Protein AF-Q9S3V0-F1 (afdb_monomer)

Organism: Chromobacterium violaceum (strain ATCC 12472 / DSM 30191 / JCM 1249 / CCUG 213 / NBRC 12614 / NCIMB 9131 / NCTC 9757 / MK) (NCBI:txid243365)

Nearest PDB structures (foldseek):
  4tod-assembly1_D  TM=4.780E-01  e=3.485E+00  Pseudomonas aeruginosa PAO1
  2ib0-assembly1_B  TM=4.649E-01  e=4.157E+00  Mycobacterium tuberculosis
  2fg8-assembly1_G  TM=3.743E-01  e=4.959E+00  Homo sapiens
  2ib0-assembly1_A  TM=3.953E-01  e=8.419E+00  Mycobacterium tuberculosis
  8wie-assembly1_C  TM=3.846E-01  e=7.376E+00  Homo sapiens

Secondary structure (DSSP, 8-state):
--SS-SSEEEEEEEEEEE---GGG-TTS-EETTTTEEEETTEE--TTS-THHHHHHHHH-S-EE-TTSSB-TT-SEETTTBS-TT---EEEEEEEEEEEEESSSSSPBSSSTTTTPEEEEE---BTTTTB--PPEEEEESSTT-SS-EEEE--EEEEE-TT--TTSPPSEEEE--S-EEEEEEES-SBSS----TTHHHHT-EEEEEEEEETTSTT-EEPPS----HHHHHHHHHHTSTTEEEEEEEEEEE-PPPPSSTT--EEEEEEEEEEEEETTS-SSS--SEEEEESSTT---EEEEEETTEEEEE-TTTS-BS-B-SS-SSTT-SSPPB-PBP----EEEE-TT--EEEEE-HHHHH-HHHHTTEEEEE-SS---SS-EEE-SS-EEEE-SEEEEES--SEEEPPPBTTTTB---EEEEEEEEETTEE---S---EEEEES-EEEEEEEEETTEEEEEEEEEE-EEEEEEEGGGTEEEEEEEPP--GGGGG--TTT--HHHHIIIIIHHHHHH-THIIIII--TT-HHHHHHTHHHHHHHH-GGGTTSTT-SSTT----HHHHHHHHHHHHHHHHHH---PPPPPPPPP--SHHHHHHHHH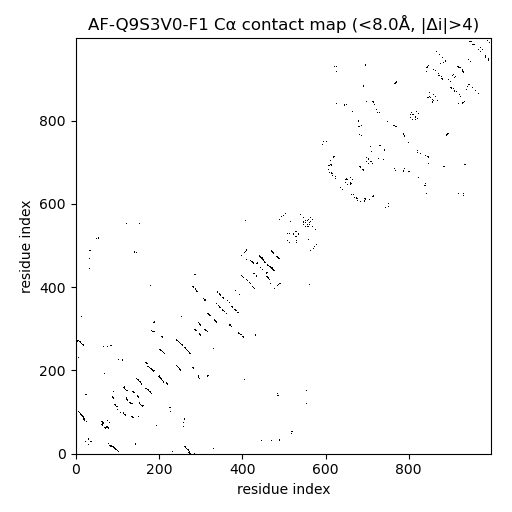HHHHHHHHHHHHHHHHHHHSPPHHHHHHHHHTTSS-HHHHHHHH--TT-SS--HHHHHHHHHHHHHHHHHHHHHHHHHHTTPPP-------HHHHHHHH--SSPP------HHHHHHHHHHT--TTS--SS--HHHHHHHHHHHHHH-S--S-S--S--S--------HHHHHH-TT-----SSHHHHHHHHHHHHHHHT-SSTT-TTGGGSHHHHHHHHHHHHHTSSS----S--BPSSEESS--TT-EE---HHHHHHHHHHHHHHHHHHHHHHHHHHH-TTS-GGGBHHHHHHHHHIIIIIHHHHHHHHHSB-SSTT-B--SPPP--------SSHHHHHHHHHHHHHHHHHHHHTSPTTSS-HHHHHHHHHHHHHHHHHHTTSS-SB-

InterPro domains:
  IPR012347 Ferritin-like [G3DSA:1.20.1260.10] (592-834)
  IPR026820 Iminophenyl-pyruvate dimer synthase [PF12902] (605-827)
  IPR030993 Violacein biosynthesis protein VioB [TIGR04492] (1-998)

Mean predicted aligned error: 15.1 Å

Radius of gyration: 45.55 Å; Cα contacts (8 Å, |Δi|>4): 2169; chains: 1; bounding box: 111×66×119 Å

Sequence (998 aa):
MSILDFPRIHFRGWARVNAPTANRDPHGHIDMASNTVAMAGEPFDLARHPTEFHRHLRSLGPRFGLDGRADPEGPFSLAEGYNAAGNNHFSWESATVSHVQWDGGEADRGDGLVGARLALWGHYNDYLRTTFNRARWVDSDPTRRDAAQIYAGQFTISPAGAGPGTPWLFTADIDDSHGARWTRGGHIAERGGHFLDEEFGLARLFQFSVPKDHPHFLFHPGPFDSEAWRRLQLALEDDDVLGLTVQYALFNMSTPPQPNSPVFHDMVGVVGLWRRGELASYPAGRLLRPRQPGLGDLTLRVSGGRVALNLACAIPFSTRAAQPSAPDRLTPDLGAKLPLGDLLLRDEDGALLARVPQALYQDYWTNHGIVDLPLLREPRGSLTLSSELAEWREQDWVTQSDASNLYLEAPDRRHGRFFPESIALRSYFRGEARARPDIPHRIEGMGLVGVESRQDGDAAEWRLTGLRPGPARIVLDDGAEAIPLRVLPDDWALDDATVEEVDYAFLYRHVMAYYELVYPFMSDKVFSLADRCKCETYARLMWQMCDPQNRNKSYYMPSTRELSAPKARLFLKYLAHVEGQARLQAPPPAGPARIESKAQLAAELRKAVDLELSVMLQYLYAAYSIPNYAQGQQRVRDGAWTAEQLQLACGSGDRRRDGGIRAALLEIAHEEMIHYLVVNNLLMALGEPFYAGVPLMGEAARQAFGLDTEFALEPFSESTLARFVRLEWPHFIPAPGKSIADCYAAIRQAFLDLPDLFGGEAGKRGGEHHLFLNELTNRAHPGYQLEVFDRDSALFGIAFVTDQGEGGALDSPHYEHSHFQRLREMSARIMAQSAPFEPALPALRNPVLDESPGCQRVADGRARALMALYQGVYELMFAMMAQHFAVKPLGSLRRSRLMNAAIDLMTGLLRPLSCALMNLPSGIAGRTAGPPLPGPVDTRSYDDYALGCRMLARRCERLLEQASMLEPGWLPDAQMELLDFYRRQMLDLACGKLSREA

Foldseek 3Di:
DDPFAPWKFKKWAKKWWLDFQLLLCPPPQADLQALFGDDPRHTDDPVDDLVVLVVSLQQDDQAAALLQHGDNPHQAHPNRHQANQGQQAMKTDQIAGQFIHRHQDDTHRPFQRGQKDKIFFFAQAPVVRDRPGGKGWAALNSNDPQSTKIQTFKIFIFGHPDDPPGDTQWMATFQFIKTFQDWAFQLEVDAPNHPCSRVQRIKTKKKAWGFCPHPRGDGDDDDGGGPSVVSQVVVCVDPQFGGKMKMKMWHRWASRSGGNGIIMTIMIIMIHTDGPPDQRIDHAAWWWAWPDHSFGIKHWHDDDQKIKIQCLSGFHFHHWDSHPPDPPDRGTDTHFTDQQAKKFKAAPVRDTFWIRGSVNVRVCVSQSRIHMTGTPDDHDHWMWIDDPRIIITTDQKDKDWSQQAEEAEEAPVVVRGWTKDKTKIWMQGNRHTAADQDWDKDKAWQWDWDWDWDDDHSIIIIIIITHGFDWIWIATDVRPGIHTYGHAHPPVVLLPDALQRLELVNLCVSPVVSCLNSNVSCVPPPNHSVDRVVCLVCLVVLLSLLPPVCLSGSSHPPNSSNDHPSSSVSSVSHNVSSVVVVPDPDPDADAQDAQDDLVSLLVLLLLQLLVLVLLLLLLLLQLLLFDELVVLVVCCVVVNDPPVLSCQRQNDPVNPPRGHPSVLSVVVSQLSVVLSQLSQLLSQLLVDFRDNYFHDFAPRNCVSPVDPAGRKNAHDFLVSLVSLLQQLADPQDDDPDDHPNSSLVSSLVCLVPDPPSHPPDPDFRAAFAPDDDDPVCCVVPVPDRSTDNHSVSSNVSSCSSSCQRNNNDPPHPSNCNHSNNSSVVSSVVQVPDPDHDRSGQQAFMQEACDDDPPHDYQDDPQLSLLLVLLLLLVLLLLLLVLQCCLQCRHYHLQFAPSNVLSVCSVVVPNSVSQSLQSPDCSPPPRYGHGHHNHGDHDNDYDNLLLVSLQVSLVSLVVSLVSVVPRPPPSDDVSSSVSSVVSSVVSNCVSVVVDDSTD

pLDDT: mean 90.75, std 8.68, range [43.88, 98.62]

Solvent-accessible surface area (backbone atoms only — not comparable to full-atom values): 51639 Å² total; per-residue (Å²): 129,52,63,51,29,67,31,27,44,31,29,35,35,30,35,40,42,21,48,50,31,31,65,36,41,84,80,70,37,61,43,68,33,72,59,45,51,37,56,97,88,38,72,58,65,81,91,53,64,60,65,58,56,53,53,50,46,67,69,38,69,64,24,18,34,86,82,29,41,85,26,89,86,26,82,33,24,60,40,31,32,57,13,31,52,26,78,20,42,28,38,53,42,79,23,21,28,65,29,32,22,68,48,94,66,76,74,40,66,79,46,58,53,41,46,16,35,46,43,52,31,14,26,72,36,80,91,77,71,41,61,89,36,46,11,24,44,30,44,68,39,49,79,42,84,58,31,33,30,36,22,38,21,30,43,38,32,27,53,55,86,61,55,97,86,52,72,50,50,30,38,28,53,34,80,65,58,35,18,34,72,44,60,42,58,36,41,30,64,55,74,87,72,32,82,51,43,63,58,36,10,28,32,33,33,33,23,40,46,34,50,57,82,42,93,54,46,41,71,52,90,70,96,70,75,25,67,48,57,56,47,40,58,58,53,57,70,40,87,58,35,50,28,37,24,43,39,37,37,40,27,46,43,22,82,57,87,48,65,59,40,65,33,30,21,44,30,38,33,38,36,18,53,27,37,72,94,55,56,55,32,50,89,54,42,29,45,27,40,46,74,50,89,50,48,32,56,28,28,33,30,78,58,96,64,25,35,33,36,42,37,65,68,16,66,22,24,41,37,66,48,95,56,42,91,45,94,88,47,74,34,43,44,65,49,54,38,58,88,47,51,52,34,39,30,22,26,62,88,64,48,72,28,38,72,49,52,43,70,61,67,44,43,28,93,81,46,56,30,52,48,75,42,68,41,73,51,88,84,49,83,57,44,35,41,32,39,98,74,43,43,26,41,45,50,55,66,46,63,48,47,59,64,43,59,47,78,28,46,32,44,34,70,93,78,72,43,74,50,64,46,79,48,59,34,42,28,22,52,65,47,41,81,36,63,62,87,84,70,54,67,49,80,48,69,67,23,38,69,48,80,47,80,44,78,51,81,50,32,34,40,33,40,37,27,27,69,32,35,7,44,26,28,45,30,26,58,92,64,72,39,68,32,38,31,27,18,23,32,78,46,57,79,60,57,73,60,51,43,86,64,29,42,70,68,48,45,29,74,76,54,42,49,48,50,48,60,55,37,47,30,39,52,76,74,76,52,42,68,86,38,58,74,56,48,65,76,40,26,64,58,54,23,66,31,26,35,75,90,36,66,65,40,31,69,25,48,58,72,59,66,70,69,31,71,36,60,36,51,45,35,50,31,30,30,53,28,54,54,54,69,67,55,68,77,71,74,76,77,77,71,69,78,80,56,88,44,72,70,52,45,49,51,51,36,50,52,47,25,19,47,31,48,27,52,24,50,26,31,43,40,18,23,49,20,30,56,52,57,72,55,35,52,49,33,36,74,71,66,76,40,51,74,67,54,35,33,51,42,32,17,48,97,79,63,79,82,48,31,27,53,34,41,55,31,46,51,50,24,52,50,30,53,49,39,31,51,38,39,35,22,51,37,27,36,60,73,45,75,82,68,91,46,47,62,44,46,44,69,61,26,39,72,72,71,59,42,85,69,82,40,63,39,37,38,42,42,75,67,52,49,52,48,49,34,55,51,29,37,34,74,87,51,92,65,98,60,63,42,57,44,51,55,51,51,39,54,52,48,31,62,70,69,53,75,80,62,48,69,89,72,89,57,87,44,22,32,40,39,88,65,88,66,54,71,68,54,35,71,77,42,70,82,63,26,67,47,16,59,49,65,66,40,39,54,49,49,54,47,53,41,45,24,47,34,38,5,71,41,97,86,36,86,39,22,79,71,3,48,24,42,50,43,48,54,49,49,52,59,57,72,68,45,96,59,97,79,72,67,31,38,56,33,43,48,32,15,27,82,59,89,46,91,92,41,36,60,44,66,24,69,68,40,44,54,52,38,55,52,46,51,54,52,52,40,48,29,49,29,32,46,34,39,43,42,71,70,40,48,58,40,47,46,84,34,26,47,43,44,52,47,25,53,46,44,46,64,58,40,47,47,55,49,31,49,50,24,28,73,28,55,12,67,49,89,90,27,16,22,33,59,51,63,63,71,78,62,77,49,83,57,44,89,54,58,40,58,36,26,45,54,51,19,54,50,30,50,52,51,48,55,56,57,68,71,48,67,89,79,77,63,62,67,69,47,56,51,49,38,52,50,48,23,51,51,24,44,32,44,37,70,62,77,40,71,69,54,107

Structure (mmCIF, N/CA/C/O backbone):
data_AF-Q9S3V0-F1
#
_entry.id   AF-Q9S3V0-F1
#
loop_
_atom_site.group_PDB
_atom_site.id
_atom_site.type_symbol
_atom_site.label_atom_id
_atom_site.label_alt_id
_atom_site.label_comp_id
_atom_site.label_asym_id
_atom_site.label_entity_id
_atom_site.label_seq_id
_atom_site.pdbx_PDB_ins_code
_atom_site.Cartn_x
_atom_site.Cartn_y
_atom_site.Cartn_z
_atom_site.occupancy
_atom_site.B_iso_or_equiv
_atom_site.auth_seq_id
_atom_site.auth_comp_id
_atom_site.auth_asym_id
_atom_site.auth_atom_id
_atom_site.pdbx_PDB_model_num
ATOM 1 N N . MET A 1 1 ? 34.144 14.805 -4.574 1.00 51.56 1 MET A N 1
ATOM 2 C CA . MET A 1 1 ? 34.386 14.602 -6.016 1.00 51.56 1 MET A CA 1
ATOM 3 C C . MET A 1 1 ? 33.146 13.866 -6.582 1.00 51.56 1 MET A C 1
ATOM 5 O O . MET A 1 1 ? 32.225 13.656 -5.807 1.00 51.56 1 MET A O 1
ATOM 9 N N . SER A 1 2 ? 33.046 13.586 -7.891 1.00 68.44 2 SER A N 1
ATOM 10 C CA . SER A 1 2 ? 32.082 12.660 -8.555 1.00 68.44 2 SER A CA 1
ATOM 11 C C . SER A 1 2 ? 32.374 12.641 -10.070 1.00 68.44 2 SER A C 1
ATOM 13 O O . SER A 1 2 ? 33.368 13.211 -10.503 1.00 68.44 2 SER A O 1
ATOM 15 N N . ILE A 1 3 ? 31.509 12.050 -10.899 1.00 80.12 3 ILE A N 1
ATOM 16 C CA . ILE A 1 3 ? 31.808 10.895 -11.767 1.00 80.12 3 ILE A CA 1
ATOM 17 C C . ILE A 1 3 ? 32.280 9.737 -10.906 1.00 80.12 3 ILE A C 1
ATOM 19 O O . ILE A 1 3 ? 33.429 9.296 -10.919 1.00 80.12 3 ILE A O 1
ATOM 23 N N . LEU A 1 4 ? 31.289 9.310 -10.120 1.00 74.12 4 LEU A N 1
ATOM 24 C CA . LEU A 1 4 ? 31.216 8.069 -9.371 1.00 74.12 4 LEU A CA 1
ATOM 25 C C . LEU A 1 4 ? 32.443 7.900 -8.486 1.00 74.12 4 LEU A C 1
ATOM 27 O O . LEU A 1 4 ? 33.260 7.038 -8.734 1.00 74.12 4 LEU A O 1
ATOM 31 N N . ASP A 1 5 ? 32.628 8.773 -7.506 1.00 80.00 5 ASP A N 1
ATOM 32 C CA . ASP A 1 5 ? 33.790 8.723 -6.616 1.00 80.00 5 ASP A CA 1
ATOM 33 C C . ASP A 1 5 ? 34.140 7.322 -6.119 1.00 80.00 5 ASP A C 1
ATOM 35 O O . ASP A 1 5 ? 33.274 6.472 -5.915 1.00 80.00 5 ASP A O 1
ATOM 39 N N . PHE A 1 6 ? 35.434 7.115 -5.891 1.00 86.69 6 PHE A N 1
ATOM 40 C CA . PHE A 1 6 ? 35.930 5.855 -5.375 1.00 86.69 6 PHE A CA 1
ATOM 41 C C . PHE A 1 6 ? 35.472 5.627 -3.923 1.00 86.69 6 PHE A C 1
ATOM 43 O O . PHE A 1 6 ? 35.474 6.573 -3.131 1.00 86.69 6 PHE A O 1
ATOM 50 N N . PRO A 1 7 ? 35.143 4.378 -3.556 1.00 93.25 7 PRO A N 1
ATOM 51 C CA . PRO A 1 7 ? 35.197 3.198 -4.416 1.00 93.25 7 PRO A CA 1
ATOM 52 C C . PRO A 1 7 ? 34.004 3.094 -5.387 1.00 93.25 7 PRO A C 1
ATOM 54 O O . PRO A 1 7 ? 32.868 3.391 -5.026 1.00 93.25 7 PRO A O 1
ATOM 57 N N . ARG A 1 8 ? 34.260 2.610 -6.611 1.00 94.81 8 ARG A N 1
ATOM 58 C CA . ARG A 1 8 ? 33.225 2.264 -7.603 1.00 94.81 8 ARG A CA 1
ATOM 59 C C . ARG A 1 8 ? 32.980 0.768 -7.611 1.00 94.81 8 ARG A C 1
ATOM 61 O O . ARG A 1 8 ? 33.926 -0.013 -7.713 1.00 94.81 8 ARG A O 1
ATOM 68 N N . ILE A 1 9 ? 31.714 0.372 -7.592 1.00 97.06 9 ILE A N 1
ATOM 69 C CA . ILE A 1 9 ? 31.297 -1.027 -7.710 1.00 97.06 9 ILE A CA 1
ATOM 70 C C . ILE A 1 9 ? 30.590 -1.190 -9.047 1.00 97.06 9 ILE A C 1
ATOM 72 O O . ILE A 1 9 ? 29.448 -0.764 -9.215 1.00 97.06 9 ILE A O 1
ATOM 76 N N . HIS A 1 10 ? 31.268 -1.806 -10.010 1.00 97.75 10 HIS A N 1
ATOM 77 C CA . HIS A 1 10 ? 30.751 -1.970 -11.363 1.00 97.75 10 HIS A CA 1
ATOM 78 C C . HIS A 1 10 ? 29.998 -3.278 -11.493 1.00 97.75 10 HIS A C 1
ATOM 80 O O . HIS A 1 10 ? 30.546 -4.352 -11.238 1.00 97.75 10 HIS A O 1
ATOM 86 N N . PHE A 1 11 ? 28.767 -3.218 -11.975 1.00 98.25 11 PHE A N 1
ATOM 87 C CA . PHE A 1 11 ? 27.916 -4.384 -12.151 1.00 98.25 11 PHE A CA 1
ATOM 88 C C . PHE A 1 11 ? 27.379 -4.482 -13.571 1.00 98.25 11 PHE A C 1
ATOM 90 O O . PHE A 1 11 ? 27.314 -3.505 -14.315 1.00 98.25 11 PHE A O 1
ATOM 97 N N . ARG A 1 12 ? 27.005 -5.697 -13.954 1.00 97.94 12 ARG A N 1
ATOM 98 C CA . ARG A 1 12 ? 26.358 -5.975 -15.235 1.00 97.94 12 ARG A CA 1
ATOM 99 C C . ARG A 1 12 ? 25.402 -7.146 -15.103 1.00 97.94 12 ARG A C 1
ATOM 101 O O . ARG A 1 12 ? 25.527 -7.944 -14.176 1.00 97.94 12 ARG A O 1
ATOM 108 N N . GLY A 1 13 ? 24.487 -7.253 -16.048 1.00 97.50 13 GLY A N 1
ATOM 109 C CA . GLY A 1 13 ? 23.527 -8.343 -16.144 1.00 97.50 13 GLY A CA 1
ATOM 110 C C . GLY A 1 13 ? 22.497 -8.016 -17.208 1.00 97.50 13 GLY A C 1
ATOM 111 O O . GLY A 1 13 ? 22.815 -7.360 -18.201 1.00 97.50 13 GLY A O 1
ATOM 112 N N . TRP A 1 14 ? 21.255 -8.411 -16.959 1.00 98.19 14 TRP A N 1
ATOM 113 C CA . TRP A 1 14 ? 20.127 -8.056 -17.807 1.00 98.19 14 TRP A CA 1
ATOM 114 C C . TRP A 1 14 ? 19.038 -7.361 -17.004 1.00 98.19 14 TRP A C 1
ATOM 116 O O . TRP A 1 14 ? 18.909 -7.555 -15.797 1.00 98.19 14 TRP A O 1
ATOM 126 N N . ALA A 1 15 ? 18.218 -6.572 -17.682 1.00 98.44 15 ALA A N 1
ATOM 127 C CA . ALA A 1 15 ? 16.948 -6.115 -17.142 1.00 98.44 15 ALA A CA 1
ATOM 128 C C . ALA A 1 15 ? 15.808 -6.786 -17.899 1.00 98.44 15 ALA A C 1
ATOM 130 O O . ALA A 1 15 ? 15.782 -6.759 -19.128 1.00 98.44 15 ALA A O 1
ATOM 131 N N . ARG A 1 16 ? 14.860 -7.375 -17.175 1.00 98.12 16 ARG A N 1
ATOM 132 C CA . ARG A 1 16 ? 13.618 -7.904 -17.733 1.00 98.12 16 ARG A CA 1
ATOM 133 C C . ARG A 1 16 ? 12.551 -6.821 -17.691 1.00 98.12 16 ARG A C 1
ATOM 135 O O . ARG A 1 16 ? 12.265 -6.266 -16.632 1.00 98.12 16 ARG A O 1
ATOM 142 N N . VAL A 1 17 ? 11.932 -6.567 -18.837 1.00 97.75 17 VAL A N 1
ATOM 143 C CA . VAL A 1 17 ? 10.909 -5.538 -19.028 1.00 97.75 17 VAL A CA 1
ATOM 144 C C . VAL A 1 17 ? 9.652 -6.195 -19.587 1.00 97.75 17 VAL A C 1
ATOM 146 O O . VAL A 1 17 ? 9.687 -6.854 -20.625 1.00 97.75 17 VAL A O 1
ATOM 149 N N . ASN A 1 18 ? 8.527 -6.017 -18.896 1.00 95.81 18 ASN A N 1
ATOM 150 C CA . ASN A 1 18 ? 7.213 -6.479 -19.341 1.00 95.81 18 ASN A CA 1
ATOM 151 C C . ASN A 1 18 ? 6.238 -5.303 -19.513 1.00 95.81 18 ASN A C 1
ATOM 153 O O . ASN A 1 18 ? 5.108 -5.351 -19.026 1.00 95.81 18 ASN A O 1
ATOM 157 N N . ALA A 1 19 ? 6.698 -4.220 -20.139 1.00 94.81 19 ALA A N 1
ATOM 158 C CA . ALA A 1 19 ? 5.899 -3.022 -20.379 1.00 94.81 19 ALA A CA 1
ATOM 159 C C . ALA A 1 19 ? 4.798 -3.295 -21.426 1.00 94.81 19 ALA A C 1
ATOM 161 O O . ALA A 1 19 ? 5.078 -3.986 -22.412 1.00 94.81 19 ALA A O 1
ATOM 162 N N . PRO A 1 20 ? 3.562 -2.805 -21.218 1.00 94.06 20 PRO A N 1
ATOM 163 C CA . PRO A 1 20 ? 2.511 -2.861 -22.223 1.00 94.06 20 PRO A CA 1
ATOM 164 C C . PRO A 1 20 ? 2.889 -1.991 -23.425 1.00 94.06 20 PRO A C 1
ATOM 166 O O . PRO A 1 20 ? 3.498 -0.937 -23.262 1.00 94.06 20 PRO A O 1
ATOM 169 N N . THR A 1 21 ? 2.538 -2.433 -24.634 1.00 94.06 21 THR A N 1
ATOM 170 C CA . THR A 1 21 ? 2.843 -1.682 -25.868 1.00 94.06 21 THR A CA 1
ATOM 171 C C . THR A 1 21 ? 1.618 -1.212 -26.645 1.00 94.06 21 THR A C 1
ATOM 173 O O . THR A 1 21 ? 1.767 -0.382 -27.537 1.00 94.06 21 THR A O 1
ATOM 176 N N . ALA A 1 22 ? 0.419 -1.684 -26.294 1.00 90.38 22 ALA A N 1
ATOM 177 C CA . ALA A 1 22 ? -0.831 -1.278 -26.944 1.00 90.38 22 ALA A CA 1
ATOM 178 C C . ALA A 1 22 ? -1.209 0.187 -26.653 1.00 90.38 22 ALA A C 1
ATOM 180 O O . ALA A 1 22 ? -1.900 0.827 -27.437 1.00 90.38 22 ALA A O 1
ATOM 181 N N . ASN A 1 23 ? -0.716 0.745 -25.546 1.00 91.62 23 ASN A N 1
ATOM 182 C CA . ASN A 1 23 ? -0.932 2.136 -25.148 1.00 91.62 23 ASN A CA 1
ATOM 183 C C . ASN A 1 23 ? -0.027 3.143 -25.882 1.00 91.62 23 ASN A C 1
ATOM 185 O O . ASN A 1 23 ? -0.168 4.340 -25.658 1.00 91.62 23 ASN A O 1
ATOM 189 N N . ARG A 1 24 ? 0.894 2.692 -26.748 1.00 92.06 24 ARG A N 1
ATOM 190 C CA . ARG A 1 24 ? 1.737 3.579 -27.581 1.00 92.06 24 ARG A CA 1
ATOM 191 C C . ARG A 1 24 ? 0.942 4.321 -28.658 1.00 92.06 24 ARG A C 1
ATOM 193 O O . ARG A 1 24 ? 1.431 5.298 -29.212 1.00 92.06 24 ARG A O 1
ATOM 200 N N . ASP A 1 25 ? -0.256 3.822 -28.946 1.00 91.88 25 ASP A N 1
ATOM 201 C CA . ASP A 1 25 ? -1.276 4.436 -29.788 1.00 91.88 25 ASP A CA 1
ATOM 202 C C . ASP A 1 25 ? -0.820 4.927 -31.182 1.00 91.88 25 ASP A C 1
ATOM 204 O O . ASP A 1 25 ? -1.081 6.068 -31.568 1.00 91.88 25 ASP A O 1
ATOM 208 N N . PRO A 1 26 ? -0.172 4.080 -32.007 1.00 91.44 26 PRO A N 1
ATOM 209 C CA . PRO A 1 26 ? 0.283 4.493 -33.339 1.00 91.44 26 PRO A CA 1
ATOM 210 C C . PRO A 1 26 ? -0.864 4.820 -34.313 1.00 91.44 26 PRO A C 1
ATOM 212 O O . PRO A 1 26 ? -0.618 5.393 -35.373 1.00 91.44 26 PRO A O 1
ATOM 215 N N . HIS A 1 27 ? -2.104 4.448 -33.977 1.00 90.88 27 HIS A N 1
ATOM 216 C CA . HIS A 1 27 ? -3.296 4.673 -34.798 1.00 90.88 27 HIS A CA 1
ATOM 217 C C . HIS A 1 27 ? -4.225 5.781 -34.267 1.00 90.88 27 HIS A C 1
ATOM 219 O O . HIS A 1 27 ? -5.229 6.073 -34.918 1.00 90.88 27 HIS A O 1
ATOM 225 N N . GLY A 1 28 ? -3.897 6.425 -33.140 1.00 90.44 28 GLY A N 1
ATOM 226 C CA . GLY A 1 28 ? -4.646 7.577 -32.624 1.00 90.44 28 GLY A CA 1
ATOM 227 C C . GLY A 1 28 ? -6.036 7.236 -32.076 1.00 90.44 28 GLY A C 1
ATOM 228 O O . GLY A 1 28 ? -6.998 7.958 -32.337 1.00 90.44 28 GLY A O 1
ATOM 229 N N . HIS A 1 29 ? -6.170 6.116 -31.369 1.00 91.94 29 HIS A N 1
ATOM 230 C CA . HIS A 1 29 ? -7.405 5.667 -30.727 1.00 91.94 29 HIS A CA 1
ATOM 231 C C . HIS A 1 29 ? -7.538 6.122 -29.273 1.00 91.94 29 HIS A C 1
ATOM 233 O O . HIS A 1 29 ? -8.629 6.011 -28.717 1.00 91.94 29 HIS A O 1
ATOM 239 N N . ILE A 1 30 ? -6.466 6.599 -28.640 1.00 93.56 30 ILE A N 1
ATOM 240 C CA . ILE A 1 30 ? -6.450 6.978 -27.228 1.00 93.56 30 ILE A CA 1
ATOM 241 C C . ILE A 1 30 ? -6.358 8.499 -27.116 1.00 93.56 30 ILE A C 1
ATOM 243 O O . ILE A 1 30 ? -5.322 9.110 -27.374 1.00 93.56 30 ILE A O 1
ATOM 247 N N . ASP A 1 31 ? -7.428 9.127 -26.635 1.00 94.00 31 ASP A N 1
ATOM 248 C CA . ASP A 1 31 ? -7.351 10.506 -26.168 1.00 94.00 31 ASP A CA 1
ATOM 249 C C . ASP A 1 31 ? -6.759 10.532 -24.755 1.00 94.00 31 ASP A C 1
ATOM 251 O O . ASP A 1 31 ? -7.450 10.323 -23.759 1.00 94.00 31 ASP A O 1
ATOM 255 N N . MET A 1 32 ? -5.462 10.821 -24.670 1.00 91.06 32 MET A N 1
ATOM 256 C CA . MET A 1 32 ? -4.710 10.909 -23.414 1.00 91.06 32 MET A CA 1
ATOM 257 C C . MET A 1 32 ? -5.069 12.129 -22.546 1.00 91.06 32 MET A C 1
ATOM 259 O O . MET A 1 32 ? -4.651 12.194 -21.385 1.00 91.06 32 MET A O 1
ATOM 263 N N . ALA A 1 33 ? -5.803 13.113 -23.074 1.00 93.00 33 ALA A N 1
ATOM 264 C CA . ALA A 1 33 ? -6.276 14.248 -22.283 1.00 93.00 33 ALA A CA 1
ATOM 265 C C . ALA A 1 33 ? -7.542 13.899 -21.487 1.00 93.00 33 ALA A C 1
ATOM 267 O O . ALA A 1 33 ? -7.710 14.393 -20.373 1.00 93.00 33 ALA A O 1
ATOM 268 N N . SER A 1 34 ? -8.406 13.038 -22.035 1.00 93.38 34 SER A N 1
ATOM 269 C CA . SER A 1 34 ? -9.643 12.583 -21.381 1.00 93.38 34 SER A CA 1
ATOM 270 C C . SER A 1 34 ? -9.588 11.140 -20.858 1.00 93.38 34 SER A C 1
ATOM 272 O O . SER A 1 34 ? -10.461 10.740 -20.088 1.00 93.38 34 SER A O 1
ATOM 274 N N . ASN A 1 35 ? -8.560 10.371 -21.236 1.00 93.44 35 ASN A N 1
ATOM 275 C CA . ASN A 1 35 ? -8.492 8.913 -21.107 1.00 93.44 35 ASN A CA 1
ATOM 276 C C . ASN A 1 35 ? -9.722 8.235 -21.742 1.00 93.44 35 ASN A C 1
ATOM 278 O O . ASN A 1 35 ? -10.396 7.414 -21.119 1.00 93.44 35 ASN A O 1
ATOM 282 N N . THR A 1 36 ? -10.024 8.599 -22.991 1.00 94.38 36 THR A N 1
ATOM 283 C CA . THR A 1 36 ? -11.115 8.007 -23.783 1.00 94.38 36 THR A CA 1
ATOM 284 C C . THR A 1 36 ? -10.543 7.165 -24.915 1.00 94.38 36 THR A C 1
ATOM 286 O O . THR A 1 36 ? -9.579 7.563 -25.564 1.00 94.38 36 THR A O 1
ATOM 289 N N . VAL A 1 37 ? -11.153 6.007 -25.170 1.00 95.25 37 VAL A N 1
ATOM 290 C CA . VAL A 1 37 ? -10.785 5.121 -26.280 1.00 95.25 37 VAL A CA 1
ATOM 291 C C . VAL A 1 37 ? -11.821 5.239 -27.392 1.00 95.25 37 VAL A C 1
ATOM 293 O O . VAL A 1 37 ? -13.018 5.084 -27.146 1.00 95.25 37 VAL A O 1
ATOM 296 N N . ALA A 1 38 ? -11.363 5.486 -28.615 1.00 95.12 38 ALA A N 1
ATOM 297 C CA . ALA A 1 38 ? -12.177 5.548 -29.817 1.00 95.12 38 ALA A CA 1
ATOM 298 C C . ALA A 1 38 ? -11.988 4.301 -30.691 1.00 95.12 38 ALA A C 1
ATOM 300 O O . ALA A 1 38 ? -10.903 3.729 -30.789 1.00 95.12 38 ALA A O 1
ATOM 301 N N . MET A 1 39 ? -13.050 3.905 -31.384 1.00 93.69 39 MET A N 1
ATOM 302 C CA . MET A 1 39 ? -13.037 2.858 -32.394 1.00 93.69 39 MET A CA 1
ATOM 303 C C . MET A 1 39 ? -13.703 3.393 -33.660 1.00 93.69 39 MET A C 1
ATOM 305 O O . MET A 1 39 ? -14.840 3.851 -33.621 1.00 93.69 39 MET A O 1
ATOM 309 N N . ALA A 1 40 ? -12.990 3.335 -34.788 1.00 85.50 40 ALA A N 1
ATOM 310 C CA . ALA A 1 40 ? -13.439 3.911 -36.061 1.00 85.50 40 ALA A CA 1
ATOM 311 C C . ALA A 1 40 ? -13.809 5.415 -35.987 1.00 85.50 40 ALA A C 1
ATOM 313 O O . ALA A 1 40 ? -14.700 5.870 -36.697 1.00 85.50 40 ALA A O 1
ATOM 314 N N . GLY A 1 41 ? -13.102 6.182 -35.147 1.00 86.94 41 GLY A N 1
ATOM 315 C CA . GLY A 1 41 ? -13.253 7.638 -35.018 1.00 86.94 41 GLY A CA 1
ATOM 316 C C . GLY A 1 41 ? -14.270 8.104 -33.972 1.00 86.94 41 GLY A C 1
ATOM 317 O O . GLY A 1 41 ? -14.274 9.282 -33.638 1.00 86.94 41 GLY A O 1
ATOM 318 N N . GLU A 1 42 ? -15.068 7.196 -33.409 1.00 92.81 42 GLU A N 1
ATOM 319 C CA . GLU A 1 42 ? -16.067 7.504 -32.379 1.00 92.81 42 GLU A CA 1
ATOM 320 C C . GLU A 1 42 ? -15.692 6.852 -31.038 1.00 92.81 42 GLU A C 1
ATOM 322 O O . GLU A 1 42 ? -15.103 5.765 -31.046 1.00 92.81 42 GLU A O 1
ATOM 327 N N . PRO A 1 43 ? -16.027 7.455 -29.879 1.00 94.50 43 PRO A N 1
ATOM 328 C CA . PRO A 1 43 ? -15.828 6.827 -28.573 1.00 94.50 43 PRO A CA 1
ATOM 329 C C . PRO A 1 43 ? -16.439 5.421 -28.511 1.00 94.50 43 PRO A C 1
ATOM 331 O O . PRO A 1 43 ? -17.562 5.197 -28.966 1.00 94.50 43 PRO A O 1
ATOM 334 N N . PHE A 1 44 ? -15.704 4.462 -27.945 1.00 96.25 44 PHE A N 1
ATOM 335 C CA . PHE A 1 44 ? -16.175 3.084 -27.839 1.00 96.25 44 PHE A CA 1
ATOM 336 C C . PHE A 1 44 ? -17.434 3.004 -26.961 1.00 96.25 44 PHE A C 1
ATOM 338 O O . PHE A 1 44 ? -17.451 3.476 -25.823 1.00 96.25 44 PHE A O 1
ATOM 345 N N . ASP A 1 45 ? -18.488 2.378 -27.487 1.00 95.12 45 ASP A N 1
ATOM 346 C CA . ASP A 1 45 ? -19.736 2.162 -26.757 1.00 95.12 45 ASP A CA 1
ATOM 347 C C . ASP A 1 45 ? -19.533 1.136 -25.631 1.00 95.12 45 ASP A C 1
ATOM 349 O O . ASP A 1 45 ? -19.404 -0.064 -25.877 1.00 95.12 45 ASP A O 1
ATOM 353 N N . LEU A 1 46 ? -19.536 1.621 -24.386 1.00 93.88 46 LEU A N 1
ATOM 354 C CA . LEU A 1 46 ? -19.306 0.819 -23.181 1.00 93.88 46 LEU A CA 1
ATOM 355 C C . LEU A 1 46 ? -20.414 -0.208 -22.888 1.00 93.88 46 LEU A C 1
ATOM 357 O O . LEU A 1 46 ? -20.235 -1.035 -21.995 1.00 93.88 46 LEU A O 1
ATOM 361 N N . ALA A 1 47 ? -21.541 -0.178 -23.611 1.00 91.06 47 ALA A N 1
ATOM 362 C CA . ALA A 1 47 ? -22.542 -1.245 -23.555 1.00 91.06 47 ALA A CA 1
ATOM 363 C C . ALA A 1 47 ? -22.086 -2.524 -24.285 1.00 91.06 47 ALA A C 1
ATOM 365 O O . ALA A 1 47 ? -22.644 -3.600 -24.062 1.00 91.06 47 ALA A O 1
ATOM 366 N N . ARG A 1 48 ? -21.078 -2.420 -25.160 1.00 92.81 48 ARG A N 1
ATOM 367 C CA . ARG A 1 48 ? -20.496 -3.549 -25.895 1.00 92.81 48 ARG A CA 1
ATOM 368 C C . ARG A 1 48 ? -19.418 -4.239 -25.072 1.00 92.81 48 ARG A C 1
ATOM 370 O O . ARG A 1 48 ? -18.769 -3.634 -24.219 1.00 92.81 48 ARG A O 1
ATOM 377 N N . HIS A 1 49 ? -19.179 -5.516 -25.361 1.00 92.62 49 HIS A N 1
ATOM 378 C CA . HIS A 1 49 ? -18.175 -6.277 -24.623 1.00 92.62 49 HIS A CA 1
ATOM 379 C C . HIS A 1 49 ? -16.751 -5.799 -24.986 1.00 92.62 49 HIS A C 1
ATOM 381 O O . HIS A 1 49 ? -16.443 -5.715 -26.182 1.00 92.62 49 HIS A O 1
ATOM 387 N N . PRO A 1 50 ? -15.836 -5.569 -24.019 1.00 92.62 50 PRO A N 1
ATOM 388 C CA . PRO A 1 50 ? -14.486 -5.039 -24.282 1.00 92.62 50 PRO A CA 1
ATOM 389 C C . PRO A 1 50 ? -13.678 -5.829 -25.319 1.00 92.62 50 PRO A C 1
ATOM 391 O O . PRO A 1 50 ? -12.917 -5.263 -26.101 1.00 92.62 50 PRO A O 1
ATOM 394 N N . THR A 1 51 ? -13.908 -7.144 -25.413 1.00 91.69 51 THR A N 1
ATOM 395 C CA . THR A 1 51 ? -13.241 -8.005 -26.408 1.00 91.69 51 THR A CA 1
ATOM 396 C C . THR A 1 51 ? -13.500 -7.596 -27.857 1.00 91.69 51 THR A C 1
ATOM 398 O O . THR A 1 51 ? -12.767 -8.023 -28.747 1.00 91.69 51 THR A O 1
ATOM 401 N N . GLU A 1 52 ? -14.572 -6.846 -28.129 1.00 94.44 52 GLU A N 1
ATOM 402 C CA . GLU A 1 52 ? -14.831 -6.307 -29.465 1.00 94.44 52 GLU A CA 1
ATOM 403 C C . GLU A 1 52 ? -13.786 -5.256 -29.845 1.00 94.44 52 GLU A C 1
ATOM 405 O O . GLU A 1 52 ? -13.249 -5.320 -30.951 1.00 94.44 52 GLU A O 1
ATOM 410 N N . PHE A 1 53 ? -13.426 -4.365 -28.914 1.00 94.56 53 PHE A N 1
ATOM 411 C CA . PHE A 1 53 ? -12.325 -3.423 -29.105 1.00 94.56 53 PHE A CA 1
ATOM 412 C C . PHE A 1 53 ? -10.985 -4.153 -29.226 1.00 94.56 53 PHE A C 1
ATOM 414 O O . PHE A 1 53 ? -10.226 -3.880 -30.150 1.00 94.56 53 PHE A O 1
ATOM 421 N N . HIS A 1 54 ? -10.708 -5.143 -28.369 1.00 92.56 54 HIS A N 1
ATOM 422 C CA . HIS A 1 54 ? -9.453 -5.908 -28.460 1.00 92.56 54 HIS A CA 1
ATOM 423 C C . HIS A 1 54 ? -9.318 -6.648 -29.801 1.00 92.56 54 HIS A C 1
ATOM 425 O O . HIS A 1 54 ? -8.235 -6.691 -30.382 1.00 92.56 54 HIS A O 1
ATOM 431 N N . ARG A 1 55 ? -10.418 -7.203 -30.335 1.00 92.06 55 ARG A N 1
ATOM 432 C CA . ARG A 1 55 ? -10.444 -7.802 -31.682 1.00 92.06 55 ARG A CA 1
ATOM 433 C C . ARG A 1 55 ? -10.208 -6.763 -32.774 1.00 92.06 55 ARG A C 1
ATOM 435 O O . ARG A 1 55 ? -9.482 -7.057 -33.721 1.00 92.06 55 ARG A O 1
ATOM 442 N N . HIS A 1 56 ? -10.795 -5.574 -32.639 1.00 92.75 56 HIS A N 1
ATOM 443 C CA . HIS A 1 56 ? -10.548 -4.469 -33.559 1.00 92.75 56 HIS A CA 1
ATOM 444 C C . HIS A 1 56 ? -9.071 -4.064 -33.551 1.00 92.75 56 HIS A C 1
ATOM 446 O O . HIS A 1 56 ? -8.450 -4.088 -34.610 1.00 92.75 56 HIS A O 1
ATOM 452 N N . LEU A 1 57 ? -8.488 -3.807 -32.376 1.00 91.31 57 LEU A N 1
ATOM 453 C CA . LEU A 1 57 ? -7.081 -3.432 -32.224 1.00 91.31 57 LEU A CA 1
ATOM 454 C C . LEU A 1 57 ? -6.144 -4.463 -32.874 1.00 91.31 57 LEU A C 1
ATOM 456 O O . LEU A 1 57 ? -5.272 -4.100 -33.659 1.00 91.31 57 LEU A O 1
ATOM 460 N N . ARG A 1 58 ? -6.386 -5.760 -32.642 1.00 88.88 58 ARG A N 1
ATOM 461 C CA . ARG A 1 58 ? -5.610 -6.859 -33.246 1.00 88.88 58 ARG A CA 1
ATOM 462 C C . ARG A 1 58 ? -5.725 -6.943 -34.771 1.00 88.88 58 ARG A C 1
ATOM 464 O O . ARG A 1 58 ? -4.825 -7.474 -35.429 1.00 88.88 58 ARG A O 1
ATOM 471 N N . SER A 1 59 ? -6.846 -6.481 -35.329 1.00 90.00 59 SER A N 1
ATOM 472 C CA . SER A 1 59 ? -7.101 -6.490 -36.775 1.00 90.00 59 SER A CA 1
ATOM 473 C C . SER A 1 59 ? -6.384 -5.365 -37.523 1.00 90.00 59 SER A C 1
ATOM 475 O O . SER A 1 59 ? -6.269 -5.427 -38.746 1.00 90.00 59 SER A O 1
ATOM 477 N N . LEU A 1 60 ? -5.883 -4.352 -36.810 1.00 91.31 60 LEU A N 1
ATOM 478 C CA . LEU A 1 60 ? -5.162 -3.240 -37.415 1.00 91.31 60 LEU A CA 1
ATOM 479 C C . LEU A 1 60 ? -3.776 -3.692 -37.895 1.00 91.31 60 LEU A C 1
ATOM 481 O O . LEU A 1 60 ? -3.027 -4.361 -37.176 1.00 91.31 60 LEU A O 1
ATOM 485 N N . GLY A 1 61 ? -3.449 -3.326 -39.134 1.00 87.50 61 GLY A N 1
ATOM 486 C CA . GLY A 1 61 ? -2.117 -3.482 -39.719 1.00 87.50 61 GLY A CA 1
ATOM 487 C C . GLY A 1 61 ? -1.306 -2.178 -39.665 1.00 87.50 61 GLY A C 1
ATOM 488 O O . GLY A 1 61 ? -1.858 -1.141 -39.314 1.00 87.50 61 GLY A O 1
ATOM 489 N N . PRO A 1 62 ? -0.024 -2.185 -40.072 1.00 94.94 62 PRO A N 1
ATOM 490 C CA . PRO A 1 62 ? 0.692 -3.307 -40.675 1.00 94.94 62 PRO A CA 1
ATOM 491 C C . PRO A 1 62 ? 1.018 -4.424 -39.675 1.00 94.94 62 PRO A C 1
ATOM 493 O O . PRO A 1 62 ? 1.103 -4.200 -38.466 1.00 94.94 62 PRO A O 1
ATOM 496 N N . ARG A 1 63 ? 1.189 -5.633 -40.215 1.00 96.25 63 ARG A N 1
ATOM 497 C CA . ARG A 1 63 ? 1.548 -6.848 -39.481 1.00 96.25 63 ARG A CA 1
ATOM 498 C C . ARG A 1 63 ? 2.937 -7.341 -39.872 1.00 96.25 63 ARG A C 1
ATOM 500 O O . ARG A 1 63 ? 3.427 -7.026 -40.961 1.00 96.25 63 ARG A O 1
ATOM 507 N N . PHE A 1 64 ? 3.567 -8.088 -38.970 1.00 97.19 64 PHE A N 1
ATOM 508 C CA . PHE A 1 64 ? 4.946 -8.544 -39.108 1.00 97.19 64 PHE A CA 1
ATOM 509 C C . PHE A 1 64 ? 5.117 -10.005 -38.692 1.00 97.19 64 PHE A C 1
ATOM 511 O O . PHE A 1 64 ? 4.490 -10.485 -37.739 1.00 97.19 64 PHE A O 1
ATOM 518 N N . GLY A 1 65 ? 6.001 -10.698 -39.406 1.00 96.06 65 GLY A N 1
ATOM 519 C CA . GLY A 1 65 ? 6.441 -12.052 -39.096 1.00 96.06 65 GLY A CA 1
ATOM 520 C C . GLY A 1 65 ? 7.352 -12.096 -37.868 1.00 96.06 65 GLY A C 1
ATOM 521 O O . GLY A 1 65 ? 7.766 -11.069 -37.328 1.00 96.06 65 GLY A O 1
ATOM 522 N N . LEU A 1 66 ? 7.707 -13.308 -37.432 1.00 93.00 66 LEU A N 1
ATOM 523 C CA . LEU A 1 66 ? 8.658 -13.511 -36.327 1.00 93.00 66 LEU A CA 1
ATOM 524 C C . LEU A 1 66 ? 10.088 -13.053 -36.663 1.00 93.00 66 LEU A C 1
ATOM 526 O O . LEU A 1 66 ? 10.881 -12.805 -35.762 1.00 93.00 66 LEU A O 1
ATOM 530 N N . ASP A 1 67 ? 10.417 -12.930 -37.949 1.00 92.00 67 ASP A N 1
ATOM 531 C CA . ASP A 1 67 ? 11.670 -12.340 -38.432 1.00 92.00 67 ASP A CA 1
ATOM 532 C C . ASP A 1 67 ? 11.642 -10.798 -38.442 1.00 92.00 67 ASP A C 1
ATOM 534 O O . ASP A 1 67 ? 12.633 -10.153 -38.791 1.00 92.00 67 ASP A O 1
ATOM 538 N N . GLY A 1 68 ? 10.501 -10.207 -38.073 1.00 93.75 68 GLY A N 1
ATOM 539 C CA . GLY A 1 68 ? 10.263 -8.774 -38.014 1.00 93.75 68 GLY A CA 1
ATOM 540 C C . GLY A 1 68 ? 10.001 -8.099 -39.355 1.00 93.75 68 GLY A C 1
ATOM 541 O O . GLY A 1 68 ? 9.917 -6.866 -39.387 1.00 93.75 68 GLY A O 1
ATOM 542 N N . ARG A 1 69 ? 9.876 -8.865 -40.446 1.00 95.56 69 ARG A N 1
ATOM 543 C CA . ARG A 1 69 ? 9.530 -8.348 -41.778 1.00 95.56 69 ARG A CA 1
ATOM 544 C C . ARG A 1 69 ? 8.021 -8.229 -41.933 1.00 95.56 69 ARG A C 1
ATOM 546 O O . ARG A 1 69 ? 7.265 -8.917 -41.255 1.00 95.56 69 ARG A O 1
ATOM 553 N N . ALA A 1 70 ? 7.581 -7.342 -42.824 1.00 95.94 70 ALA A N 1
ATOM 554 C CA . ALA A 1 70 ? 6.162 -7.162 -43.107 1.00 95.94 70 ALA A CA 1
ATOM 555 C C . ALA A 1 70 ? 5.540 -8.475 -43.610 1.00 95.94 70 ALA A C 1
ATOM 557 O O . ALA A 1 70 ? 6.002 -9.048 -44.596 1.00 95.94 70 ALA A O 1
ATOM 558 N N . ASP A 1 71 ? 4.488 -8.917 -42.933 1.00 96.44 71 ASP A N 1
ATOM 559 C CA . ASP A 1 71 ? 3.737 -10.130 -43.240 1.00 96.44 71 ASP A CA 1
ATOM 560 C C . ASP A 1 71 ? 2.269 -9.878 -42.866 1.00 96.44 71 ASP A C 1
ATOM 562 O O . ASP A 1 71 ? 1.972 -9.745 -41.677 1.00 96.44 71 ASP A O 1
ATOM 566 N N . PRO A 1 72 ? 1.343 -9.778 -43.839 1.00 92.06 72 PRO A N 1
ATOM 567 C CA . PRO A 1 72 ? -0.080 -9.568 -43.570 1.00 92.06 72 PRO A CA 1
ATOM 568 C C . PRO A 1 72 ? -0.704 -10.619 -42.640 1.00 92.06 72 PRO A C 1
ATOM 570 O O . PRO A 1 72 ? -1.619 -10.290 -41.887 1.00 92.06 72 PRO A O 1
ATOM 573 N N . GLU A 1 73 ? -0.182 -11.848 -42.644 1.00 92.75 73 GLU A N 1
ATOM 574 C CA . GLU A 1 73 ? -0.633 -12.951 -41.782 1.00 92.75 73 GLU A CA 1
ATOM 575 C C . GLU A 1 73 ? 0.226 -13.088 -40.512 1.00 92.75 73 GLU A C 1
ATOM 577 O O . GLU A 1 73 ? -0.043 -13.923 -39.645 1.00 92.75 73 GLU A O 1
ATOM 582 N N . GLY A 1 74 ? 1.241 -12.233 -40.368 1.00 94.06 74 GLY A N 1
ATOM 583 C CA . GLY A 1 74 ? 2.208 -12.265 -39.284 1.00 94.06 74 GLY A CA 1
ATOM 584 C C . GLY A 1 74 ? 1.572 -12.030 -37.909 1.00 94.06 74 GLY A C 1
ATOM 585 O O . GLY A 1 74 ? 0.603 -11.275 -37.788 1.00 94.06 74 GLY A O 1
ATOM 586 N N . PRO A 1 75 ? 2.087 -12.664 -36.841 1.00 93.81 75 PRO A N 1
ATOM 587 C CA . PRO A 1 75 ? 1.460 -12.615 -35.523 1.00 93.81 75 PRO A CA 1
ATOM 588 C C . PRO A 1 75 ? 1.622 -11.261 -34.818 1.00 93.81 75 PRO A C 1
ATOM 590 O O . PRO A 1 75 ? 0.826 -10.954 -33.932 1.00 93.81 75 PRO A O 1
ATOM 593 N N . PHE A 1 76 ? 2.627 -10.456 -35.180 1.00 95.00 76 PHE A N 1
ATOM 594 C CA . PHE A 1 76 ? 2.826 -9.124 -34.610 1.00 95.00 76 PHE A CA 1
ATOM 595 C C . PHE A 1 76 ? 2.003 -8.082 -35.368 1.00 95.00 76 PHE A C 1
ATOM 597 O O . PHE 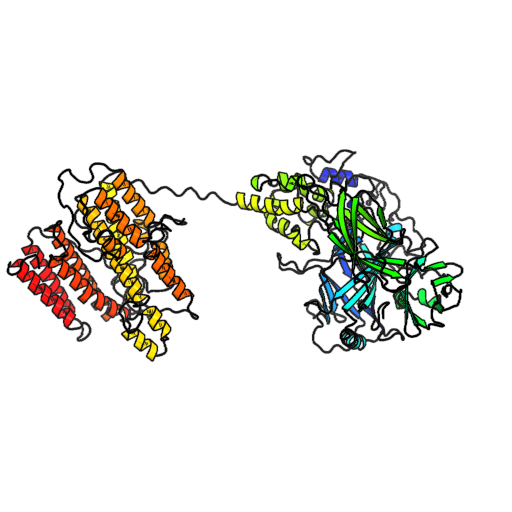A 1 76 ? 2.021 -8.049 -36.595 1.00 95.00 76 PHE A O 1
ATOM 604 N N . SER A 1 77 ? 1.336 -7.187 -34.643 1.00 92.88 77 SER A N 1
ATOM 605 C CA . SER A 1 77 ? 0.680 -5.998 -35.196 1.00 92.88 77 SER A CA 1
ATOM 606 C C . SER A 1 77 ? 1.380 -4.743 -34.687 1.00 92.88 77 SER A C 1
ATOM 608 O O . SER A 1 77 ? 1.803 -4.690 -33.530 1.00 92.88 77 SER A O 1
ATOM 610 N N . LEU A 1 78 ? 1.475 -3.711 -35.531 1.00 93.69 78 LEU A N 1
ATOM 611 C CA . LEU A 1 78 ? 1.961 -2.400 -35.099 1.00 93.69 78 LEU A CA 1
ATOM 612 C C . LEU A 1 78 ? 1.095 -1.809 -33.975 1.00 93.69 78 LEU A C 1
ATOM 614 O O . LEU A 1 78 ? 1.641 -1.211 -33.053 1.00 93.69 78 LEU A O 1
ATOM 618 N N . ALA A 1 79 ? -0.226 -2.001 -34.039 1.00 93.12 79 ALA A N 1
ATOM 619 C CA . ALA A 1 79 ? -1.186 -1.430 -33.098 1.00 93.12 79 ALA A CA 1
ATOM 620 C C . ALA A 1 79 ? -1.037 -1.993 -31.679 1.00 93.12 79 ALA A C 1
ATOM 622 O O . ALA A 1 79 ? -1.048 -1.250 -30.703 1.00 93.12 79 ALA A O 1
ATOM 623 N N . GLU A 1 80 ? -0.870 -3.312 -31.567 1.00 92.81 80 GLU A N 1
ATOM 624 C CA . GLU A 1 80 ? -0.629 -3.995 -30.290 1.00 92.81 80 GLU A CA 1
ATOM 625 C C . GLU A 1 80 ? 0.834 -3.843 -29.828 1.00 92.81 80 GLU A C 1
ATOM 627 O O . GLU A 1 80 ? 1.133 -3.920 -28.632 1.00 92.81 80 GLU A O 1
ATOM 632 N N . GLY A 1 81 ? 1.757 -3.623 -30.768 1.00 93.56 81 GLY A N 1
ATOM 633 C CA . GLY A 1 81 ? 3.192 -3.734 -30.544 1.00 93.56 81 GLY A CA 1
ATOM 634 C C . GLY A 1 81 ? 3.608 -5.179 -30.247 1.00 93.56 81 GLY A C 1
ATOM 635 O O . GLY A 1 81 ? 2.917 -6.138 -30.589 1.00 93.56 81 GLY A O 1
ATOM 636 N N . TYR A 1 82 ? 4.764 -5.361 -29.605 1.00 94.12 82 TYR A N 1
ATOM 637 C CA . TYR A 1 82 ? 5.261 -6.705 -29.296 1.00 94.12 82 TYR A CA 1
ATOM 638 C C . TYR A 1 82 ? 4.678 -7.300 -28.003 1.00 94.12 82 TYR A C 1
ATOM 640 O O . TYR A 1 82 ? 4.748 -8.516 -27.816 1.00 94.12 82 TYR A O 1
ATOM 648 N N . ASN A 1 83 ? 4.112 -6.481 -27.109 1.00 94.94 83 ASN A N 1
ATOM 649 C CA . ASN A 1 83 ? 3.687 -6.888 -25.771 1.00 94.94 83 ASN A CA 1
ATOM 650 C C . ASN A 1 83 ? 2.434 -6.146 -25.267 1.00 94.94 83 ASN A C 1
ATOM 652 O O . ASN A 1 83 ? 2.461 -5.488 -24.229 1.00 94.94 83 ASN A O 1
ATOM 656 N N . ALA A 1 84 ? 1.311 -6.241 -25.983 1.00 92.00 84 ALA A N 1
ATOM 657 C CA . ALA A 1 84 ? 0.044 -5.617 -25.579 1.00 92.00 84 ALA A CA 1
ATOM 658 C C . ALA A 1 84 ? -0.431 -6.031 -24.172 1.00 92.00 84 ALA A C 1
ATOM 660 O O . ALA A 1 84 ? -0.932 -5.199 -23.421 1.00 92.00 84 ALA A O 1
ATOM 661 N N . ALA A 1 85 ? -0.227 -7.294 -23.786 1.00 89.69 85 ALA A N 1
ATOM 662 C CA . ALA A 1 85 ? -0.581 -7.830 -22.468 1.00 89.69 85 ALA A CA 1
ATOM 663 C C . ALA A 1 85 ? 0.529 -7.654 -21.407 1.00 89.69 85 ALA A C 1
ATOM 665 O O . ALA A 1 85 ? 0.590 -8.402 -20.425 1.00 89.69 85 ALA A O 1
ATOM 666 N N . GLY A 1 86 ? 1.429 -6.686 -21.593 1.00 93.19 86 GLY A N 1
ATOM 667 C CA . GLY A 1 86 ? 2.439 -6.339 -20.599 1.00 93.19 86 GLY A CA 1
ATOM 668 C C . GLY A 1 86 ? 1.813 -5.843 -19.292 1.00 93.19 86 GLY A C 1
ATOM 669 O O . GLY A 1 86 ? 0.803 -5.145 -19.284 1.00 93.19 86 GLY A O 1
ATOM 670 N N . ASN A 1 87 ? 2.431 -6.188 -18.164 1.00 91.88 87 ASN A N 1
ATOM 671 C CA . ASN A 1 87 ? 1.957 -5.811 -16.829 1.00 91.88 87 ASN A CA 1
ATOM 672 C C . ASN A 1 87 ? 2.869 -4.811 -16.118 1.00 91.88 87 ASN A C 1
ATOM 674 O O . ASN A 1 87 ? 2.795 -4.671 -14.901 1.00 91.88 87 ASN A O 1
ATOM 678 N N . ASN A 1 88 ? 3.746 -4.125 -16.849 1.00 94.81 88 ASN A N 1
ATOM 679 C CA . ASN A 1 88 ? 4.704 -3.155 -16.320 1.00 94.81 88 ASN A CA 1
ATOM 680 C C . ASN A 1 88 ? 5.773 -3.754 -15.392 1.00 94.81 88 ASN A C 1
ATOM 682 O O . ASN A 1 88 ? 6.550 -2.992 -14.831 1.00 94.81 88 ASN A O 1
ATOM 686 N N . HIS A 1 89 ? 5.858 -5.077 -15.183 1.00 95.12 89 HIS A N 1
ATOM 687 C CA . HIS A 1 89 ? 6.916 -5.636 -14.333 1.00 95.12 89 HIS A CA 1
ATOM 688 C C . HIS A 1 89 ? 8.311 -5.298 -14.866 1.00 95.12 89 HIS A C 1
ATOM 690 O O . HIS A 1 89 ? 8.595 -5.455 -16.056 1.00 95.12 89 HIS A O 1
ATOM 696 N N . PHE A 1 90 ? 9.175 -4.904 -13.936 1.00 97.00 90 PHE A N 1
ATOM 697 C CA . PHE A 1 90 ? 10.589 -4.655 -14.146 1.00 97.00 90 PHE A CA 1
ATOM 698 C C . PHE A 1 90 ? 11.405 -5.417 -13.099 1.00 97.00 90 PHE A C 1
ATOM 700 O O . PHE A 1 90 ? 11.059 -5.422 -11.914 1.00 97.00 90 PHE A O 1
ATOM 707 N N . SER A 1 91 ? 12.478 -6.074 -13.531 1.00 96.25 91 SER A N 1
ATOM 708 C CA . SER A 1 91 ? 13.443 -6.710 -12.631 1.00 96.25 91 SER A CA 1
ATOM 709 C C . SER A 1 91 ? 14.836 -6.733 -13.234 1.00 96.25 91 SER A C 1
ATOM 711 O O . SER A 1 91 ? 15.011 -6.750 -14.451 1.00 96.25 91 SER A O 1
ATOM 713 N N . TRP A 1 92 ? 15.838 -6.758 -12.364 1.00 97.19 92 TRP A N 1
ATOM 714 C CA . TRP A 1 92 ? 17.205 -7.081 -12.745 1.00 97.19 92 TRP A CA 1
ATOM 715 C C . TRP A 1 92 ? 17.409 -8.591 -12.671 1.00 97.19 92 TRP A C 1
ATOM 717 O O . TRP A 1 92 ? 17.021 -9.230 -11.696 1.00 97.19 92 TRP A O 1
ATOM 727 N N . GLU A 1 93 ? 18.015 -9.153 -13.709 1.00 94.88 93 GLU A N 1
ATOM 728 C CA . GLU A 1 93 ? 18.248 -10.582 -13.883 1.00 94.88 93 GLU A CA 1
ATOM 729 C C . GLU A 1 93 ? 19.754 -10.821 -13.993 1.00 94.88 93 GLU A C 1
ATOM 731 O O . GLU A 1 93 ? 20.433 -10.225 -14.833 1.00 94.88 93 GLU A O 1
ATOM 736 N N . SER A 1 94 ? 20.288 -11.683 -13.125 1.00 94.19 94 SER A N 1
ATOM 737 C CA . SER A 1 94 ? 21.726 -11.987 -13.063 1.00 94.19 94 SER A CA 1
ATOM 738 C C . SER A 1 94 ? 22.615 -10.736 -12.984 1.00 94.19 94 SER A C 1
ATOM 740 O O . SER A 1 94 ? 23.712 -10.710 -13.536 1.00 94.19 94 SER A O 1
ATOM 742 N N . ALA A 1 95 ? 22.141 -9.688 -12.304 1.00 97.44 95 ALA A N 1
ATOM 743 C CA . ALA A 1 95 ? 22.908 -8.474 -12.079 1.00 97.44 95 ALA A CA 1
ATOM 744 C C . ALA A 1 95 ? 23.960 -8.720 -10.997 1.00 97.44 95 ALA A C 1
ATOM 746 O O . ALA A 1 95 ? 23.635 -8.862 -9.817 1.00 97.44 95 ALA A O 1
ATOM 747 N N . THR A 1 96 ? 25.222 -8.800 -11.405 1.00 98.00 96 THR A N 1
ATOM 748 C CA . THR A 1 96 ? 26.338 -9.116 -10.509 1.00 98.00 96 THR A CA 1
ATOM 749 C C . THR A 1 96 ? 27.463 -8.108 -10.627 1.00 98.00 96 THR A C 1
ATOM 751 O O . THR A 1 96 ? 27.731 -7.593 -11.717 1.00 98.00 96 THR A O 1
ATOM 754 N N . VAL A 1 97 ? 28.165 -7.880 -9.519 1.00 98.50 97 VAL A N 1
ATOM 755 C CA . VAL A 1 97 ? 29.413 -7.117 -9.503 1.00 98.50 97 VAL A CA 1
ATOM 756 C C . VAL A 1 97 ? 30.442 -7.821 -10.383 1.00 98.50 97 VAL A C 1
ATOM 758 O O . VAL A 1 97 ? 30.720 -9.006 -10.226 1.00 98.50 97 VAL A O 1
ATOM 761 N N . SER A 1 98 ? 30.989 -7.079 -11.334 1.00 97.44 98 SER A N 1
ATOM 762 C CA . SER A 1 98 ? 31.949 -7.554 -12.333 1.00 97.44 98 SER A CA 1
ATOM 763 C C . SER A 1 98 ? 33.396 -7.212 -11.980 1.00 97.44 98 SER A C 1
ATOM 765 O O . SER A 1 98 ? 34.310 -7.940 -12.366 1.00 97.44 98 SER A O 1
ATOM 767 N N . HIS A 1 99 ? 33.590 -6.077 -11.310 1.00 97.00 99 HIS A N 1
ATOM 768 C CA . HIS A 1 99 ? 34.860 -5.556 -10.826 1.00 97.00 99 HIS A CA 1
ATOM 769 C C . HIS A 1 99 ? 34.593 -4.368 -9.897 1.00 97.00 99 HIS A C 1
ATOM 771 O O . HIS A 1 99 ? 33.495 -3.799 -9.888 1.00 97.00 99 HIS A O 1
ATOM 777 N N . VAL A 1 100 ? 35.611 -3.977 -9.144 1.00 96.50 100 VAL A N 1
ATOM 778 C CA . VAL A 1 100 ? 35.592 -2.795 -8.283 1.00 96.50 100 VAL A CA 1
ATOM 779 C C . VAL A 1 100 ? 36.785 -1.900 -8.600 1.00 96.50 100 VAL A C 1
ATOM 781 O O . VAL A 1 100 ? 37.785 -2.343 -9.158 1.00 96.50 100 VAL A O 1
ATOM 784 N N . GLN A 1 101 ? 36.684 -0.623 -8.262 1.00 93.56 101 GLN A N 1
ATOM 785 C CA . GLN A 1 101 ? 37.815 0.303 -8.265 1.00 93.56 101 GLN A CA 1
ATOM 786 C C . GLN A 1 101 ? 37.857 0.968 -6.894 1.00 93.56 101 GLN A C 1
ATOM 788 O O . GLN A 1 101 ? 36.966 1.743 -6.559 1.00 93.56 101 GLN A O 1
ATOM 793 N N . TRP A 1 102 ? 38.856 0.645 -6.078 1.00 85.31 102 TRP A N 1
ATOM 794 C CA . TRP A 1 102 ? 39.046 1.219 -4.737 1.00 85.31 102 TRP A CA 1
ATOM 795 C C . TRP A 1 102 ? 39.607 2.645 -4.737 1.00 85.31 102 TRP A C 1
ATOM 797 O O . TRP A 1 102 ? 39.429 3.394 -3.779 1.00 85.31 102 TRP A O 1
ATOM 807 N N . ASP A 1 103 ? 40.289 2.995 -5.816 1.00 79.12 103 ASP A N 1
ATOM 808 C CA . ASP A 1 103 ? 40.881 4.271 -6.172 1.00 79.12 103 ASP A CA 1
ATOM 809 C C . ASP A 1 103 ? 40.902 4.327 -7.708 1.00 79.12 103 ASP A C 1
ATOM 811 O O . ASP A 1 103 ? 40.469 3.388 -8.376 1.00 79.12 103 ASP A O 1
ATOM 815 N N . GLY A 1 104 ? 41.382 5.421 -8.296 1.00 72.00 104 GLY A N 1
ATOM 816 C CA . GLY A 1 104 ? 41.440 5.504 -9.766 1.00 72.00 104 GLY A CA 1
ATOM 817 C C . GLY A 1 104 ? 42.679 4.872 -10.379 1.00 72.00 104 GLY A C 1
ATOM 818 O O . GLY A 1 104 ? 43.194 5.412 -11.357 1.00 72.00 104 GLY A O 1
ATOM 819 N N . GLY A 1 105 ? 43.185 3.805 -9.760 1.00 77.94 105 GLY A N 1
ATOM 820 C CA . GLY A 1 105 ? 44.062 2.824 -10.379 1.00 77.94 105 GLY A CA 1
ATOM 821 C C . GLY A 1 105 ? 43.284 1.777 -11.187 1.00 77.94 105 GLY A C 1
ATOM 822 O O . GLY A 1 105 ? 42.157 2.007 -11.637 1.00 77.94 105 GLY A O 1
ATOM 823 N N . GLU A 1 106 ? 43.919 0.623 -11.406 1.00 80.88 106 GLU A N 1
ATOM 824 C CA . GLU A 1 106 ? 43.347 -0.478 -12.188 1.00 80.88 106 GLU A CA 1
ATOM 825 C C . GLU A 1 106 ? 42.126 -1.117 -11.509 1.00 80.88 106 GLU A C 1
ATOM 827 O O . GLU A 1 106 ? 42.004 -1.153 -10.285 1.00 80.88 106 GLU A O 1
ATOM 832 N N . ALA A 1 107 ? 41.220 -1.643 -12.335 1.00 90.06 107 ALA A N 1
ATOM 833 C CA . ALA A 1 107 ? 40.053 -2.391 -11.890 1.00 90.06 107 ALA A CA 1
ATOM 834 C C . ALA A 1 107 ? 40.456 -3.693 -11.180 1.00 90.06 107 ALA A C 1
ATOM 836 O O . ALA A 1 107 ? 41.101 -4.557 -11.776 1.00 90.06 107 ALA A O 1
ATOM 837 N N . ASP A 1 108 ? 39.996 -3.870 -9.944 1.00 93.69 108 ASP A N 1
ATOM 838 C CA . ASP A 1 108 ? 40.170 -5.101 -9.185 1.00 93.69 108 ASP A CA 1
ATOM 839 C C . ASP A 1 108 ? 39.024 -6.081 -9.491 1.00 93.69 108 ASP A C 1
ATOM 841 O O . ASP A 1 108 ? 37.838 -5.798 -9.293 1.00 93.69 108 ASP A O 1
ATOM 845 N N . ARG A 1 109 ? 39.393 -7.251 -10.018 1.00 94.88 109 ARG A N 1
ATOM 846 C CA . ARG A 1 109 ? 38.488 -8.369 -10.331 1.00 94.88 109 ARG A CA 1
ATOM 847 C C . ARG A 1 109 ? 38.592 -9.523 -9.327 1.00 94.88 109 ARG A C 1
ATOM 849 O O . ARG A 1 109 ? 37.883 -10.513 -9.490 1.00 94.88 109 ARG A O 1
ATOM 856 N N . GLY A 1 110 ? 39.491 -9.420 -8.350 1.00 93.88 110 GLY A N 1
ATOM 857 C CA . GLY A 1 110 ? 39.726 -10.406 -7.297 1.00 93.88 110 GLY A CA 1
ATOM 858 C C . GLY A 1 110 ? 39.101 -10.050 -5.945 1.00 93.88 110 GLY A C 1
ATOM 859 O O . GLY A 1 110 ? 39.053 -10.920 -5.080 1.00 93.88 110 GLY A O 1
ATOM 860 N N . ASP A 1 111 ? 38.617 -8.818 -5.756 1.00 95.19 111 ASP A N 1
ATOM 861 C CA . ASP A 1 111 ? 37.920 -8.397 -4.532 1.00 95.19 111 ASP A CA 1
ATOM 862 C C . ASP A 1 111 ? 36.703 -9.294 -4.223 1.00 95.19 111 ASP A C 1
ATOM 864 O O . ASP A 1 111 ? 35.954 -9.679 -5.124 1.00 95.19 111 ASP A O 1
ATOM 868 N N . GLY A 1 112 ? 36.464 -9.613 -2.944 1.00 94.75 112 GLY A N 1
ATOM 869 C CA . GLY A 1 112 ? 35.397 -10.540 -2.541 1.00 94.75 112 GLY A CA 1
ATOM 870 C C . GLY A 1 112 ? 33.968 -10.046 -2.793 1.00 94.75 112 GLY A C 1
ATOM 871 O O . GLY A 1 112 ? 33.022 -10.829 -2.677 1.00 94.75 112 GLY A O 1
ATOM 872 N N . LEU A 1 113 ? 33.783 -8.779 -3.180 1.00 95.56 113 LEU A N 1
ATOM 873 C CA . LEU A 1 113 ? 32.507 -8.270 -3.681 1.00 95.56 113 LEU A CA 1
ATOM 874 C C . LEU A 1 113 ? 32.228 -8.711 -5.126 1.00 95.56 113 LEU A C 1
ATOM 876 O O . LEU A 1 113 ? 31.075 -8.696 -5.551 1.00 95.56 113 LEU A O 1
ATOM 880 N N . VAL A 1 114 ? 33.235 -9.130 -5.899 1.00 97.44 114 VAL A N 1
ATOM 881 C CA . VAL A 1 114 ? 33.037 -9.618 -7.271 1.00 97.44 114 VAL A CA 1
ATOM 882 C C . VAL A 1 114 ? 32.149 -10.867 -7.266 1.00 97.44 114 VAL A C 1
ATOM 884 O O . VAL A 1 114 ? 32.358 -11.819 -6.521 1.00 97.44 114 VAL A O 1
ATOM 887 N N . GLY A 1 115 ? 31.106 -10.850 -8.098 1.00 96.94 115 GLY A N 1
ATOM 888 C CA . GLY A 1 115 ? 30.055 -11.868 -8.129 1.00 96.94 115 GLY A CA 1
ATOM 889 C C . GLY A 1 115 ? 28.894 -11.632 -7.155 1.00 96.94 115 GLY A C 1
ATOM 890 O O . GLY A 1 115 ? 27.885 -12.335 -7.262 1.00 96.94 115 GLY A O 1
ATOM 891 N N . ALA A 1 116 ? 28.982 -10.645 -6.251 1.00 97.31 116 ALA A N 1
ATOM 892 C CA . ALA A 1 116 ? 27.854 -10.216 -5.422 1.00 97.31 116 ALA A CA 1
ATOM 893 C C . ALA A 1 116 ? 26.661 -9.825 -6.303 1.00 97.31 116 ALA A C 1
ATOM 895 O O . ALA A 1 116 ? 26.834 -9.222 -7.364 1.00 97.31 116 ALA A O 1
ATOM 896 N N . ARG A 1 117 ? 25.448 -10.186 -5.882 1.00 96.75 117 ARG A N 1
ATOM 897 C CA . ARG A 1 117 ? 24.218 -9.974 -6.653 1.00 96.75 117 ARG A CA 1
ATOM 898 C C . ARG A 1 117 ? 23.529 -8.694 -6.217 1.00 96.75 117 ARG A C 1
ATOM 900 O O . ARG A 1 117 ? 23.268 -8.512 -5.031 1.00 96.75 117 ARG A O 1
ATOM 907 N N . LEU A 1 118 ? 23.190 -7.853 -7.185 1.00 97.56 118 LEU A N 1
ATOM 908 C CA . LEU A 1 118 ? 22.385 -6.659 -6.986 1.00 97.56 118 LEU A CA 1
ATOM 909 C C . LEU A 1 118 ? 20.948 -6.959 -7.402 1.00 97.56 118 LEU A C 1
ATOM 911 O O . LEU A 1 118 ? 20.719 -7.588 -8.436 1.00 97.56 118 LEU A O 1
ATOM 915 N N . ALA A 1 119 ? 19.977 -6.491 -6.628 1.00 95.06 119 ALA A N 1
ATOM 916 C CA . ALA A 1 119 ? 18.572 -6.648 -6.972 1.00 95.06 119 ALA A CA 1
ATOM 917 C C . ALA A 1 119 ? 17.769 -5.387 -6.664 1.00 95.06 119 ALA A C 1
ATOM 919 O O . ALA A 1 119 ? 18.034 -4.672 -5.695 1.00 95.06 119 ALA A O 1
ATOM 920 N N . LEU A 1 120 ? 16.772 -5.160 -7.516 1.00 94.50 120 LEU A N 1
ATOM 921 C CA . LEU A 1 120 ? 15.825 -4.063 -7.431 1.00 94.50 120 LEU A CA 1
ATOM 922 C C . LEU A 1 120 ? 14.421 -4.638 -7.216 1.00 94.50 120 LEU A C 1
ATOM 924 O O . LEU A 1 120 ? 13.919 -5.399 -8.049 1.00 94.50 120 LEU A O 1
ATOM 928 N N . TRP A 1 121 ? 13.800 -4.277 -6.100 1.00 93.69 121 TRP A N 1
ATOM 929 C CA . TRP A 1 121 ? 12.512 -4.800 -5.652 1.00 93.69 121 TRP A CA 1
ATOM 930 C C . TRP A 1 121 ? 11.425 -3.731 -5.707 1.00 93.69 121 TRP A C 1
ATOM 932 O O . TRP A 1 121 ? 11.700 -2.533 -5.787 1.00 93.69 121 TRP A O 1
ATOM 942 N N . GLY A 1 122 ? 10.165 -4.164 -5.680 1.00 93.31 122 GLY A N 1
ATOM 943 C CA . GLY A 1 122 ? 9.045 -3.258 -5.462 1.00 93.31 122 GLY A CA 1
ATOM 944 C C . GLY A 1 122 ? 8.911 -2.857 -3.995 1.00 93.31 122 GLY A C 1
ATOM 945 O O . GLY A 1 122 ? 9.646 -3.318 -3.129 1.00 93.31 122 GLY A O 1
ATOM 946 N N . HIS A 1 123 ? 7.939 -1.996 -3.725 1.00 93.69 123 HIS A N 1
ATOM 947 C CA . HIS A 1 123 ? 7.630 -1.554 -2.372 1.00 93.69 123 HIS A CA 1
ATOM 948 C C . HIS A 1 123 ? 6.926 -2.655 -1.573 1.00 93.69 123 HIS A C 1
ATOM 950 O O . HIS A 1 123 ? 6.074 -3.377 -2.109 1.00 93.69 123 HIS A O 1
ATOM 956 N N . TYR A 1 124 ? 7.224 -2.736 -0.277 1.00 92.00 124 TYR A N 1
ATOM 957 C CA . TYR A 1 124 ? 6.392 -3.484 0.661 1.00 92.00 124 TYR A CA 1
ATOM 958 C C . TYR A 1 124 ? 4.974 -2.905 0.668 1.00 92.00 124 TYR A C 1
ATOM 960 O O . TYR A 1 124 ? 4.795 -1.689 0.686 1.00 92.00 124 TYR A O 1
ATOM 968 N N . ASN A 1 125 ? 3.966 -3.772 0.594 1.00 88.12 125 ASN A N 1
ATOM 969 C CA . ASN A 1 125 ? 2.568 -3.359 0.631 1.00 88.12 125 ASN A CA 1
ATOM 970 C C . ASN A 1 125 ? 1.998 -3.623 2.023 1.00 88.12 125 ASN A C 1
ATOM 972 O O . ASN A 1 125 ? 1.757 -4.779 2.369 1.00 88.12 125 ASN A O 1
ATOM 976 N N . ASP A 1 126 ? 1.767 -2.559 2.792 1.00 84.75 126 ASP A N 1
ATOM 977 C CA . ASP A 1 126 ? 1.272 -2.633 4.172 1.00 84.75 126 ASP A CA 1
ATOM 978 C C . ASP A 1 126 ? -0.130 -3.240 4.281 1.00 84.75 126 ASP A C 1
ATOM 980 O O . ASP A 1 126 ? -0.420 -3.979 5.226 1.00 84.75 126 ASP A O 1
ATOM 984 N N . TYR A 1 127 ? -0.992 -2.991 3.291 1.00 83.44 127 TYR A N 1
ATOM 985 C CA . TYR A 1 127 ? -2.359 -3.513 3.270 1.00 83.44 127 TYR A CA 1
ATOM 986 C C . TYR A 1 127 ? -2.388 -5.034 3.098 1.00 83.44 127 TYR A C 1
ATOM 988 O O . TYR A 1 127 ? -3.186 -5.719 3.736 1.00 83.44 127 TYR A O 1
ATOM 996 N N . LEU A 1 128 ? -1.505 -5.562 2.243 1.00 81.88 128 LEU A N 1
ATOM 997 C CA . LEU A 1 128 ? -1.405 -6.991 1.922 1.00 81.88 128 LEU A CA 1
ATOM 998 C C . LEU A 1 128 ? -0.323 -7.723 2.717 1.00 81.88 128 LEU A C 1
ATOM 1000 O O . LEU A 1 128 ? -0.243 -8.949 2.655 1.00 81.88 128 LEU A O 1
ATOM 1004 N N . ARG A 1 129 ? 0.509 -6.973 3.443 1.00 83.69 129 ARG A N 1
ATOM 1005 C CA . ARG A 1 129 ? 1.657 -7.449 4.220 1.00 83.69 129 ARG A CA 1
ATOM 1006 C C . ARG A 1 129 ? 2.591 -8.352 3.414 1.00 83.69 129 ARG A C 1
ATOM 1008 O O . ARG A 1 129 ? 2.964 -9.438 3.853 1.00 83.69 129 ARG A O 1
ATOM 1015 N N . THR A 1 130 ? 2.949 -7.920 2.204 1.00 78.62 130 THR A N 1
ATOM 1016 C CA . THR A 1 130 ? 3.799 -8.699 1.291 1.00 78.62 130 THR A CA 1
ATOM 1017 C C . THR A 1 130 ? 4.817 -7.839 0.550 1.00 78.62 130 THR A C 1
ATOM 1019 O O . THR A 1 130 ? 4.535 -6.708 0.149 1.00 78.62 130 THR A O 1
ATOM 1022 N N . THR A 1 131 ? 6.006 -8.408 0.340 1.00 66.12 131 THR A N 1
ATOM 1023 C CA . THR A 1 131 ? 7.086 -7.864 -0.498 1.00 66.12 131 THR A CA 1
ATOM 1024 C C . THR A 1 131 ? 7.036 -8.386 -1.933 1.00 66.12 131 THR A C 1
ATOM 1026 O O . THR A 1 131 ? 7.887 -8.019 -2.737 1.00 66.12 131 THR A O 1
ATOM 1029 N N . PHE A 1 132 ? 6.050 -9.219 -2.307 1.00 64.94 132 PHE A N 1
ATOM 1030 C CA . PHE A 1 132 ? 5.985 -9.831 -3.646 1.00 64.94 132 PHE A CA 1
ATOM 1031 C C . PHE A 1 132 ? 5.713 -8.827 -4.791 1.00 64.94 132 PHE A C 1
ATOM 1033 O O . PHE A 1 132 ? 5.487 -9.211 -5.940 1.00 64.94 132 PHE A O 1
ATOM 1040 N N . ASN A 1 133 ? 5.763 -7.524 -4.513 1.00 73.69 133 ASN A N 1
ATOM 1041 C CA . ASN A 1 133 ? 5.698 -6.492 -5.532 1.00 73.69 133 ASN A CA 1
ATOM 1042 C C . ASN A 1 133 ? 7.040 -6.380 -6.250 1.00 73.69 133 ASN A C 1
ATOM 1044 O O . ASN A 1 133 ? 8.098 -6.247 -5.638 1.00 73.69 133 ASN A O 1
ATOM 1048 N N . ARG A 1 134 ? 6.990 -6.380 -7.579 1.00 89.25 134 ARG A N 1
ATOM 1049 C CA . ARG A 1 134 ? 8.147 -6.052 -8.415 1.00 89.25 134 ARG A CA 1
ATOM 1050 C C . ARG A 1 134 ? 8.226 -4.546 -8.638 1.00 89.25 134 ARG A C 1
ATOM 1052 O O . ARG A 1 134 ? 7.235 -3.827 -8.461 1.00 89.25 134 ARG A O 1
ATOM 1059 N N . ALA A 1 135 ? 9.404 -4.081 -9.041 1.00 95.44 135 ALA A N 1
ATOM 1060 C CA . ALA A 1 135 ? 9.533 -2.748 -9.602 1.00 95.44 135 ALA A CA 1
ATOM 1061 C C . ALA A 1 135 ? 8.665 -2.633 -10.870 1.00 95.44 135 ALA A C 1
ATOM 1063 O O . ALA A 1 135 ? 8.316 -3.645 -11.497 1.00 95.44 135 ALA A O 1
ATOM 1064 N N . ARG A 1 136 ? 8.285 -1.406 -11.236 1.00 95.50 136 ARG A N 1
ATOM 1065 C CA . ARG A 1 136 ? 7.462 -1.139 -12.420 1.00 95.50 136 ARG A CA 1
ATOM 1066 C C . ARG A 1 136 ? 8.185 -0.252 -13.412 1.00 95.50 136 ARG A C 1
ATOM 1068 O O . ARG A 1 136 ? 8.643 0.816 -13.026 1.00 95.50 136 ARG A O 1
ATOM 1075 N N . TRP A 1 137 ? 8.213 -0.674 -14.671 1.00 96.75 137 TRP A N 1
ATOM 1076 C CA . TRP A 1 137 ? 8.523 0.188 -15.805 1.00 96.75 137 TRP A CA 1
ATOM 1077 C C . TRP A 1 137 ? 7.251 0.884 -16.253 1.00 96.75 137 TRP A C 1
ATOM 1079 O O . TRP A 1 137 ? 6.267 0.212 -16.554 1.00 96.75 137 TRP A O 1
ATOM 1089 N N . VAL A 1 138 ? 7.275 2.208 -16.317 1.00 94.69 138 VAL A N 1
ATOM 1090 C CA . VAL A 1 138 ? 6.113 3.017 -16.669 1.00 94.69 138 VAL A CA 1
ATOM 1091 C C . VAL A 1 138 ? 6.526 4.079 -17.671 1.00 94.69 138 VAL A C 1
ATOM 1093 O O . VAL A 1 138 ? 7.515 4.764 -17.451 1.00 94.69 138 VAL A O 1
ATOM 1096 N N . ASP A 1 139 ? 5.737 4.263 -18.722 1.00 92.31 139 ASP A N 1
ATOM 1097 C CA . ASP A 1 139 ? 5.894 5.388 -19.639 1.00 92.31 139 ASP A CA 1
ATOM 1098 C C . ASP A 1 139 ? 4.814 6.431 -19.312 1.00 92.31 139 ASP A C 1
ATOM 1100 O O . ASP A 1 139 ? 3.620 6.121 -19.354 1.00 92.31 139 ASP A O 1
ATOM 1104 N N . SER A 1 140 ? 5.208 7.649 -18.925 1.00 87.00 140 SER A N 1
ATOM 1105 C CA . SER A 1 140 ? 4.245 8.708 -18.560 1.00 87.00 140 SER A CA 1
ATOM 1106 C C . SER A 1 140 ? 3.529 9.314 -19.768 1.00 87.00 140 SER A C 1
ATOM 1108 O O . SER A 1 140 ? 2.360 9.707 -19.698 1.00 87.00 140 SER A O 1
ATOM 1110 N N . ASP A 1 141 ? 4.231 9.315 -20.895 1.00 91.44 141 ASP A N 1
ATOM 1111 C CA . ASP A 1 141 ? 3.709 9.508 -22.235 1.00 91.44 141 ASP A CA 1
ATOM 1112 C C . ASP A 1 141 ? 4.163 8.311 -23.085 1.00 91.44 141 ASP A C 1
ATOM 1114 O O . ASP A 1 141 ? 5.303 8.284 -23.554 1.00 91.44 141 ASP A O 1
ATOM 1118 N N . PRO A 1 142 ? 3.307 7.296 -23.279 1.00 90.38 142 PRO A N 1
ATOM 1119 C CA . PRO A 1 142 ? 3.679 6.091 -24.014 1.00 90.38 142 PRO A CA 1
ATOM 1120 C C . PRO A 1 142 ? 3.920 6.333 -25.512 1.00 90.38 142 PRO A C 1
ATOM 1122 O O . PRO A 1 142 ? 4.470 5.457 -26.180 1.00 90.38 142 PRO A O 1
ATOM 1125 N N . THR A 1 143 ? 3.580 7.511 -26.051 1.00 90.44 143 THR A N 1
ATOM 1126 C CA . THR A 1 143 ? 3.959 7.890 -27.428 1.00 90.44 143 THR A CA 1
ATOM 1127 C C . THR A 1 143 ? 5.436 8.280 -27.537 1.00 90.44 143 THR A C 1
ATOM 1129 O O . THR A 1 143 ? 5.981 8.413 -28.637 1.00 90.44 143 THR A O 1
ATOM 1132 N N . ARG A 1 144 ? 6.114 8.448 -26.394 1.00 90.56 144 ARG A N 1
ATOM 1133 C CA . ARG A 1 144 ? 7.482 8.941 -26.296 1.00 90.56 144 ARG A CA 1
ATOM 1134 C C . ARG A 1 144 ? 8.408 7.940 -25.619 1.00 90.56 144 ARG A C 1
ATOM 1136 O O . ARG A 1 144 ? 8.095 7.314 -24.616 1.00 90.56 144 ARG A O 1
ATOM 1143 N N . ARG A 1 145 ? 9.627 7.832 -26.146 1.00 90.38 145 ARG A N 1
ATOM 1144 C CA . ARG A 1 145 ? 10.640 6.886 -25.645 1.00 90.38 145 ARG A CA 1
ATOM 1145 C C . ARG A 1 145 ? 11.397 7.386 -24.417 1.00 90.38 145 ARG A C 1
ATOM 1147 O O . ARG A 1 145 ? 11.943 6.559 -23.683 1.00 90.38 145 ARG A O 1
ATOM 1154 N N . ASP A 1 146 ? 11.462 8.707 -24.251 1.00 90.69 146 ASP A N 1
ATOM 1155 C CA . ASP A 1 146 ? 12.152 9.429 -23.176 1.00 90.69 146 ASP A CA 1
ATOM 1156 C C . ASP A 1 146 ? 11.285 9.625 -21.924 1.00 90.69 146 ASP A C 1
ATOM 1158 O O . ASP A 1 146 ? 11.788 10.063 -20.899 1.00 90.69 146 ASP A O 1
ATOM 1162 N N . ALA A 1 147 ? 10.007 9.247 -21.976 1.00 92.69 147 ALA A N 1
ATOM 1163 C CA . ALA A 1 147 ? 9.064 9.343 -20.862 1.00 92.69 147 ALA A CA 1
ATOM 1164 C C . ALA A 1 147 ? 9.062 8.102 -19.940 1.00 92.69 147 ALA A C 1
ATOM 1166 O O . ALA A 1 147 ? 8.153 7.929 -19.126 1.00 92.69 147 ALA A O 1
ATOM 1167 N N . ALA A 1 148 ? 10.056 7.223 -20.088 1.00 94.44 148 ALA A N 1
ATOM 1168 C CA . ALA A 1 148 ? 10.186 6.000 -19.307 1.00 94.44 148 ALA A CA 1
ATOM 1169 C C . ALA A 1 148 ? 10.721 6.290 -17.898 1.00 94.44 148 ALA A C 1
ATOM 1171 O O . ALA A 1 148 ? 11.723 6.988 -17.734 1.00 94.44 148 ALA A O 1
ATOM 1172 N N . GLN A 1 149 ? 10.107 5.684 -16.888 1.00 94.81 149 GLN A N 1
ATOM 1173 C CA . GLN A 1 149 ? 10.509 5.773 -15.486 1.00 94.81 149 GLN A CA 1
ATOM 1174 C C . GLN A 1 149 ? 10.326 4.441 -14.767 1.00 94.81 149 GLN A C 1
ATOM 1176 O O . GLN A 1 149 ? 9.472 3.623 -15.123 1.00 94.81 149 GLN A O 1
ATOM 1181 N N . ILE A 1 150 ? 11.132 4.239 -13.728 1.00 96.44 150 ILE A N 1
ATOM 1182 C CA . ILE A 1 150 ? 11.074 3.058 -12.880 1.00 96.44 150 ILE A CA 1
ATOM 1183 C C . ILE A 1 150 ? 10.540 3.437 -11.503 1.00 96.44 150 ILE A C 1
ATOM 1185 O O . ILE A 1 150 ? 11.056 4.338 -10.852 1.00 96.44 150 ILE A O 1
ATOM 1189 N N . TYR A 1 151 ? 9.539 2.693 -11.038 1.00 95.75 151 TYR A N 1
ATOM 1190 C CA . TYR A 1 151 ? 9.108 2.694 -9.642 1.00 95.75 151 TYR A CA 1
ATOM 1191 C C . TYR A 1 151 ? 9.658 1.447 -8.959 1.00 95.75 151 TYR A C 1
ATOM 1193 O O . TYR A 1 151 ? 9.142 0.345 -9.166 1.00 95.75 151 TYR A O 1
ATOM 1201 N N . ALA A 1 152 ? 10.688 1.614 -8.141 1.00 95.44 152 ALA A N 1
ATOM 1202 C CA . ALA A 1 152 ? 11.260 0.575 -7.293 1.00 95.44 152 ALA A CA 1
ATOM 1203 C C . ALA A 1 152 ? 11.144 1.007 -5.832 1.00 95.44 152 ALA A C 1
ATOM 1205 O O . ALA A 1 152 ? 11.076 2.197 -5.573 1.00 95.44 152 ALA A O 1
ATOM 1206 N N . GLY A 1 153 ? 11.052 0.050 -4.911 1.00 94.44 153 GLY A N 1
ATOM 1207 C CA . GLY A 1 153 ? 10.924 0.335 -3.480 1.00 94.44 153 GLY A CA 1
ATOM 1208 C C . GLY A 1 153 ? 12.149 -0.027 -2.661 1.00 94.44 153 GLY A C 1
ATOM 1209 O O . GLY A 1 153 ? 12.321 0.520 -1.583 1.00 94.44 153 GLY A O 1
ATOM 1210 N N . GLN A 1 154 ? 13.000 -0.934 -3.149 1.00 95.25 154 GLN A N 1
ATOM 1211 C CA . GLN A 1 154 ? 14.176 -1.362 -2.400 1.00 95.25 154 GLN A CA 1
ATOM 1212 C C . GLN A 1 154 ? 15.311 -1.798 -3.328 1.00 95.25 154 GLN A C 1
ATOM 1214 O O . GLN A 1 154 ? 15.102 -2.519 -4.308 1.00 95.25 154 GLN A O 1
ATOM 1219 N N . PHE A 1 155 ? 16.524 -1.384 -2.984 1.00 96.94 155 PHE A N 1
ATOM 1220 C CA . PHE A 1 155 ? 17.779 -1.815 -3.581 1.00 96.94 155 PHE A CA 1
ATOM 1221 C C . PHE A 1 155 ? 18.545 -2.699 -2.595 1.00 96.94 155 PHE A C 1
ATOM 1223 O O . PHE A 1 155 ? 18.663 -2.376 -1.415 1.00 96.94 155 PHE A O 1
ATOM 1230 N N . THR A 1 156 ? 19.072 -3.823 -3.080 1.00 96.06 156 THR A N 1
ATOM 1231 C CA . THR A 1 156 ? 19.785 -4.802 -2.247 1.00 96.06 156 THR A CA 1
ATOM 1232 C C . THR A 1 156 ? 21.062 -5.289 -2.914 1.00 96.06 156 THR A C 1
ATOM 1234 O O . THR A 1 156 ? 21.132 -5.400 -4.141 1.00 96.06 156 THR A O 1
ATOM 1237 N N . ILE A 1 157 ? 22.054 -5.630 -2.091 1.00 97.62 157 ILE A N 1
ATOM 1238 C CA . ILE A 1 157 ? 23.283 -6.317 -2.498 1.00 97.62 157 ILE A CA 1
ATOM 1239 C C . ILE A 1 157 ? 23.413 -7.573 -1.639 1.00 97.62 157 ILE A C 1
ATOM 1241 O O . ILE A 1 157 ? 23.348 -7.493 -0.417 1.00 97.62 157 ILE A O 1
ATOM 1245 N N . SER A 1 158 ? 23.605 -8.737 -2.255 1.00 95.38 158 SER A N 1
ATOM 1246 C CA . SER A 1 158 ? 23.860 -10.020 -1.579 1.00 95.38 158 SER A CA 1
ATOM 1247 C C . SER A 1 158 ? 25.221 -10.595 -1.955 1.00 95.38 158 SER A C 1
ATOM 1249 O O . SER A 1 158 ? 25.730 -10.284 -3.033 1.00 95.38 158 SER A O 1
ATOM 1251 N N . PRO A 1 159 ? 25.793 -11.488 -1.126 1.00 93.56 159 PRO A N 1
ATOM 1252 C CA . PRO A 1 159 ? 27.025 -12.187 -1.468 1.00 93.56 159 PRO A CA 1
ATOM 1253 C C . PRO A 1 159 ? 26.904 -13.007 -2.761 1.00 93.56 159 PRO A C 1
ATOM 1255 O O . PRO A 1 159 ? 25.809 -13.392 -3.189 1.00 93.56 159 PRO A O 1
ATOM 1258 N N . ALA A 1 160 ? 28.047 -13.333 -3.363 1.00 92.06 160 ALA A N 1
ATOM 1259 C CA . ALA A 1 160 ? 28.094 -14.251 -4.494 1.00 92.06 160 ALA A CA 1
ATOM 1260 C C . ALA A 1 160 ? 27.472 -15.610 -4.122 1.00 92.06 160 ALA A C 1
ATOM 1262 O O . ALA A 1 160 ? 27.717 -16.154 -3.047 1.00 92.06 160 ALA A O 1
ATOM 1263 N N . GLY A 1 161 ? 26.635 -16.156 -5.009 1.00 87.06 161 GLY A N 1
ATOM 1264 C CA . GLY A 1 161 ? 25.957 -17.437 -4.773 1.00 87.06 161 GLY A CA 1
ATOM 1265 C C . GLY A 1 161 ? 24.826 -17.406 -3.733 1.00 87.06 161 GLY A C 1
ATOM 1266 O O . GLY A 1 161 ? 24.346 -18.472 -3.356 1.00 87.06 161 GLY A O 1
ATOM 1267 N N . ALA A 1 162 ? 24.373 -16.225 -3.292 1.00 86.94 162 ALA A N 1
ATOM 1268 C CA . ALA A 1 162 ? 23.272 -16.095 -2.337 1.00 86.94 162 ALA A CA 1
ATOM 1269 C C . ALA A 1 162 ? 21.991 -16.826 -2.783 1.00 86.94 162 ALA A C 1
ATOM 1271 O O . ALA A 1 162 ? 21.556 -16.719 -3.937 1.00 86.94 162 ALA A O 1
ATOM 1272 N N . GLY A 1 163 ? 21.382 -17.551 -1.841 1.00 84.38 163 GLY A N 1
ATOM 1273 C CA . GLY A 1 163 ? 20.067 -18.175 -1.983 1.00 84.38 163 GLY A CA 1
ATOM 1274 C C . GLY A 1 163 ? 18.965 -17.360 -1.290 1.00 84.38 163 GLY A C 1
ATOM 1275 O O . GLY A 1 163 ? 19.259 -16.354 -0.651 1.00 84.38 163 GLY A O 1
ATOM 1276 N N . PRO A 1 164 ? 17.693 -17.802 -1.349 1.00 79.06 164 PRO A N 1
ATOM 1277 C CA . PRO A 1 164 ? 16.560 -17.054 -0.787 1.00 79.06 164 PRO A CA 1
ATOM 1278 C C . PRO A 1 164 ? 16.637 -16.769 0.722 1.00 79.06 164 PRO A C 1
ATOM 1280 O O . PRO A 1 164 ? 16.005 -15.833 1.192 1.00 79.06 164 PRO A O 1
ATOM 1283 N N . GLY A 1 165 ? 17.378 -17.583 1.483 1.00 81.81 165 GLY A N 1
ATOM 1284 C CA . GLY A 1 165 ? 17.580 -17.402 2.926 1.00 81.81 165 GLY A CA 1
ATOM 1285 C C . GLY A 1 165 ? 18.898 -16.719 3.302 1.00 81.81 165 GLY A C 1
ATOM 1286 O O . GLY A 1 165 ? 19.202 -16.611 4.487 1.00 81.81 165 GLY A O 1
ATOM 1287 N N . THR A 1 166 ? 19.714 -16.313 2.325 1.00 86.94 166 THR A N 1
ATOM 1288 C CA . THR A 1 166 ? 20.982 -15.628 2.591 1.00 86.94 166 THR A CA 1
ATOM 1289 C C . THR A 1 166 ? 20.702 -14.157 2.907 1.00 86.94 166 THR A C 1
ATOM 1291 O O . THR A 1 166 ? 20.032 -13.502 2.109 1.00 86.94 166 THR A O 1
ATOM 1294 N N . PRO A 1 167 ? 21.206 -13.610 4.027 1.00 86.50 167 PRO A N 1
ATOM 1295 C CA . PRO A 1 167 ? 21.029 -12.197 4.329 1.00 86.50 167 PRO A CA 1
ATOM 1296 C C . PRO A 1 167 ? 21.710 -11.307 3.281 1.00 86.50 167 PRO A C 1
ATOM 1298 O O . PRO A 1 167 ? 22.765 -11.646 2.735 1.00 86.50 167 PRO A O 1
ATOM 1301 N N . TRP A 1 168 ? 21.110 -10.147 3.022 1.00 91.81 168 TRP A N 1
ATOM 1302 C CA . TRP A 1 168 ? 21.717 -9.099 2.203 1.00 91.81 168 TRP A CA 1
ATOM 1303 C C . TRP A 1 168 ? 22.977 -8.564 2.890 1.00 91.81 168 TRP A C 1
ATOM 1305 O O . TRP A 1 168 ? 23.007 -8.472 4.108 1.00 91.81 168 TRP A O 1
ATOM 1315 N N . LEU A 1 169 ? 24.001 -8.177 2.130 1.00 96.00 169 LEU A N 1
ATOM 1316 C CA . LEU A 1 169 ? 25.116 -7.358 2.623 1.00 96.00 169 LEU A CA 1
ATOM 1317 C C . LEU A 1 169 ? 24.664 -5.920 2.880 1.00 96.00 169 LEU A C 1
ATOM 1319 O O . LEU A 1 169 ? 25.115 -5.278 3.826 1.00 96.00 169 LEU A O 1
ATOM 1323 N N . PHE A 1 170 ? 23.776 -5.426 2.019 1.00 97.50 170 PHE A N 1
ATOM 1324 C CA . PHE A 1 170 ? 23.235 -4.079 2.074 1.00 97.50 170 PHE A CA 1
ATOM 1325 C C . PHE A 1 170 ? 21.797 -4.059 1.577 1.00 97.50 170 PHE A C 1
ATOM 1327 O O . PHE A 1 170 ? 21.452 -4.760 0.621 1.00 97.50 170 PHE A O 1
ATOM 1334 N N . THR A 1 171 ? 20.985 -3.225 2.211 1.00 96.69 171 THR A N 1
ATOM 1335 C CA . THR A 1 171 ? 19.633 -2.895 1.778 1.00 96.69 171 THR A CA 1
ATOM 1336 C C . THR A 1 171 ? 19.395 -1.406 1.967 1.00 96.69 171 THR A C 1
ATOM 1338 O O . THR A 1 171 ? 19.900 -0.814 2.918 1.00 96.69 171 THR A O 1
ATOM 1341 N N . ALA A 1 172 ? 18.630 -0.809 1.062 1.00 97.56 172 ALA A N 1
ATOM 1342 C CA . ALA A 1 172 ? 18.131 0.548 1.196 1.00 97.56 172 ALA A CA 1
ATOM 1343 C C . ALA A 1 172 ? 16.802 0.695 0.465 1.00 97.56 172 ALA A C 1
ATOM 1345 O O . ALA A 1 172 ? 16.608 0.104 -0.601 1.00 97.56 172 ALA A O 1
ATOM 1346 N N . ASP A 1 173 ? 15.911 1.496 1.031 1.00 95.38 173 ASP A N 1
ATOM 1347 C CA . ASP A 1 173 ? 14.654 1.830 0.378 1.00 95.38 173 ASP A CA 1
ATOM 1348 C C . ASP A 1 173 ? 14.865 2.926 -0.667 1.00 95.38 173 ASP A C 1
ATOM 1350 O O . ASP A 1 173 ? 15.809 3.717 -0.600 1.00 95.38 173 ASP A O 1
ATOM 1354 N N . ILE A 1 174 ? 13.990 2.920 -1.666 1.00 94.31 174 ILE A N 1
ATOM 1355 C CA . ILE A 1 174 ? 13.944 3.903 -2.742 1.00 94.31 174 ILE A CA 1
ATOM 1356 C C . ILE A 1 174 ? 12.585 4.590 -2.642 1.00 94.31 174 ILE A C 1
ATOM 1358 O O . ILE A 1 174 ? 11.558 3.951 -2.866 1.00 94.31 174 ILE A O 1
ATOM 1362 N N . ASP A 1 175 ? 12.584 5.875 -2.300 1.00 86.06 175 ASP A N 1
ATOM 1363 C CA . ASP A 1 175 ? 11.346 6.628 -2.064 1.00 86.06 175 ASP A CA 1
ATOM 1364 C C . ASP A 1 175 ? 10.739 7.220 -3.341 1.00 86.06 175 ASP A C 1
ATOM 1366 O O . ASP A 1 175 ? 9.513 7.332 -3.465 1.00 86.06 175 ASP A O 1
ATOM 1370 N N . ASP A 1 176 ? 11.601 7.561 -4.299 1.00 87.38 176 ASP A N 1
ATOM 1371 C CA . ASP A 1 176 ? 11.240 8.264 -5.524 1.00 87.38 176 ASP A CA 1
ATOM 1372 C C . ASP A 1 176 ? 11.432 7.398 -6.769 1.00 87.38 176 ASP A C 1
ATOM 1374 O O . ASP A 1 176 ? 12.319 6.548 -6.859 1.00 87.38 176 ASP A O 1
ATOM 1378 N N . SER A 1 177 ? 10.607 7.651 -7.784 1.00 92.75 177 SER A N 1
ATOM 1379 C CA . SER A 1 177 ? 10.813 7.076 -9.109 1.00 92.75 177 SER A CA 1
ATOM 1380 C C . SER A 1 177 ? 11.966 7.749 -9.841 1.00 92.75 177 SER A C 1
ATOM 1382 O O . SER A 1 177 ? 12.113 8.973 -9.807 1.00 92.75 177 SER A O 1
ATOM 1384 N N . HIS A 1 178 ? 12.698 6.971 -10.631 1.00 93.50 178 HIS A N 1
ATOM 1385 C CA . HIS A 1 178 ? 13.781 7.463 -11.475 1.00 93.50 178 HIS A CA 1
ATOM 1386 C C . HIS A 1 178 ? 13.485 7.257 -12.959 1.00 93.50 178 HIS A C 1
ATOM 1388 O O . HIS A 1 178 ? 13.330 6.135 -13.449 1.00 93.50 178 HIS A O 1
ATOM 1394 N N . GLY A 1 179 ? 13.421 8.371 -13.683 1.00 93.69 179 GLY A N 1
ATOM 1395 C CA . GLY A 1 179 ? 13.261 8.424 -15.130 1.00 93.69 179 GLY A CA 1
ATOM 1396 C C . GLY A 1 179 ? 14.546 8.165 -15.909 1.00 93.69 179 GLY A C 1
ATOM 1397 O O . GLY A 1 179 ? 15.660 8.277 -15.389 1.00 93.69 179 GLY A O 1
ATOM 1398 N N . ALA A 1 180 ? 14.383 7.854 -17.192 1.00 94.25 180 ALA A N 1
ATOM 1399 C CA . ALA A 1 180 ? 15.480 7.779 -18.145 1.00 94.25 180 ALA A CA 1
ATOM 1400 C C . ALA A 1 180 ? 16.028 9.189 -18.418 1.00 94.25 180 ALA A C 1
ATOM 1402 O O . ALA A 1 180 ? 15.424 9.968 -19.152 1.00 94.25 180 ALA A O 1
ATOM 1403 N N . ARG A 1 181 ? 17.188 9.522 -17.844 1.00 92.38 181 ARG A N 1
ATOM 1404 C CA . ARG A 1 181 ? 17.813 10.844 -18.011 1.00 92.38 181 ARG A CA 1
ATOM 1405 C C . ARG A 1 181 ? 18.409 11.036 -19.385 1.00 92.38 181 ARG A C 1
ATOM 1407 O O . ARG A 1 181 ? 18.247 12.092 -19.981 1.00 92.38 181 ARG A O 1
ATOM 1414 N N . TRP A 1 182 ? 19.045 9.994 -19.908 1.00 93.06 182 TRP A N 1
ATOM 1415 C CA . TRP A 1 182 ? 19.472 9.964 -21.300 1.00 93.06 182 TRP A CA 1
ATOM 1416 C C . TRP A 1 182 ? 18.666 8.909 -22.022 1.00 93.06 182 TRP A C 1
ATOM 1418 O O . TRP A 1 182 ? 18.667 7.751 -21.615 1.00 93.06 182 TRP A O 1
ATOM 1428 N N . THR A 1 183 ? 18.004 9.304 -23.104 1.00 93.31 183 THR A N 1
ATOM 1429 C CA . THR A 1 183 ? 17.318 8.385 -24.009 1.00 93.31 183 THR A CA 1
ATOM 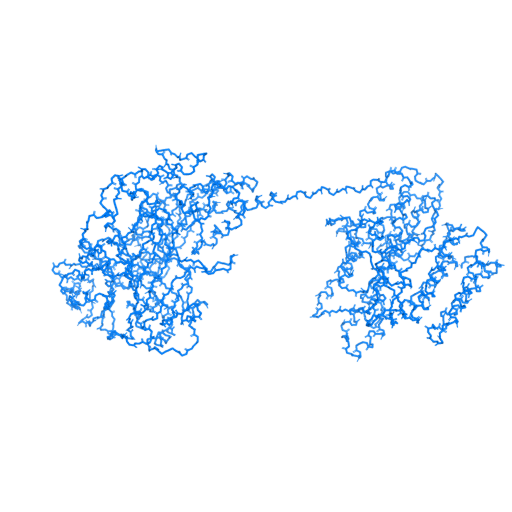1430 C C . THR A 1 183 ? 17.792 8.638 -25.425 1.00 93.31 183 THR A C 1
ATOM 1432 O O . THR A 1 183 ? 17.829 9.771 -25.899 1.00 93.31 183 THR A O 1
ATOM 1435 N N . ARG A 1 184 ? 18.165 7.563 -26.113 1.00 89.38 184 ARG A N 1
ATOM 1436 C CA . ARG A 1 184 ? 18.858 7.643 -27.396 1.00 89.38 184 ARG A CA 1
ATOM 1437 C C . ARG A 1 184 ? 18.484 6.485 -28.296 1.00 89.38 184 ARG A C 1
ATOM 1439 O O . ARG A 1 184 ? 18.641 5.341 -27.894 1.00 89.38 184 ARG A O 1
ATOM 1446 N N . GLY A 1 185 ? 18.136 6.777 -29.544 1.00 92.12 185 GLY A N 1
ATOM 1447 C CA . GLY A 1 185 ? 18.113 5.774 -30.611 1.00 92.12 185 GLY A CA 1
ATOM 1448 C C . GLY A 1 185 ? 19.476 5.607 -31.293 1.00 92.12 185 GLY A C 1
ATOM 1449 O O . GLY A 1 185 ? 20.359 6.454 -31.162 1.00 92.12 185 GLY A O 1
ATOM 1450 N N . GLY A 1 186 ? 19.637 4.530 -32.064 1.00 91.94 186 GLY A N 1
ATOM 1451 C CA . GLY A 1 186 ? 20.845 4.288 -32.863 1.00 91.94 186 GLY A CA 1
ATOM 1452 C C . GLY A 1 186 ? 22.087 3.905 -32.053 1.00 91.94 186 GLY A C 1
ATOM 1453 O O . GLY A 1 186 ? 23.202 4.068 -32.534 1.00 91.94 186 GLY A O 1
ATOM 1454 N N . HIS A 1 187 ? 21.922 3.370 -30.839 1.00 95.81 187 HIS A N 1
ATOM 1455 C CA . HIS A 1 187 ? 23.015 2.779 -30.058 1.00 95.81 187 HIS A CA 1
ATOM 1456 C C . HIS A 1 187 ? 23.587 1.493 -30.690 1.00 95.81 187 HIS A C 1
ATOM 1458 O O . HIS A 1 187 ? 24.567 0.933 -30.200 1.00 95.81 187 HIS A O 1
ATOM 1464 N N . ILE A 1 188 ? 22.993 1.062 -31.801 1.00 96.44 188 ILE A N 1
ATOM 1465 C CA . ILE A 1 188 ? 23.467 0.036 -32.721 1.00 96.44 188 ILE A CA 1
ATOM 1466 C C . ILE A 1 188 ? 23.450 0.687 -34.106 1.00 96.44 188 ILE A C 1
ATOM 1468 O O . ILE A 1 188 ? 22.411 1.202 -34.528 1.00 96.44 188 ILE A O 1
ATOM 1472 N N . ALA A 1 189 ? 24.609 0.747 -34.759 1.00 93.81 189 ALA A N 1
ATOM 1473 C CA . ALA A 1 189 ? 24.785 1.500 -35.996 1.00 93.81 189 ALA A CA 1
ATOM 1474 C C . ALA A 1 189 ? 24.154 0.788 -37.203 1.00 93.81 189 ALA A C 1
ATOM 1476 O O . ALA A 1 189 ? 23.459 1.420 -37.999 1.00 93.81 189 ALA A O 1
ATOM 1477 N N . GLU A 1 190 ? 24.375 -0.521 -37.330 1.00 92.44 190 GLU A N 1
ATOM 1478 C CA . GLU A 1 190 ? 23.736 -1.350 -38.352 1.00 92.44 190 GLU A CA 1
ATOM 1479 C C . GLU A 1 190 ? 22.252 -1.591 -38.027 1.00 92.44 190 GLU A C 1
ATOM 1481 O O . GLU A 1 190 ? 21.894 -1.944 -36.903 1.00 92.44 190 GLU A O 1
ATOM 1486 N N . ARG A 1 191 ? 21.384 -1.428 -39.032 1.00 87.62 191 ARG A N 1
ATOM 1487 C CA . ARG A 1 191 ? 19.948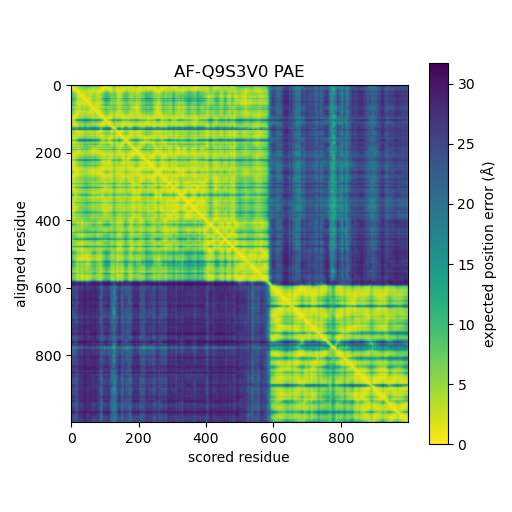 -1.733 -38.949 1.00 87.62 191 ARG A CA 1
ATOM 1488 C C . ARG A 1 191 ? 19.635 -2.996 -39.750 1.00 87.62 191 ARG A C 1
ATOM 1490 O O . ARG A 1 191 ? 20.060 -3.107 -40.897 1.00 87.62 191 ARG A O 1
ATOM 1497 N N . GLY A 1 192 ? 18.887 -3.926 -39.154 1.00 84.62 192 GLY A N 1
ATOM 1498 C CA . GLY A 1 192 ? 18.569 -5.231 -39.747 1.00 84.62 192 GLY A CA 1
ATOM 1499 C C . GLY A 1 192 ? 17.304 -5.252 -40.613 1.00 84.62 192 GLY A C 1
ATOM 1500 O O . GLY A 1 192 ? 17.017 -6.264 -41.253 1.00 84.62 192 GLY A O 1
ATOM 1501 N N . GLY A 1 193 ? 16.536 -4.160 -40.633 1.00 89.50 193 GLY A N 1
ATOM 1502 C CA . GLY A 1 193 ? 15.233 -4.063 -41.291 1.00 89.50 193 GLY A CA 1
ATOM 1503 C C . GLY A 1 193 ? 14.076 -4.655 -40.479 1.00 89.50 193 GLY A C 1
ATOM 1504 O O . GLY A 1 193 ? 12.994 -4.843 -41.032 1.00 89.50 193 GLY A O 1
ATOM 1505 N N . HIS A 1 194 ? 14.276 -4.961 -39.193 1.00 94.75 194 HIS A N 1
ATOM 1506 C CA . HIS A 1 194 ? 13.209 -5.439 -38.313 1.00 94.75 194 HIS A CA 1
ATOM 1507 C C . HIS A 1 194 ? 12.313 -4.263 -37.906 1.00 94.75 194 HIS A C 1
ATOM 1509 O O . HIS A 1 194 ? 12.805 -3.174 -37.608 1.00 94.75 194 HIS A O 1
ATOM 1515 N N . PHE A 1 195 ? 11.002 -4.478 -37.761 1.00 95.12 195 PHE A N 1
ATOM 1516 C CA . PHE A 1 195 ? 10.076 -3.416 -37.323 1.00 95.12 195 PHE A CA 1
ATOM 1517 C C . PHE A 1 195 ? 10.365 -2.829 -35.921 1.00 95.12 195 PHE A C 1
ATOM 1519 O O . PHE A 1 195 ? 9.779 -1.821 -35.539 1.00 95.12 195 PHE A O 1
ATOM 1526 N N . LEU A 1 196 ? 11.276 -3.448 -35.158 1.00 95.50 196 LEU A N 1
ATOM 1527 C CA . LEU A 1 196 ? 11.707 -3.035 -33.819 1.00 95.50 196 LEU A CA 1
ATOM 1528 C C . LEU A 1 196 ? 13.152 -2.520 -33.820 1.00 95.50 196 LEU A C 1
ATOM 1530 O O . LEU A 1 196 ? 13.714 -2.322 -32.748 1.00 95.50 196 LEU A O 1
ATOM 1534 N N . ASP A 1 197 ? 13.762 -2.281 -34.987 1.00 94.56 197 ASP A N 1
ATOM 1535 C CA . ASP A 1 197 ? 15.151 -1.810 -35.099 1.00 94.56 197 ASP A CA 1
ATOM 1536 C C . ASP A 1 197 ? 15.420 -0.567 -34.239 1.00 94.56 197 ASP A C 1
ATOM 1538 O O . ASP A 1 197 ? 16.474 -0.450 -33.614 1.00 94.56 197 ASP A O 1
ATOM 1542 N N . GLU A 1 198 ? 14.456 0.355 -34.160 1.00 93.00 198 GLU A N 1
ATOM 1543 C CA . GLU A 1 198 ? 14.581 1.540 -33.308 1.00 93.00 198 GLU A CA 1
ATOM 1544 C C . GLU A 1 198 ? 14.600 1.201 -31.816 1.00 93.00 198 GLU A C 1
ATOM 1546 O O . GLU A 1 198 ? 15.328 1.844 -31.065 1.00 93.00 198 GLU A O 1
ATOM 1551 N N . GLU A 1 199 ? 13.841 0.188 -31.392 1.00 95.00 199 GLU A N 1
ATOM 1552 C CA . GLU A 1 199 ? 13.811 -0.285 -30.005 1.00 95.00 199 GLU A CA 1
ATOM 1553 C C . GLU A 1 199 ? 15.078 -1.083 -29.668 1.00 95.00 199 GLU A C 1
ATOM 1555 O O . GLU A 1 199 ? 15.630 -0.931 -28.581 1.00 95.00 199 GLU A O 1
ATOM 1560 N N . PHE A 1 200 ? 15.597 -1.886 -30.606 1.00 96.81 200 PHE A N 1
ATOM 1561 C CA . PHE A 1 200 ? 16.878 -2.582 -30.441 1.00 96.81 200 PHE A CA 1
ATOM 1562 C C . PHE A 1 200 ? 18.037 -1.596 -30.296 1.00 96.81 200 PHE A C 1
ATOM 1564 O O . PHE A 1 200 ? 18.911 -1.783 -29.449 1.00 96.81 200 PHE A O 1
ATOM 1571 N N . GLY A 1 201 ? 18.018 -0.526 -31.094 1.00 95.62 201 GLY A N 1
ATOM 1572 C CA . GLY A 1 201 ? 18.990 0.559 -31.039 1.00 95.62 201 GLY A CA 1
ATOM 1573 C C . GLY A 1 201 ? 18.750 1.567 -29.914 1.00 95.62 201 GLY A C 1
ATOM 1574 O O . GLY A 1 201 ? 19.438 2.586 -29.887 1.00 95.62 201 GLY A O 1
ATOM 1575 N N . LEU A 1 202 ? 17.786 1.348 -29.019 1.00 96.31 202 LEU A N 1
ATOM 1576 C CA . LEU A 1 202 ? 17.477 2.280 -27.942 1.00 96.31 202 LEU A CA 1
ATOM 1577 C C . LEU A 1 202 ? 18.394 2.028 -26.742 1.00 96.31 202 LEU A C 1
ATOM 1579 O O . LEU A 1 202 ? 18.516 0.903 -26.264 1.00 96.31 202 LEU A O 1
ATOM 1583 N N . ALA A 1 203 ? 19.020 3.088 -26.245 1.00 97.50 203 ALA A N 1
ATOM 1584 C CA . ALA A 1 203 ? 19.754 3.096 -24.989 1.00 97.50 203 ALA A CA 1
ATOM 1585 C C . ALA A 1 203 ? 19.119 4.104 -24.034 1.00 97.50 203 ALA A C 1
ATOM 1587 O O . ALA A 1 203 ? 18.764 5.218 -24.439 1.00 97.50 203 ALA A O 1
ATOM 1588 N N . ARG A 1 204 ? 18.980 3.700 -22.772 1.00 97.31 204 ARG A N 1
ATOM 1589 C CA . ARG A 1 204 ? 18.451 4.534 -21.695 1.00 97.31 204 ARG A CA 1
ATOM 1590 C C . ARG A 1 204 ? 19.369 4.491 -20.493 1.00 97.31 204 ARG A C 1
ATOM 1592 O O . ARG A 1 204 ? 19.736 3.402 -20.061 1.00 97.31 204 ARG A O 1
ATOM 1599 N N . LEU A 1 205 ? 19.703 5.652 -19.946 1.00 97.50 205 LEU A N 1
ATOM 1600 C CA . LEU A 1 205 ? 20.463 5.762 -18.710 1.00 97.50 205 LEU A CA 1
ATOM 1601 C C . LEU A 1 205 ? 19.551 6.209 -17.572 1.00 97.50 205 LEU A C 1
ATOM 1603 O O . LEU A 1 205 ? 18.881 7.237 -17.660 1.00 97.50 205 LEU A O 1
ATOM 1607 N N . PHE A 1 206 ? 19.560 5.420 -16.510 1.00 97.19 206 PHE A N 1
ATOM 1608 C CA . PHE A 1 206 ? 18.792 5.619 -15.296 1.00 97.19 206 PHE A CA 1
ATOM 1609 C C . PHE A 1 206 ? 19.746 5.863 -14.131 1.00 97.19 206 PHE A C 1
ATOM 1611 O O . PHE A 1 206 ? 20.829 5.273 -14.066 1.00 97.19 206 PHE A O 1
ATOM 1618 N N . GLN A 1 207 ? 19.325 6.698 -13.189 1.00 96.56 207 GLN A N 1
ATOM 1619 C CA . GLN A 1 207 ? 20.057 6.929 -11.953 1.00 96.56 207 GLN A CA 1
ATOM 1620 C C . GLN A 1 207 ? 19.086 7.169 -10.802 1.00 96.56 207 GLN A C 1
ATOM 1622 O O . GLN A 1 207 ? 18.097 7.878 -10.969 1.00 96.56 207 GLN A O 1
ATOM 1627 N N . PHE A 1 208 ? 19.391 6.603 -9.641 1.00 96.44 208 PHE A N 1
ATOM 1628 C CA . PHE A 1 208 ? 18.758 6.950 -8.372 1.00 96.44 208 PHE A CA 1
ATOM 1629 C C . PHE A 1 208 ? 19.816 6.991 -7.270 1.00 96.44 208 PHE A C 1
ATOM 1631 O O . PHE A 1 208 ? 20.886 6.391 -7.415 1.00 96.44 208 PHE A O 1
ATOM 1638 N N . SER A 1 209 ? 19.503 7.658 -6.164 1.00 96.31 209 SER A N 1
ATOM 1639 C CA . SER A 1 209 ? 20.328 7.632 -4.959 1.00 96.31 209 SER A CA 1
ATOM 1640 C C . SER A 1 209 ? 19.530 7.137 -3.767 1.00 96.31 209 SER A C 1
ATOM 1642 O O . SER A 1 209 ? 18.320 7.327 -3.705 1.00 96.31 209 SER A O 1
ATOM 1644 N N . VAL A 1 210 ? 20.228 6.516 -2.820 1.00 97.62 210 VAL A N 1
ATOM 1645 C CA . VAL A 1 210 ? 19.681 6.072 -1.538 1.00 97.62 210 VAL A CA 1
ATOM 1646 C C . VAL A 1 210 ? 20.353 6.863 -0.405 1.00 97.62 210 VAL A C 1
ATOM 1648 O O . VAL A 1 210 ? 21.586 6.817 -0.301 1.00 97.62 210 VAL A O 1
ATOM 1651 N N . PRO A 1 211 ? 19.595 7.624 0.410 1.00 97.19 211 PRO A N 1
ATOM 1652 C CA . PRO A 1 211 ? 20.160 8.484 1.451 1.00 97.19 211 PRO A CA 1
ATOM 1653 C C . PRO A 1 211 ? 20.738 7.665 2.608 1.00 97.19 211 PRO A C 1
ATOM 1655 O O . PRO A 1 211 ? 20.098 6.719 3.065 1.00 97.19 211 PRO A O 1
ATOM 1658 N N . LYS A 1 212 ? 21.914 8.038 3.130 1.00 96.50 212 LYS A N 1
ATOM 1659 C CA . LYS A 1 212 ? 22.529 7.348 4.282 1.00 96.50 212 LYS A CA 1
ATOM 1660 C C . LYS A 1 212 ? 21.822 7.618 5.612 1.00 96.50 212 LYS A C 1
ATOM 1662 O O . LYS A 1 212 ? 22.027 6.879 6.568 1.00 96.50 212 LYS A O 1
ATOM 1667 N N . ASP A 1 213 ? 21.036 8.689 5.681 1.00 96.25 213 ASP A N 1
ATOM 1668 C CA . ASP A 1 213 ? 20.216 9.068 6.834 1.00 96.25 213 ASP A CA 1
ATOM 1669 C C . ASP A 1 213 ? 18.825 8.410 6.821 1.00 96.25 213 ASP A C 1
ATOM 1671 O O . ASP A 1 213 ? 18.107 8.481 7.820 1.00 96.25 213 ASP A O 1
ATOM 1675 N N . HIS A 1 214 ? 18.453 7.723 5.734 1.00 96.62 214 HIS A N 1
ATOM 1676 C CA . HIS A 1 214 ? 17.211 6.962 5.674 1.00 96.62 214 HIS A CA 1
ATOM 1677 C C . HIS A 1 214 ? 17.264 5.768 6.652 1.00 96.62 214 HIS A C 1
ATOM 1679 O O . HIS A 1 214 ? 18.238 5.011 6.640 1.00 96.62 214 HIS A O 1
ATOM 1685 N N . PRO A 1 215 ? 16.217 5.512 7.464 1.00 96.12 215 PRO A N 1
ATOM 1686 C CA . PRO A 1 215 ? 16.239 4.480 8.512 1.00 96.12 215 PRO A CA 1
ATOM 1687 C C . PRO A 1 215 ? 16.459 3.053 7.990 1.00 96.12 215 PRO A C 1
ATOM 1689 O O . PRO A 1 215 ? 16.890 2.175 8.737 1.00 96.12 215 PRO A O 1
ATOM 1692 N N . HIS A 1 216 ? 16.160 2.813 6.712 1.00 94.44 216 HIS A N 1
ATOM 1693 C CA . HIS A 1 216 ? 16.352 1.522 6.052 1.00 94.44 216 HIS A CA 1
ATOM 1694 C C . HIS A 1 216 ? 17.629 1.428 5.208 1.00 94.44 216 HIS A C 1
ATOM 1696 O O . HIS A 1 216 ? 17.818 0.414 4.543 1.00 94.44 216 HIS A O 1
ATOM 1702 N N . PHE A 1 217 ? 18.525 2.421 5.261 1.00 97.69 217 PHE A N 1
ATOM 1703 C CA . PHE A 1 217 ? 19.881 2.320 4.714 1.00 97.69 217 PHE A CA 1
ATOM 1704 C C . PHE A 1 217 ? 20.753 1.487 5.665 1.00 97.69 217 PHE A C 1
ATOM 1706 O O . PHE A 1 217 ? 21.300 1.985 6.649 1.00 97.69 217 PHE A O 1
ATOM 1713 N N . LEU A 1 218 ? 20.834 0.181 5.417 1.00 96.94 218 LEU A N 1
ATOM 1714 C CA . LEU A 1 218 ? 21.371 -0.783 6.375 1.00 96.94 218 LEU A CA 1
ATOM 1715 C C . LEU A 1 218 ? 22.446 -1.662 5.743 1.00 96.94 218 LEU A C 1
ATOM 1717 O O . LEU A 1 218 ? 22.215 -2.356 4.752 1.00 96.94 218 LEU A O 1
ATOM 1721 N N . PHE A 1 219 ? 23.606 -1.701 6.394 1.00 95.06 219 PHE A N 1
ATOM 1722 C CA . PHE A 1 219 ? 24.614 -2.734 6.185 1.00 95.06 219 PHE A CA 1
ATOM 1723 C C . PHE A 1 219 ? 24.357 -3.887 7.149 1.00 95.06 219 PHE A C 1
ATOM 1725 O O . PHE A 1 219 ? 24.194 -3.672 8.352 1.00 95.06 219 PHE A O 1
ATOM 1732 N N . HIS A 1 220 ? 24.343 -5.119 6.644 1.00 88.25 220 HIS A N 1
ATOM 1733 C CA . HIS A 1 220 ? 24.192 -6.273 7.518 1.00 88.25 220 HIS A CA 1
ATOM 1734 C C . HIS A 1 220 ? 25.471 -6.486 8.338 1.00 88.25 220 HIS A C 1
ATOM 1736 O O . HIS A 1 220 ? 26.568 -6.515 7.772 1.00 88.25 220 HIS A O 1
ATOM 1742 N N . PRO A 1 221 ? 25.363 -6.674 9.664 1.00 76.00 221 PRO A N 1
ATOM 1743 C CA . PRO A 1 221 ? 26.523 -6.909 10.508 1.00 76.00 221 PRO A CA 1
ATOM 1744 C C . PRO A 1 221 ? 27.138 -8.281 10.204 1.00 76.00 221 PRO A C 1
ATOM 1746 O O . PRO A 1 221 ? 26.446 -9.299 10.172 1.00 76.00 221 PRO A O 1
ATOM 1749 N N . GLY A 1 222 ? 28.448 -8.324 9.983 1.00 78.31 222 GLY A N 1
ATOM 1750 C CA . GLY A 1 222 ? 29.191 -9.565 9.780 1.00 78.31 222 GLY A CA 1
ATOM 1751 C C . GLY A 1 222 ? 30.527 -9.334 9.073 1.00 78.31 222 GLY A C 1
ATOM 1752 O O . GLY A 1 222 ? 30.679 -8.338 8.366 1.00 78.31 222 GLY A O 1
ATOM 1753 N N . PRO A 1 223 ? 31.514 -10.227 9.256 1.00 78.69 223 PRO A N 1
ATOM 1754 C CA . PRO A 1 223 ? 32.751 -10.159 8.494 1.00 78.69 223 PRO A CA 1
ATOM 1755 C C . PRO A 1 223 ? 32.454 -10.428 7.013 1.00 78.69 223 PRO A C 1
ATOM 1757 O O . PRO A 1 223 ? 31.939 -11.487 6.657 1.00 78.69 223 PRO A O 1
ATOM 1760 N N . PHE A 1 224 ? 32.797 -9.470 6.157 1.00 88.50 224 PHE A N 1
ATOM 1761 C CA . PHE A 1 224 ? 32.759 -9.611 4.706 1.00 88.50 224 PHE A CA 1
ATOM 1762 C C . PHE A 1 224 ? 34.127 -9.225 4.142 1.00 88.50 224 PHE A C 1
ATOM 1764 O O . PHE A 1 224 ? 34.623 -8.124 4.396 1.00 88.50 224 PHE A O 1
ATOM 1771 N N . ASP A 1 225 ? 34.768 -10.153 3.432 1.00 90.69 225 ASP A N 1
ATOM 1772 C CA . ASP A 1 225 ? 36.129 -9.959 2.934 1.00 90.69 225 ASP A CA 1
ATOM 1773 C C . ASP A 1 225 ? 36.133 -9.203 1.603 1.00 90.69 225 ASP A C 1
ATOM 1775 O O . ASP A 1 225 ? 36.193 -9.786 0.527 1.00 90.69 225 ASP A O 1
ATOM 1779 N N . SER A 1 226 ? 36.018 -7.880 1.682 1.00 93.56 226 SER A N 1
ATOM 1780 C CA . SER A 1 226 ? 36.131 -6.985 0.534 1.00 93.56 226 SER A CA 1
ATOM 1781 C C . SER A 1 226 ? 36.753 -5.670 0.981 1.00 93.56 226 SER A C 1
ATOM 1783 O O . SER A 1 226 ? 36.261 -5.007 1.900 1.00 93.56 226 SER A O 1
ATOM 1785 N N . GLU A 1 227 ? 37.852 -5.289 0.335 1.00 92.56 227 GLU A N 1
ATOM 1786 C CA . GLU A 1 227 ? 38.516 -4.016 0.604 1.00 92.56 227 GLU A CA 1
ATOM 1787 C C . GLU A 1 227 ? 37.690 -2.860 0.044 1.00 92.56 227 GLU A C 1
ATOM 1789 O O . GLU A 1 227 ? 37.528 -1.837 0.713 1.00 92.56 227 GLU A O 1
ATOM 1794 N N . ALA A 1 228 ? 37.095 -3.044 -1.138 1.00 92.62 228 ALA A N 1
ATOM 1795 C CA . ALA A 1 228 ? 36.181 -2.062 -1.710 1.00 92.62 228 ALA A CA 1
ATOM 1796 C C . ALA A 1 228 ? 34.982 -1.797 -0.788 1.00 92.62 228 ALA A C 1
ATOM 1798 O O . ALA A 1 228 ? 34.596 -0.644 -0.602 1.00 92.62 228 ALA A O 1
ATOM 1799 N N . TRP A 1 229 ? 34.433 -2.840 -0.157 1.00 93.44 229 TRP A N 1
ATOM 1800 C CA . TRP A 1 229 ? 33.312 -2.716 0.774 1.00 93.44 229 TRP A CA 1
ATOM 1801 C C . TRP A 1 229 ? 33.681 -1.956 2.049 1.00 93.44 229 TRP A C 1
ATOM 1803 O O . TRP A 1 229 ? 32.971 -1.028 2.436 1.00 93.44 229 TRP A O 1
ATOM 1813 N N . ARG A 1 230 ? 34.827 -2.284 2.664 1.00 93.19 230 ARG A N 1
ATOM 1814 C CA . ARG A 1 230 ? 35.336 -1.559 3.843 1.00 93.19 230 ARG A CA 1
ATOM 1815 C C . ARG A 1 230 ? 35.577 -0.082 3.537 1.00 93.19 230 ARG A C 1
ATOM 1817 O O . ARG A 1 230 ? 35.190 0.784 4.317 1.00 93.19 230 ARG A O 1
ATOM 1824 N N . ARG A 1 231 ? 36.178 0.217 2.382 1.00 93.69 231 ARG A N 1
ATOM 1825 C CA . ARG A 1 231 ? 36.414 1.600 1.940 1.00 93.69 231 ARG A CA 1
ATOM 1826 C C . ARG A 1 231 ? 35.127 2.350 1.635 1.00 93.69 231 ARG A C 1
ATOM 1828 O O . ARG A 1 231 ? 35.066 3.542 1.909 1.00 93.69 231 ARG A O 1
ATOM 1835 N N . LEU A 1 232 ? 34.110 1.675 1.095 1.00 94.44 232 LEU A N 1
ATOM 1836 C CA . LEU A 1 232 ? 32.806 2.286 0.838 1.00 94.44 232 LEU A CA 1
ATOM 1837 C C . LEU A 1 232 ? 32.165 2.736 2.151 1.00 94.44 232 LEU A C 1
ATOM 1839 O O . LEU A 1 232 ? 31.714 3.872 2.252 1.00 94.44 232 LEU A O 1
ATOM 1843 N N . GLN A 1 233 ? 32.170 1.859 3.158 1.00 94.31 233 GLN A N 1
ATOM 1844 C CA . GLN A 1 233 ? 31.647 2.165 4.489 1.00 94.31 233 GLN A CA 1
ATOM 1845 C C . GLN A 1 233 ? 32.400 3.330 5.138 1.00 94.31 233 GLN A C 1
ATOM 1847 O O . GLN A 1 233 ? 31.757 4.259 5.613 1.00 94.31 233 GLN A O 1
ATOM 1852 N N . LEU A 1 234 ? 33.737 3.334 5.074 1.00 94.81 234 LEU A N 1
ATOM 1853 C CA . LEU A 1 234 ? 34.550 4.445 5.579 1.00 94.81 234 LEU A CA 1
ATOM 1854 C C . LEU A 1 234 ? 34.245 5.761 4.847 1.00 94.81 234 LEU A C 1
ATOM 1856 O O . LEU A 1 234 ? 34.125 6.810 5.468 1.00 94.81 234 LEU A O 1
ATOM 1860 N N . ALA A 1 235 ? 34.100 5.724 3.522 1.00 94.06 235 ALA A N 1
ATOM 1861 C CA . ALA A 1 235 ? 33.805 6.920 2.740 1.00 94.06 235 ALA A CA 1
ATOM 1862 C C . ALA A 1 235 ? 32.400 7.483 3.019 1.00 94.06 235 ALA A C 1
ATOM 1864 O O . ALA A 1 235 ? 32.198 8.687 2.895 1.00 94.06 235 ALA A O 1
ATOM 1865 N N . LEU A 1 236 ? 31.440 6.642 3.418 1.00 95.62 236 LEU A N 1
ATOM 1866 C CA . LEU A 1 236 ? 30.101 7.075 3.832 1.00 95.62 236 LEU A CA 1
ATOM 1867 C C . LEU A 1 236 ? 30.098 7.856 5.158 1.00 95.62 236 LEU A C 1
ATOM 1869 O O . LEU A 1 236 ? 29.116 8.547 5.435 1.00 95.62 236 LEU A O 1
ATOM 1873 N N . GLU A 1 237 ? 31.168 7.794 5.958 1.00 95.88 237 GLU A N 1
ATOM 1874 C CA . GLU A 1 237 ? 31.306 8.581 7.195 1.00 95.88 237 GLU A CA 1
ATOM 1875 C C . GLU A 1 237 ? 31.519 10.082 6.923 1.00 95.88 237 GLU A C 1
ATOM 1877 O O . GLU A 1 237 ? 31.243 10.902 7.791 1.00 95.88 237 GLU A O 1
ATOM 1882 N N . ASP A 1 238 ? 31.948 10.459 5.715 1.00 94.69 238 ASP A N 1
ATOM 1883 C CA . ASP A 1 238 ? 32.144 11.853 5.297 1.00 94.69 238 ASP A CA 1
ATOM 1884 C C . ASP A 1 238 ? 30.802 12.619 5.224 1.00 94.69 238 ASP A C 1
ATOM 1886 O O . ASP A 1 238 ? 29.857 12.186 4.558 1.00 94.69 238 ASP A O 1
ATOM 1890 N N . ASP A 1 239 ? 30.713 13.776 5.886 1.00 94.44 239 ASP A N 1
ATOM 1891 C CA . ASP A 1 239 ? 29.523 14.645 5.932 1.00 94.44 239 ASP A CA 1
ATOM 1892 C C . ASP A 1 239 ? 29.114 15.218 4.559 1.00 94.44 239 ASP A C 1
ATOM 1894 O O . ASP A 1 239 ? 27.947 15.582 4.343 1.00 94.44 239 ASP A O 1
ATOM 1898 N N . ASP A 1 240 ? 30.052 15.273 3.607 1.00 93.31 240 ASP A N 1
ATOM 1899 C CA . ASP A 1 240 ? 29.775 15.663 2.222 1.00 93.31 240 ASP A CA 1
ATOM 1900 C C . ASP A 1 240 ? 29.164 14.524 1.394 1.00 93.31 240 ASP A C 1
ATOM 1902 O O . ASP A 1 240 ? 28.645 14.766 0.297 1.00 93.31 240 ASP A O 1
ATOM 1906 N N . VAL A 1 241 ? 29.207 13.284 1.891 1.00 95.88 241 VAL A N 1
ATOM 1907 C CA . VAL A 1 241 ? 28.549 12.126 1.278 1.00 95.88 241 VAL A CA 1
ATOM 1908 C C . VAL A 1 241 ? 27.141 11.996 1.849 1.00 95.88 241 VAL A C 1
ATOM 1910 O O . VAL A 1 241 ? 26.958 11.778 3.042 1.00 95.88 241 VAL A O 1
ATOM 1913 N N . LEU A 1 242 ? 26.135 12.110 0.986 1.00 95.88 242 LEU A N 1
ATOM 1914 C CA . LEU A 1 242 ? 24.717 11.999 1.333 1.00 95.88 242 LEU A CA 1
ATOM 1915 C C . LEU A 1 242 ? 24.209 10.554 1.284 1.00 95.88 242 LEU A C 1
ATOM 1917 O O . LEU A 1 242 ? 23.177 10.249 1.871 1.00 95.88 242 LEU A O 1
ATOM 1921 N N . GLY A 1 243 ? 24.913 9.658 0.592 1.00 96.62 243 GLY A N 1
ATOM 1922 C CA . GLY A 1 243 ? 24.516 8.261 0.458 1.00 96.62 243 GLY A CA 1
ATOM 1923 C C . GLY A 1 243 ? 25.185 7.572 -0.720 1.00 96.62 243 GLY A C 1
ATOM 1924 O O . GLY A 1 243 ? 26.328 7.883 -1.061 1.00 96.62 243 GLY A O 1
ATOM 1925 N N . LEU A 1 244 ? 24.469 6.642 -1.351 1.00 97.31 244 LEU A N 1
ATOM 1926 C CA . LEU A 1 244 ? 24.944 5.929 -2.539 1.00 97.31 244 LEU A CA 1
ATOM 1927 C C . LEU A 1 244 ? 24.130 6.321 -3.765 1.00 97.31 244 LEU A C 1
ATOM 1929 O O . LEU A 1 244 ? 22.907 6.365 -3.701 1.00 97.31 244 LEU A O 1
ATOM 1933 N N . THR A 1 245 ? 24.808 6.540 -4.886 1.00 96.50 245 THR A N 1
ATOM 1934 C CA . THR A 1 245 ? 24.202 6.671 -6.214 1.00 96.50 245 THR A CA 1
ATOM 1935 C C . THR A 1 245 ? 24.351 5.352 -6.955 1.00 96.50 245 THR A C 1
ATOM 1937 O O . THR A 1 245 ? 25.434 4.765 -6.992 1.00 96.50 245 THR A O 1
ATOM 1940 N N . VAL A 1 246 ? 23.276 4.920 -7.607 1.00 97.62 246 VAL A N 1
ATOM 1941 C CA . VAL A 1 246 ? 23.257 3.783 -8.522 1.00 97.62 246 VAL A CA 1
ATOM 1942 C C . VAL A 1 246 ? 22.898 4.293 -9.911 1.00 97.62 246 VAL A C 1
ATOM 1944 O O . VAL A 1 246 ? 21.779 4.745 -10.148 1.00 97.62 246 VAL A O 1
ATOM 1947 N N . GLN A 1 247 ? 23.848 4.201 -10.840 1.00 97.81 247 GLN A N 1
ATOM 1948 C CA . GLN A 1 247 ? 23.655 4.569 -12.241 1.00 97.81 247 GLN A CA 1
ATOM 1949 C C . GLN A 1 247 ? 23.736 3.317 -13.110 1.00 97.81 247 GLN A C 1
ATOM 1951 O O . GLN A 1 247 ? 24.670 2.527 -12.977 1.00 97.81 247 GLN A O 1
ATOM 1956 N N . TYR A 1 248 ? 22.789 3.135 -14.026 1.00 98.19 248 TYR A N 1
ATOM 1957 C CA . TYR A 1 248 ? 22.790 1.997 -14.940 1.00 98.19 248 TYR A CA 1
ATOM 1958 C C . TYR A 1 248 ? 22.206 2.357 -16.304 1.00 98.19 248 TYR A C 1
ATOM 1960 O O . TYR A 1 248 ? 21.285 3.163 -16.425 1.00 98.19 248 TYR A O 1
ATOM 1968 N N . ALA A 1 249 ? 22.762 1.749 -17.346 1.00 98.31 249 ALA A N 1
ATOM 1969 C CA . ALA A 1 249 ? 22.308 1.872 -18.718 1.00 98.31 249 ALA A CA 1
ATOM 1970 C C . ALA A 1 249 ? 21.636 0.573 -19.165 1.00 98.31 249 ALA A C 1
ATOM 1972 O O . ALA A 1 249 ? 22.159 -0.512 -18.914 1.00 98.31 249 ALA A O 1
ATOM 1973 N N . LEU A 1 250 ? 20.505 0.704 -19.855 1.00 98.56 250 LEU A N 1
ATOM 1974 C CA . LEU A 1 250 ? 19.772 -0.385 -20.492 1.00 98.56 250 LEU A CA 1
ATOM 1975 C C . LEU A 1 250 ? 19.791 -0.197 -22.005 1.00 98.56 250 LEU A C 1
ATOM 1977 O O . LEU A 1 250 ? 19.433 0.875 -22.497 1.00 98.56 250 LEU A O 1
ATOM 1981 N N . PHE A 1 251 ? 20.193 -1.229 -22.739 1.00 98.06 251 PHE A N 1
ATOM 1982 C CA . PHE A 1 251 ? 20.291 -1.207 -24.200 1.00 98.06 251 PHE A CA 1
ATOM 1983 C C . PHE A 1 251 ? 20.184 -2.622 -24.784 1.00 98.06 251 PHE A C 1
ATOM 1985 O O . PHE A 1 251 ? 20.088 -3.598 -24.044 1.00 98.06 251 PHE A O 1
ATOM 1992 N N . ASN A 1 252 ? 20.193 -2.739 -26.116 1.00 97.50 252 ASN A N 1
ATOM 1993 C CA . ASN A 1 252 ? 20.157 -4.020 -26.831 1.00 97.50 252 ASN A CA 1
ATOM 1994 C C . ASN A 1 252 ? 18.985 -4.914 -26.396 1.00 97.50 252 ASN A C 1
ATOM 1996 O O . ASN A 1 252 ? 19.159 -6.023 -25.886 1.00 97.50 252 ASN A O 1
ATOM 2000 N N . MET A 1 253 ? 17.769 -4.406 -26.596 1.00 97.38 253 MET A N 1
ATOM 2001 C CA . MET A 1 253 ? 16.555 -5.174 -26.346 1.00 97.38 253 MET A CA 1
ATOM 2002 C C . MET A 1 253 ? 16.596 -6.523 -27.092 1.00 97.38 253 MET A C 1
ATOM 2004 O O . MET A 1 253 ? 16.920 -6.588 -28.282 1.00 97.38 253 MET A O 1
ATOM 2008 N N . SER A 1 254 ? 16.246 -7.608 -26.403 1.00 97.50 254 SER A N 1
ATOM 2009 C CA . SER A 1 254 ? 16.103 -8.947 -26.972 1.00 97.50 254 SER A CA 1
ATOM 2010 C C . SER A 1 254 ? 14.994 -8.976 -28.020 1.00 97.50 254 SER A C 1
ATOM 2012 O O . SER A 1 254 ? 13.956 -8.337 -27.847 1.00 97.50 254 SER A O 1
ATOM 2014 N N . THR A 1 255 ? 15.160 -9.776 -29.070 1.00 95.62 255 THR A N 1
ATOM 2015 C CA . THR A 1 255 ? 14.090 -10.006 -30.048 1.00 95.62 255 THR A CA 1
ATOM 2016 C C . THR A 1 255 ? 12.932 -10.765 -29.375 1.00 95.62 255 THR A C 1
ATOM 2018 O O . THR A 1 255 ? 13.174 -11.854 -28.849 1.00 95.62 255 THR A O 1
ATOM 2021 N N . PRO A 1 256 ? 11.694 -10.230 -29.345 1.00 95.19 256 PRO A N 1
ATOM 2022 C CA . PRO A 1 256 ? 10.552 -10.935 -28.766 1.00 95.19 256 PRO A CA 1
ATOM 2023 C C . PRO A 1 256 ? 10.283 -12.236 -29.541 1.00 95.19 256 PRO A C 1
ATOM 2025 O O . PRO A 1 256 ? 10.143 -12.180 -30.761 1.00 95.19 256 PRO A O 1
ATOM 2028 N N . PRO A 1 257 ? 10.183 -13.404 -28.880 1.00 92.00 257 PRO A N 1
ATOM 2029 C CA . PRO A 1 257 ? 10.013 -14.679 -29.583 1.00 92.00 257 PRO A CA 1
ATOM 2030 C C . PRO A 1 257 ? 8.612 -14.848 -30.191 1.00 92.00 257 PRO A C 1
ATOM 2032 O O . PRO A 1 257 ? 8.439 -15.603 -31.141 1.00 92.00 257 PRO A O 1
ATOM 2035 N N . GLN A 1 258 ? 7.613 -14.171 -29.621 1.00 93.50 258 GLN A N 1
ATOM 2036 C CA . GLN A 1 258 ? 6.215 -14.148 -30.053 1.00 93.50 258 GLN A CA 1
ATOM 2037 C C . GLN A 1 258 ? 5.505 -12.934 -29.418 1.00 93.50 258 GLN A C 1
ATOM 2039 O O . GLN A 1 258 ? 6.053 -12.350 -28.472 1.00 93.50 258 GLN A O 1
ATOM 2044 N N . PRO A 1 259 ? 4.290 -12.561 -29.864 1.00 92.81 259 PRO A N 1
ATOM 2045 C CA . PRO A 1 259 ? 3.511 -11.506 -29.217 1.00 92.81 259 PRO A CA 1
ATOM 2046 C C . PRO A 1 259 ? 3.279 -11.761 -27.724 1.00 92.81 259 PRO A C 1
ATOM 2048 O O . PRO A 1 259 ? 3.201 -12.909 -27.285 1.00 92.81 259 PRO A O 1
ATOM 2051 N N . ASN A 1 260 ? 3.116 -10.682 -26.955 1.00 92.88 260 ASN A N 1
ATOM 2052 C CA . ASN A 1 260 ? 2.854 -10.723 -25.511 1.00 92.88 260 ASN A CA 1
ATOM 2053 C C . ASN A 1 260 ? 3.964 -11.419 -24.711 1.00 92.88 260 ASN A C 1
ATOM 2055 O O . ASN A 1 260 ? 3.703 -12.139 -23.745 1.00 92.88 260 ASN A O 1
ATOM 2059 N N . SER A 1 261 ? 5.210 -11.209 -25.142 1.00 94.50 261 SER A N 1
ATOM 2060 C CA . SER A 1 261 ? 6.396 -11.706 -24.452 1.00 94.50 261 SER A CA 1
ATOM 2061 C C . SER A 1 261 ? 7.142 -10.566 -23.756 1.00 94.50 261 SER A C 1
ATOM 2063 O O . SER A 1 261 ? 7.365 -9.522 -24.377 1.00 94.50 261 SER A O 1
ATOM 2065 N N . PRO A 1 262 ? 7.610 -10.768 -22.510 1.00 95.69 262 PRO A N 1
ATOM 2066 C CA . PRO A 1 262 ? 8.567 -9.857 -21.904 1.00 95.69 262 PRO A CA 1
ATOM 2067 C C . PRO A 1 262 ? 9.885 -9.891 -22.682 1.00 95.69 262 PRO A C 1
ATOM 2069 O O . PRO A 1 262 ? 10.248 -10.910 -23.275 1.00 95.69 262 PRO A O 1
ATOM 2072 N N . VAL A 1 263 ? 10.622 -8.790 -22.620 1.00 97.94 263 VAL A N 1
ATOM 2073 C CA . VAL A 1 263 ? 11.930 -8.638 -23.262 1.00 97.94 263 VAL A CA 1
ATOM 2074 C C . VAL A 1 263 ? 13.022 -8.437 -22.223 1.00 97.94 263 VAL A C 1
ATOM 2076 O O . VAL A 1 263 ? 12.762 -8.062 -21.079 1.00 97.94 263 VAL A O 1
ATOM 2079 N N . PHE A 1 264 ? 14.257 -8.676 -22.638 1.00 98.38 264 PHE A N 1
ATOM 2080 C CA . PHE A 1 264 ? 15.455 -8.457 -21.845 1.00 98.38 264 PHE A CA 1
ATOM 2081 C C . PHE A 1 264 ? 16.296 -7.359 -22.478 1.00 98.38 264 PHE A C 1
ATOM 2083 O O . PHE A 1 264 ? 16.228 -7.151 -23.684 1.00 98.38 264 PHE A O 1
ATOM 2090 N N . HIS A 1 265 ? 17.039 -6.607 -21.682 1.00 98.62 265 HIS A N 1
ATOM 2091 C CA . HIS A 1 265 ? 18.000 -5.607 -22.147 1.00 98.62 265 HIS A CA 1
ATOM 2092 C C . HIS A 1 265 ? 19.345 -5.927 -21.511 1.00 98.62 265 HIS A C 1
ATOM 2094 O O . HIS A 1 265 ? 19.377 -6.339 -20.350 1.00 98.62 265 HIS A O 1
ATOM 2100 N N . ASP A 1 266 ? 20.438 -5.728 -22.244 1.00 98.56 266 ASP A N 1
ATOM 2101 C CA . ASP A 1 266 ? 21.757 -5.686 -21.624 1.00 98.56 266 ASP A CA 1
ATOM 2102 C C . ASP A 1 266 ? 21.785 -4.527 -20.629 1.00 98.56 266 ASP A C 1
ATOM 2104 O O . ASP A 1 266 ? 21.268 -3.436 -20.895 1.00 98.56 266 ASP A O 1
ATOM 2108 N N . MET A 1 267 ? 22.382 -4.787 -19.470 1.00 98.38 267 MET A N 1
ATOM 2109 C CA . MET A 1 267 ? 22.528 -3.814 -18.404 1.00 98.38 267 MET A CA 1
ATOM 2110 C C . MET A 1 267 ? 23.986 -3.719 -17.982 1.00 98.38 267 MET A C 1
ATOM 2112 O O . MET A 1 267 ? 24.608 -4.722 -17.624 1.00 98.38 267 MET A O 1
ATOM 2116 N N . VAL A 1 268 ? 24.499 -2.494 -17.942 1.00 98.44 268 VAL A N 1
ATOM 2117 C CA . VAL A 1 268 ? 25.745 -2.166 -17.243 1.00 98.44 268 VAL A CA 1
ATOM 2118 C C . VAL A 1 268 ? 25.475 -1.029 -16.279 1.00 98.44 268 VAL A C 1
ATOM 2120 O O . VAL A 1 268 ? 24.688 -0.130 -16.572 1.00 98.44 268 VAL A O 1
ATOM 2123 N N . GLY A 1 269 ? 26.115 -1.060 -15.124 1.00 97.88 269 GLY A N 1
ATOM 2124 C CA . GLY A 1 269 ? 25.926 -0.038 -14.119 1.00 97.88 269 GLY A CA 1
ATOM 2125 C C . GLY A 1 269 ? 27.064 0.021 -13.128 1.00 97.88 269 GLY A C 1
ATOM 2126 O O . GLY A 1 269 ? 28.035 -0.739 -13.183 1.00 97.88 269 GLY A O 1
ATOM 2127 N N . VAL A 1 270 ? 26.932 0.980 -12.231 1.00 97.81 270 VAL A N 1
ATOM 2128 C CA . VAL A 1 270 ? 27.945 1.354 -11.263 1.00 97.81 270 VAL A CA 1
ATOM 2129 C C . VAL A 1 270 ? 27.273 1.948 -10.034 1.00 97.81 270 VAL A C 1
ATOM 2131 O O . VAL A 1 270 ? 26.360 2.770 -10.138 1.00 97.81 270 VAL A O 1
ATOM 2134 N N . VAL A 1 271 ? 27.720 1.492 -8.869 1.00 97.69 271 VAL A N 1
ATOM 2135 C CA . VAL A 1 271 ? 27.390 2.080 -7.572 1.00 97.69 271 VAL A CA 1
ATOM 2136 C C . VAL A 1 271 ? 28.580 2.921 -7.128 1.00 97.69 271 VAL A C 1
ATOM 2138 O O . VAL A 1 271 ? 29.723 2.463 -7.207 1.00 97.69 271 VAL A O 1
ATOM 2141 N N . GLY A 1 272 ? 28.311 4.142 -6.680 1.00 95.50 272 GLY A N 1
ATOM 2142 C CA . GLY A 1 272 ? 29.310 5.066 -6.148 1.00 95.50 272 GLY A CA 1
ATOM 2143 C C . GLY A 1 272 ? 28.717 5.965 -5.067 1.00 95.50 272 GLY A C 1
ATOM 2144 O O . GLY A 1 272 ? 27.561 5.807 -4.674 1.00 95.50 272 GLY A O 1
ATOM 2145 N N . LEU A 1 273 ? 29.509 6.917 -4.581 1.00 95.50 273 LEU A N 1
ATOM 2146 C CA . LEU A 1 273 ? 29.076 7.857 -3.545 1.00 95.50 273 LEU A CA 1
ATOM 2147 C C . LEU A 1 273 ? 28.181 8.955 -4.137 1.00 95.50 273 LEU A C 1
ATOM 2149 O O . LEU A 1 273 ? 28.537 9.561 -5.147 1.00 95.50 273 LEU A O 1
ATOM 2153 N N . TRP A 1 274 ? 27.055 9.238 -3.480 1.00 95.50 274 TRP A N 1
ATOM 2154 C CA . TRP A 1 274 ? 26.217 10.405 -3.760 1.00 95.50 274 TRP A CA 1
ATOM 2155 C C . TRP A 1 274 ? 26.656 11.563 -2.867 1.00 95.50 274 TRP A C 1
ATOM 2157 O O . TRP A 1 274 ? 26.664 11.421 -1.642 1.00 95.50 274 TRP A O 1
ATOM 2167 N N . ARG A 1 275 ? 27.028 12.708 -3.449 1.00 92.56 275 ARG A N 1
ATOM 2168 C CA . ARG A 1 275 ? 27.558 13.849 -2.689 1.00 92.56 275 ARG A CA 1
ATOM 2169 C C . ARG A 1 275 ? 26.662 15.075 -2.682 1.00 92.56 275 ARG A C 1
ATOM 2171 O O . ARG A 1 275 ? 25.829 15.296 -3.561 1.00 92.56 275 ARG A O 1
ATOM 2178 N N . ARG A 1 276 ? 26.905 15.938 -1.697 1.00 91.19 276 ARG A N 1
ATOM 2179 C CA . ARG A 1 276 ? 26.302 17.267 -1.618 1.00 91.19 276 ARG A CA 1
ATOM 2180 C C . ARG A 1 276 ? 26.592 18.071 -2.889 1.00 91.19 276 ARG A C 1
ATOM 2182 O O . ARG A 1 276 ? 27.707 18.088 -3.398 1.00 91.19 276 ARG A O 1
ATOM 2189 N N . GLY A 1 277 ? 25.561 18.743 -3.396 1.00 86.25 277 GLY A N 1
ATOM 2190 C CA . GLY A 1 277 ? 25.606 19.505 -4.649 1.00 86.25 277 GLY A CA 1
ATOM 2191 C C . GLY A 1 277 ? 25.205 18.699 -5.890 1.00 86.25 277 GLY A C 1
ATOM 2192 O O . GLY A 1 277 ? 24.810 19.295 -6.894 1.00 86.25 277 GLY A O 1
ATOM 2193 N N . GLU A 1 278 ? 25.197 17.368 -5.810 1.00 90.94 278 GLU A N 1
ATOM 2194 C CA . GLU A 1 278 ? 24.755 16.487 -6.896 1.00 90.94 278 GLU A CA 1
ATOM 2195 C C . GLU A 1 278 ? 23.258 16.212 -6.797 1.00 90.94 278 GLU A C 1
ATOM 2197 O O . GLU A 1 278 ? 22.688 16.178 -5.703 1.00 90.94 278 GLU A O 1
ATOM 2202 N N . LEU A 1 279 ? 22.620 16.045 -7.953 1.00 92.44 279 LEU A N 1
ATOM 2203 C CA . LEU A 1 279 ? 21.253 15.541 -8.032 1.00 92.44 279 LEU A CA 1
ATOM 2204 C C . LEU A 1 279 ? 21.257 14.037 -7.754 1.00 92.44 279 LEU A C 1
ATOM 2206 O O . LEU A 1 279 ? 22.176 13.327 -8.164 1.00 92.44 279 LEU A O 1
ATOM 2210 N N . ALA A 1 280 ? 20.232 13.550 -7.061 1.00 92.62 280 ALA A N 1
ATOM 2211 C CA . ALA A 1 280 ? 20.088 12.128 -6.754 1.00 92.62 280 ALA A CA 1
ATOM 2212 C C . ALA A 1 280 ? 19.940 11.281 -8.029 1.00 92.62 280 ALA A C 1
ATOM 2214 O O . ALA A 1 280 ? 20.474 10.180 -8.162 1.00 92.62 280 ALA A O 1
ATOM 2215 N N . SER A 1 281 ? 19.230 11.817 -9.012 1.00 92.81 281 SER A N 1
ATOM 2216 C CA . SER A 1 281 ? 18.710 11.055 -10.145 1.00 92.81 281 SER A CA 1
ATOM 2217 C C . SER A 1 281 ? 19.283 11.482 -11.494 1.00 92.81 281 SER A C 1
ATOM 2219 O O . SER A 1 281 ? 18.732 11.091 -12.522 1.00 92.81 281 SER A O 1
ATOM 2221 N N . TYR A 1 282 ? 20.362 12.276 -11.524 1.00 93.12 282 TYR A N 1
ATOM 2222 C CA . TYR A 1 282 ? 21.002 12.735 -12.763 1.00 93.12 282 TYR A CA 1
ATOM 2223 C C . TYR A 1 282 ? 22.539 12.594 -12.726 1.00 93.12 282 TYR A C 1
ATOM 2225 O O . TYR A 1 282 ? 23.151 12.954 -11.716 1.00 93.12 282 TYR A O 1
ATOM 2233 N N . PRO A 1 283 ? 23.187 12.124 -13.815 1.00 93.75 283 PRO A N 1
ATOM 2234 C CA . PRO A 1 283 ? 24.647 12.070 -13.914 1.00 93.75 283 PRO A CA 1
ATOM 2235 C C . PRO A 1 283 ? 25.337 13.415 -13.661 1.00 93.75 283 PRO A C 1
ATOM 2237 O O . PRO A 1 283 ? 25.127 14.385 -14.387 1.00 93.75 283 PRO A O 1
ATOM 2240 N N . ALA A 1 284 ? 26.225 13.458 -12.671 1.00 92.00 284 ALA A N 1
ATOM 2241 C CA . ALA A 1 284 ? 27.002 14.653 -12.359 1.00 92.00 284 ALA A CA 1
ATOM 2242 C C . ALA A 1 284 ? 28.145 14.905 -13.365 1.00 92.00 284 ALA A C 1
ATOM 2244 O O . ALA A 1 284 ? 28.634 13.992 -14.039 1.00 92.00 284 ALA A O 1
ATOM 2245 N N . GLY A 1 285 ? 28.629 16.151 -13.399 1.00 92.94 285 GLY A N 1
ATOM 2246 C CA . GLY A 1 285 ? 29.803 16.574 -14.167 1.00 92.94 285 GLY A CA 1
ATOM 2247 C C . GLY A 1 285 ? 29.488 17.574 -15.281 1.00 92.94 285 GLY A C 1
ATOM 2248 O O . GLY A 1 285 ? 28.408 18.152 -15.350 1.00 92.94 285 GLY A O 1
ATOM 2249 N N . ARG A 1 286 ? 30.472 17.795 -16.152 1.00 94.94 286 ARG A N 1
ATOM 2250 C CA . ARG A 1 286 ? 30.387 18.644 -17.345 1.00 94.94 286 ARG A CA 1
ATOM 2251 C C . ARG A 1 286 ? 29.721 17.854 -18.466 1.00 94.94 286 ARG A C 1
ATOM 2253 O O . ARG A 1 286 ? 30.278 16.841 -18.887 1.00 94.94 286 ARG A O 1
ATOM 2260 N N . LEU A 1 287 ? 28.549 18.290 -18.922 1.00 95.25 287 LEU A N 1
ATOM 2261 C CA . LEU A 1 287 ? 27.779 17.614 -19.968 1.00 95.25 287 LEU A CA 1
ATOM 2262 C C . LEU A 1 287 ? 28.297 17.996 -21.356 1.00 95.25 287 LEU A C 1
ATOM 2264 O O . LEU A 1 287 ? 28.279 19.166 -21.735 1.00 95.25 287 LEU A O 1
ATOM 2268 N N . LEU A 1 288 ? 28.707 17.002 -22.135 1.00 96.38 288 LEU A N 1
ATOM 2269 C CA . LEU A 1 288 ? 29.137 17.160 -23.518 1.00 96.38 288 LEU A CA 1
ATOM 2270 C C . LEU A 1 288 ? 28.138 16.476 -24.452 1.00 96.38 288 LEU A C 1
ATOM 2272 O O . LEU A 1 288 ? 27.812 15.300 -24.285 1.00 96.38 288 LEU A O 1
ATOM 2276 N N . ARG A 1 289 ? 27.686 17.220 -25.463 1.00 94.50 289 ARG A N 1
ATOM 2277 C CA . ARG A 1 289 ? 26.672 16.795 -26.426 1.00 94.50 289 ARG A CA 1
ATOM 2278 C C . ARG A 1 289 ? 27.264 16.529 -27.803 1.00 94.50 289 ARG A C 1
ATOM 2280 O O . ARG A 1 289 ? 28.092 17.312 -28.273 1.00 94.50 289 ARG A O 1
ATOM 2287 N N . PRO A 1 290 ? 26.825 15.463 -28.474 1.00 95.50 290 PRO A N 1
ATOM 2288 C CA . PRO A 1 290 ? 27.306 15.071 -29.791 1.00 95.50 290 PRO A CA 1
ATOM 2289 C C . PRO A 1 290 ? 26.869 16.066 -30.874 1.00 95.50 290 PRO A C 1
ATOM 2291 O O . PRO A 1 290 ? 25.771 16.621 -30.829 1.00 95.50 290 PRO A O 1
ATOM 2294 N N . ARG A 1 291 ? 27.706 16.253 -31.899 1.00 94.75 291 ARG A N 1
ATOM 2295 C CA . ARG A 1 291 ? 27.353 16.996 -33.124 1.00 94.75 291 ARG A CA 1
ATOM 2296 C C . ARG A 1 291 ? 26.827 16.086 -34.228 1.00 94.75 291 ARG A C 1
ATOM 2298 O O . ARG A 1 291 ? 26.018 16.526 -35.043 1.00 94.75 291 ARG A O 1
ATOM 2305 N N . GLN A 1 292 ? 27.288 14.839 -34.268 1.00 92.50 292 GLN A N 1
ATOM 2306 C CA . GLN A 1 292 ? 26.879 13.848 -35.256 1.00 92.50 292 GLN A CA 1
ATOM 2307 C C . GLN A 1 292 ? 25.636 13.084 -34.781 1.00 92.50 292 GLN A C 1
ATOM 2309 O O . GLN A 1 292 ? 25.557 12.704 -33.607 1.00 92.50 292 GLN A O 1
ATOM 2314 N N . PRO A 1 293 ? 24.685 12.783 -35.685 1.00 85.56 293 PRO A N 1
ATOM 2315 C CA . PRO A 1 293 ? 23.578 11.896 -35.362 1.00 85.56 293 PRO A CA 1
ATOM 2316 C C . PRO A 1 293 ? 24.103 10.501 -34.996 1.00 85.56 293 PRO A C 1
ATOM 2318 O O . PRO A 1 293 ? 25.075 10.014 -35.569 1.00 85.56 293 PRO A O 1
ATOM 2321 N N . GLY A 1 294 ? 23.454 9.853 -34.032 1.00 85.44 294 GLY A N 1
ATOM 2322 C CA . GLY A 1 294 ? 23.825 8.517 -33.560 1.00 85.44 294 GLY A CA 1
ATOM 2323 C C . GLY A 1 294 ? 24.849 8.494 -32.419 1.00 85.44 294 GLY A C 1
ATOM 2324 O O . GLY A 1 294 ? 24.804 7.567 -31.622 1.00 85.44 294 GLY A O 1
ATOM 2325 N N . LEU A 1 295 ? 25.703 9.510 -32.240 1.00 94.75 295 LEU A N 1
ATOM 2326 C CA . LEU A 1 295 ? 26.578 9.675 -31.054 1.00 94.75 295 LEU A CA 1
ATOM 2327 C C . LEU A 1 295 ? 25.848 10.354 -29.904 1.00 94.75 295 LEU A C 1
ATOM 2329 O O . LEU A 1 295 ? 24.790 10.919 -30.167 1.00 94.75 295 LEU A O 1
ATOM 2333 N N . GLY A 1 296 ? 26.355 10.251 -28.664 1.00 94.38 296 GLY A N 1
ATOM 2334 C CA . GLY A 1 296 ? 25.581 10.511 -27.444 1.00 94.38 296 GLY A CA 1
ATOM 2335 C C . GLY A 1 296 ? 26.212 11.223 -26.311 1.00 94.38 296 GLY A C 1
ATOM 2336 O O . GLY A 1 296 ? 27.424 11.232 -26.195 1.00 94.38 296 GLY A O 1
ATOM 2337 N N . ASP A 1 297 ? 25.337 11.751 -25.472 1.00 94.94 297 ASP A N 1
ATOM 2338 C CA . ASP A 1 297 ? 25.721 12.543 -24.329 1.00 94.94 297 ASP A CA 1
ATOM 2339 C C . ASP A 1 297 ? 26.682 11.768 -23.434 1.00 94.94 297 ASP A C 1
ATOM 2341 O O . ASP A 1 297 ? 26.592 10.546 -23.256 1.00 94.94 297 ASP A O 1
ATOM 2345 N N . LEU A 1 298 ? 27.639 12.521 -22.919 1.00 96.25 298 LEU A N 1
ATOM 2346 C CA . LEU A 1 298 ? 28.608 12.059 -21.952 1.00 96.25 298 LEU A CA 1
ATOM 2347 C C . LEU A 1 298 ? 28.783 13.138 -20.900 1.00 96.25 298 LEU A C 1
ATOM 2349 O O . LEU A 1 298 ? 28.653 14.330 -21.189 1.00 96.25 298 LEU A O 1
ATOM 2353 N N . THR A 1 299 ? 29.138 12.726 -19.694 1.00 96.06 299 THR A N 1
ATOM 2354 C CA . THR A 1 299 ? 29.640 13.655 -18.687 1.00 96.06 299 THR A CA 1
ATOM 2355 C C . THR A 1 299 ? 31.106 13.393 -18.427 1.00 96.06 299 THR A C 1
ATOM 2357 O O . THR A 1 299 ? 31.590 12.266 -18.553 1.00 96.06 299 THR A O 1
ATOM 2360 N N . LEU A 1 300 ? 31.833 14.446 -18.074 1.00 95.88 300 LEU A N 1
ATOM 2361 C CA . LEU A 1 300 ? 33.197 14.328 -17.580 1.00 95.88 300 LEU A CA 1
ATOM 2362 C C . LEU A 1 300 ? 33.397 15.165 -16.317 1.00 95.88 300 LEU A C 1
ATOM 2364 O O . LEU A 1 300 ? 32.694 16.147 -16.079 1.00 95.88 300 LEU A O 1
ATOM 2368 N N . ARG A 1 301 ? 34.376 14.797 -15.500 1.00 92.81 301 ARG A N 1
ATOM 2369 C CA . ARG A 1 301 ? 34.777 15.565 -14.323 1.00 92.81 301 ARG A CA 1
ATOM 2370 C C . ARG A 1 301 ? 36.284 15.550 -14.229 1.00 92.81 301 ARG A C 1
ATOM 2372 O O . ARG A 1 301 ? 36.922 14.518 -14.410 1.00 92.81 301 ARG A O 1
ATOM 2379 N N . VAL A 1 302 ? 36.833 16.723 -13.956 1.00 90.31 302 VAL A N 1
ATOM 2380 C CA . VAL A 1 302 ? 38.259 16.927 -13.753 1.00 90.31 302 VAL A CA 1
ATOM 2381 C C . VAL A 1 302 ? 38.497 17.118 -12.262 1.00 90.31 302 VAL A C 1
ATOM 2383 O O . VAL A 1 302 ? 37.854 17.958 -11.635 1.00 90.31 302 VAL A O 1
ATOM 2386 N N . SER A 1 303 ? 39.376 16.306 -11.678 1.00 86.50 303 SER A N 1
ATOM 2387 C CA . SER A 1 303 ? 39.761 16.424 -10.269 1.00 86.50 303 SER A CA 1
ATOM 2388 C C . SER A 1 303 ? 41.043 15.649 -9.978 1.00 86.50 303 SER A C 1
ATOM 2390 O O . SER A 1 303 ? 41.223 14.541 -10.485 1.00 86.50 303 SER A O 1
ATOM 2392 N N . GLY A 1 304 ? 41.909 16.203 -9.125 1.00 83.38 304 GLY A N 1
ATOM 2393 C CA . GLY A 1 304 ? 43.096 15.503 -8.619 1.00 83.38 304 GLY A CA 1
ATOM 2394 C C . GLY A 1 304 ? 44.072 15.065 -9.714 1.00 83.38 304 GLY A C 1
ATOM 2395 O O . GLY A 1 304 ? 44.582 13.950 -9.658 1.00 83.38 304 GLY A O 1
ATOM 2396 N N . GLY A 1 305 ? 44.280 15.898 -10.743 1.00 88.62 305 GLY A N 1
ATOM 2397 C CA . GLY A 1 305 ? 45.167 15.572 -11.867 1.00 88.62 305 GLY A CA 1
ATOM 2398 C C . GLY A 1 305 ? 44.638 14.466 -12.786 1.00 88.62 305 GLY A C 1
ATOM 2399 O O . GLY A 1 305 ? 45.412 13.844 -13.513 1.00 88.62 305 GLY A O 1
ATOM 2400 N N . ARG A 1 306 ? 43.328 14.201 -12.764 1.00 90.69 306 ARG A N 1
ATOM 2401 C CA . ARG A 1 306 ? 42.671 13.199 -13.611 1.00 90.69 306 ARG A CA 1
ATOM 2402 C C . ARG A 1 306 ? 41.393 13.739 -14.228 1.00 90.69 306 ARG A C 1
ATOM 2404 O O . ARG A 1 306 ? 40.777 14.665 -13.699 1.00 90.69 306 ARG A O 1
ATOM 2411 N N . VAL A 1 307 ? 40.984 13.102 -15.318 1.00 93.19 307 VAL A N 1
ATOM 2412 C CA . VAL A 1 307 ? 39.648 13.228 -15.889 1.00 93.19 307 VAL A CA 1
ATOM 2413 C C . VAL A 1 307 ? 38.949 11.877 -15.829 1.00 93.19 307 VAL A C 1
ATOM 2415 O O . VAL A 1 307 ? 39.479 10.876 -16.304 1.00 93.19 307 VAL A O 1
ATOM 2418 N N . ALA A 1 308 ? 37.761 11.859 -15.242 1.00 94.19 308 ALA A N 1
ATOM 2419 C CA . ALA A 1 308 ? 36.848 10.732 -15.322 1.00 94.19 308 ALA A CA 1
ATOM 2420 C C . ALA A 1 308 ? 35.798 11.041 -16.395 1.00 94.19 308 ALA A C 1
ATOM 2422 O O . ALA A 1 308 ? 35.317 12.175 -16.470 1.00 94.19 308 ALA A O 1
ATOM 2423 N N . LEU A 1 309 ? 35.455 10.064 -17.233 1.00 96.06 309 LEU A N 1
ATOM 2424 C CA . LEU A 1 309 ? 34.419 10.187 -18.257 1.00 96.06 309 LEU A CA 1
ATOM 2425 C C . LEU A 1 309 ? 33.354 9.111 -18.068 1.00 96.06 309 LEU A C 1
ATOM 2427 O O . LEU A 1 309 ? 33.672 7.939 -17.873 1.00 96.06 309 LEU A O 1
ATOM 2431 N N . ASN A 1 310 ? 32.095 9.516 -18.205 1.00 96.56 310 ASN A N 1
ATOM 2432 C CA . ASN A 1 310 ? 30.946 8.636 -18.332 1.00 96.56 310 ASN A CA 1
ATOM 2433 C C . ASN A 1 310 ? 30.519 8.560 -19.803 1.00 96.56 310 ASN A C 1
ATOM 2435 O O . ASN A 1 310 ? 29.812 9.427 -20.312 1.00 96.56 310 ASN A O 1
ATOM 2439 N N . LEU A 1 311 ? 30.962 7.502 -20.475 1.00 96.81 311 LEU A N 1
ATOM 2440 C CA . LEU A 1 311 ? 30.704 7.178 -21.877 1.00 96.81 311 LEU A CA 1
ATOM 2441 C C . LEU A 1 311 ? 29.660 6.060 -22.036 1.00 96.81 311 LEU A C 1
ATOM 2443 O O . LEU A 1 311 ? 29.523 5.514 -23.134 1.00 96.81 311 LEU A O 1
ATOM 2447 N N . ALA A 1 312 ? 28.926 5.703 -20.972 1.00 95.50 312 ALA A N 1
ATOM 2448 C CA . ALA A 1 312 ? 28.071 4.511 -20.919 1.00 95.50 312 ALA A CA 1
ATOM 2449 C C . ALA A 1 312 ? 27.115 4.384 -22.121 1.00 95.50 312 ALA A C 1
ATOM 2451 O O . ALA A 1 312 ? 26.941 3.287 -22.655 1.00 95.50 312 ALA A O 1
ATOM 2452 N N . CYS A 1 313 ? 26.555 5.509 -22.583 1.00 95.88 313 CYS A N 1
ATOM 2453 C CA . CYS A 1 313 ? 25.658 5.585 -23.745 1.00 95.88 313 CYS A CA 1
ATOM 2454 C C . CYS A 1 313 ? 26.237 6.377 -24.938 1.00 95.88 313 CYS A C 1
ATOM 2456 O O . CYS A 1 313 ? 25.574 6.495 -25.974 1.00 95.88 313 CYS A O 1
ATOM 2458 N N . ALA A 1 314 ? 27.458 6.908 -24.828 1.00 96.81 314 ALA A N 1
ATOM 2459 C CA . ALA A 1 314 ? 27.983 7.911 -25.756 1.00 96.81 314 ALA A CA 1
ATOM 2460 C C . ALA A 1 314 ? 28.296 7.344 -27.149 1.00 96.81 314 ALA A C 1
ATOM 2462 O O . ALA A 1 314 ? 27.946 7.942 -28.168 1.00 96.81 314 ALA A O 1
ATOM 2463 N N . ILE A 1 315 ? 28.921 6.165 -27.196 1.00 97.69 315 ILE A N 1
ATOM 2464 C CA . ILE A 1 315 ? 29.393 5.539 -28.438 1.00 97.69 315 ILE A CA 1
ATOM 2465 C C . ILE A 1 315 ? 28.506 4.326 -28.774 1.00 97.69 315 ILE A C 1
ATOM 2467 O O . ILE A 1 315 ? 28.332 3.452 -27.917 1.00 97.69 315 ILE A O 1
ATOM 2471 N N . PRO A 1 316 ? 27.937 4.244 -29.990 1.00 97.50 316 PRO A N 1
ATOM 2472 C CA . PRO A 1 316 ? 27.186 3.078 -30.461 1.00 97.50 316 PRO A CA 1
ATOM 2473 C C . PRO A 1 316 ? 28.039 1.824 -30.651 1.00 97.50 316 PRO A C 1
ATOM 2475 O O . PRO A 1 316 ? 29.246 1.897 -30.895 1.00 97.50 316 PRO A O 1
ATOM 2478 N N . PHE A 1 317 ? 27.383 0.669 -30.613 1.00 97.88 317 PHE A N 1
ATOM 2479 C CA . PHE A 1 317 ? 27.918 -0.588 -31.132 1.00 97.88 317 PHE A CA 1
ATOM 2480 C C . PHE A 1 317 ? 27.793 -0.635 -32.659 1.00 97.88 317 PHE A C 1
ATOM 2482 O O . PHE A 1 317 ? 26.850 -0.082 -33.224 1.00 97.88 317 PHE A O 1
ATOM 2489 N N . SER A 1 318 ? 28.743 -1.276 -33.338 1.00 96.69 318 SER A N 1
ATOM 2490 C CA . SER A 1 318 ? 28.756 -1.361 -34.801 1.00 96.69 318 SER A CA 1
ATOM 2491 C C . SER A 1 318 ? 27.635 -2.247 -35.340 1.00 96.69 318 SER A C 1
ATOM 2493 O O . SER A 1 318 ? 26.893 -1.825 -36.223 1.00 96.69 318 SER A O 1
ATOM 2495 N N . THR A 1 319 ? 27.500 -3.449 -34.783 1.00 96.56 319 THR A N 1
ATOM 2496 C CA . THR A 1 319 ? 26.599 -4.497 -35.271 1.00 96.56 319 THR A CA 1
ATOM 2497 C C . THR A 1 319 ? 25.850 -5.170 -34.123 1.00 96.56 319 THR A C 1
ATOM 2499 O O . THR A 1 319 ? 26.236 -5.065 -32.953 1.00 96.56 319 THR A O 1
ATOM 2502 N N . ARG A 1 320 ? 24.771 -5.879 -34.465 1.00 96.25 320 ARG A N 1
ATOM 2503 C CA . ARG A 1 320 ? 23.987 -6.721 -33.556 1.00 96.25 320 ARG A CA 1
ATOM 2504 C C . ARG A 1 320 ? 23.670 -8.032 -34.257 1.00 96.25 320 ARG A C 1
ATOM 2506 O O . ARG A 1 320 ? 23.163 -8.026 -35.376 1.00 96.25 320 ARG A O 1
ATOM 2513 N N . ALA A 1 321 ? 23.940 -9.151 -33.598 1.00 94.88 321 ALA A N 1
ATOM 2514 C CA . ALA A 1 321 ? 23.578 -10.462 -34.111 1.00 94.88 321 ALA A CA 1
ATOM 2515 C C . ALA A 1 321 ? 22.048 -10.624 -34.209 1.00 94.88 321 ALA A C 1
ATOM 2517 O O . ALA A 1 321 ? 21.274 -9.974 -33.502 1.00 94.88 321 ALA A O 1
ATOM 2518 N N . ALA A 1 322 ? 21.596 -11.530 -35.076 1.00 88.56 322 ALA A N 1
ATOM 2519 C CA . ALA A 1 322 ? 20.172 -11.851 -35.186 1.00 88.56 322 ALA A CA 1
ATOM 2520 C C . ALA A 1 322 ? 19.657 -12.636 -33.964 1.00 88.56 322 ALA A C 1
ATOM 2522 O O . ALA A 1 322 ? 18.503 -12.478 -33.564 1.00 88.56 322 ALA A O 1
ATOM 2523 N N . GLN A 1 323 ? 20.516 -13.471 -33.370 1.00 89.38 323 GLN A N 1
ATOM 2524 C CA . GLN A 1 323 ? 20.213 -14.337 -32.230 1.00 89.38 323 GLN A CA 1
ATOM 2525 C C . GLN A 1 323 ? 21.377 -14.338 -31.224 1.00 89.38 323 GLN A C 1
ATOM 2527 O O . GLN A 1 323 ? 22.504 -14.020 -31.612 1.00 89.38 323 GLN A O 1
ATOM 2532 N N . PRO A 1 324 ? 21.128 -14.685 -29.948 1.00 93.44 324 PRO A N 1
ATOM 2533 C CA . PRO A 1 324 ? 22.192 -14.901 -28.969 1.00 93.44 324 PRO A CA 1
ATOM 2534 C C . PRO A 1 324 ? 23.107 -16.070 -29.366 1.00 93.44 324 PRO A C 1
ATOM 2536 O O . PRO A 1 324 ? 22.637 -17.098 -29.849 1.00 93.44 324 PRO A O 1
ATOM 2539 N N . SER A 1 325 ? 24.413 -15.928 -29.137 1.00 92.06 325 SER A N 1
ATOM 2540 C CA . SER A 1 325 ? 25.432 -16.953 -29.425 1.00 92.06 325 SER A CA 1
ATOM 2541 C C . SER A 1 325 ? 25.359 -18.181 -28.521 1.00 92.06 325 SER A C 1
ATOM 2543 O O . SER A 1 325 ? 25.853 -19.244 -28.899 1.00 92.06 325 SER A O 1
ATOM 2545 N N . ALA A 1 326 ? 24.755 -18.045 -27.341 1.00 90.00 326 ALA A N 1
ATOM 2546 C CA . ALA A 1 326 ? 24.645 -19.103 -26.350 1.00 90.00 326 ALA A CA 1
ATOM 2547 C C . ALA A 1 326 ? 23.209 -19.207 -25.803 1.00 90.00 326 ALA A C 1
ATOM 2549 O O . ALA A 1 326 ? 22.527 -18.185 -25.703 1.00 90.00 326 ALA A O 1
ATOM 2550 N N . PRO A 1 327 ? 22.736 -20.412 -25.425 1.00 82.06 327 PRO A N 1
ATOM 2551 C CA . PRO A 1 327 ? 21.358 -20.621 -24.966 1.00 82.06 327 PRO A CA 1
ATOM 2552 C C . PRO A 1 327 ? 20.998 -19.883 -23.669 1.00 82.06 327 PRO A C 1
ATOM 2554 O O . PRO A 1 327 ? 19.830 -19.598 -23.425 1.00 82.06 327 PRO A O 1
ATOM 2557 N N . ASP A 1 328 ? 21.988 -19.617 -22.818 1.00 85.88 328 ASP A N 1
ATOM 2558 C CA . ASP A 1 328 ? 21.857 -18.914 -21.539 1.00 85.88 328 ASP A CA 1
ATOM 2559 C C . ASP A 1 328 ? 21.924 -17.386 -21.684 1.00 85.88 328 ASP A C 1
ATOM 2561 O O . ASP A 1 328 ? 21.585 -16.657 -20.749 1.00 85.88 328 ASP A O 1
ATOM 2565 N N . ARG A 1 329 ? 22.315 -16.885 -22.862 1.00 91.88 329 ARG A N 1
ATOM 2566 C CA . ARG A 1 329 ? 22.349 -15.455 -23.159 1.00 91.88 329 ARG A CA 1
ATOM 2567 C C . ARG A 1 329 ? 20.961 -14.963 -23.580 1.00 91.88 329 ARG A C 1
ATOM 2569 O O . ARG A 1 329 ? 20.358 -15.474 -24.518 1.00 91.88 329 ARG A O 1
ATOM 2576 N N . LEU A 1 330 ? 20.468 -13.921 -22.908 1.00 94.19 330 LEU A N 1
ATOM 2577 C CA . LEU A 1 330 ? 19.100 -13.410 -23.093 1.00 94.19 330 LEU A CA 1
ATOM 2578 C C . LEU A 1 330 ? 18.962 -12.380 -24.228 1.00 94.19 330 LEU A C 1
ATOM 2580 O O . LEU A 1 330 ? 17.858 -12.119 -24.706 1.00 94.19 330 LEU A O 1
ATOM 2584 N N . THR A 1 331 ? 20.071 -11.787 -24.661 1.00 96.94 331 THR A N 1
ATOM 2585 C CA . THR A 1 331 ? 20.141 -10.718 -25.668 1.00 96.94 331 THR A CA 1
ATOM 2586 C C . THR A 1 331 ? 21.121 -11.100 -26.782 1.00 96.94 331 THR A C 1
ATOM 2588 O O . THR A 1 331 ? 22.136 -11.745 -26.504 1.00 96.94 331 THR A O 1
ATOM 2591 N N . PRO A 1 332 ? 20.865 -10.731 -28.052 1.00 96.12 332 PRO A N 1
ATOM 2592 C CA . PRO A 1 332 ? 21.810 -11.007 -29.132 1.00 96.12 332 PRO A CA 1
ATOM 2593 C C . PRO A 1 332 ? 23.167 -10.339 -28.921 1.00 96.12 332 PRO A C 1
ATOM 2595 O O . PRO A 1 332 ? 23.247 -9.261 -28.337 1.00 96.12 332 PRO A O 1
ATOM 2598 N N . ASP A 1 333 ? 24.241 -10.962 -29.400 1.00 96.25 333 ASP A N 1
ATOM 2599 C CA . ASP A 1 333 ? 25.583 -10.407 -29.239 1.00 96.25 333 ASP A CA 1
ATOM 2600 C C . ASP A 1 333 ? 25.754 -9.089 -29.994 1.00 96.25 333 ASP A C 1
ATOM 2602 O O . ASP A 1 333 ? 25.250 -8.900 -31.104 1.00 96.25 333 ASP A O 1
ATOM 2606 N N . LEU A 1 334 ? 26.500 -8.179 -29.378 1.00 96.94 334 LEU A N 1
ATOM 2607 C CA . LEU A 1 334 ? 26.869 -6.897 -29.959 1.00 96.94 334 LEU A CA 1
ATOM 2608 C C . LEU A 1 334 ? 28.291 -6.960 -30.510 1.00 96.94 334 LEU A C 1
ATOM 2610 O O . LEU A 1 334 ? 29.168 -7.600 -29.925 1.00 96.94 334 LEU A O 1
ATOM 2614 N N . GLY A 1 335 ? 28.519 -6.253 -31.615 1.00 96.19 335 GLY A N 1
ATOM 2615 C CA . GLY A 1 335 ? 29.858 -5.988 -32.129 1.00 96.19 335 GLY A CA 1
ATOM 2616 C C . GLY A 1 335 ? 30.669 -5.070 -31.208 1.00 96.19 335 GLY A C 1
ATOM 2617 O O . GLY A 1 335 ? 30.268 -4.740 -30.093 1.00 96.19 335 GLY A O 1
ATOM 2618 N N . ALA A 1 336 ? 31.828 -4.617 -31.681 1.00 96.00 336 ALA A N 1
ATOM 2619 C CA . ALA A 1 336 ? 32.611 -3.610 -30.968 1.00 96.00 336 ALA A CA 1
ATOM 2620 C C . ALA A 1 336 ? 31.925 -2.232 -31.000 1.00 96.00 336 ALA A C 1
ATOM 2622 O O . ALA A 1 336 ? 31.082 -1.952 -31.856 1.00 96.00 336 ALA A O 1
ATOM 2623 N N . LYS A 1 337 ? 32.323 -1.328 -30.099 1.00 97.69 337 LYS A N 1
ATOM 2624 C CA . LYS A 1 337 ? 31.984 0.096 -30.236 1.00 97.69 337 LYS A CA 1
ATOM 2625 C C . LYS A 1 337 ? 32.567 0.659 -31.537 1.00 97.69 337 LYS A C 1
ATOM 2627 O O . LYS A 1 337 ? 33.633 0.215 -31.978 1.00 97.69 337 LYS A O 1
ATOM 2632 N N . LEU A 1 338 ? 31.879 1.630 -32.145 1.00 97.31 338 LEU A N 1
ATOM 2633 C CA . LEU A 1 338 ? 32.327 2.256 -33.393 1.00 97.31 338 LEU A CA 1
ATOM 2634 C C . LEU A 1 338 ? 33.790 2.734 -33.284 1.00 97.31 338 LEU A C 1
ATOM 2636 O O . LEU A 1 338 ? 34.126 3.399 -32.304 1.00 97.31 338 LEU A O 1
ATOM 2640 N N . PRO A 1 339 ? 34.661 2.410 -34.259 1.00 96.69 339 PRO A N 1
ATOM 2641 C CA . PRO A 1 339 ? 36.065 2.813 -34.251 1.00 96.69 339 PRO A CA 1
ATOM 2642 C C . PRO A 1 339 ? 36.187 4.279 -34.680 1.00 96.69 339 PRO A C 1
ATOM 2644 O O . PRO A 1 339 ? 36.412 4.591 -35.846 1.00 96.69 339 PRO A O 1
ATOM 2647 N N . LEU A 1 340 ? 36.000 5.191 -33.732 1.00 97.19 340 LEU A N 1
ATOM 2648 C CA . LEU A 1 340 ? 36.055 6.635 -33.963 1.00 97.19 340 LEU A CA 1
ATOM 2649 C C . LEU A 1 340 ? 37.491 7.191 -33.958 1.00 97.19 340 LEU A C 1
ATOM 2651 O O . LEU A 1 340 ? 37.664 8.405 -34.053 1.00 97.19 340 LEU A O 1
ATOM 2655 N N . GLY A 1 341 ? 38.516 6.342 -33.826 1.00 97.56 341 GLY A N 1
ATOM 2656 C CA . GLY A 1 341 ? 39.893 6.759 -33.565 1.00 97.56 341 GLY A CA 1
ATOM 2657 C C . GLY A 1 341 ? 40.103 7.203 -32.116 1.00 97.56 341 GLY A C 1
ATOM 2658 O O . GLY A 1 341 ? 39.203 7.098 -31.280 1.00 97.56 341 GLY A O 1
ATOM 2659 N N . ASP A 1 342 ? 41.301 7.691 -31.804 1.00 98.25 342 ASP A N 1
ATOM 2660 C CA . ASP A 1 342 ? 41.578 8.295 -30.499 1.00 98.25 342 ASP A CA 1
ATOM 2661 C C . ASP A 1 342 ? 40.754 9.576 -30.323 1.00 98.25 342 ASP A C 1
ATOM 2663 O O . ASP A 1 342 ? 40.800 10.471 -31.171 1.00 98.25 342 ASP A O 1
ATOM 2667 N N . LEU A 1 343 ? 40.043 9.690 -29.199 1.00 98.50 343 LEU A N 1
ATOM 2668 C CA . LEU A 1 343 ? 39.296 10.901 -28.867 1.00 98.50 343 LEU A CA 1
ATOM 2669 C C . LEU A 1 343 ? 40.194 11.856 -28.077 1.00 98.50 343 LEU A C 1
ATOM 2671 O O . LEU A 1 343 ? 40.834 11.474 -27.095 1.00 98.50 343 LEU A O 1
ATOM 2675 N N . LEU A 1 344 ? 40.241 13.112 -28.502 1.00 98.56 344 LEU A N 1
ATOM 2676 C CA . LEU A 1 344 ? 41.080 14.158 -27.933 1.00 98.56 344 LEU A CA 1
ATOM 2677 C C . LEU A 1 344 ? 40.201 15.143 -27.167 1.00 98.56 344 LEU A C 1
ATOM 2679 O O . LEU A 1 344 ? 39.372 15.829 -27.768 1.00 98.56 344 LEU A O 1
ATOM 2683 N N . LEU A 1 345 ? 40.386 15.210 -25.849 1.00 98.50 345 LEU A N 1
ATOM 2684 C CA . LEU A 1 345 ? 39.723 16.194 -25.002 1.00 98.50 345 LEU A CA 1
ATOM 2685 C C . LEU A 1 345 ? 40.515 17.498 -25.054 1.00 98.50 345 LEU A C 1
ATOM 2687 O O . LEU A 1 345 ? 41.701 17.510 -24.711 1.00 98.50 345 LEU A O 1
ATOM 2691 N N . ARG A 1 346 ? 39.871 18.583 -25.471 1.00 98.50 346 ARG A N 1
ATOM 2692 C CA . ARG A 1 346 ? 40.465 19.913 -25.590 1.00 98.50 346 ARG A CA 1
ATOM 2693 C C . ARG A 1 346 ? 39.646 20.960 -24.860 1.00 98.50 346 ARG A C 1
ATOM 2695 O O . ARG A 1 346 ? 38.439 20.802 -24.690 1.00 98.50 346 ARG A O 1
ATOM 2702 N N . ASP A 1 347 ? 40.331 22.010 -24.442 1.00 97.31 347 ASP A N 1
ATOM 2703 C CA . ASP A 1 347 ? 39.728 23.208 -23.870 1.00 97.31 347 ASP A CA 1
ATOM 2704 C C . ASP A 1 347 ? 39.352 24.239 -24.952 1.00 97.31 347 ASP A C 1
ATOM 2706 O O . ASP A 1 347 ? 39.503 23.974 -26.150 1.00 97.31 347 ASP A O 1
ATOM 2710 N N . GLU A 1 348 ? 38.837 25.398 -24.537 1.00 95.12 348 GLU A N 1
ATOM 2711 C CA . GLU A 1 348 ? 38.359 26.458 -25.439 1.00 95.12 348 GLU A CA 1
ATOM 2712 C C . GLU A 1 348 ? 39.488 27.037 -26.309 1.00 95.12 348 GLU A C 1
ATOM 2714 O O . GLU A 1 348 ? 39.268 27.385 -27.469 1.00 95.12 348 GLU A O 1
ATOM 2719 N N . ASP A 1 349 ? 40.716 27.044 -25.782 1.00 95.31 349 ASP A N 1
ATOM 2720 C CA . ASP A 1 349 ? 41.929 27.487 -26.476 1.00 95.31 349 ASP A CA 1
ATOM 2721 C C . ASP A 1 349 ? 42.498 26.400 -27.422 1.00 95.31 349 ASP A C 1
ATOM 2723 O O . ASP A 1 349 ? 43.523 26.597 -28.083 1.00 95.31 349 ASP A O 1
ATOM 2727 N N . GLY A 1 350 ? 41.858 25.225 -27.490 1.00 94.56 350 GLY A N 1
ATOM 2728 C CA . GLY A 1 350 ? 42.266 24.086 -28.313 1.00 94.56 350 GLY A CA 1
ATOM 2729 C C . GLY A 1 350 ? 43.389 23.236 -27.711 1.00 94.56 350 GLY A C 1
ATOM 2730 O O . GLY A 1 350 ? 43.913 22.330 -28.377 1.00 94.56 350 GLY A O 1
ATOM 2731 N N . ALA A 1 351 ? 43.779 23.477 -26.460 1.00 97.06 351 ALA A N 1
ATOM 2732 C CA . ALA A 1 351 ? 44.842 22.732 -25.812 1.00 97.06 351 ALA A CA 1
ATOM 2733 C C . ALA A 1 351 ? 44.395 21.331 -25.391 1.00 97.06 351 ALA A C 1
ATOM 2735 O O . ALA A 1 351 ? 43.303 21.135 -24.872 1.00 97.06 351 ALA A O 1
ATOM 2736 N N . LEU A 1 352 ? 45.268 20.339 -25.586 1.00 98.00 352 LEU A N 1
ATOM 2737 C CA . LEU A 1 352 ? 44.977 18.948 -25.246 1.00 98.00 352 LEU A CA 1
ATOM 2738 C C . LEU A 1 352 ? 45.008 18.734 -23.724 1.00 98.00 352 LEU A C 1
ATOM 2740 O O . LEU A 1 352 ? 46.041 18.945 -23.089 1.00 98.00 352 LEU A O 1
ATOM 2744 N N . LEU A 1 353 ? 43.891 18.267 -23.171 1.00 97.81 353 LEU A N 1
ATOM 2745 C CA . LEU A 1 353 ? 43.714 17.958 -21.752 1.00 97.81 353 LEU A CA 1
ATOM 2746 C C . LEU A 1 353 ? 43.896 16.472 -21.451 1.00 97.81 353 LEU A C 1
ATOM 2748 O O . LEU A 1 353 ? 44.488 16.120 -20.437 1.00 97.81 353 LEU A O 1
ATOM 2752 N N . ALA A 1 354 ? 43.383 15.605 -22.324 1.00 97.50 354 ALA A N 1
ATOM 2753 C CA . ALA A 1 354 ? 43.479 14.154 -22.199 1.00 97.50 354 ALA A CA 1
ATOM 2754 C C . ALA A 1 354 ? 43.265 13.475 -23.558 1.00 97.50 354 ALA A C 1
ATOM 2756 O O . ALA A 1 354 ? 42.671 14.047 -24.476 1.00 97.50 354 ALA A O 1
ATOM 2757 N N . ARG A 1 355 ? 43.736 12.233 -23.678 1.00 97.94 355 ARG A N 1
ATOM 2758 C CA . ARG A 1 355 ? 43.528 11.363 -24.842 1.00 97.94 355 ARG A CA 1
ATOM 2759 C C . ARG A 1 355 ? 42.801 10.107 -24.381 1.00 97.94 355 ARG A C 1
ATOM 2761 O O . ARG A 1 355 ? 43.312 9.426 -23.499 1.00 97.94 355 ARG A O 1
ATOM 2768 N N . VAL A 1 356 ? 41.663 9.795 -24.996 1.00 97.62 356 VAL A N 1
ATOM 2769 C CA . VAL A 1 356 ? 40.943 8.527 -24.824 1.00 97.62 356 VAL A CA 1
ATOM 2770 C C . VAL A 1 356 ? 41.362 7.601 -25.970 1.00 97.62 356 VAL A C 1
ATOM 2772 O O . VAL A 1 356 ? 40.952 7.839 -27.110 1.00 97.62 356 VAL A O 1
ATOM 2775 N N . PRO A 1 357 ? 42.197 6.576 -25.725 1.00 97.69 357 PRO A N 1
ATOM 2776 C CA . PRO A 1 357 ? 42.616 5.664 -26.783 1.00 97.69 357 PRO A CA 1
ATOM 2777 C C . PRO A 1 357 ? 41.425 4.892 -27.351 1.00 97.69 357 PRO A C 1
ATOM 2779 O O . PRO A 1 357 ? 40.537 4.494 -26.591 1.00 97.69 357 PRO A O 1
ATOM 2782 N N . GLN A 1 358 ? 41.437 4.599 -28.655 1.00 97.81 358 GLN A N 1
ATOM 2783 C CA . GLN A 1 358 ? 40.370 3.798 -29.270 1.00 97.81 358 GLN A CA 1
ATOM 2784 C C . GLN A 1 358 ? 40.152 2.456 -28.562 1.00 97.81 358 GLN A C 1
ATOM 2786 O O . GLN A 1 358 ? 39.019 2.082 -28.261 1.00 97.81 358 GLN A O 1
ATOM 2791 N N . ALA A 1 359 ? 41.243 1.753 -28.258 1.00 96.94 359 ALA A N 1
ATOM 2792 C CA . ALA A 1 359 ? 41.182 0.461 -27.583 1.00 96.94 359 ALA A CA 1
ATOM 2793 C C . ALA A 1 359 ? 40.450 0.539 -26.231 1.00 96.94 359 ALA A C 1
ATOM 2795 O O . ALA A 1 359 ? 39.748 -0.398 -25.866 1.00 96.94 359 ALA A O 1
ATOM 2796 N N . LEU A 1 360 ? 40.558 1.668 -25.520 1.00 95.56 360 LEU A N 1
ATOM 2797 C CA . LEU A 1 360 ? 39.975 1.833 -24.192 1.00 95.56 360 LEU A CA 1
ATOM 2798 C C . LEU A 1 360 ? 38.445 1.913 -24.238 1.00 95.56 360 LEU A C 1
ATOM 2800 O O . LEU A 1 360 ? 37.778 1.194 -23.501 1.00 95.56 360 LEU A O 1
ATOM 2804 N N . TYR A 1 361 ? 37.866 2.750 -25.107 1.00 95.75 361 TYR A N 1
ATOM 2805 C CA . TYR A 1 361 ? 36.401 2.817 -25.206 1.00 95.75 361 TYR A CA 1
ATOM 2806 C C . TYR A 1 361 ? 35.804 1.629 -25.976 1.00 95.75 361 TYR A C 1
ATOM 2808 O O . TYR A 1 361 ? 34.611 1.355 -25.839 1.00 95.75 361 TYR A O 1
ATOM 2816 N N . GLN A 1 362 ? 36.599 0.919 -26.788 1.00 96.88 362 GLN A N 1
ATOM 2817 C CA . GLN A 1 362 ? 36.170 -0.330 -27.427 1.00 96.88 362 GLN A CA 1
ATOM 2818 C C . GLN A 1 362 ? 36.139 -1.511 -26.452 1.00 96.88 362 GLN A C 1
ATOM 2820 O O . GLN A 1 362 ? 35.288 -2.386 -26.616 1.00 96.88 362 GLN A O 1
ATOM 2825 N N . ASP A 1 363 ? 36.960 -1.499 -25.398 1.00 95.44 363 ASP A N 1
ATOM 2826 C CA . ASP A 1 363 ? 36.913 -2.453 -24.279 1.00 95.44 363 ASP A CA 1
ATOM 2827 C C . ASP A 1 363 ? 35.755 -2.162 -23.294 1.00 95.44 363 ASP A C 1
ATOM 2829 O O . ASP A 1 363 ? 35.873 -2.192 -22.068 1.00 95.44 363 ASP A O 1
ATOM 2833 N N . TYR A 1 364 ? 34.586 -1.846 -23.852 1.00 96.12 364 TYR A N 1
ATOM 2834 C CA . TYR A 1 364 ? 33.407 -1.382 -23.125 1.00 96.12 364 TYR A CA 1
ATOM 2835 C C . TYR A 1 364 ? 32.926 -2.373 -22.062 1.00 96.12 364 TYR A C 1
ATOM 2837 O O . TYR A 1 364 ? 32.507 -1.976 -20.981 1.00 96.12 364 TYR A O 1
ATOM 2845 N N . TRP A 1 365 ? 32.985 -3.677 -22.335 1.00 94.69 365 TRP A N 1
ATOM 2846 C CA . TRP A 1 365 ? 32.515 -4.697 -21.391 1.00 94.69 365 TRP A CA 1
ATOM 2847 C C . TRP A 1 365 ? 33.430 -4.874 -20.177 1.00 94.69 365 TRP A C 1
ATOM 2849 O O . TRP A 1 365 ? 33.011 -5.487 -19.193 1.00 94.69 365 TRP A O 1
ATOM 2859 N N . THR A 1 366 ? 34.650 -4.340 -20.237 1.00 92.62 366 THR A N 1
ATOM 2860 C CA . THR A 1 366 ? 35.607 -4.346 -19.130 1.00 92.62 366 THR A CA 1
ATOM 2861 C C . THR A 1 366 ? 35.401 -3.152 -18.210 1.00 92.62 366 THR A C 1
ATOM 2863 O O . THR A 1 366 ? 35.508 -3.346 -17.004 1.00 92.62 366 THR A O 1
ATOM 2866 N N . ASN A 1 367 ? 35.088 -1.969 -18.752 1.00 93.12 367 ASN A N 1
ATOM 2867 C CA . ASN A 1 367 ? 35.004 -0.699 -18.006 1.00 93.12 367 ASN A CA 1
ATOM 2868 C C . ASN A 1 367 ? 33.590 -0.090 -17.906 1.00 93.12 367 ASN A C 1
ATOM 2870 O O . ASN A 1 367 ? 33.392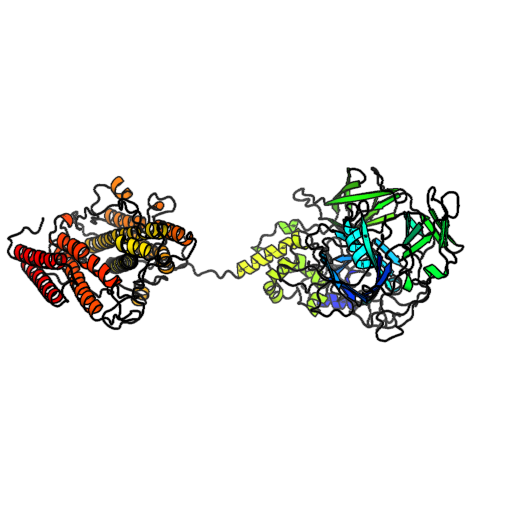 0.930 -17.254 1.00 93.12 367 ASN A O 1
ATOM 2874 N N . HIS A 1 368 ? 32.603 -0.687 -18.574 1.00 95.62 368 HIS A N 1
ATOM 2875 C CA . HIS A 1 368 ? 31.198 -0.259 -18.607 1.00 95.62 368 HIS A CA 1
ATOM 2876 C C . HIS A 1 368 ? 30.976 1.180 -19.114 1.00 95.62 368 HIS A C 1
ATOM 2878 O O . HIS A 1 368 ? 29.945 1.800 -18.851 1.00 95.62 368 HIS A O 1
ATOM 2884 N N . GLY A 1 369 ? 31.941 1.719 -19.863 1.00 94.94 369 GLY A N 1
ATOM 2885 C CA . GLY A 1 369 ? 31.943 3.096 -20.340 1.00 94.94 369 GLY A CA 1
ATOM 2886 C C . GLY A 1 369 ? 32.380 4.125 -19.298 1.00 94.94 369 GLY A C 1
ATOM 2887 O O . GLY A 1 369 ? 32.325 5.311 -19.600 1.00 94.94 369 GLY A O 1
ATOM 2888 N N . ILE A 1 370 ? 32.825 3.725 -18.107 1.00 95.06 370 ILE A N 1
ATOM 2889 C CA . ILE A 1 370 ? 33.409 4.648 -17.128 1.00 95.06 370 ILE A CA 1
ATOM 2890 C C . ILE A 1 370 ? 34.929 4.538 -17.213 1.00 95.06 370 ILE A C 1
ATOM 2892 O O . ILE A 1 370 ? 35.491 3.472 -16.972 1.00 95.06 370 ILE A O 1
ATOM 2896 N N . VAL A 1 371 ? 35.602 5.627 -17.579 1.00 93.56 371 VAL A N 1
ATOM 2897 C CA . VAL A 1 371 ? 37.056 5.621 -17.803 1.00 93.56 371 VAL A CA 1
ATOM 2898 C C . VAL A 1 371 ? 37.735 6.765 -17.063 1.00 93.56 371 VAL A C 1
ATOM 2900 O O . VAL A 1 371 ? 37.264 7.899 -17.104 1.00 93.56 371 VAL A O 1
ATOM 2903 N N . ASP A 1 372 ? 38.862 6.473 -16.417 1.00 92.88 372 ASP A N 1
ATOM 2904 C CA . ASP A 1 372 ? 39.721 7.468 -15.776 1.00 92.88 372 ASP A CA 1
ATOM 2905 C C . ASP A 1 372 ? 41.017 7.618 -16.566 1.00 92.88 372 ASP A C 1
ATOM 2907 O O . ASP A 1 372 ? 41.644 6.635 -16.965 1.00 92.88 372 ASP A O 1
ATOM 2911 N N . LEU A 1 373 ? 41.426 8.861 -16.798 1.00 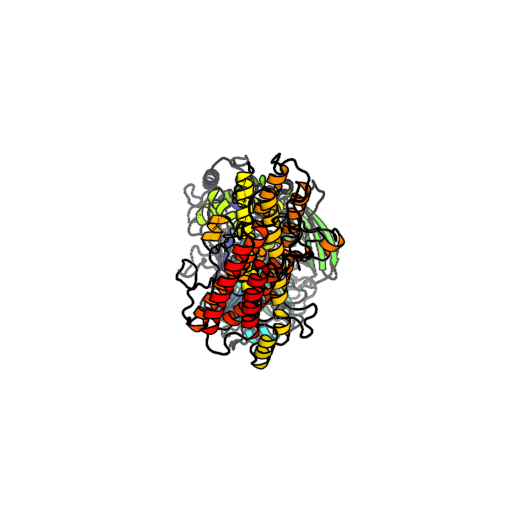93.69 373 LEU A N 1
ATOM 2912 C CA . LEU A 1 373 ? 42.614 9.198 -17.572 1.00 93.69 373 LEU A CA 1
ATOM 2913 C C . LEU A 1 373 ? 43.439 10.264 -16.846 1.00 93.69 373 LEU A C 1
ATOM 2915 O O . LEU A 1 373 ? 42.876 11.119 -16.153 1.00 93.69 373 LEU A O 1
ATOM 2919 N N . PRO A 1 374 ? 44.771 10.263 -17.018 1.00 93.19 374 PRO A N 1
ATOM 2920 C CA . PRO A 1 374 ? 45.612 11.332 -16.502 1.00 93.19 374 PRO A CA 1
ATOM 2921 C C . PRO A 1 374 ? 45.268 12.660 -17.185 1.00 93.19 374 PRO A C 1
ATOM 2923 O O . PRO A 1 374 ? 45.093 12.726 -18.405 1.00 93.19 374 PRO A O 1
ATOM 2926 N N . LEU A 1 375 ? 45.199 13.724 -16.389 1.00 94.38 375 LEU A N 1
ATOM 2927 C CA . LEU A 1 375 ? 45.013 15.082 -16.879 1.00 94.38 375 LEU A CA 1
ATOM 2928 C C . LEU A 1 375 ? 46.375 15.680 -17.246 1.00 94.38 375 LEU A C 1
ATOM 2930 O O . LEU A 1 375 ? 47.282 15.739 -16.420 1.00 94.38 375 LEU A O 1
ATOM 2934 N N . LEU A 1 376 ? 46.516 16.151 -18.483 1.00 95.88 376 LEU A N 1
ATOM 2935 C CA . LEU A 1 376 ? 47.749 16.771 -18.978 1.00 95.88 376 LEU A CA 1
ATOM 2936 C C . LEU A 1 376 ? 47.880 18.237 -18.543 1.00 95.88 376 LEU A C 1
ATOM 2938 O O . LEU A 1 376 ? 48.992 18.744 -18.401 1.00 95.88 376 LEU A O 1
ATOM 2942 N N . ARG A 1 377 ? 46.750 18.934 -18.376 1.00 93.25 377 ARG A N 1
ATOM 2943 C CA . ARG A 1 377 ? 46.669 20.338 -17.947 1.00 93.25 377 ARG A CA 1
ATOM 2944 C C . ARG A 1 377 ? 45.278 20.661 -17.404 1.00 93.25 377 ARG A C 1
ATOM 2946 O O . ARG A 1 377 ? 44.301 20.044 -17.820 1.00 93.25 377 ARG A O 1
ATOM 2953 N N . GLU A 1 378 ? 45.193 21.661 -16.535 1.00 92.38 378 GLU A N 1
ATOM 2954 C CA . GLU A 1 378 ? 43.909 22.157 -16.033 1.00 92.38 378 GLU A CA 1
ATOM 2955 C C . GLU A 1 378 ? 43.072 22.794 -17.160 1.00 92.38 378 GLU A C 1
ATOM 2957 O O . GLU A 1 378 ? 43.623 23.554 -17.966 1.00 92.38 378 GLU A O 1
ATOM 2962 N N . PRO A 1 379 ? 41.761 22.493 -17.238 1.00 92.62 379 PRO A N 1
ATOM 2963 C CA . PRO A 1 379 ? 40.878 22.994 -18.286 1.00 92.62 379 PRO A CA 1
ATOM 2964 C C . PRO A 1 379 ? 40.646 24.504 -18.176 1.00 92.62 379 PRO A C 1
ATOM 2966 O O . PRO A 1 379 ? 40.465 25.041 -17.083 1.00 92.62 379 PRO A O 1
ATOM 2969 N N . ARG A 1 380 ? 40.541 25.180 -19.325 1.00 92.56 380 ARG A N 1
ATOM 2970 C CA . ARG A 1 380 ? 40.074 26.571 -19.427 1.00 92.56 380 ARG A CA 1
ATOM 2971 C C . ARG A 1 380 ? 38.879 26.681 -20.362 1.00 92.56 380 ARG A C 1
ATOM 2973 O O . ARG A 1 380 ? 38.917 26.212 -21.491 1.00 92.56 380 ARG A O 1
ATOM 2980 N N . GLY A 1 381 ? 37.821 27.336 -19.908 1.00 94.44 381 GLY A N 1
ATOM 2981 C CA . GLY A 1 381 ? 36.655 27.529 -20.763 1.00 94.44 381 GLY A CA 1
ATOM 2982 C C . GLY A 1 381 ? 35.873 26.239 -21.027 1.00 94.44 381 GLY A C 1
ATOM 2983 O O . GLY A 1 381 ? 35.969 25.280 -20.253 1.00 94.44 381 GLY A O 1
ATOM 2984 N N . SER A 1 382 ? 35.075 26.242 -22.094 1.00 95.88 382 SER A N 1
ATOM 2985 C CA . SER A 1 382 ? 34.278 25.097 -22.554 1.00 95.88 382 SER A CA 1
ATOM 2986 C C . SER A 1 382 ? 35.148 23.975 -23.115 1.00 95.88 382 SER A C 1
ATOM 2988 O O . SER A 1 382 ? 36.242 24.211 -23.621 1.00 95.88 382 SER A O 1
ATOM 2990 N N . LEU A 1 383 ? 34.649 22.743 -23.062 1.00 98.00 383 LEU A N 1
ATOM 2991 C CA . LEU A 1 383 ? 35.368 21.566 -23.531 1.00 98.00 383 LEU A CA 1
ATOM 2992 C C . LEU A 1 383 ? 34.817 21.010 -24.834 1.00 98.00 383 LEU A C 1
ATOM 2994 O O . LEU A 1 383 ? 33.622 21.072 -25.134 1.00 98.00 383 LEU A O 1
ATOM 2998 N N . THR A 1 384 ? 35.717 20.373 -25.574 1.00 98.31 384 THR A N 1
ATOM 2999 C CA . THR A 1 384 ? 35.383 19.565 -26.742 1.00 98.31 384 THR A CA 1
ATOM 3000 C C . THR A 1 384 ? 36.075 18.213 -26.653 1.00 98.31 384 THR A C 1
ATOM 3002 O O . THR A 1 384 ? 37.258 18.128 -26.335 1.00 98.31 384 THR A O 1
ATOM 3005 N N . LEU A 1 385 ? 35.344 17.137 -26.931 1.00 98.50 385 LEU A N 1
ATOM 3006 C CA . LEU A 1 385 ? 35.918 15.808 -27.134 1.00 98.50 385 LEU A CA 1
ATOM 3007 C C . LEU A 1 385 ? 35.762 15.482 -28.612 1.00 98.50 385 LEU A C 1
ATOM 3009 O O . LEU A 1 385 ? 34.645 15.505 -29.116 1.00 98.50 385 LEU A O 1
ATOM 3013 N N . SER A 1 386 ? 36.849 15.224 -29.333 1.00 98.19 386 SER A N 1
ATOM 3014 C CA . SER A 1 386 ? 36.751 15.043 -30.786 1.00 98.19 386 SER A CA 1
ATOM 3015 C C . SER A 1 386 ? 37.781 14.090 -31.377 1.00 98.19 386 SER A C 1
ATOM 3017 O O . SER A 1 386 ? 38.844 13.847 -30.809 1.00 98.19 386 SER A O 1
ATOM 3019 N N . SER A 1 387 ? 37.448 13.577 -32.552 1.00 97.50 387 SER A N 1
ATOM 3020 C CA . SER A 1 387 ? 38.326 12.900 -33.501 1.00 97.50 387 SER A CA 1
ATOM 3021 C C . SER A 1 387 ? 37.963 13.350 -34.922 1.00 97.50 387 SER A C 1
ATOM 3023 O O . SER A 1 387 ? 37.140 14.244 -35.110 1.00 97.50 387 SER A O 1
ATOM 3025 N N . GLU A 1 388 ? 38.543 12.721 -35.943 1.00 95.19 388 GLU A N 1
ATOM 3026 C CA . GLU A 1 388 ? 38.152 12.975 -37.337 1.00 95.19 388 GLU A CA 1
ATOM 3027 C C . GLU A 1 388 ? 36.703 12.548 -37.646 1.00 95.19 388 GLU A C 1
ATOM 3029 O O . GLU A 1 388 ? 36.108 13.035 -38.604 1.00 95.19 388 GLU A O 1
ATOM 3034 N N . LEU A 1 389 ? 36.123 11.648 -36.841 1.00 95.50 389 LEU A N 1
ATOM 3035 C CA . LEU A 1 389 ? 34.812 11.038 -37.099 1.00 95.50 389 LEU A CA 1
ATOM 3036 C C . LEU A 1 389 ? 33.714 11.498 -36.134 1.00 95.50 389 LEU A C 1
ATOM 3038 O O . LEU A 1 389 ? 32.532 11.263 -36.388 1.00 95.50 389 LEU A O 1
ATOM 3042 N N . ALA A 1 390 ? 34.086 12.123 -35.019 1.00 96.88 390 ALA A N 1
ATOM 3043 C CA . ALA A 1 390 ? 33.177 12.412 -33.923 1.00 96.88 390 ALA A CA 1
ATOM 3044 C C . ALA A 1 390 ? 33.541 13.714 -33.212 1.00 96.88 390 ALA A C 1
ATOM 3046 O O . ALA A 1 390 ? 34.712 14.028 -33.034 1.00 96.88 390 ALA A O 1
ATOM 3047 N N . GLU A 1 391 ? 32.536 14.461 -32.770 1.00 98.06 391 GLU A N 1
ATOM 3048 C CA . GLU A 1 391 ? 32.708 15.680 -31.990 1.00 98.06 391 GLU A CA 1
ATOM 3049 C C . GLU A 1 391 ? 31.594 15.781 -30.949 1.00 98.06 391 GLU A C 1
ATOM 3051 O O . GLU A 1 391 ? 30.406 15.712 -31.273 1.00 98.06 391 GLU A O 1
ATOM 3056 N N . TRP A 1 392 ? 31.990 16.014 -29.705 1.00 98.00 392 TRP A N 1
ATOM 3057 C CA . TRP A 1 392 ? 31.119 16.445 -28.630 1.00 98.00 392 TRP A CA 1
ATOM 3058 C C . TRP A 1 392 ? 31.542 17.822 -28.146 1.00 98.00 392 TRP A C 1
ATOM 3060 O O . TRP A 1 392 ? 32.732 18.073 -27.944 1.00 98.00 392 TRP A O 1
ATOM 3070 N N . ARG A 1 393 ? 30.565 18.698 -27.924 1.00 96.81 393 ARG A N 1
ATOM 3071 C CA . ARG A 1 393 ? 30.774 20.036 -27.370 1.00 96.81 393 ARG A CA 1
ATOM 3072 C C . ARG A 1 393 ? 30.069 20.160 -26.043 1.00 96.81 393 ARG A C 1
ATOM 3074 O O . ARG A 1 393 ? 28.948 19.681 -25.887 1.00 96.81 393 ARG A O 1
ATOM 3081 N N . GLU A 1 394 ? 30.729 20.801 -25.101 1.00 96.12 394 GLU A N 1
ATOM 3082 C CA . GLU A 1 394 ? 30.125 21.075 -23.815 1.00 96.12 394 GLU A CA 1
ATOM 3083 C C . GLU A 1 394 ? 28.921 22.003 -23.943 1.00 96.12 394 GLU A C 1
ATOM 3085 O O . GLU A 1 394 ? 28.939 22.990 -24.681 1.00 96.12 394 GLU A O 1
ATOM 3090 N N . GLN A 1 395 ? 27.882 21.669 -23.187 1.00 94.06 395 GLN A N 1
ATOM 3091 C CA . GLN A 1 395 ? 26.776 22.563 -22.921 1.00 94.06 395 GLN A CA 1
ATOM 3092 C C . GLN A 1 395 ? 27.146 23.422 -21.704 1.00 94.06 395 GLN A C 1
ATOM 3094 O O . GLN A 1 395 ? 27.202 22.926 -20.581 1.00 94.06 395 GLN A O 1
ATOM 3099 N N . ASP A 1 396 ? 27.416 24.707 -21.941 1.00 92.75 396 ASP A N 1
ATOM 3100 C CA . ASP A 1 396 ? 27.941 25.616 -20.916 1.00 92.75 396 ASP A CA 1
ATOM 3101 C C . ASP A 1 396 ? 27.008 25.778 -19.721 1.00 92.75 396 ASP A C 1
ATOM 3103 O O . ASP A 1 396 ? 27.466 25.737 -18.585 1.00 92.75 396 ASP A O 1
ATOM 3107 N N . TRP A 1 397 ? 25.712 25.952 -19.967 1.00 93.56 397 TRP A N 1
ATOM 3108 C CA . TRP A 1 397 ? 24.697 25.984 -18.924 1.00 93.56 397 TRP A CA 1
ATOM 3109 C C . TRP A 1 397 ? 23.774 24.784 -19.053 1.00 93.56 397 TRP A C 1
ATOM 3111 O O . TRP A 1 397 ? 23.186 24.575 -20.117 1.00 93.56 397 TRP A O 1
ATOM 3121 N N . VAL A 1 398 ? 23.626 24.050 -17.952 1.00 93.62 398 VAL A N 1
ATOM 3122 C CA . VAL A 1 398 ? 22.698 22.926 -17.836 1.00 93.62 398 VAL A CA 1
ATOM 3123 C C . VAL A 1 398 ? 21.889 23.083 -16.557 1.00 93.62 398 VAL A C 1
ATOM 3125 O O . VAL A 1 398 ? 22.443 23.132 -15.459 1.00 93.62 398 VAL A O 1
ATOM 3128 N N . THR A 1 399 ? 20.578 23.157 -16.696 1.00 94.44 399 THR A N 1
ATOM 3129 C CA . THR A 1 399 ? 19.612 23.236 -15.613 1.00 94.44 399 THR A CA 1
ATOM 3130 C C . THR A 1 399 ? 18.846 21.923 -15.540 1.00 94.44 399 THR A C 1
ATOM 3132 O O . THR A 1 399 ? 18.287 21.442 -16.523 1.00 94.44 399 THR A O 1
ATOM 3135 N N . GLN A 1 400 ? 18.843 21.320 -14.355 1.00 93.06 400 GLN A N 1
ATOM 3136 C CA . GLN A 1 400 ? 18.334 19.972 -14.112 1.00 93.06 400 GLN A CA 1
ATOM 3137 C C . GLN A 1 400 ? 17.502 19.934 -12.831 1.00 93.06 400 GLN A C 1
ATOM 3139 O O . GLN A 1 400 ? 17.614 20.807 -11.971 1.00 93.06 400 GLN A O 1
ATOM 3144 N N . SER A 1 401 ? 16.687 18.894 -12.689 1.00 94.06 401 SER A N 1
ATOM 3145 C CA . SER A 1 401 ? 15.878 18.634 -11.500 1.00 94.06 401 SER A CA 1
ATOM 3146 C C . SER A 1 401 ? 15.905 17.152 -11.160 1.00 94.06 401 SER A C 1
ATOM 3148 O O . SER A 1 401 ? 15.973 16.315 -12.064 1.00 94.06 401 SER A O 1
ATOM 3150 N N . ASP A 1 402 ? 15.778 16.823 -9.875 1.00 93.38 402 ASP A N 1
ATOM 3151 C CA . ASP A 1 402 ? 15.501 15.451 -9.447 1.00 93.38 402 ASP A CA 1
ATOM 3152 C C . ASP A 1 402 ? 14.098 14.977 -9.856 1.00 93.38 402 ASP A C 1
ATOM 3154 O O . ASP A 1 402 ? 13.882 13.779 -10.036 1.00 93.38 402 ASP A O 1
ATOM 3158 N N . ALA A 1 403 ? 13.184 15.903 -10.171 1.00 92.12 403 ALA A N 1
ATOM 3159 C CA . ALA A 1 403 ? 11.956 15.571 -10.878 1.00 92.12 403 ALA A CA 1
ATOM 3160 C C . ALA A 1 403 ? 12.295 15.061 -12.288 1.00 92.12 403 ALA A C 1
ATOM 3162 O O . ALA A 1 403 ? 12.744 15.803 -13.166 1.00 92.12 403 ALA A O 1
ATOM 3163 N N . SER A 1 404 ? 12.117 13.758 -12.495 1.00 88.25 404 SER A N 1
ATOM 3164 C CA . SER A 1 404 ? 12.322 13.110 -13.795 1.00 88.25 404 SER A CA 1
ATOM 3165 C C . SER A 1 404 ? 11.052 13.025 -14.627 1.00 88.25 404 SER A C 1
ATOM 3167 O O . SER A 1 404 ? 11.131 12.883 -15.842 1.00 88.25 404 SER A O 1
ATOM 3169 N N . ASN A 1 405 ? 9.896 13.136 -13.981 1.00 90.81 405 ASN A N 1
ATOM 3170 C CA . ASN A 1 405 ? 8.588 13.153 -14.602 1.00 90.81 405 ASN A CA 1
ATOM 3171 C C . ASN A 1 405 ? 7.565 13.716 -13.601 1.00 90.81 405 ASN A C 1
ATOM 3173 O O . ASN A 1 405 ? 7.747 13.572 -12.392 1.00 90.81 405 ASN A O 1
ATOM 3177 N N . LEU A 1 406 ? 6.505 14.353 -14.096 1.00 93.81 406 LEU A N 1
ATOM 3178 C CA . LEU A 1 406 ? 5.521 15.049 -13.264 1.00 93.81 406 LEU A CA 1
ATOM 3179 C C . LEU A 1 406 ? 4.088 14.654 -13.603 1.00 93.81 406 LEU A C 1
ATOM 3181 O O . LEU A 1 406 ? 3.745 14.439 -14.765 1.00 93.81 406 LEU A O 1
ATOM 3185 N N . TYR A 1 407 ? 3.231 14.625 -12.586 1.00 94.62 407 TYR A N 1
ATOM 3186 C CA . TYR A 1 407 ? 1.800 14.391 -12.740 1.00 94.62 407 TYR A CA 1
ATOM 3187 C C . TYR A 1 407 ? 1.034 15.498 -12.032 1.00 94.62 407 TYR A C 1
ATOM 3189 O O . TYR A 1 407 ? 0.995 15.525 -10.812 1.00 94.62 407 TYR A O 1
ATOM 3197 N N . LEU A 1 408 ? 0.414 16.394 -12.796 1.00 97.00 408 LEU A N 1
ATOM 3198 C CA . LEU A 1 408 ? -0.312 17.537 -12.247 1.00 97.00 408 LEU A CA 1
ATOM 3199 C C . LEU A 1 408 ? -1.815 17.315 -12.388 1.00 97.00 408 LEU A C 1
ATOM 3201 O O . LEU A 1 408 ? -2.285 16.900 -13.448 1.00 97.00 408 LEU A O 1
ATOM 3205 N N . GLU A 1 409 ? -2.588 17.636 -11.357 1.00 97.25 409 GLU A N 1
ATOM 3206 C CA . GLU A 1 409 ? -4.047 17.647 -11.473 1.00 97.25 409 GLU A CA 1
ATOM 3207 C C . GLU A 1 409 ? -4.514 18.814 -12.359 1.00 97.25 409 GLU A C 1
ATOM 3209 O O . GLU A 1 409 ? -3.945 19.912 -12.349 1.00 97.25 409 GLU A O 1
ATOM 3214 N N . ALA A 1 410 ? -5.584 18.585 -13.124 1.00 97.06 410 ALA A N 1
ATOM 3215 C CA . ALA A 1 410 ? -6.300 19.659 -13.804 1.00 97.06 410 ALA A CA 1
ATOM 3216 C C . ALA A 1 410 ? -6.915 20.634 -12.780 1.00 97.06 410 ALA A C 1
ATOM 3218 O O . ALA A 1 410 ? -7.204 20.234 -11.650 1.00 97.06 410 ALA A O 1
ATOM 3219 N N . PRO A 1 411 ? -7.158 21.904 -13.141 1.00 97.25 411 PRO A N 1
ATOM 3220 C CA . PRO A 1 411 ? -7.794 22.844 -12.228 1.00 97.25 411 PRO A CA 1
ATOM 3221 C C . PRO A 1 411 ? -9.273 22.499 -12.042 1.00 97.25 411 PRO A C 1
ATOM 3223 O O . PRO A 1 411 ? -9.999 22.306 -13.017 1.00 97.25 411 PRO A O 1
ATOM 3226 N N . ASP A 1 412 ? -9.752 22.533 -10.802 1.00 96.88 412 ASP A N 1
ATOM 3227 C CA . ASP A 1 412 ? -11.182 22.476 -10.513 1.00 96.88 412 ASP A CA 1
ATOM 3228 C C . ASP A 1 412 ? -11.775 23.870 -10.712 1.00 96.88 412 ASP A C 1
ATOM 3230 O O . ASP A 1 412 ? -11.916 24.674 -9.781 1.00 96.88 412 ASP A O 1
ATOM 3234 N N . ARG A 1 413 ? -12.098 24.181 -11.968 1.00 93.94 413 ARG A N 1
ATOM 3235 C CA . ARG A 1 413 ? -12.628 25.497 -12.342 1.00 93.94 413 ARG A CA 1
ATOM 3236 C C . ARG A 1 413 ? -13.983 25.784 -11.702 1.00 93.94 413 ARG A C 1
ATOM 3238 O O . ARG A 1 413 ? -14.281 26.950 -11.459 1.00 93.94 413 ARG A O 1
ATOM 3245 N N . ARG A 1 414 ? -14.787 24.751 -11.415 1.00 91.75 414 ARG A N 1
ATOM 3246 C CA . ARG A 1 414 ? -16.117 24.900 -10.804 1.00 91.75 414 ARG A CA 1
ATOM 3247 C C . ARG A 1 414 ? -16.012 25.489 -9.400 1.00 91.75 414 ARG A C 1
ATOM 3249 O O . ARG A 1 414 ? -16.817 26.346 -9.044 1.00 91.75 414 ARG A O 1
ATOM 3256 N N . HIS A 1 415 ? -15.004 25.064 -8.642 1.00 92.56 415 HIS A N 1
ATOM 3257 C CA . HIS A 1 415 ? -14.771 25.521 -7.270 1.00 92.56 415 HIS A CA 1
ATOM 3258 C C . HIS A 1 415 ? -13.590 26.497 -7.139 1.00 92.56 415 HIS A C 1
ATOM 3260 O O . HIS A 1 415 ? -13.222 26.867 -6.026 1.00 92.56 415 HIS A O 1
ATOM 3266 N N . GLY A 1 416 ? -12.982 26.914 -8.256 1.00 93.62 416 GLY A N 1
ATOM 3267 C CA . GLY A 1 416 ? -11.840 27.831 -8.274 1.00 93.62 416 GLY A CA 1
ATOM 3268 C C . GLY A 1 416 ? -10.580 27.274 -7.603 1.00 93.62 416 GLY A C 1
ATOM 3269 O O . GLY A 1 416 ? -9.801 28.050 -7.050 1.00 93.62 416 GLY A O 1
ATOM 3270 N N . ARG A 1 417 ? -10.382 25.946 -7.610 1.00 96.44 417 ARG A N 1
ATOM 3271 C CA . ARG A 1 417 ? -9.239 25.290 -6.950 1.00 96.44 417 ARG A CA 1
ATOM 3272 C C . ARG A 1 417 ? -8.162 24.914 -7.964 1.00 96.44 417 ARG A C 1
ATOM 3274 O O . ARG A 1 417 ? -8.450 24.414 -9.049 1.00 96.44 417 ARG A O 1
ATOM 3281 N N . PHE A 1 418 ? -6.912 25.125 -7.571 1.00 96.38 418 PHE A N 1
ATOM 3282 C CA . PHE A 1 418 ? -5.720 24.769 -8.334 1.00 96.38 418 PHE A CA 1
ATOM 3283 C C . PHE A 1 418 ? -4.818 23.887 -7.473 1.00 96.38 418 PHE A C 1
ATOM 3285 O O . PHE A 1 418 ? -4.824 24.006 -6.247 1.00 96.38 418 PHE A O 1
ATOM 3292 N N . PHE A 1 419 ? -4.029 23.034 -8.120 1.00 96.44 419 PHE A N 1
ATOM 3293 C CA . PHE A 1 419 ? -3.213 22.012 -7.460 1.00 96.44 419 PHE A CA 1
ATOM 3294 C C . PHE A 1 419 ? -1.745 22.158 -7.877 1.00 96.44 419 PHE A C 1
ATOM 3296 O O . PHE A 1 419 ? -1.245 21.368 -8.674 1.00 96.44 419 PHE A O 1
ATOM 3303 N N . PRO A 1 420 ? -1.075 23.232 -7.430 1.00 96.62 420 PRO A N 1
ATOM 3304 C CA . PRO A 1 420 ? 0.327 23.447 -7.741 1.00 96.62 420 PRO A CA 1
ATOM 3305 C C . PRO A 1 420 ? 1.234 22.425 -7.045 1.00 96.62 420 PRO A C 1
ATOM 3307 O O . PRO A 1 420 ? 1.057 22.165 -5.854 1.00 96.62 420 PRO A O 1
ATOM 3310 N N . GLU A 1 421 ? 2.264 21.955 -7.746 1.00 95.56 421 GLU A N 1
ATOM 3311 C CA . GLU A 1 421 ? 3.367 21.169 -7.178 1.00 95.56 421 GLU A CA 1
ATOM 3312 C C . GLU A 1 421 ? 4.689 21.939 -7.269 1.00 95.56 421 GLU A C 1
ATOM 3314 O O . GLU A 1 421 ? 4.932 22.650 -8.244 1.00 95.56 421 GLU A O 1
ATOM 3319 N N . SER A 1 422 ? 5.546 21.811 -6.253 1.00 96.00 422 SER A N 1
ATOM 3320 C CA . SER A 1 422 ? 6.875 22.431 -6.244 1.00 96.00 422 SER A CA 1
ATOM 3321 C C . SER A 1 422 ? 7.943 21.442 -6.704 1.00 96.00 422 SER A C 1
ATOM 3323 O O . SER A 1 422 ? 7.988 20.311 -6.224 1.00 96.00 422 SER A O 1
ATOM 3325 N N . ILE A 1 423 ? 8.855 21.894 -7.562 1.00 95.19 423 ILE A N 1
ATOM 3326 C CA . ILE A 1 423 ? 10.086 21.180 -7.911 1.00 95.19 423 ILE A CA 1
ATOM 3327 C C . ILE A 1 423 ? 11.303 22.070 -7.670 1.00 95.19 423 ILE A C 1
ATOM 3329 O O . ILE A 1 423 ? 11.235 23.290 -7.813 1.00 95.19 423 ILE A O 1
ATOM 3333 N N . ALA A 1 424 ? 12.440 21.458 -7.348 1.00 93.94 424 ALA A N 1
ATOM 3334 C CA . ALA A 1 424 ? 13.716 22.157 -7.255 1.00 93.94 424 ALA A CA 1
ATOM 3335 C C . ALA A 1 424 ? 14.517 21.973 -8.547 1.00 93.94 424 ALA A C 1
ATOM 3337 O O . ALA A 1 424 ? 14.686 20.850 -9.030 1.00 93.94 424 ALA A O 1
ATOM 3338 N N . LEU A 1 425 ? 15.038 23.069 -9.088 1.00 94.50 425 LEU A N 1
ATOM 3339 C CA . LEU A 1 425 ? 15.963 23.080 -10.211 1.00 94.50 425 LEU A CA 1
ATOM 3340 C C . LEU A 1 425 ? 17.328 23.565 -9.735 1.00 94.50 425 LEU A C 1
ATOM 3342 O O . LEU A 1 425 ? 17.439 24.519 -8.965 1.00 94.50 425 LEU A O 1
ATOM 3346 N N . ARG A 1 426 ? 18.383 22.930 -10.236 1.00 94.06 426 ARG A N 1
ATOM 3347 C CA . ARG A 1 426 ? 19.767 23.365 -10.050 1.00 94.06 426 ARG A CA 1
ATOM 3348 C C . ARG A 1 426 ? 20.382 23.657 -11.399 1.00 94.06 426 ARG A C 1
ATOM 3350 O O . ARG A 1 426 ? 20.206 22.890 -12.342 1.00 94.06 426 ARG A O 1
ATOM 3357 N N . SER A 1 427 ? 21.096 24.772 -11.473 1.00 94.50 427 SER A N 1
ATOM 3358 C CA . SER A 1 427 ? 21.805 25.185 -12.677 1.00 94.50 427 SER A CA 1
ATOM 3359 C C . SER A 1 427 ? 23.300 25.010 -12.483 1.00 94.50 427 SER A C 1
ATOM 3361 O O . SER A 1 427 ? 23.857 25.368 -11.445 1.00 94.50 427 SER A O 1
ATOM 3363 N N . TYR A 1 428 ? 23.943 24.465 -13.504 1.00 93.50 428 TYR A N 1
ATOM 3364 C CA . TYR A 1 428 ? 25.365 24.188 -13.523 1.00 93.50 428 TYR A CA 1
ATOM 3365 C C . TYR A 1 428 ? 25.987 24.928 -14.700 1.00 93.50 428 TYR A C 1
ATOM 3367 O O . TYR A 1 428 ? 25.605 24.703 -15.850 1.00 93.50 428 TYR A O 1
ATOM 3375 N N . PHE A 1 429 ? 26.945 25.809 -14.415 1.00 93.88 429 PHE A N 1
ATOM 3376 C CA . PHE A 1 429 ? 27.781 26.425 -15.436 1.00 93.88 429 PHE A CA 1
ATOM 3377 C C . PHE A 1 429 ? 29.079 25.636 -15.542 1.00 93.88 429 PHE A C 1
ATOM 3379 O O . PHE A 1 429 ? 29.885 25.644 -14.611 1.00 93.88 429 PHE A O 1
ATOM 3386 N N . ARG A 1 430 ? 29.274 24.929 -16.657 1.00 92.81 430 ARG A N 1
ATOM 3387 C CA . ARG A 1 430 ? 30.460 24.100 -16.918 1.00 92.81 430 ARG A CA 1
ATOM 3388 C C . ARG A 1 430 ? 30.742 23.111 -15.779 1.00 92.81 430 ARG A C 1
ATOM 3390 O O . ARG A 1 430 ? 31.876 22.937 -15.338 1.00 92.81 430 ARG A O 1
ATOM 3397 N N . GLY A 1 431 ? 29.672 22.482 -15.283 1.00 90.00 431 GLY A N 1
ATOM 3398 C CA . GLY A 1 431 ? 29.688 21.499 -14.194 1.00 90.00 431 GLY A CA 1
ATOM 3399 C C . GLY A 1 431 ? 29.727 22.077 -12.773 1.00 90.00 431 GLY A C 1
ATOM 3400 O O . GLY A 1 431 ? 29.604 21.311 -11.819 1.00 90.00 431 GLY A O 1
ATOM 3401 N N . GLU A 1 432 ? 29.867 23.395 -12.601 1.00 91.06 432 GLU A N 1
ATOM 3402 C CA . GLU A 1 432 ? 29.834 24.052 -11.289 1.00 91.06 432 GLU A CA 1
ATOM 3403 C C . GLU A 1 432 ? 28.433 24.577 -10.980 1.00 91.06 432 GLU A C 1
ATOM 3405 O O . GLU A 1 432 ? 27.860 25.315 -11.782 1.00 91.06 432 GLU A O 1
ATOM 3410 N N . ALA A 1 433 ? 27.888 24.234 -9.810 1.00 91.00 433 ALA A N 1
ATOM 3411 C CA . ALA A 1 433 ? 26.603 24.764 -9.362 1.00 91.00 433 ALA A CA 1
ATOM 3412 C C . ALA A 1 433 ? 26.680 26.293 -9.238 1.00 91.00 433 ALA A C 1
ATOM 3414 O O . ALA A 1 433 ? 27.583 26.821 -8.588 1.00 91.00 433 ALA A O 1
ATOM 3415 N N . ARG A 1 434 ? 25.749 26.999 -9.885 1.00 92.56 434 ARG A N 1
ATOM 3416 C CA . ARG A 1 434 ? 25.638 28.460 -9.821 1.00 92.56 434 ARG A CA 1
ATOM 3417 C C . ARG A 1 434 ? 24.178 28.877 -9.873 1.00 92.56 434 ARG A C 1
ATOM 3419 O O . ARG A 1 434 ? 23.422 28.385 -10.712 1.00 92.56 434 ARG A O 1
ATOM 3426 N N . ALA A 1 435 ? 23.816 29.847 -9.037 1.00 91.12 435 ALA A N 1
ATOM 3427 C CA . ALA A 1 435 ? 22.520 30.502 -9.111 1.00 91.12 435 ALA A CA 1
ATOM 3428 C C . ALA A 1 435 ? 22.253 31.046 -10.525 1.00 91.12 435 ALA A C 1
ATOM 3430 O O . ALA A 1 435 ? 23.092 31.729 -11.124 1.00 91.12 435 ALA A O 1
ATOM 3431 N N . ARG A 1 436 ? 21.059 30.759 -11.045 1.00 91.44 436 ARG A N 1
ATOM 3432 C CA . ARG A 1 436 ? 20.583 31.249 -12.337 1.00 91.44 436 ARG A CA 1
ATOM 3433 C C . ARG A 1 436 ? 19.099 31.602 -12.214 1.00 91.44 436 ARG A C 1
ATOM 3435 O O . ARG A 1 436 ? 18.273 30.701 -12.312 1.00 91.44 436 ARG A O 1
ATOM 3442 N N . PRO A 1 437 ? 18.764 32.881 -11.979 1.00 82.69 437 PRO A N 1
ATOM 3443 C CA . PRO A 1 437 ? 17.381 33.291 -11.742 1.00 82.69 437 PRO A CA 1
ATOM 3444 C C . PRO A 1 437 ? 16.508 33.161 -12.997 1.00 82.69 437 PRO A C 1
ATOM 3446 O O . PRO A 1 437 ? 15.384 32.676 -12.912 1.00 82.69 437 PRO A O 1
ATOM 3449 N N . ASP A 1 438 ? 17.048 33.511 -14.168 1.00 87.62 438 ASP A N 1
ATOM 3450 C CA . ASP A 1 438 ? 16.338 33.424 -15.445 1.00 87.62 438 ASP A CA 1
ATOM 3451 C C . ASP A 1 438 ? 16.742 32.147 -16.196 1.00 87.62 438 ASP A C 1
ATOM 3453 O O . ASP A 1 438 ? 17.727 32.113 -16.944 1.00 87.62 438 ASP A O 1
ATOM 3457 N N . ILE A 1 439 ? 15.987 31.069 -15.973 1.00 92.50 439 ILE A N 1
ATOM 3458 C CA . ILE A 1 439 ? 16.154 29.784 -16.666 1.00 92.50 439 ILE A CA 1
ATOM 3459 C C . ILE A 1 439 ? 15.242 29.770 -17.910 1.00 92.50 439 ILE A C 1
ATOM 3461 O O . ILE A 1 439 ? 14.010 29.777 -17.768 1.00 92.50 439 ILE A O 1
ATOM 3465 N N . PRO A 1 440 ? 15.806 29.727 -19.134 1.00 92.88 440 PRO A N 1
ATOM 3466 C CA . PRO A 1 440 ? 15.030 29.617 -20.363 1.00 92.88 440 PRO A CA 1
ATOM 3467 C C . PRO A 1 440 ? 14.226 28.320 -20.377 1.00 92.88 440 PRO A C 1
ATOM 3469 O O . PRO A 1 440 ? 14.786 27.234 -20.211 1.00 92.88 440 PRO A O 1
ATOM 3472 N N . HIS A 1 441 ? 12.918 28.427 -20.604 1.00 94.56 441 HIS A N 1
ATOM 3473 C CA . HIS A 1 441 ? 12.051 27.264 -20.713 1.00 94.56 441 HIS A CA 1
ATOM 3474 C C . HIS A 1 441 ? 10.885 27.476 -21.670 1.00 94.56 441 HIS A C 1
ATOM 3476 O O . HIS A 1 441 ? 10.478 28.602 -21.957 1.00 94.56 441 HIS A O 1
ATOM 3482 N N . ARG A 1 442 ? 10.327 26.365 -22.151 1.00 95.25 442 ARG A N 1
ATOM 3483 C CA . ARG A 1 442 ? 9.076 26.338 -22.915 1.00 95.25 442 ARG A CA 1
ATOM 3484 C C . ARG A 1 442 ? 8.307 25.052 -22.641 1.00 95.25 442 ARG A C 1
ATOM 3486 O O . ARG A 1 442 ? 8.905 24.010 -22.385 1.00 95.25 442 ARG A O 1
ATOM 3493 N N . ILE A 1 443 ? 6.985 25.129 -22.729 1.00 95.50 443 ILE A N 1
ATOM 3494 C CA . ILE A 1 443 ? 6.104 23.966 -22.614 1.00 95.50 443 ILE A CA 1
ATOM 3495 C C . ILE A 1 443 ? 5.794 23.448 -24.018 1.00 95.50 443 ILE A C 1
ATOM 3497 O O . ILE A 1 443 ? 5.372 24.214 -24.884 1.00 95.50 443 ILE A O 1
ATOM 3501 N N . GLU A 1 444 ? 5.993 22.153 -24.241 1.00 95.00 444 GLU A N 1
ATOM 3502 C CA . GLU A 1 444 ? 5.654 21.481 -25.498 1.00 95.00 444 GLU A CA 1
ATOM 3503 C C . GLU A 1 444 ? 4.665 20.340 -25.240 1.00 95.00 444 GLU A C 1
ATOM 3505 O O . GLU A 1 444 ? 4.846 19.568 -24.302 1.00 95.00 444 GLU A O 1
ATOM 3510 N N . GLY A 1 445 ? 3.645 20.204 -26.091 1.00 93.69 445 GLY A N 1
ATOM 3511 C CA . GLY A 1 445 ? 2.656 19.123 -26.029 1.00 93.69 445 GLY A CA 1
ATOM 3512 C C . GLY A 1 445 ? 1.212 19.611 -25.908 1.00 93.69 445 GLY A C 1
ATOM 3513 O O . GLY A 1 445 ? 0.902 20.782 -26.136 1.00 93.69 445 GLY A O 1
ATOM 3514 N N . MET A 1 446 ? 0.317 18.681 -25.576 1.00 92.50 446 MET A N 1
ATOM 3515 C CA . MET A 1 446 ? -1.120 18.938 -25.446 1.00 92.50 446 MET A CA 1
ATOM 3516 C C . MET A 1 446 ? -1.466 19.545 -24.085 1.00 92.50 446 MET A C 1
ATOM 3518 O O . MET A 1 446 ? -2.335 20.415 -24.010 1.00 92.50 446 MET A O 1
ATOM 3522 N N . GLY A 1 447 ? -0.769 19.153 -23.019 1.00 94.44 447 GLY A N 1
ATOM 3523 C CA . GLY A 1 447 ? -0.947 19.749 -21.696 1.00 94.44 447 GLY A CA 1
ATOM 3524 C C . GLY A 1 447 ? -0.477 21.209 -21.639 1.00 94.44 447 GLY A C 1
ATOM 3525 O O . GLY A 1 447 ? 0.436 21.608 -22.361 1.00 94.44 447 GLY A O 1
ATOM 3526 N N . LEU A 1 448 ? -1.099 22.019 -20.777 1.00 96.88 448 LEU A N 1
ATOM 3527 C CA . LEU A 1 448 ? -0.613 23.366 -20.437 1.00 96.88 448 LEU A CA 1
ATOM 3528 C C . LEU A 1 448 ? -0.319 23.452 -18.948 1.00 96.88 448 LEU A C 1
ATOM 3530 O O . LEU A 1 448 ? -1.111 22.974 -18.135 1.00 96.88 448 LEU A O 1
ATOM 3534 N N . VAL A 1 449 ? 0.786 24.114 -18.612 1.00 97.25 449 VAL A N 1
ATOM 3535 C CA . VAL A 1 449 ? 1.275 24.283 -17.243 1.00 97.25 449 VAL A CA 1
ATOM 3536 C C . VAL A 1 449 ? 1.653 25.742 -17.025 1.00 97.25 449 VAL A C 1
ATOM 3538 O O . VAL A 1 449 ? 2.317 26.342 -17.868 1.00 97.25 449 VAL A O 1
ATOM 3541 N N . GLY A 1 450 ? 1.207 26.311 -15.908 1.00 97.00 450 GLY A N 1
ATOM 3542 C CA . GLY A 1 450 ? 1.697 27.587 -15.397 1.00 97.00 450 GLY A CA 1
ATOM 3543 C C . GLY A 1 450 ? 2.954 27.362 -14.564 1.00 97.00 450 GLY A C 1
ATOM 3544 O O . GLY A 1 450 ? 2.993 26.422 -13.772 1.00 97.00 450 GLY A O 1
ATOM 3545 N N . VAL A 1 451 ? 3.965 28.208 -14.752 1.00 96.12 451 VAL A N 1
ATOM 3546 C CA . VAL A 1 451 ? 5.253 28.129 -14.055 1.00 96.12 451 VAL A CA 1
ATOM 3547 C C . VAL A 1 451 ? 5.467 29.418 -13.275 1.00 96.12 451 VAL A C 1
ATOM 3549 O O . VAL A 1 451 ? 5.490 30.501 -13.858 1.00 96.12 451 VAL A O 1
ATOM 3552 N N . GLU A 1 452 ? 5.644 29.296 -11.965 1.00 95.00 452 GLU A N 1
ATOM 3553 C CA . GLU A 1 452 ? 6.068 30.386 -11.088 1.00 95.00 452 GLU A CA 1
ATOM 3554 C C . GLU A 1 452 ? 7.417 30.014 -10.473 1.00 95.00 452 GLU A C 1
ATOM 3556 O O . GLU A 1 452 ? 7.554 28.950 -9.875 1.00 95.00 452 GLU A O 1
ATOM 3561 N N . SER A 1 453 ? 8.424 30.871 -10.619 1.00 92.44 453 SER A N 1
ATOM 3562 C CA . SER A 1 453 ? 9.787 30.596 -10.158 1.00 92.44 453 SER A CA 1
ATOM 3563 C C . SER A 1 453 ? 10.184 31.492 -8.989 1.00 92.44 453 SER A C 1
ATOM 3565 O O . SER A 1 453 ? 9.969 32.706 -9.031 1.00 92.44 453 SER A O 1
ATOM 3567 N N . ARG A 1 454 ? 10.855 30.919 -7.990 1.00 91.56 454 ARG A N 1
ATOM 3568 C CA . ARG A 1 454 ? 11.487 31.637 -6.879 1.00 91.56 454 ARG A CA 1
ATOM 3569 C C . ARG A 1 454 ? 12.920 31.144 -6.695 1.00 91.56 454 ARG A C 1
ATOM 3571 O O . ARG A 1 454 ? 13.154 29.945 -6.615 1.00 91.56 454 ARG A O 1
ATOM 3578 N N . GLN A 1 455 ? 13.878 32.061 -6.590 1.00 87.69 455 GLN A N 1
ATOM 3579 C CA . GLN A 1 455 ? 15.264 31.700 -6.283 1.00 87.69 455 GLN A CA 1
ATOM 3580 C C . GLN A 1 455 ? 15.394 31.260 -4.814 1.00 87.69 455 GLN A C 1
ATOM 3582 O O . GLN A 1 455 ? 14.869 31.937 -3.928 1.00 87.69 455 GLN A O 1
ATOM 3587 N N . ASP A 1 456 ? 16.116 30.168 -4.564 1.00 84.38 456 ASP A N 1
ATOM 3588 C CA . ASP A 1 456 ? 16.430 29.640 -3.232 1.00 84.38 456 ASP A CA 1
ATOM 3589 C C . ASP A 1 456 ? 17.915 29.231 -3.153 1.00 84.38 456 ASP A C 1
ATOM 3591 O O . ASP A 1 456 ? 18.321 28.131 -3.536 1.00 84.38 456 ASP A O 1
ATOM 3595 N N . GLY A 1 457 ? 18.762 30.171 -2.722 1.00 84.75 457 GLY A N 1
ATOM 3596 C CA . GLY A 1 457 ? 20.218 30.006 -2.756 1.00 84.75 457 GLY A CA 1
ATOM 3597 C C . GLY A 1 457 ? 20.733 29.780 -4.183 1.00 84.75 457 GLY A C 1
ATOM 3598 O O . GLY A 1 457 ? 20.419 30.554 -5.090 1.00 84.75 457 GLY A O 1
ATOM 3599 N N . ASP A 1 458 ? 21.506 28.710 -4.385 1.00 83.12 458 ASP A N 1
ATOM 3600 C CA . ASP A 1 458 ? 21.993 28.288 -5.709 1.00 83.12 458 ASP A CA 1
ATOM 3601 C C . ASP A 1 458 ? 20.961 27.478 -6.516 1.00 83.12 458 ASP A C 1
ATOM 3603 O O . ASP A 1 458 ? 21.175 27.198 -7.698 1.00 83.12 458 ASP A O 1
ATOM 3607 N N . ALA A 1 459 ? 19.834 27.107 -5.904 1.00 90.00 459 ALA A N 1
ATOM 3608 C CA . ALA A 1 459 ? 18.725 26.423 -6.557 1.00 90.00 459 ALA A CA 1
ATOM 3609 C C . ALA A 1 459 ? 17.592 27.405 -6.900 1.00 90.00 459 ALA A C 1
ATOM 3611 O O . ALA A 1 459 ? 17.516 28.520 -6.387 1.00 90.00 459 ALA A O 1
ATOM 3612 N N . ALA A 1 460 ? 16.691 26.987 -7.780 1.00 92.50 460 ALA A N 1
ATOM 3613 C CA . ALA A 1 460 ? 15.420 27.654 -8.022 1.00 92.50 460 ALA A CA 1
ATOM 3614 C C . ALA A 1 460 ? 14.284 26.697 -7.650 1.00 92.50 460 ALA A C 1
ATOM 3616 O O . ALA A 1 460 ? 14.272 25.547 -8.082 1.00 92.50 460 ALA A O 1
ATOM 3617 N N . GLU A 1 461 ? 13.322 27.166 -6.866 1.00 95.44 461 GLU A N 1
ATOM 3618 C CA . GLU A 1 461 ? 12.069 26.460 -6.624 1.00 95.44 461 GLU A CA 1
ATOM 3619 C C . GLU A 1 461 ? 11.051 26.904 -7.675 1.00 95.44 461 GLU A C 1
ATOM 3621 O O . GLU A 1 461 ? 10.788 28.099 -7.840 1.00 95.44 461 GLU A O 1
ATOM 3626 N N . TRP A 1 462 ? 10.479 25.952 -8.402 1.00 95.25 462 TRP A N 1
ATOM 3627 C CA . TRP A 1 462 ? 9.403 26.202 -9.353 1.00 95.25 462 TRP A CA 1
ATOM 3628 C C . TRP A 1 462 ? 8.108 25.599 -8.854 1.00 95.25 462 TRP A C 1
ATOM 3630 O O . TRP A 1 462 ? 8.049 24.411 -8.559 1.00 95.25 462 TRP A O 1
ATOM 3640 N N . ARG A 1 463 ? 7.058 26.413 -8.840 1.00 97.00 463 ARG A N 1
ATOM 3641 C CA . ARG A 1 463 ? 5.688 26.010 -8.562 1.00 97.00 463 ARG A CA 1
ATOM 3642 C C . ARG A 1 463 ? 4.955 25.837 -9.891 1.00 97.00 463 ARG A C 1
ATOM 3644 O O . ARG A 1 463 ? 4.790 26.788 -10.655 1.00 97.00 463 ARG A O 1
ATOM 3651 N N . LEU A 1 464 ? 4.548 24.607 -10.174 1.00 97.94 464 LEU A N 1
ATOM 3652 C CA . LEU A 1 464 ? 3.961 24.171 -11.435 1.00 97.94 464 LEU A CA 1
ATOM 3653 C C . LEU A 1 464 ? 2.477 23.884 -11.250 1.00 97.94 464 LEU A C 1
ATOM 3655 O O . LEU A 1 464 ? 2.108 23.065 -10.417 1.00 97.94 464 LEU A O 1
ATOM 3659 N N . THR A 1 465 ? 1.623 24.527 -12.044 1.00 97.94 465 THR A N 1
ATOM 3660 C CA . THR A 1 465 ? 0.163 24.367 -11.949 1.00 97.94 465 THR A CA 1
ATOM 3661 C C . THR A 1 465 ? -0.407 23.838 -13.257 1.00 97.94 465 THR A C 1
ATOM 3663 O O . THR A 1 465 ? -0.226 24.463 -14.301 1.00 97.94 465 THR A O 1
ATOM 3666 N N . GLY A 1 466 ? -1.136 22.720 -13.218 1.00 97.56 466 GLY A N 1
ATOM 3667 C CA . GLY A 1 466 ? -1.870 22.216 -14.380 1.00 97.56 466 GLY A CA 1
ATOM 3668 C C . GLY A 1 466 ? -2.963 23.196 -14.827 1.00 97.56 466 GLY A C 1
ATOM 3669 O O . GLY A 1 466 ? -3.756 23.666 -14.015 1.00 97.56 466 GLY A O 1
ATOM 3670 N N . LEU A 1 467 ? -3.011 23.518 -16.123 1.00 97.25 467 LEU A N 1
ATOM 3671 C CA . LEU A 1 467 ? -3.986 24.454 -16.710 1.00 97.25 467 LEU A CA 1
ATOM 3672 C C . LEU A 1 467 ? -4.877 23.800 -17.771 1.00 97.25 467 LEU A C 1
ATOM 3674 O O . LEU A 1 467 ? -6.040 24.181 -17.923 1.00 97.25 467 LEU A O 1
ATOM 3678 N N . ARG A 1 468 ? -4.345 22.826 -18.517 1.00 96.88 468 ARG A N 1
ATOM 3679 C CA . ARG A 1 468 ? -5.084 22.047 -19.521 1.00 96.88 468 ARG A CA 1
ATOM 3680 C C . ARG A 1 468 ? -4.612 20.590 -19.485 1.00 96.88 468 ARG A C 1
ATOM 3682 O O . ARG A 1 468 ? -3.396 20.404 -19.554 1.00 96.88 468 ARG A O 1
ATOM 3689 N N . PRO A 1 469 ? -5.527 19.603 -19.418 1.00 97.44 469 PRO A N 1
ATOM 3690 C CA . PRO A 1 469 ? -5.187 18.182 -19.468 1.00 97.44 469 PRO A CA 1
ATOM 3691 C C . PRO A 1 469 ? -4.393 17.786 -20.713 1.00 97.44 469 PRO A C 1
ATOM 3693 O O . PRO A 1 469 ? -4.542 18.388 -21.779 1.00 97.44 469 PRO A O 1
ATOM 3696 N N . GLY A 1 470 ? -3.588 16.737 -20.573 1.00 95.19 470 GLY A N 1
ATOM 3697 C CA . GLY A 1 470 ? -2.835 16.114 -21.656 1.00 95.19 470 GLY A CA 1
ATOM 3698 C C . GLY A 1 470 ? -1.346 15.931 -21.341 1.00 95.19 470 GLY A C 1
ATOM 3699 O O . GLY A 1 470 ? -0.816 16.538 -20.403 1.00 95.19 470 GLY A O 1
ATOM 3700 N N . PRO A 1 471 ? -0.656 15.083 -22.122 1.00 94.81 471 PRO A N 1
ATOM 3701 C CA . PRO A 1 471 ? 0.791 14.929 -22.039 1.00 94.81 471 PRO A CA 1
ATOM 3702 C C . PRO A 1 471 ? 1.502 16.198 -22.523 1.00 94.81 471 PRO A C 1
ATOM 3704 O O . PRO A 1 471 ? 1.060 16.867 -23.465 1.00 94.81 471 PRO A O 1
ATOM 3707 N N . ALA A 1 472 ? 2.598 16.541 -21.858 1.00 95.56 472 ALA A N 1
ATOM 3708 C CA . ALA A 1 472 ? 3.452 17.671 -22.185 1.00 95.56 472 ALA A CA 1
ATOM 3709 C C . ALA A 1 472 ? 4.887 17.424 -21.688 1.00 95.56 472 ALA A C 1
ATOM 3711 O O . ALA A 1 472 ? 5.213 16.390 -21.106 1.00 95.56 472 ALA A O 1
ATOM 3712 N N . ARG A 1 473 ? 5.770 18.391 -21.916 1.00 95.06 473 ARG A N 1
ATOM 3713 C CA . ARG A 1 473 ? 7.097 18.443 -21.305 1.00 95.06 473 ARG A CA 1
ATOM 3714 C C . ARG A 1 473 ? 7.537 19.880 -21.084 1.00 95.06 473 ARG A C 1
ATOM 3716 O O . ARG A 1 473 ? 7.218 20.759 -21.887 1.00 95.06 473 ARG A O 1
ATOM 3723 N N . ILE A 1 474 ? 8.304 20.095 -20.022 1.00 95.69 474 ILE A N 1
ATOM 3724 C CA . ILE A 1 474 ? 9.033 21.341 -19.791 1.00 95.69 474 ILE A CA 1
ATOM 3725 C C . ILE A 1 474 ? 10.396 21.190 -20.443 1.00 95.69 474 ILE A C 1
ATOM 3727 O O . ILE A 1 474 ? 11.200 20.384 -19.989 1.00 95.69 474 ILE A O 1
ATOM 3731 N N . VAL A 1 475 ? 10.655 21.939 -21.507 1.00 95.06 475 VAL A N 1
ATOM 3732 C CA . VAL A 1 475 ? 11.966 21.974 -22.153 1.00 95.06 475 VAL A CA 1
ATOM 3733 C C . VAL A 1 475 ? 12.790 23.097 -21.538 1.00 95.06 475 VAL A C 1
ATOM 3735 O O . VAL A 1 475 ? 12.328 24.237 -21.522 1.00 95.06 475 VAL A O 1
ATOM 3738 N N . LEU A 1 476 ? 13.991 22.776 -21.061 1.00 94.19 476 LEU A N 1
ATOM 3739 C CA . LEU A 1 476 ? 14.932 23.686 -20.407 1.00 94.19 476 LEU A CA 1
ATOM 3740 C C . LEU A 1 476 ? 16.119 23.994 -21.334 1.00 94.19 476 LEU A C 1
ATOM 3742 O O . LEU A 1 476 ? 16.455 23.192 -22.211 1.00 94.19 476 LEU A O 1
ATOM 3746 N N . ASP A 1 477 ? 16.754 25.151 -21.135 1.00 89.62 477 ASP A N 1
ATOM 3747 C CA . ASP A 1 477 ? 18.010 25.555 -21.793 1.00 89.62 477 ASP A CA 1
ATOM 3748 C C . ASP A 1 477 ? 18.010 25.337 -23.307 1.00 89.62 477 ASP A C 1
ATOM 3750 O O . ASP A 1 477 ? 18.850 24.632 -23.866 1.00 89.62 477 ASP A O 1
ATOM 3754 N N . ASP A 1 478 ? 17.004 25.899 -23.971 1.00 80.56 478 ASP A N 1
ATOM 3755 C CA . ASP A 1 478 ? 16.830 25.849 -25.425 1.00 80.56 478 ASP A CA 1
ATOM 3756 C C . ASP A 1 478 ? 16.647 24.446 -26.029 1.00 80.56 478 ASP A C 1
ATOM 3758 O O . ASP A 1 478 ? 16.602 24.298 -27.250 1.00 80.56 478 ASP A O 1
ATOM 3762 N N . GLY A 1 479 ? 16.390 23.417 -25.220 1.00 81.19 479 GLY A N 1
ATOM 3763 C CA . GLY A 1 479 ? 16.283 22.035 -25.701 1.00 81.19 479 GLY A CA 1
ATOM 3764 C C . GLY A 1 479 ? 17.335 21.106 -25.136 1.00 81.19 479 GLY A C 1
ATOM 3765 O O . GLY A 1 479 ? 17.425 19.972 -25.610 1.00 81.19 479 GLY A O 1
ATOM 3766 N N . ALA A 1 480 ? 18.132 21.570 -24.169 1.00 76.50 480 ALA A N 1
ATOM 3767 C CA . ALA A 1 480 ? 19.112 20.716 -23.541 1.00 76.50 480 ALA A CA 1
ATOM 3768 C C . ALA A 1 480 ? 18.397 19.582 -22.790 1.00 76.50 480 ALA A C 1
ATOM 3770 O O . ALA A 1 480 ? 18.492 18.411 -23.161 1.00 76.50 480 ALA A O 1
ATOM 3771 N N . GLU A 1 481 ? 17.616 19.936 -21.782 1.00 87.62 481 GLU A N 1
ATOM 3772 C CA . GLU A 1 481 ? 16.906 18.978 -20.943 1.00 87.62 481 GLU A CA 1
ATOM 3773 C C . GLU A 1 481 ? 15.402 19.090 -21.164 1.00 87.62 481 GLU A C 1
ATOM 3775 O O . GLU A 1 481 ? 14.882 20.134 -21.569 1.00 87.62 481 GLU A O 1
ATOM 3780 N N . ALA A 1 482 ? 14.685 18.007 -20.886 1.00 92.44 482 ALA A N 1
ATOM 3781 C CA . ALA A 1 482 ? 13.237 18.036 -20.827 1.00 92.44 482 ALA A CA 1
ATOM 3782 C C . ALA A 1 482 ? 12.744 17.253 -19.614 1.00 92.44 482 ALA A C 1
ATOM 3784 O O . ALA A 1 482 ? 13.248 16.170 -19.325 1.00 92.44 482 ALA A O 1
ATOM 3785 N N . ILE A 1 483 ? 11.736 17.793 -18.936 1.00 94.25 483 ILE A N 1
ATOM 3786 C CA . ILE A 1 483 ? 11.006 17.112 -17.869 1.00 94.25 483 ILE A CA 1
ATOM 3787 C C . ILE A 1 483 ? 9.642 16.722 -18.448 1.00 94.25 483 ILE A C 1
ATOM 3789 O O . ILE A 1 483 ? 8.808 17.610 -18.665 1.00 94.25 483 ILE A O 1
ATOM 3793 N N . PRO A 1 484 ? 9.412 15.435 -18.762 1.00 94.62 484 PRO A N 1
ATOM 3794 C CA . PRO A 1 484 ? 8.089 14.929 -19.099 1.00 94.62 484 PRO A CA 1
ATOM 3795 C C . PRO A 1 484 ? 7.076 15.291 -18.014 1.00 94.62 484 PRO A C 1
ATOM 3797 O O . PRO A 1 484 ? 7.383 15.279 -16.822 1.00 94.62 484 PRO A O 1
ATOM 3800 N N . LEU A 1 485 ? 5.860 15.629 -18.426 1.00 94.56 485 LEU A N 1
ATOM 3801 C CA . LEU A 1 485 ? 4.767 15.878 -17.503 1.00 94.56 485 LEU A CA 1
ATOM 3802 C C . LEU A 1 485 ? 3.441 15.408 -18.092 1.00 94.56 485 LEU A C 1
ATOM 3804 O O . LEU A 1 485 ? 3.206 15.471 -19.299 1.00 94.56 485 LEU A O 1
ATOM 3808 N N . ARG A 1 486 ? 2.524 15.005 -17.224 1.00 94.44 486 ARG A N 1
ATOM 3809 C CA . ARG A 1 486 ? 1.146 14.689 -17.583 1.00 94.44 486 ARG A CA 1
ATOM 3810 C C . ARG A 1 486 ? 0.216 15.541 -16.736 1.00 94.44 486 ARG A C 1
ATOM 3812 O O . ARG A 1 486 ? 0.172 15.377 -15.521 1.00 94.44 486 ARG A O 1
ATOM 3819 N N . VAL A 1 487 ? -0.542 16.432 -17.375 1.00 97.25 487 VAL A N 1
ATOM 3820 C CA . VAL A 1 487 ? -1.701 17.041 -16.713 1.00 97.25 487 VAL A CA 1
ATOM 3821 C C . VAL A 1 487 ? -2.850 16.044 -16.827 1.00 97.25 487 VAL A C 1
ATOM 3823 O O . VAL A 1 487 ? -3.231 15.661 -17.936 1.00 97.25 487 VAL A O 1
ATOM 3826 N N . LEU A 1 488 ? -3.343 15.573 -15.688 1.00 97.31 488 LEU A N 1
ATOM 3827 C CA . LEU A 1 488 ? -4.370 14.538 -15.598 1.00 97.31 488 LEU A CA 1
ATOM 3828 C C . LEU A 1 488 ? -5.728 15.054 -16.109 1.00 97.31 488 LEU A C 1
ATOM 3830 O O . LEU A 1 488 ? -5.921 16.271 -16.187 1.00 97.31 488 LEU A O 1
ATOM 3834 N N . PRO A 1 489 ? -6.665 14.160 -16.479 1.00 96.69 489 PRO A N 1
ATOM 3835 C CA . PRO A 1 489 ? -7.979 14.568 -16.971 1.00 96.69 489 PRO A CA 1
ATOM 3836 C C . PRO A 1 489 ? -8.771 15.427 -15.970 1.00 96.69 489 PRO A C 1
ATOM 3838 O O . PRO A 1 489 ? -8.671 15.255 -14.755 1.00 96.69 489 PRO A O 1
ATOM 3841 N N . ASP A 1 490 ? -9.581 16.349 -16.496 1.00 96.69 490 ASP A N 1
ATOM 3842 C CA . ASP A 1 490 ? -10.471 17.207 -15.704 1.00 96.69 490 ASP A CA 1
ATOM 3843 C C . ASP A 1 490 ? -11.732 16.433 -15.291 1.00 96.69 490 ASP A C 1
ATOM 3845 O O . ASP A 1 490 ? -12.743 16.423 -15.992 1.00 96.69 490 ASP A O 1
ATOM 3849 N N . ASP A 1 491 ? -11.634 15.741 -14.155 1.00 97.25 491 ASP A N 1
ATOM 3850 C CA . ASP A 1 491 ? -12.676 14.855 -13.624 1.00 97.25 491 ASP A CA 1
ATOM 3851 C C . ASP A 1 491 ? -13.361 15.405 -12.362 1.00 97.25 491 ASP A C 1
ATOM 3853 O O . ASP A 1 491 ? -14.082 14.681 -11.673 1.00 97.25 491 ASP A O 1
ATOM 3857 N N . TRP A 1 492 ? -13.143 16.680 -12.023 1.00 97.12 492 TRP A N 1
ATOM 3858 C CA . TRP A 1 492 ? -13.583 17.257 -10.745 1.00 97.12 492 TRP A CA 1
ATOM 3859 C C . TRP A 1 492 ? -15.096 17.225 -10.532 1.00 97.12 492 TRP A C 1
ATOM 3861 O O . TRP A 1 492 ? -15.541 17.115 -9.395 1.00 97.12 492 TRP A O 1
ATOM 3871 N N . ALA A 1 493 ? -15.891 17.222 -11.605 1.00 95.31 493 ALA A N 1
ATOM 3872 C CA . ALA A 1 493 ? -17.343 17.064 -11.514 1.00 95.31 493 ALA A CA 1
ATOM 3873 C C . ALA A 1 493 ? -17.775 15.709 -10.914 1.00 95.31 493 ALA A C 1
ATOM 3875 O O . ALA A 1 493 ? -18.855 15.618 -10.337 1.00 95.31 493 ALA A O 1
ATOM 3876 N N . LEU A 1 494 ? -16.948 14.660 -11.022 1.00 96.94 494 LEU A N 1
ATOM 3877 C CA . LEU A 1 494 ? -17.236 13.347 -10.432 1.00 96.94 494 LEU A CA 1
ATOM 3878 C C . LEU A 1 494 ? -17.059 13.335 -8.909 1.00 96.94 494 LEU A C 1
ATOM 3880 O O . LEU A 1 494 ? -17.587 12.455 -8.228 1.00 96.94 494 LEU A O 1
ATOM 3884 N N . ASP A 1 495 ? -16.327 14.306 -8.358 1.00 93.19 495 ASP A N 1
ATOM 3885 C CA . ASP A 1 495 ? -16.092 14.399 -6.917 1.00 93.19 495 ASP A CA 1
ATOM 3886 C C . ASP A 1 495 ? -17.378 14.728 -6.140 1.00 93.19 495 ASP A C 1
ATOM 3888 O O . ASP A 1 495 ? -17.479 14.397 -4.959 1.00 93.19 495 ASP A O 1
ATOM 3892 N N . ASP A 1 496 ? -18.383 15.289 -6.821 1.00 94.56 496 ASP A N 1
ATOM 3893 C CA . ASP A 1 496 ? -19.688 15.642 -6.256 1.00 94.56 496 ASP A CA 1
ATOM 3894 C C . ASP A 1 496 ? -20.641 14.436 -6.112 1.00 94.56 496 ASP A C 1
ATOM 3896 O O . ASP A 1 496 ? -21.632 14.538 -5.392 1.00 94.56 496 ASP A O 1
ATOM 3900 N N . ALA A 1 497 ? -20.351 13.292 -6.752 1.00 96.94 497 ALA A N 1
ATOM 3901 C CA . ALA A 1 497 ? -21.210 12.103 -6.701 1.00 96.94 497 ALA A CA 1
ATOM 3902 C C . ALA A 1 497 ? -21.332 11.543 -5.272 1.00 96.94 497 ALA A C 1
ATOM 3904 O O . ALA A 1 497 ? -20.325 11.415 -4.566 1.00 96.94 497 ALA A O 1
ATOM 3905 N N . THR A 1 498 ? -22.533 11.178 -4.827 1.00 97.44 498 THR A N 1
ATOM 3906 C CA . THR A 1 498 ? -22.740 10.619 -3.480 1.00 97.44 498 THR A CA 1
ATOM 3907 C C . THR A 1 498 ? -22.343 9.143 -3.411 1.00 97.44 498 THR A C 1
ATOM 3909 O O . THR A 1 498 ? -22.169 8.479 -4.428 1.00 97.44 498 THR A O 1
ATOM 3912 N N . VAL A 1 499 ? -22.184 8.594 -2.203 1.00 95.62 499 VAL A N 1
ATOM 3913 C CA . VAL A 1 499 ? -21.846 7.168 -2.021 1.00 95.62 499 VAL A CA 1
ATOM 3914 C C . VAL A 1 499 ? -22.909 6.261 -2.652 1.00 95.62 499 VAL A C 1
ATOM 3916 O O . VAL A 1 499 ? -22.585 5.245 -3.259 1.00 95.62 499 VAL A O 1
ATOM 3919 N N . GLU A 1 500 ? -24.179 6.641 -2.562 1.00 93.81 500 GLU A N 1
ATOM 3920 C CA . GLU A 1 500 ? -25.310 5.892 -3.113 1.00 93.81 500 GLU A CA 1
ATOM 3921 C C . GLU A 1 500 ? -25.300 5.869 -4.647 1.00 93.81 500 GLU A C 1
ATOM 3923 O O . GLU A 1 500 ? -25.727 4.881 -5.237 1.00 93.81 500 GLU A O 1
ATOM 3928 N N . GLU A 1 501 ? -24.788 6.922 -5.289 1.00 97.50 501 GLU A N 1
ATOM 3929 C CA . GLU A 1 501 ? -24.690 7.020 -6.750 1.00 97.50 501 GLU A CA 1
ATOM 3930 C C . GLU A 1 501 ? -23.526 6.198 -7.325 1.00 97.50 501 GLU A C 1
ATOM 3932 O O . GLU A 1 501 ? -23.608 5.730 -8.461 1.00 97.50 501 GLU A O 1
ATOM 3937 N N . VAL A 1 502 ? -22.441 6.007 -6.561 1.00 97.75 502 VAL A N 1
ATOM 3938 C CA . VAL A 1 502 ? -21.231 5.299 -7.018 1.00 97.75 502 VAL A CA 1
ATOM 3939 C C . VAL A 1 502 ? -21.391 3.782 -6.868 1.00 97.75 502 VAL A C 1
ATOM 3941 O O . VAL A 1 502 ? -20.712 3.129 -6.074 1.00 97.75 502 VAL A O 1
ATOM 3944 N N . ASP A 1 503 ? -22.295 3.213 -7.661 1.00 96.69 503 ASP A N 1
ATOM 3945 C CA . ASP A 1 503 ? -22.420 1.768 -7.835 1.00 96.69 503 ASP A CA 1
ATOM 3946 C C . ASP A 1 503 ? -21.377 1.208 -8.830 1.00 96.69 503 ASP A C 1
ATOM 3948 O O . ASP A 1 503 ? -20.500 1.916 -9.345 1.00 96.69 503 ASP A O 1
ATOM 3952 N N . TYR A 1 504 ? -21.462 -0.095 -9.115 1.00 97.44 504 TYR A N 1
ATOM 3953 C CA . TYR A 1 504 ? -20.578 -0.744 -10.085 1.00 97.44 504 TYR A CA 1
ATOM 3954 C C . TYR A 1 504 ? -20.656 -0.102 -11.480 1.00 97.44 504 TYR A C 1
ATOM 3956 O O . TYR A 1 504 ? -19.621 0.120 -12.111 1.00 97.44 504 TYR A O 1
ATOM 3964 N N . ALA A 1 505 ? -21.864 0.190 -11.974 1.00 97.19 505 ALA A N 1
ATOM 3965 C CA . ALA A 1 505 ? -22.059 0.713 -13.323 1.00 97.19 505 ALA A CA 1
ATOM 3966 C C . ALA A 1 505 ? -21.472 2.124 -13.455 1.00 97.19 505 ALA A C 1
ATOM 3968 O O . ALA A 1 505 ? -20.827 2.431 -14.463 1.00 97.19 505 ALA A O 1
ATOM 3969 N N . PHE A 1 506 ? -21.633 2.949 -12.418 1.00 98.44 506 PHE A N 1
ATOM 3970 C CA . PHE A 1 506 ? -21.036 4.274 -12.325 1.00 98.44 506 PHE A CA 1
ATOM 3971 C C . PHE A 1 506 ? -19.506 4.197 -12.365 1.00 98.44 506 PHE A C 1
ATOM 3973 O O . PHE A 1 506 ? -18.874 4.803 -13.236 1.00 98.44 506 PHE A O 1
ATOM 3980 N N . LEU A 1 507 ? -18.892 3.413 -11.469 1.00 98.12 507 LEU A N 1
ATOM 3981 C CA . LEU A 1 507 ? -17.432 3.305 -11.404 1.00 98.12 507 LEU A CA 1
ATOM 3982 C C . LEU A 1 507 ? -16.850 2.691 -12.688 1.00 98.12 507 LEU A C 1
ATOM 3984 O O . LEU A 1 507 ? -15.798 3.126 -13.165 1.00 98.12 507 LEU A O 1
ATOM 3988 N N . TYR A 1 508 ? -17.534 1.706 -13.279 1.00 97.62 508 TYR A N 1
ATOM 3989 C CA . TYR A 1 508 ? -17.089 1.079 -14.521 1.00 97.62 508 TYR A CA 1
ATOM 3990 C C . TYR A 1 508 ? -17.070 2.079 -15.672 1.00 97.62 508 TYR A C 1
ATOM 3992 O O . TYR A 1 508 ? -16.034 2.260 -16.313 1.00 97.62 508 TYR A O 1
ATOM 4000 N N . ARG A 1 509 ? -18.189 2.784 -15.876 1.00 96.81 509 ARG A N 1
ATOM 4001 C CA . ARG A 1 509 ? -18.349 3.790 -16.929 1.00 96.81 509 ARG A CA 1
ATOM 4002 C C . ARG A 1 509 ? -17.329 4.916 -16.819 1.00 96.81 509 ARG A C 1
ATOM 4004 O O . ARG A 1 509 ? -16.778 5.337 -17.831 1.00 96.81 509 ARG A O 1
ATOM 4011 N N . HIS A 1 510 ? -17.129 5.436 -15.612 1.00 97.00 510 HIS A N 1
ATOM 4012 C CA . HIS A 1 510 ? -16.333 6.641 -15.413 1.00 97.00 510 HIS A CA 1
ATOM 4013 C C . HIS A 1 510 ? -14.845 6.362 -15.206 1.00 97.00 510 HIS A C 1
ATOM 4015 O O . HIS A 1 510 ? -14.045 7.260 -15.439 1.00 97.00 510 HIS A O 1
ATOM 4021 N N . VAL A 1 511 ? -14.447 5.156 -14.787 1.00 97.06 511 VAL A N 1
ATOM 4022 C CA . VAL A 1 511 ? -13.045 4.873 -14.437 1.00 97.06 511 VAL A CA 1
ATOM 4023 C C . VAL A 1 511 ? -12.532 3.590 -15.075 1.00 97.06 511 VAL A C 1
ATOM 4025 O O . VAL A 1 511 ? -11.534 3.619 -15.793 1.00 97.06 511 VAL A O 1
ATOM 4028 N N . MET A 1 512 ? -13.175 2.454 -14.804 1.00 96.38 512 MET A N 1
ATOM 4029 C CA . MET A 1 512 ? -12.554 1.148 -15.060 1.00 96.38 512 MET A CA 1
ATOM 4030 C C . MET A 1 512 ? -12.529 0.757 -16.540 1.00 96.38 512 MET A C 1
ATOM 4032 O O . MET A 1 512 ? -11.582 0.101 -16.970 1.00 96.38 512 MET A O 1
ATOM 4036 N N . ALA A 1 513 ? -13.526 1.177 -17.323 1.00 96.12 513 ALA A N 1
ATOM 4037 C CA . ALA A 1 513 ? -13.658 0.781 -18.722 1.00 96.12 513 ALA A CA 1
ATOM 4038 C C . ALA A 1 513 ? -12.459 1.206 -19.586 1.00 96.12 513 ALA A C 1
ATOM 4040 O O . ALA A 1 513 ? -12.017 0.436 -20.433 1.00 96.12 513 ALA A O 1
ATOM 4041 N N . TYR A 1 514 ? -11.880 2.387 -19.341 1.00 95.62 514 TYR A N 1
ATOM 4042 C CA . TYR A 1 514 ? -10.658 2.819 -20.027 1.00 95.62 514 TYR A CA 1
ATOM 4043 C C . TYR A 1 514 ? -9.516 1.813 -19.821 1.00 95.62 514 TYR A C 1
ATOM 4045 O O . TYR A 1 514 ? -8.913 1.339 -20.784 1.00 95.62 514 TYR A O 1
ATOM 4053 N N . TYR A 1 515 ? -9.263 1.425 -18.568 1.00 94.88 515 TYR A N 1
ATOM 4054 C CA . TYR A 1 515 ? -8.187 0.491 -18.246 1.00 94.88 515 TYR A CA 1
ATOM 4055 C C . TYR A 1 515 ? -8.470 -0.927 -18.757 1.00 94.88 515 TYR A C 1
ATOM 4057 O O . TYR A 1 515 ? -7.544 -1.604 -19.194 1.00 94.88 515 TYR A O 1
ATOM 4065 N N . GLU A 1 516 ? -9.735 -1.358 -18.765 1.00 94.69 516 GLU A N 1
ATOM 4066 C CA . GLU A 1 516 ? -10.168 -2.638 -19.348 1.00 94.69 516 GLU A CA 1
ATOM 4067 C C . GLU A 1 516 ? -9.882 -2.712 -20.860 1.00 94.69 516 GLU A C 1
ATOM 4069 O O . GLU A 1 516 ? -9.475 -3.753 -21.383 1.00 94.69 516 GLU A O 1
ATOM 4074 N N . LEU A 1 517 ? -10.066 -1.599 -21.576 1.00 94.81 517 LEU A N 1
ATOM 4075 C CA . LEU A 1 517 ? -9.833 -1.520 -23.019 1.00 94.81 517 LEU A CA 1
ATOM 4076 C C . LEU A 1 517 ? -8.339 -1.440 -23.360 1.00 94.81 517 LEU A C 1
ATOM 4078 O O . LEU A 1 517 ? -7.887 -2.154 -24.255 1.00 94.81 517 LEU A O 1
ATOM 4082 N N . VAL A 1 518 ? -7.578 -0.606 -22.644 1.00 93.12 518 VAL A N 1
ATOM 4083 C CA . VAL A 1 518 ? -6.159 -0.327 -22.946 1.00 93.12 518 VAL A CA 1
ATOM 4084 C C . VAL A 1 518 ? -5.210 -1.399 -22.390 1.00 93.12 518 VAL A C 1
ATOM 4086 O O . VAL A 1 518 ? -4.177 -1.674 -23.002 1.00 93.12 518 VAL A O 1
ATOM 4089 N N . TYR A 1 519 ? -5.550 -2.041 -21.265 1.00 91.94 519 TYR A N 1
ATOM 4090 C CA . TYR A 1 519 ? -4.680 -2.995 -20.561 1.00 91.94 519 TYR A CA 1
ATOM 4091 C C . TYR A 1 519 ? -5.314 -4.396 -20.453 1.00 91.94 519 TYR A C 1
ATOM 4093 O O . TYR A 1 519 ? -5.678 -4.834 -19.355 1.00 91.94 519 TYR A O 1
ATOM 4101 N N . PRO A 1 520 ? -5.381 -5.167 -21.559 1.00 88.19 520 PRO A N 1
ATOM 4102 C CA . PRO A 1 520 ? -6.033 -6.485 -21.595 1.00 88.19 520 PRO A CA 1
ATOM 4103 C C . PRO A 1 520 ? -5.386 -7.532 -20.672 1.00 88.19 520 PRO A C 1
ATOM 4105 O O . PRO A 1 520 ? -5.982 -8.570 -20.399 1.00 88.19 520 PRO A O 1
ATOM 4108 N N . PHE A 1 521 ? -4.181 -7.269 -20.148 1.00 87.75 521 PHE A N 1
ATOM 4109 C CA . PHE A 1 521 ? -3.560 -8.100 -19.113 1.00 87.75 521 PHE A CA 1
ATOM 4110 C C . PHE A 1 521 ? -4.487 -8.333 -17.910 1.00 87.75 521 PHE A C 1
ATOM 4112 O O . PHE A 1 521 ? -4.495 -9.435 -17.358 1.00 87.75 521 PHE A O 1
ATOM 4119 N N . MET A 1 522 ? -5.257 -7.314 -17.504 1.00 83.75 522 MET A N 1
ATOM 4120 C CA . MET A 1 522 ? -6.158 -7.418 -16.353 1.00 83.75 522 MET A CA 1
ATOM 4121 C C . MET A 1 522 ? -7.191 -8.523 -16.568 1.00 83.75 522 MET A C 1
ATOM 4123 O O . MET A 1 522 ? -7.248 -9.455 -15.766 1.00 83.75 522 MET A O 1
ATOM 4127 N N . SER A 1 523 ? -7.929 -8.484 -17.678 1.00 85.00 523 SER A N 1
ATOM 4128 C CA . SER A 1 523 ? -8.960 -9.479 -17.980 1.00 85.00 523 SER A CA 1
ATOM 4129 C C . SER A 1 523 ? -8.412 -10.861 -18.328 1.00 85.00 523 SER A C 1
ATOM 4131 O O . SER A 1 523 ? -9.056 -11.859 -18.012 1.00 85.00 523 SER A O 1
ATOM 4133 N N . ASP A 1 524 ? -7.213 -10.949 -18.907 1.00 82.94 524 ASP A N 1
ATOM 4134 C CA . ASP A 1 524 ? -6.589 -12.226 -19.279 1.00 82.94 524 ASP A CA 1
ATOM 4135 C C . ASP A 1 524 ? -5.925 -12.961 -18.096 1.00 82.94 524 ASP A C 1
ATOM 4137 O O . ASP A 1 524 ? -5.968 -14.191 -18.024 1.00 82.94 524 ASP A O 1
ATOM 4141 N N . LYS A 1 525 ? -5.281 -12.239 -17.165 1.00 80.81 525 LYS A N 1
ATOM 4142 C CA . LYS A 1 525 ? -4.422 -12.846 -16.122 1.00 80.81 525 LYS A CA 1
ATOM 4143 C C . LYS A 1 525 ? -4.828 -12.550 -14.680 1.00 80.81 525 LYS A C 1
ATOM 4145 O O . LYS A 1 525 ? -4.298 -13.207 -13.784 1.00 80.81 525 LYS A O 1
ATOM 4150 N N . VAL A 1 526 ? -5.721 -11.588 -14.437 1.00 84.38 526 VAL A N 1
ATOM 4151 C CA . VAL A 1 526 ? -6.144 -11.185 -13.084 1.00 84.38 526 VAL A CA 1
ATOM 4152 C C . VAL A 1 526 ? -7.649 -11.416 -12.909 1.00 84.38 526 VAL A C 1
ATOM 4154 O O . VAL A 1 526 ? -8.049 -12.421 -12.323 1.00 84.38 526 VAL A O 1
ATOM 4157 N N . PHE A 1 527 ? -8.476 -10.508 -13.422 1.00 85.31 527 PHE A N 1
ATOM 4158 C CA . PHE A 1 527 ? -9.919 -10.634 -13.636 1.00 85.31 527 PHE A CA 1
ATOM 4159 C C . PHE A 1 527 ? -10.385 -9.453 -14.507 1.00 85.31 527 PHE A C 1
ATOM 4161 O O . PHE A 1 527 ? -9.727 -8.411 -14.531 1.00 85.31 527 PHE A O 1
ATOM 4168 N N . SER A 1 528 ? -11.511 -9.592 -15.213 1.00 91.75 528 SER A N 1
ATOM 4169 C CA . SER A 1 528 ? -12.048 -8.488 -16.017 1.00 91.75 528 SER A CA 1
ATOM 4170 C C . SER A 1 528 ? -12.728 -7.449 -15.136 1.00 91.75 528 SER A C 1
ATOM 4172 O O . SER A 1 528 ? -13.584 -7.778 -14.315 1.00 91.75 528 SER A O 1
ATOM 4174 N N . LEU A 1 529 ? -12.408 -6.173 -15.346 1.00 94.19 529 LEU A N 1
ATOM 4175 C CA . LEU A 1 529 ? -13.105 -5.074 -14.676 1.00 94.19 529 LEU A CA 1
ATOM 4176 C C . LEU A 1 529 ? -14.570 -4.953 -15.149 1.00 94.19 529 LEU A C 1
ATOM 4178 O O . LEU A 1 529 ? -15.385 -4.308 -14.482 1.00 94.19 529 LEU A O 1
ATOM 4182 N N . ALA A 1 530 ? -14.921 -5.605 -16.266 1.00 93.31 530 ALA A N 1
ATOM 4183 C CA . ALA A 1 530 ? -16.292 -5.754 -16.758 1.00 93.31 530 ALA A CA 1
ATOM 4184 C C . ALA A 1 530 ? -17.115 -6.802 -15.973 1.00 93.31 530 ALA A C 1
ATOM 4186 O O . ALA A 1 530 ? -18.337 -6.866 -16.118 1.00 93.31 530 ALA A O 1
ATOM 4187 N N . ASP A 1 531 ? -16.481 -7.593 -15.099 1.00 91.62 531 ASP A N 1
ATOM 4188 C CA . ASP A 1 531 ? -17.165 -8.579 -14.262 1.00 91.62 531 ASP A CA 1
ATOM 4189 C C . ASP A 1 531 ? -17.557 -7.976 -12.905 1.00 91.62 531 ASP A C 1
ATOM 4191 O O . ASP A 1 531 ? -16.792 -8.009 -11.934 1.00 91.62 531 ASP A O 1
ATOM 4195 N N . ARG A 1 532 ? -18.798 -7.483 -12.800 1.00 93.81 532 ARG A N 1
ATOM 4196 C CA . ARG A 1 532 ? -19.360 -6.906 -11.561 1.00 93.81 532 ARG A CA 1
ATOM 4197 C C . ARG A 1 532 ? -19.076 -7.738 -10.310 1.00 93.81 532 ARG A C 1
ATOM 4199 O O . ARG A 1 532 ? -18.618 -7.201 -9.304 1.00 93.81 532 ARG A O 1
ATOM 4206 N N . CYS A 1 533 ? -19.314 -9.048 -10.373 1.00 90.81 533 CYS A N 1
ATOM 4207 C CA . CYS A 1 533 ? -19.155 -9.935 -9.220 1.00 90.81 533 CYS A CA 1
ATOM 4208 C C . CYS A 1 533 ? -17.708 -9.980 -8.699 1.00 90.81 533 CYS A C 1
ATOM 4210 O O . CYS A 1 533 ? -17.494 -10.116 -7.493 1.00 90.81 533 CYS A O 1
ATOM 4212 N N . LYS A 1 534 ? -16.708 -9.824 -9.577 1.00 90.69 534 LYS A N 1
ATOM 4213 C CA . LYS A 1 534 ? -15.295 -9.737 -9.190 1.00 90.69 534 LYS A CA 1
ATOM 4214 C C . LYS A 1 534 ? -14.982 -8.376 -8.576 1.00 90.69 534 LYS A C 1
ATOM 4216 O O . LYS A 1 534 ? -14.369 -8.332 -7.511 1.00 90.69 534 LYS A O 1
ATOM 4221 N N . CYS A 1 535 ? -15.447 -7.292 -9.197 1.00 94.31 535 CYS A N 1
ATOM 4222 C CA . CYS A 1 535 ? -15.230 -5.933 -8.700 1.00 94.31 535 CYS A CA 1
ATOM 4223 C C . CYS A 1 535 ? -15.854 -5.704 -7.316 1.00 94.31 535 CYS A C 1
ATOM 4225 O O . CYS A 1 535 ? -15.223 -5.095 -6.460 1.00 94.31 535 CYS A O 1
ATOM 4227 N N . GLU A 1 536 ? -17.070 -6.193 -7.058 1.00 93.94 536 GLU A N 1
ATOM 4228 C CA . GLU A 1 536 ? -17.697 -6.103 -5.727 1.00 93.94 536 GLU A CA 1
ATOM 4229 C C . GLU A 1 536 ? -16.937 -6.938 -4.687 1.00 93.94 536 GLU A C 1
ATOM 4231 O O . GLU A 1 536 ? -16.649 -6.451 -3.596 1.00 93.94 536 GLU A O 1
ATOM 4236 N N . THR A 1 537 ? -16.515 -8.158 -5.048 1.00 90.62 537 THR A N 1
ATOM 4237 C CA . THR A 1 537 ? -15.722 -9.032 -4.160 1.00 90.62 537 THR A CA 1
ATOM 4238 C C . THR A 1 537 ? -14.399 -8.383 -3.734 1.00 90.62 537 THR A C 1
ATOM 4240 O O . THR A 1 537 ? -13.975 -8.530 -2.588 1.00 90.62 537 THR A O 1
ATOM 4243 N N . TYR A 1 538 ? -13.736 -7.661 -4.645 1.00 93.19 538 TYR A N 1
ATOM 4244 C CA . TYR A 1 538 ? -12.419 -7.055 -4.417 1.00 93.19 538 TYR A CA 1
ATOM 4245 C C . TYR A 1 538 ? -12.454 -5.530 -4.232 1.00 93.19 538 TYR A C 1
ATOM 4247 O O . TYR A 1 538 ? -11.398 -4.898 -4.291 1.00 93.19 538 TYR A O 1
ATOM 4255 N N . ALA A 1 539 ? -13.616 -4.929 -3.947 1.00 95.56 539 ALA A N 1
ATOM 4256 C CA . ALA A 1 539 ? -13.777 -3.473 -3.844 1.00 95.56 539 ALA A CA 1
ATOM 4257 C C . ALA A 1 539 ? -12.764 -2.823 -2.882 1.00 95.56 539 ALA A C 1
ATOM 4259 O O . ALA A 1 539 ? -12.160 -1.794 -3.190 1.00 95.56 539 ALA A O 1
ATOM 4260 N N . ARG A 1 540 ? -12.497 -3.473 -1.740 1.00 95.50 540 ARG A N 1
ATOM 4261 C CA . ARG A 1 540 ? -11.510 -2.999 -0.759 1.00 95.50 540 ARG A CA 1
ATOM 4262 C C . ARG A 1 540 ? -10.082 -3.023 -1.301 1.00 95.50 540 ARG A C 1
ATOM 4264 O O . ARG A 1 540 ? -9.349 -2.059 -1.107 1.00 95.50 540 ARG A O 1
ATOM 4271 N N . LEU A 1 541 ? -9.697 -4.099 -1.987 1.00 92.69 541 LEU A N 1
ATOM 4272 C CA . LEU A 1 541 ? -8.381 -4.211 -2.616 1.00 92.69 541 LEU A CA 1
ATOM 4273 C C . LEU A 1 541 ? -8.210 -3.151 -3.711 1.00 92.69 541 LEU A C 1
ATOM 4275 O O . LEU A 1 541 ? -7.159 -2.522 -3.792 1.00 92.69 541 LEU A O 1
ATOM 4279 N N . MET A 1 542 ? -9.246 -2.928 -4.525 1.00 93.69 542 MET A N 1
ATOM 4280 C CA . MET A 1 542 ? -9.239 -1.907 -5.576 1.00 93.69 542 MET A CA 1
ATOM 4281 C C . MET A 1 542 ? -8.996 -0.513 -4.993 1.00 93.69 542 MET A C 1
ATOM 4283 O O . MET A 1 542 ? -8.121 0.194 -5.488 1.00 93.69 542 MET A O 1
ATOM 4287 N N . TRP A 1 543 ? -9.687 -0.153 -3.904 1.00 96.25 543 TRP A N 1
ATOM 4288 C CA . TRP A 1 543 ? -9.414 1.090 -3.177 1.00 96.25 543 TRP A CA 1
ATOM 4289 C C . TRP A 1 543 ? -7.966 1.161 -2.684 1.00 96.25 543 TRP A C 1
ATOM 4291 O O . TRP A 1 543 ? -7.269 2.116 -2.999 1.00 96.25 543 TRP A O 1
ATOM 4301 N N . GLN A 1 544 ? -7.479 0.134 -1.986 1.00 93.81 544 GLN A N 1
ATOM 4302 C CA . GLN A 1 544 ? -6.117 0.129 -1.436 1.00 93.81 544 GLN A CA 1
ATOM 4303 C C . GLN A 1 544 ? -5.035 0.284 -2.515 1.00 93.81 544 GLN A C 1
ATOM 4305 O O . GLN A 1 544 ? -4.033 0.962 -2.294 1.00 93.81 544 GLN A O 1
ATOM 4310 N N . MET A 1 545 ? -5.230 -0.314 -3.696 1.00 91.56 545 MET A N 1
ATOM 4311 C CA . MET A 1 545 ? -4.287 -0.166 -4.809 1.00 91.56 545 MET A CA 1
ATOM 4312 C C . MET A 1 545 ? -4.399 1.197 -5.508 1.00 91.56 545 MET A C 1
ATOM 4314 O O . MET A 1 545 ? -3.417 1.630 -6.102 1.00 91.56 545 MET A O 1
ATOM 4318 N N . CYS A 1 546 ? -5.553 1.870 -5.442 1.00 95.25 546 CYS A N 1
ATOM 4319 C CA . CYS A 1 546 ? -5.793 3.170 -6.086 1.00 95.25 546 CYS A CA 1
ATOM 4320 C C . CYS A 1 546 ? -5.720 4.365 -5.119 1.00 95.25 546 CYS A C 1
ATOM 4322 O O . CYS A 1 546 ? -5.915 5.504 -5.550 1.00 95.25 546 CYS A O 1
ATOM 4324 N N . ASP A 1 547 ? -5.446 4.126 -3.834 1.00 94.94 547 ASP A N 1
ATOM 4325 C CA . ASP A 1 547 ? -5.323 5.158 -2.805 1.00 94.94 547 ASP A CA 1
ATOM 4326 C C . ASP A 1 547 ? -4.251 6.184 -3.221 1.00 94.94 547 ASP A C 1
ATOM 4328 O O . ASP A 1 547 ? -3.094 5.802 -3.444 1.00 94.94 547 ASP A O 1
ATOM 4332 N N . PRO A 1 548 ? -4.597 7.482 -3.338 1.00 93.12 548 PRO A N 1
ATOM 4333 C CA . PRO A 1 548 ? -3.652 8.532 -3.707 1.00 93.12 548 PRO A CA 1
ATOM 4334 C C . PRO A 1 548 ? -2.383 8.575 -2.849 1.00 93.12 548 PRO A C 1
ATOM 4336 O O . PRO A 1 548 ? -1.337 8.981 -3.352 1.00 93.12 548 PRO A O 1
ATOM 4339 N N . GLN A 1 549 ? -2.439 8.125 -1.589 1.00 92.56 549 GLN A N 1
ATOM 4340 C CA . GLN A 1 549 ? -1.260 8.061 -0.714 1.00 92.56 549 GLN A CA 1
ATOM 4341 C C . GLN A 1 549 ? -0.192 7.087 -1.226 1.00 92.56 549 GLN A C 1
ATOM 4343 O O . GLN A 1 549 ? 0.990 7.252 -0.937 1.00 92.56 549 GLN A O 1
ATOM 4348 N N . ASN A 1 550 ? -0.586 6.106 -2.039 1.00 92.06 550 ASN A N 1
ATOM 4349 C CA . ASN A 1 550 ? 0.312 5.093 -2.577 1.00 92.06 550 ASN A CA 1
ATOM 4350 C C . ASN A 1 550 ? 0.887 5.464 -3.945 1.00 92.06 550 ASN A C 1
ATOM 4352 O O . ASN A 1 550 ? 1.590 4.648 -4.527 1.00 92.06 550 ASN A O 1
ATOM 4356 N N . ARG A 1 551 ? 0.614 6.654 -4.496 1.00 92.06 551 ARG A N 1
ATOM 4357 C CA . ARG A 1 551 ? 0.902 6.991 -5.906 1.00 92.06 551 ARG A CA 1
ATOM 4358 C C . ARG A 1 551 ? 2.366 6.773 -6.330 1.00 92.06 551 ARG A C 1
ATOM 4360 O O . ARG A 1 551 ? 2.609 6.333 -7.460 1.00 92.06 551 ARG A O 1
ATOM 4367 N N . ASN A 1 552 ? 3.325 7.016 -5.431 1.00 90.69 552 ASN A N 1
ATOM 4368 C CA . ASN A 1 552 ? 4.760 6.769 -5.647 1.00 90.69 552 ASN A CA 1
ATOM 4369 C C . ASN A 1 552 ? 5.186 5.301 -5.429 1.00 90.69 552 ASN A C 1
ATOM 4371 O O . ASN A 1 552 ? 6.290 4.909 -5.796 1.00 90.69 552 ASN A O 1
ATOM 4375 N N . LYS A 1 553 ? 4.318 4.449 -4.879 1.00 93.25 553 LYS A N 1
ATOM 4376 C CA . LYS A 1 553 ? 4.611 3.044 -4.576 1.00 93.25 553 LYS A CA 1
ATOM 4377 C C . LYS A 1 553 ? 4.432 2.166 -5.801 1.00 93.25 553 LYS A C 1
ATOM 4379 O O . LYS A 1 553 ? 3.478 2.315 -6.557 1.00 93.25 553 LYS A O 1
ATOM 4384 N N . SER A 1 554 ? 5.295 1.168 -5.977 1.00 93.31 554 SER A N 1
ATOM 4385 C CA . SER A 1 554 ? 5.318 0.314 -7.179 1.00 93.31 554 SER A CA 1
ATOM 4386 C C . SER A 1 554 ? 4.071 -0.567 -7.360 1.00 93.31 554 SER A C 1
ATOM 4388 O O . SER A 1 554 ? 3.845 -1.080 -8.456 1.00 93.31 554 SER A O 1
ATOM 4390 N N . TYR A 1 555 ? 3.255 -0.744 -6.319 1.00 92.25 555 TYR A N 1
ATOM 4391 C CA . TYR A 1 555 ? 1.992 -1.487 -6.380 1.00 92.25 555 TYR A CA 1
ATOM 4392 C C . TYR A 1 555 ? 0.766 -0.612 -6.686 1.00 92.25 555 TYR A C 1
ATOM 4394 O O . TYR A 1 555 ? -0.317 -1.166 -6.862 1.00 92.25 555 TYR A O 1
ATOM 4402 N N . TYR A 1 556 ? 0.919 0.715 -6.767 1.00 94.19 556 TYR A N 1
ATOM 4403 C CA . TYR A 1 556 ? -0.178 1.613 -7.124 1.00 94.19 556 TYR A CA 1
ATOM 4404 C C . TYR A 1 556 ? -0.772 1.270 -8.487 1.00 94.19 556 TYR A C 1
ATOM 4406 O O . TYR A 1 556 ? -0.045 0.996 -9.453 1.00 94.19 556 TYR A O 1
ATOM 4414 N N . MET A 1 557 ? -2.098 1.328 -8.554 1.00 92.69 557 MET A N 1
ATOM 4415 C CA . MET A 1 557 ? -2.877 1.135 -9.761 1.00 92.69 557 MET A CA 1
ATOM 4416 C C . MET A 1 557 ? -3.670 2.403 -10.109 1.00 92.69 557 MET A C 1
ATOM 4418 O O . MET A 1 557 ? -4.232 3.040 -9.222 1.00 92.69 557 MET A O 1
ATOM 4422 N N . PRO A 1 558 ? -3.734 2.762 -11.403 1.00 92.62 558 PRO A N 1
ATOM 4423 C CA . PRO A 1 558 ? -3.031 2.125 -12.515 1.00 92.62 558 PRO A CA 1
ATOM 4424 C C . PRO A 1 558 ? -1.518 2.380 -12.442 1.00 92.62 558 PRO A C 1
ATOM 4426 O O . PRO A 1 558 ? -1.064 3.443 -12.011 1.00 92.62 558 PRO A O 1
ATOM 4429 N N . SER A 1 559 ? -0.716 1.428 -12.927 1.00 90.62 559 SER A N 1
ATOM 4430 C CA . SER A 1 559 ? 0.743 1.599 -12.965 1.00 90.62 559 SER A CA 1
ATOM 4431 C C . SER A 1 559 ? 1.180 2.811 -13.802 1.00 90.62 559 SER A C 1
ATOM 4433 O O . SER A 1 559 ? 2.267 3.329 -13.611 1.00 90.62 559 SER A O 1
ATOM 4435 N N . THR A 1 560 ? 0.356 3.333 -14.697 1.00 89.88 560 THR A N 1
ATOM 4436 C CA . THR A 1 560 ? 0.665 4.534 -15.490 1.00 89.88 560 THR A CA 1
ATOM 4437 C C . THR A 1 560 ? 0.516 5.855 -14.744 1.00 89.88 560 THR A C 1
ATOM 4439 O O . THR A 1 560 ? 0.975 6.882 -15.244 1.00 89.88 560 THR A O 1
ATOM 4442 N N . ARG A 1 561 ? -0.082 5.842 -13.540 1.00 92.62 561 ARG A N 1
ATOM 4443 C CA . ARG A 1 561 ? -0.380 7.042 -12.735 1.00 92.62 561 ARG A CA 1
ATOM 4444 C C . ARG A 1 561 ? -1.231 8.056 -13.512 1.00 92.62 561 ARG A C 1
ATOM 4446 O O . ARG A 1 561 ? -1.194 9.248 -13.252 1.00 92.62 561 ARG A O 1
ATOM 4453 N N . GLU A 1 562 ? -2.048 7.594 -14.451 1.00 91.31 562 GLU A N 1
ATOM 4454 C CA . GLU A 1 562 ? -2.944 8.457 -15.237 1.00 91.31 562 GLU A CA 1
ATOM 4455 C C . GLU A 1 562 ? -4.342 8.618 -14.613 1.00 91.31 562 GLU A C 1
ATOM 4457 O O . GLU A 1 562 ? -5.236 9.201 -15.224 1.00 91.31 562 GLU A O 1
ATOM 4462 N N . LEU A 1 563 ? -4.530 8.119 -13.386 1.00 95.00 563 LEU A N 1
ATOM 4463 C CA . LEU A 1 563 ? -5.748 8.294 -12.601 1.00 95.00 563 LEU A CA 1
ATOM 4464 C C . LEU A 1 563 ? -5.719 9.649 -11.882 1.00 95.00 563 LEU A C 1
ATOM 4466 O O . LEU A 1 563 ? -4.790 9.929 -11.120 1.00 95.00 563 LEU A O 1
ATOM 4470 N N . SER A 1 564 ? -6.734 10.473 -12.135 1.00 96.62 564 SER A N 1
ATOM 4471 C CA . SER A 1 564 ? -6.960 11.754 -11.457 1.00 96.62 564 SER A CA 1
ATOM 4472 C C . SER A 1 564 ? -7.451 11.546 -10.021 1.00 96.62 564 SER A C 1
ATOM 4474 O O . SER A 1 564 ? -8.069 10.524 -9.692 1.00 96.62 564 SER A O 1
ATOM 4476 N N . ALA A 1 565 ? -7.208 12.526 -9.151 1.00 95.81 565 ALA A N 1
ATOM 4477 C CA . ALA A 1 565 ? -7.608 12.451 -7.749 1.00 95.81 565 ALA A CA 1
ATOM 4478 C C . ALA A 1 565 ? -9.127 12.241 -7.537 1.00 95.81 565 ALA A C 1
ATOM 4480 O O . ALA A 1 565 ? -9.477 11.410 -6.691 1.00 95.81 565 ALA A O 1
ATOM 4481 N N . PRO A 1 566 ? -10.044 12.899 -8.283 1.00 97.12 566 PRO A N 1
ATOM 4482 C CA . PRO A 1 566 ? -11.480 12.618 -8.187 1.00 97.12 566 PRO A CA 1
ATOM 4483 C C . PRO A 1 566 ? -11.816 11.155 -8.490 1.00 97.12 566 PRO A C 1
ATOM 4485 O O . PRO A 1 566 ? -12.517 10.508 -7.713 1.00 97.12 566 PRO A O 1
ATOM 4488 N N . LYS A 1 567 ? -11.257 10.589 -9.570 1.00 97.75 567 LYS A N 1
ATOM 4489 C CA . LYS A 1 567 ? -11.498 9.185 -9.939 1.00 97.75 567 LYS A CA 1
ATOM 4490 C C . LYS A 1 567 ? -10.909 8.207 -8.926 1.00 97.75 567 LYS A C 1
ATOM 4492 O O . LYS A 1 567 ? -11.543 7.198 -8.632 1.00 97.75 567 LYS A O 1
ATOM 4497 N N . ALA A 1 568 ? -9.744 8.507 -8.351 1.00 97.38 568 ALA A N 1
ATOM 4498 C CA . ALA A 1 568 ? -9.179 7.703 -7.268 1.00 97.38 568 ALA A CA 1
ATOM 4499 C C . ALA A 1 568 ? -10.123 7.646 -6.052 1.00 97.38 568 ALA A C 1
ATOM 4501 O O . ALA A 1 568 ? -10.391 6.565 -5.528 1.00 97.38 568 ALA A O 1
ATOM 4502 N N . ARG A 1 569 ? -10.714 8.785 -5.655 1.00 97.12 569 ARG A N 1
ATOM 4503 C CA . ARG A 1 569 ? -11.686 8.849 -4.547 1.00 97.12 569 ARG A CA 1
ATOM 4504 C C . ARG A 1 569 ? -12.992 8.099 -4.824 1.00 97.12 569 ARG A C 1
ATOM 4506 O O . ARG A 1 569 ? -13.626 7.641 -3.872 1.00 97.12 569 ARG A O 1
ATOM 4513 N N . LEU A 1 570 ? -13.385 7.909 -6.087 1.00 98.56 570 LEU A N 1
ATOM 4514 C CA . LEU A 1 570 ? -14.562 7.097 -6.420 1.00 98.56 570 LEU A CA 1
ATOM 4515 C C . LEU A 1 570 ? -14.418 5.636 -5.976 1.00 98.56 570 LEU A C 1
ATOM 4517 O O . LEU A 1 570 ? -15.419 5.035 -5.601 1.00 98.56 570 LEU A O 1
ATOM 4521 N N . PHE A 1 571 ? -13.209 5.066 -5.937 1.00 98.25 571 PHE A N 1
ATOM 4522 C CA . PHE A 1 571 ? -13.021 3.701 -5.423 1.00 98.25 571 PHE A CA 1
ATOM 4523 C C . PHE A 1 571 ? -13.361 3.584 -3.930 1.00 98.25 571 PHE A C 1
ATOM 4525 O O . PHE A 1 571 ? -13.903 2.563 -3.510 1.00 98.25 571 PHE A O 1
ATOM 4532 N N . LEU A 1 572 ? -13.102 4.629 -3.135 1.00 97.94 572 LEU A N 1
ATOM 4533 C CA . LEU A 1 572 ? -13.505 4.665 -1.728 1.00 97.94 572 LEU A CA 1
ATOM 4534 C C . LEU A 1 572 ? -15.028 4.782 -1.585 1.00 97.94 572 LEU A C 1
ATOM 4536 O O . LEU A 1 572 ? -15.620 4.075 -0.771 1.00 97.94 572 LEU A O 1
ATOM 4540 N N . LYS A 1 573 ? -15.674 5.632 -2.397 1.00 98.31 573 LYS A N 1
ATOM 4541 C CA . LYS A 1 573 ? -17.144 5.742 -2.421 1.00 98.31 573 LYS A CA 1
ATOM 4542 C C . LYS A 1 573 ? -17.794 4.423 -2.849 1.00 98.31 573 LYS A C 1
ATOM 4544 O O . LYS A 1 573 ? -18.739 3.987 -2.207 1.00 98.31 573 LYS A O 1
ATOM 4549 N N . TYR A 1 574 ? -17.233 3.747 -3.850 1.00 98.06 574 TYR A N 1
ATOM 4550 C CA . TYR A 1 574 ? -17.677 2.423 -4.289 1.00 98.06 574 TYR A CA 1
ATOM 4551 C C . TYR A 1 574 ? -17.530 1.360 -3.193 1.00 98.06 574 TYR A C 1
ATOM 4553 O O . TYR A 1 574 ? -18.453 0.584 -2.961 1.00 98.06 574 TYR A O 1
ATOM 4561 N N . LEU A 1 575 ? -16.405 1.343 -2.466 1.00 97.88 575 LEU A N 1
ATOM 4562 C CA . LEU A 1 575 ? -16.243 0.464 -1.304 1.00 97.88 575 LEU A CA 1
ATOM 4563 C C . LEU A 1 575 ? -17.340 0.719 -0.260 1.00 97.88 575 LEU A C 1
ATOM 4565 O O . LEU A 1 575 ? -17.989 -0.228 0.181 1.00 97.88 575 LEU A O 1
ATOM 4569 N N . ALA A 1 576 ? -17.580 1.985 0.090 1.00 97.38 576 ALA A N 1
ATOM 4570 C CA . ALA A 1 576 ? -18.623 2.359 1.042 1.00 97.38 576 ALA A CA 1
ATOM 4571 C C . ALA A 1 576 ? -20.031 1.974 0.550 1.00 97.38 576 ALA A C 1
ATOM 4573 O O . ALA A 1 576 ? -20.850 1.518 1.344 1.00 97.38 576 ALA A O 1
ATOM 4574 N N . HIS A 1 577 ? -20.299 2.091 -0.754 1.00 95.31 577 HIS A N 1
ATOM 4575 C CA . HIS A 1 577 ? -21.545 1.645 -1.375 1.00 95.31 577 HIS A CA 1
ATOM 4576 C C . HIS A 1 577 ? -21.751 0.134 -1.206 1.00 95.31 577 HIS A C 1
ATOM 4578 O O . HIS A 1 577 ? -22.799 -0.302 -0.732 1.00 95.31 577 HIS A O 1
ATOM 4584 N N . VAL A 1 578 ? -20.740 -0.671 -1.556 1.00 93.88 578 VAL A N 1
ATOM 4585 C CA . VAL A 1 578 ? -20.779 -2.140 -1.440 1.00 93.88 578 VAL A CA 1
ATOM 4586 C C . VAL A 1 578 ? -20.953 -2.573 0.019 1.00 93.88 578 VAL A C 1
ATOM 4588 O O . VAL A 1 578 ? -21.794 -3.422 0.317 1.00 93.88 578 VAL A O 1
ATOM 4591 N N . GLU A 1 579 ? -20.217 -1.962 0.952 1.00 93.25 579 GLU A N 1
ATOM 4592 C CA . GLU A 1 579 ? -20.374 -2.217 2.392 1.00 93.25 579 GLU A CA 1
ATOM 4593 C C . GLU A 1 579 ? -21.765 -1.791 2.899 1.00 93.25 579 GLU A C 1
ATOM 4595 O O . GLU A 1 579 ? -22.371 -2.486 3.718 1.00 93.25 579 GLU A O 1
ATOM 4600 N N . GLY A 1 580 ? -22.313 -0.695 2.367 1.00 87.44 580 GLY A N 1
ATOM 4601 C CA . GLY A 1 580 ? -23.672 -0.231 2.639 1.00 87.44 580 GLY A CA 1
ATOM 4602 C C . GLY A 1 580 ? -24.747 -1.213 2.169 1.00 87.44 580 GLY A C 1
ATOM 4603 O O . GLY A 1 580 ? -25.695 -1.468 2.908 1.00 87.44 580 GLY A O 1
ATOM 4604 N N . GLN A 1 581 ? -24.580 -1.828 0.994 1.00 82.56 581 GLN A N 1
ATOM 4605 C CA . GLN A 1 581 ? -25.475 -2.888 0.506 1.00 82.56 581 GLN A CA 1
ATOM 4606 C C . GLN A 1 581 ? -25.372 -4.172 1.337 1.00 82.56 581 GLN A C 1
ATOM 4608 O O . GLN A 1 581 ? -26.368 -4.870 1.527 1.00 82.56 581 GLN A O 1
ATOM 4613 N N . ALA A 1 582 ? -24.179 -4.480 1.857 1.00 70.38 582 ALA A N 1
ATOM 4614 C CA . ALA A 1 582 ? -23.964 -5.627 2.736 1.00 70.38 582 ALA A CA 1
ATOM 4615 C C . ALA A 1 582 ? -24.601 -5.446 4.125 1.00 70.38 582 ALA A C 1
ATOM 4617 O O . ALA A 1 582 ? -24.783 -6.429 4.852 1.00 70.38 582 ALA A O 1
ATOM 4618 N N . ARG A 1 583 ? -24.973 -4.213 4.502 1.00 64.31 583 ARG A N 1
ATOM 4619 C CA . ARG A 1 583 ? -25.755 -3.937 5.708 1.00 64.31 583 ARG A CA 1
ATOM 4620 C C . ARG A 1 583 ? -27.165 -4.494 5.521 1.00 64.31 583 ARG A C 1
ATOM 4622 O O . ARG A 1 583 ? -28.087 -3.787 5.123 1.00 64.31 583 ARG A O 1
ATOM 4629 N N . LEU A 1 584 ? -27.335 -5.776 5.843 1.00 55.56 584 LEU A N 1
ATOM 4630 C CA . LEU A 1 584 ? -28.649 -6.360 6.075 1.00 55.56 584 LEU A CA 1
ATOM 4631 C C . LEU A 1 584 ? -29.401 -5.425 7.024 1.00 55.56 584 LEU A C 1
ATOM 4633 O O . LEU A 1 584 ? -28.900 -5.098 8.104 1.00 55.56 584 LEU A O 1
ATOM 4637 N N . GLN A 1 585 ? -30.583 -4.968 6.607 1.00 49.31 585 GLN A N 1
ATOM 4638 C CA . GLN A 1 585 ? -31.502 -4.305 7.519 1.00 49.31 585 GLN A CA 1
ATOM 4639 C C . GLN A 1 585 ? -31.758 -5.295 8.648 1.00 49.31 585 GLN A C 1
ATOM 4641 O O . GLN A 1 585 ? -32.394 -6.331 8.442 1.00 49.31 585 GLN A O 1
ATOM 4646 N N . ALA A 1 586 ? -31.220 -5.002 9.831 1.00 50.84 586 ALA A N 1
ATOM 4647 C CA . ALA A 1 586 ? -31.701 -5.654 11.029 1.00 50.84 586 ALA A CA 1
ATOM 4648 C C . ALA A 1 586 ? -33.227 -5.479 11.016 1.00 50.84 586 ALA A C 1
ATOM 4650 O O . ALA A 1 586 ? -33.692 -4.363 10.742 1.00 50.84 586 ALA A O 1
ATOM 4651 N N . PRO A 1 587 ? -34.011 -6.551 11.218 1.00 43.88 587 PRO A N 1
ATOM 4652 C CA . PRO A 1 587 ? -35.448 -6.394 11.328 1.00 43.88 587 PRO A CA 1
ATOM 4653 C C . PRO A 1 587 ? -35.720 -5.306 12.374 1.00 43.88 587 PRO A C 1
ATOM 4655 O O . PRO A 1 587 ? -35.005 -5.259 13.383 1.00 43.88 587 PRO A O 1
ATOM 4658 N N . PRO A 1 588 ? -36.691 -4.404 12.138 1.00 46.22 588 PRO A N 1
ATOM 4659 C CA . PRO A 1 588 ? -37.061 -3.432 13.152 1.00 46.22 588 PRO A CA 1
ATOM 4660 C C . PRO A 1 588 ? -37.323 -4.199 14.454 1.00 46.22 588 PRO A C 1
ATOM 4662 O O . PRO A 1 588 ? -37.965 -5.257 14.396 1.00 46.22 588 PRO A O 1
ATOM 4665 N N . PRO A 1 589 ? -36.790 -3.736 15.600 1.00 47.81 589 PRO A N 1
ATOM 4666 C CA . PRO A 1 589 ? -37.028 -4.408 16.865 1.00 47.81 589 PRO A CA 1
ATOM 4667 C C . PRO A 1 589 ? -38.538 -4.571 17.020 1.00 47.81 589 PRO A C 1
ATOM 4669 O O . PRO A 1 589 ? -39.292 -3.611 16.838 1.00 47.81 589 PRO A O 1
ATOM 4672 N N . ALA A 1 590 ? -38.989 -5.802 17.264 1.00 48.44 590 ALA A N 1
ATOM 4673 C CA . ALA A 1 590 ? -40.393 -6.039 17.550 1.00 48.44 590 ALA A CA 1
ATOM 4674 C C . ALA A 1 590 ? -40.754 -5.150 18.742 1.00 48.44 590 ALA A C 1
ATOM 4676 O O . ALA A 1 590 ? -40.127 -5.258 19.797 1.00 48.44 590 ALA A O 1
ATOM 4677 N N . GLY A 1 591 ? -41.711 -4.238 18.551 1.00 51.81 591 GLY A N 1
ATOM 4678 C CA . GLY A 1 591 ? -42.200 -3.413 19.648 1.00 51.81 591 GLY A CA 1
ATOM 4679 C C . GLY A 1 591 ? -42.629 -4.311 20.814 1.00 51.81 591 GLY A C 1
ATOM 4680 O O . GLY A 1 591 ? -43.059 -5.447 20.571 1.00 51.81 591 GLY A O 1
ATOM 4681 N N . PRO A 1 592 ? -42.493 -3.850 22.069 1.00 56.38 592 PRO A N 1
ATOM 4682 C CA . PRO A 1 592 ? -42.895 -4.637 23.226 1.00 56.38 592 PRO A CA 1
ATOM 4683 C C . PRO A 1 592 ? -44.324 -5.154 23.035 1.00 56.38 592 PRO A C 1
ATOM 4685 O O . PRO A 1 592 ? -45.198 -4.426 22.556 1.00 56.38 592 PRO A O 1
ATOM 4688 N N . ALA A 1 593 ? -44.557 -6.426 23.374 1.00 64.81 593 ALA A N 1
ATOM 4689 C CA . ALA A 1 593 ? -45.887 -7.018 23.293 1.00 64.81 593 ALA A CA 1
ATOM 4690 C C . ALA A 1 593 ? -46.860 -6.154 24.105 1.00 64.81 593 ALA A C 1
ATOM 4692 O O . ALA A 1 593 ? -46.656 -5.929 25.300 1.00 64.81 593 ALA A O 1
ATOM 4693 N N . ARG A 1 594 ? -47.889 -5.622 23.439 1.00 81.31 594 ARG A N 1
ATOM 4694 C CA . ARG A 1 594 ? -48.836 -4.708 24.073 1.00 81.31 594 ARG A CA 1
ATOM 4695 C C . ARG A 1 594 ? -49.629 -5.460 25.141 1.00 81.31 594 ARG A C 1
ATOM 4697 O O . ARG A 1 594 ? -50.207 -6.505 24.864 1.00 81.31 594 ARG A O 1
ATOM 4704 N N . ILE A 1 595 ? -49.659 -4.913 26.352 1.00 91.50 595 ILE A N 1
ATOM 4705 C CA . ILE A 1 595 ? -50.489 -5.406 27.452 1.00 91.50 595 ILE A CA 1
ATOM 4706 C C . ILE A 1 595 ? -51.888 -4.800 27.277 1.00 91.50 595 ILE A C 1
ATOM 4708 O O . ILE A 1 595 ? -52.060 -3.588 27.368 1.00 91.50 595 ILE A O 1
ATOM 4712 N N . GLU A 1 596 ? -52.888 -5.635 27.006 1.00 89.62 596 GLU A N 1
ATOM 4713 C CA . GLU A 1 596 ? -54.231 -5.214 26.570 1.00 89.62 596 GLU A CA 1
ATOM 4714 C C . GLU A 1 596 ? -55.307 -5.340 27.658 1.00 89.62 596 GLU A C 1
ATOM 4716 O O . GLU A 1 596 ? -56.443 -4.908 27.469 1.00 89.62 596 GLU A O 1
ATOM 4721 N N . SER A 1 597 ? -54.992 -5.936 28.812 1.00 93.25 597 SER A N 1
ATOM 4722 C CA . SER A 1 597 ? -55.969 -6.133 29.890 1.00 93.25 597 SER A CA 1
ATOM 4723 C C . SER A 1 597 ? -55.349 -6.077 31.282 1.00 93.25 597 SER A C 1
ATOM 4725 O O . SER A 1 597 ? -54.168 -6.365 31.467 1.00 93.25 597 SER A O 1
ATOM 4727 N N . LYS A 1 598 ? -56.181 -5.792 32.293 1.00 92.44 598 LYS A N 1
ATOM 4728 C CA . LYS A 1 598 ? -55.779 -5.806 33.710 1.00 92.44 598 LYS A CA 1
ATOM 4729 C C . LYS A 1 598 ? -55.200 -7.159 34.149 1.00 92.44 598 LYS A C 1
ATOM 4731 O O . LYS A 1 598 ? -54.249 -7.187 34.920 1.00 92.44 598 LYS A O 1
ATOM 4736 N N . ALA A 1 599 ? -55.731 -8.269 33.630 1.00 93.94 599 ALA A N 1
ATOM 4737 C CA . ALA A 1 599 ? -55.221 -9.611 33.922 1.00 93.94 599 ALA A CA 1
ATOM 4738 C C . ALA A 1 599 ? -53.815 -9.841 33.337 1.00 93.94 599 ALA A C 1
ATOM 4740 O O . ALA A 1 599 ? -52.958 -10.409 34.009 1.00 93.94 599 ALA A O 1
ATOM 4741 N N . GLN A 1 600 ? -53.557 -9.363 32.114 1.00 94.75 600 GLN A N 1
ATOM 4742 C CA . GLN A 1 600 ? -52.214 -9.400 31.526 1.00 94.75 600 GLN A CA 1
ATOM 4743 C C . GLN A 1 600 ? -51.246 -8.488 32.290 1.00 94.75 600 GLN A C 1
ATOM 4745 O O . GLN A 1 600 ? -50.131 -8.907 32.571 1.00 94.75 600 GLN A O 1
ATOM 4750 N N . LEU A 1 601 ? -51.682 -7.291 32.703 1.00 95.88 601 LEU A N 1
ATOM 4751 C CA . LEU A 1 601 ? -50.866 -6.393 33.527 1.00 95.88 601 LEU A CA 1
ATOM 4752 C C . LEU A 1 601 ? -50.494 -7.035 34.871 1.00 95.88 601 LEU A C 1
ATOM 4754 O O . LEU A 1 601 ? -49.336 -6.985 35.269 1.00 95.88 601 LEU A O 1
ATOM 4758 N N . ALA A 1 602 ? -51.444 -7.687 35.546 1.00 95.38 602 ALA A N 1
ATOM 4759 C CA . ALA A 1 602 ? -51.169 -8.429 36.775 1.00 95.38 602 ALA A CA 1
ATOM 4760 C C . ALA A 1 602 ? -50.163 -9.574 36.551 1.00 95.38 602 ALA A C 1
ATOM 4762 O O . ALA A 1 602 ? -49.287 -9.795 37.386 1.00 95.38 602 ALA A O 1
ATOM 4763 N N . ALA A 1 603 ? -50.247 -10.282 35.419 1.00 95.38 603 ALA A N 1
ATOM 4764 C CA . ALA A 1 603 ? -49.285 -11.324 35.064 1.00 95.38 603 ALA A CA 1
ATOM 4765 C C . ALA A 1 603 ? -47.878 -10.759 34.797 1.00 95.38 603 ALA A C 1
ATOM 4767 O O . ALA A 1 603 ? -46.900 -11.320 35.287 1.00 95.38 603 ALA A O 1
ATOM 4768 N N . GLU A 1 604 ? -47.764 -9.638 34.079 1.00 95.06 604 GLU A N 1
ATOM 4769 C CA . GLU A 1 604 ? -46.477 -8.971 33.839 1.00 95.06 604 GLU A CA 1
ATOM 4770 C C . GLU A 1 604 ? -45.887 -8.369 35.120 1.00 95.06 604 GLU A C 1
ATOM 4772 O O . GLU A 1 604 ? -44.684 -8.460 35.334 1.00 95.06 604 GLU A O 1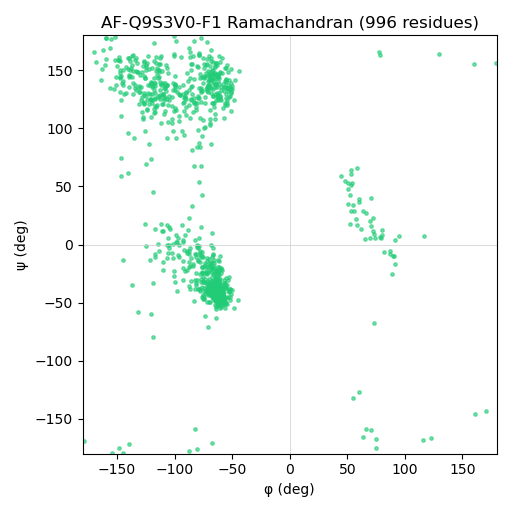
ATOM 4777 N N . LEU A 1 605 ? -46.714 -7.849 36.032 1.00 96.94 605 LEU A N 1
ATOM 4778 C CA . LEU A 1 605 ? -46.253 -7.412 37.353 1.00 96.94 605 LEU A CA 1
ATOM 4779 C C . LEU A 1 605 ? -45.741 -8.583 38.199 1.00 96.94 605 LEU A C 1
ATOM 4781 O O . LEU A 1 605 ? -44.718 -8.441 38.858 1.00 96.94 605 LEU A O 1
ATOM 4785 N N . ARG A 1 606 ? -46.380 -9.762 38.156 1.00 96.38 606 ARG A N 1
ATOM 4786 C CA . ARG A 1 606 ? -45.831 -10.970 38.807 1.00 96.38 606 ARG A CA 1
ATOM 4787 C C . ARG A 1 606 ? -44.478 -11.362 38.209 1.00 96.38 606 ARG A C 1
ATOM 4789 O O . ARG A 1 606 ? -43.559 -11.652 38.966 1.00 96.38 606 ARG A O 1
ATOM 4796 N N . LYS A 1 607 ? -44.324 -11.292 36.882 1.00 96.06 607 LYS A N 1
ATOM 4797 C CA . LYS A 1 607 ? -43.020 -11.505 36.231 1.00 96.06 607 LYS A CA 1
ATOM 4798 C C . LYS A 1 607 ? -41.986 -10.463 36.652 1.00 96.06 607 LYS A C 1
ATOM 4800 O O . LYS A 1 607 ? -40.837 -10.828 36.853 1.00 96.06 607 LYS A O 1
ATOM 4805 N N . ALA A 1 608 ? -42.376 -9.198 36.807 1.00 96.38 608 ALA A N 1
ATOM 4806 C CA . ALA A 1 608 ? -41.490 -8.152 37.309 1.00 96.38 608 ALA A CA 1
ATOM 4807 C C . ALA A 1 608 ? -41.068 -8.428 38.763 1.00 96.38 608 ALA A C 1
ATOM 4809 O O . ALA A 1 608 ? -39.893 -8.317 39.076 1.00 96.38 608 ALA A O 1
ATOM 4810 N N . VAL A 1 609 ? -41.971 -8.904 39.629 1.00 95.75 609 VAL A N 1
ATOM 4811 C CA . VAL A 1 609 ? -41.607 -9.363 40.985 1.00 95.75 609 VAL A CA 1
ATOM 4812 C C . VAL A 1 609 ? -40.578 -10.499 40.934 1.00 95.75 609 VAL A C 1
ATOM 4814 O O . VAL A 1 609 ? -39.591 -10.458 41.670 1.00 95.75 609 VAL A O 1
ATOM 4817 N N . ASP A 1 610 ? -40.786 -11.499 40.070 1.00 96.50 610 ASP A N 1
ATOM 4818 C CA . ASP A 1 610 ? -39.827 -12.596 39.876 1.00 96.50 610 ASP A CA 1
ATOM 4819 C C . ASP A 1 610 ? -38.473 -12.073 39.369 1.00 96.50 610 ASP A C 1
ATOM 4821 O O . ASP A 1 610 ? -37.420 -12.544 39.806 1.00 96.50 610 ASP A O 1
ATOM 4825 N N . LEU A 1 611 ? -38.495 -11.086 38.469 1.00 96.00 611 LEU A N 1
ATOM 4826 C CA . LEU A 1 611 ? -37.317 -10.441 37.893 1.00 96.00 611 LEU A CA 1
ATOM 4827 C C . LEU A 1 611 ? -36.514 -9.695 38.961 1.00 96.00 611 LEU A C 1
ATOM 4829 O O . LEU A 1 611 ? -35.351 -10.044 39.157 1.00 96.00 611 LEU A O 1
ATOM 4833 N N . GLU A 1 612 ? -37.130 -8.768 39.702 1.00 95.88 612 GLU A N 1
ATOM 4834 C CA . GLU A 1 612 ? -36.464 -7.990 40.762 1.00 95.88 612 GLU A CA 1
ATOM 4835 C C . GLU A 1 612 ? -35.864 -8.897 41.837 1.00 95.88 612 GLU A C 1
ATOM 4837 O O . GLU A 1 612 ? -34.711 -8.749 42.246 1.00 95.88 612 GLU A O 1
ATOM 4842 N N . LEU A 1 613 ? -36.618 -9.920 42.252 1.00 95.31 613 LEU A N 1
ATOM 4843 C CA . LEU A 1 613 ? -36.133 -10.907 43.211 1.00 95.31 613 LEU A CA 1
ATOM 4844 C C . LEU A 1 613 ? -34.909 -11.664 42.674 1.00 95.31 613 LEU A C 1
ATOM 4846 O O . LEU A 1 613 ? -33.943 -11.896 43.407 1.00 95.31 613 LEU A O 1
ATOM 4850 N N . SER A 1 614 ? -34.938 -12.054 41.399 1.00 96.56 614 SER A N 1
ATOM 4851 C CA . SER A 1 614 ? -33.851 -12.803 40.763 1.00 96.56 614 SER A CA 1
ATOM 4852 C C . SER A 1 614 ? -32.605 -11.943 40.542 1.00 96.56 614 SER A C 1
ATOM 4854 O O . SER A 1 614 ? -31.493 -12.431 40.742 1.00 96.56 614 SER A O 1
ATOM 4856 N N . VAL A 1 615 ? -32.762 -10.669 40.169 1.00 96.69 615 VAL A N 1
ATOM 4857 C CA . VAL A 1 615 ? -31.665 -9.694 40.040 1.00 96.69 615 VAL A CA 1
ATOM 4858 C C . VAL A 1 615 ? -31.029 -9.422 41.407 1.00 96.69 615 VAL A C 1
ATOM 4860 O O . VAL A 1 615 ? -29.828 -9.650 41.583 1.00 96.69 615 VAL A O 1
ATOM 4863 N N . MET A 1 616 ? -31.839 -9.081 42.415 1.00 96.06 616 MET A N 1
ATOM 4864 C CA . MET A 1 616 ? -31.389 -8.848 43.793 1.00 96.06 616 MET A CA 1
ATOM 4865 C C . MET A 1 616 ? -30.540 -10.006 44.333 1.00 96.06 616 MET A C 1
ATOM 4867 O O . MET A 1 616 ? -29.470 -9.796 44.914 1.00 96.06 616 MET A O 1
ATOM 4871 N N . LEU A 1 617 ? -31.000 -11.250 44.155 1.00 96.62 617 LEU A N 1
ATOM 4872 C CA . LEU A 1 617 ? -30.286 -12.428 44.650 1.00 96.62 617 LEU A CA 1
ATOM 4873 C C . LEU A 1 617 ? -28.923 -12.615 43.972 1.00 96.62 617 LEU A C 1
ATOM 4875 O O . LEU A 1 617 ? -27.985 -13.064 44.636 1.00 96.62 617 LEU A O 1
ATOM 4879 N N . GLN A 1 618 ? -28.778 -12.237 42.698 1.00 98.06 618 GLN A N 1
ATOM 4880 C CA . GLN A 1 618 ? -27.478 -12.262 42.022 1.00 98.06 618 GLN A CA 1
ATOM 4881 C C . GLN A 1 618 ? -26.513 -11.239 42.627 1.00 98.06 618 GLN A C 1
ATOM 4883 O O . GLN A 1 618 ? -25.373 -11.601 42.931 1.00 98.06 618 GLN A O 1
ATOM 4888 N N . TYR A 1 619 ? -26.964 -10.005 42.881 1.00 98.31 619 TYR A N 1
ATOM 4889 C CA . TYR A 1 619 ? -26.140 -8.993 43.549 1.00 98.31 619 TYR A CA 1
ATOM 4890 C C . TYR A 1 619 ? -25.713 -9.435 44.950 1.00 98.31 619 TYR A C 1
ATOM 4892 O O . TYR A 1 619 ? -24.533 -9.340 45.294 1.00 98.31 619 TYR A O 1
ATOM 4900 N N . LEU A 1 620 ? -26.639 -9.989 45.744 1.00 97.44 620 LEU A N 1
ATOM 4901 C CA . LEU A 1 620 ? -26.329 -10.532 47.070 1.00 97.44 620 LEU A CA 1
ATOM 4902 C C . LEU A 1 620 ? -25.292 -11.654 46.991 1.00 97.44 620 LEU A C 1
ATOM 4904 O O . LEU A 1 620 ? -24.332 -11.658 47.764 1.00 97.44 620 LEU A O 1
ATOM 4908 N N . TYR A 1 621 ? -25.458 -12.594 46.060 1.00 98.31 621 TYR A N 1
ATOM 4909 C CA . TYR A 1 621 ? -24.530 -13.708 45.888 1.00 98.31 621 TYR A CA 1
ATOM 4910 C C . TYR A 1 621 ? -23.130 -13.216 45.498 1.00 98.31 621 TYR A C 1
ATOM 4912 O O . TYR A 1 621 ? -22.144 -13.582 46.144 1.00 98.31 621 TYR A O 1
ATOM 4920 N N . ALA A 1 622 ? -23.040 -12.324 44.509 1.00 98.31 622 ALA A N 1
ATOM 4921 C CA . ALA A 1 622 ? -21.780 -11.722 44.089 1.00 98.31 622 ALA A CA 1
ATOM 4922 C C . ALA A 1 622 ? -21.118 -10.957 45.247 1.00 98.31 622 ALA A C 1
ATOM 4924 O O . ALA A 1 622 ? -19.943 -11.179 45.545 1.00 98.31 622 ALA A O 1
ATOM 4925 N N . ALA A 1 623 ? -21.872 -10.136 45.980 1.00 97.81 623 ALA A N 1
ATOM 4926 C CA . ALA A 1 623 ? -21.349 -9.380 47.113 1.00 97.81 623 ALA A CA 1
ATOM 4927 C C . ALA A 1 623 ? -20.856 -10.276 48.259 1.00 97.81 623 ALA A C 1
ATOM 4929 O O . ALA A 1 623 ? -19.803 -10.017 48.843 1.00 97.81 623 ALA A O 1
ATOM 4930 N N . TYR A 1 624 ? -21.595 -11.338 48.592 1.00 97.25 624 TYR A N 1
ATOM 4931 C CA . TYR A 1 624 ? -21.198 -12.274 49.646 1.00 97.25 624 TYR A CA 1
ATOM 4932 C C . TYR A 1 624 ? -20.015 -13.151 49.253 1.00 97.25 624 TYR A C 1
ATOM 4934 O O . TYR A 1 624 ? -19.295 -13.610 50.141 1.00 97.25 624 TYR A O 1
ATOM 4942 N N . SER A 1 625 ? -19.780 -13.354 47.955 1.00 97.94 625 SER A N 1
ATOM 4943 C CA . SER A 1 625 ? -18.583 -14.051 47.493 1.00 97.94 625 SER A CA 1
ATOM 4944 C C . SER A 1 625 ? -17.319 -13.241 47.781 1.00 97.94 625 SER A C 1
ATOM 4946 O O . SER A 1 625 ? -16.262 -13.829 47.973 1.00 97.94 625 SER A O 1
ATOM 4948 N N . ILE A 1 626 ? -17.409 -11.910 47.889 1.00 97.69 626 ILE A N 1
ATOM 4949 C CA . ILE A 1 626 ? -16.277 -11.066 48.270 1.00 97.69 626 ILE A CA 1
ATOM 4950 C C . ILE A 1 626 ? -16.052 -11.179 49.791 1.00 97.69 626 ILE A C 1
ATOM 4952 O O . ILE A 1 626 ? -16.968 -10.874 50.572 1.00 97.69 626 ILE A O 1
ATOM 4956 N N . PRO A 1 627 ? -14.842 -11.578 50.240 1.00 95.12 627 PRO A N 1
ATOM 4957 C CA . PRO A 1 627 ? -14.464 -11.606 51.646 1.00 95.12 627 PRO A CA 1
ATOM 4958 C C . PRO A 1 627 ? -14.828 -10.307 52.362 1.00 95.12 627 PRO A C 1
ATOM 4960 O O . PRO A 1 627 ? -14.687 -9.216 51.816 1.00 95.12 627 PRO A O 1
ATOM 4963 N N . ASN A 1 628 ? -15.286 -10.402 53.610 1.00 92.31 628 ASN A N 1
ATOM 4964 C CA . ASN A 1 628 ? -15.492 -9.198 54.412 1.00 92.31 628 ASN A CA 1
ATOM 4965 C C . ASN A 1 628 ? -14.145 -8.538 54.766 1.00 92.31 628 ASN A C 1
ATOM 4967 O O . ASN A 1 628 ? -13.089 -9.156 54.647 1.00 92.31 628 ASN A O 1
ATOM 4971 N N . TYR A 1 629 ? -14.173 -7.300 55.267 1.00 92.50 629 TYR A N 1
ATOM 4972 C CA . TYR A 1 629 ? -12.949 -6.549 55.572 1.00 92.50 629 TYR A CA 1
ATOM 4973 C C . TYR A 1 629 ? -11.967 -7.313 56.482 1.00 92.50 629 TYR A C 1
ATOM 4975 O O . TYR A 1 629 ? -10.763 -7.277 56.250 1.00 92.50 629 TYR A O 1
ATOM 4983 N N . ALA A 1 630 ? -12.456 -8.037 57.497 1.00 90.81 630 ALA A N 1
ATOM 4984 C CA . ALA A 1 630 ? -11.592 -8.803 58.400 1.00 90.81 630 ALA A CA 1
ATOM 4985 C C . ALA A 1 630 ? -10.903 -9.979 57.682 1.00 90.81 630 ALA A C 1
ATOM 4987 O O . ALA A 1 630 ? -9.714 -10.219 57.880 1.00 90.81 630 ALA A O 1
ATOM 4988 N N . GLN A 1 631 ? -11.624 -10.675 56.800 1.00 92.69 631 GLN A N 1
ATOM 4989 C CA . GLN A 1 631 ? -11.057 -11.723 55.946 1.00 92.69 631 GLN A CA 1
ATOM 4990 C C . GLN A 1 631 ? -10.087 -11.145 54.908 1.00 92.69 631 GLN A C 1
ATOM 4992 O O . GLN A 1 631 ? -9.039 -11.731 54.650 1.00 92.69 631 GLN A O 1
ATOM 4997 N N . GLY A 1 632 ? -10.399 -9.974 54.351 1.00 93.88 632 GLY A N 1
ATOM 4998 C CA . GLY A 1 632 ? -9.512 -9.243 53.454 1.00 93.88 632 GLY A CA 1
ATOM 4999 C C . GLY A 1 632 ? -8.199 -8.840 54.135 1.00 93.88 632 GLY A C 1
ATOM 5000 O O . GLY A 1 632 ? -7.132 -9.049 53.568 1.00 93.88 632 GLY A O 1
ATOM 5001 N N . GLN A 1 633 ? -8.240 -8.369 55.388 1.00 94.88 633 GLN A N 1
ATOM 5002 C CA . GLN A 1 633 ? -7.026 -8.109 56.177 1.00 94.88 633 GLN A CA 1
ATOM 5003 C C . GLN A 1 633 ? -6.177 -9.366 56.371 1.00 94.88 633 GLN A C 1
ATOM 5005 O O . GLN A 1 633 ? -4.951 -9.284 56.324 1.00 94.88 633 GLN A O 1
ATOM 5010 N N . GLN A 1 634 ? -6.809 -10.523 56.584 1.00 94.00 634 GLN A N 1
ATOM 5011 C CA . GLN A 1 634 ? -6.081 -11.784 56.681 1.00 94.00 634 GLN A CA 1
ATOM 5012 C C . GLN A 1 634 ? -5.416 -12.144 55.345 1.00 94.00 634 GLN A C 1
ATOM 5014 O O . GLN A 1 634 ? -4.232 -12.452 55.332 1.00 94.00 634 GLN A O 1
ATOM 5019 N N . ARG A 1 635 ? -6.111 -11.973 54.215 1.00 94.69 635 ARG A N 1
ATOM 5020 C CA . ARG A 1 635 ? -5.537 -12.178 52.872 1.00 94.69 635 ARG A CA 1
ATOM 5021 C C . ARG A 1 635 ? -4.358 -11.257 52.571 1.00 94.69 635 ARG A C 1
ATOM 5023 O O . ARG A 1 635 ? -3.416 -11.692 51.918 1.00 94.69 635 ARG A O 1
ATOM 5030 N N . VAL A 1 636 ? -4.382 -10.017 53.065 1.00 95.31 636 VAL A N 1
ATOM 5031 C CA . VAL A 1 636 ? -3.226 -9.110 52.981 1.00 95.31 636 VAL A CA 1
ATOM 5032 C C . VAL A 1 636 ? -2.054 -9.631 53.816 1.00 95.31 636 VAL A C 1
ATOM 5034 O O . VAL A 1 636 ? -0.923 -9.645 53.339 1.00 95.31 636 VAL A O 1
ATOM 5037 N N . ARG A 1 637 ? -2.304 -10.116 55.041 1.00 96.00 637 ARG A N 1
ATOM 5038 C CA . ARG A 1 637 ? -1.259 -10.725 55.890 1.00 96.00 637 ARG A CA 1
ATOM 5039 C C . ARG A 1 637 ? -0.665 -11.993 55.278 1.00 96.00 637 ARG A C 1
ATOM 5041 O O . ARG A 1 637 ? 0.533 -12.214 55.415 1.00 96.00 637 ARG A O 1
ATOM 5048 N N . ASP A 1 638 ? -1.487 -12.781 54.594 1.00 93.94 638 ASP A N 1
ATOM 5049 C CA . ASP A 1 638 ? -1.079 -14.014 53.916 1.00 93.94 638 ASP A CA 1
ATOM 5050 C C . ASP A 1 638 ? -0.390 -13.742 52.561 1.00 93.94 638 ASP A C 1
ATOM 5052 O O . ASP A 1 638 ? 0.025 -14.677 51.879 1.00 93.94 638 ASP A O 1
ATOM 5056 N N . GLY A 1 639 ? -0.274 -12.471 52.149 1.00 91.81 639 GLY A N 1
ATOM 5057 C CA . GLY A 1 639 ? 0.333 -12.059 50.880 1.00 91.81 639 GLY A CA 1
ATOM 5058 C C . GLY A 1 639 ? -0.525 -12.342 49.643 1.00 91.81 639 GLY A C 1
ATOM 5059 O O . GLY A 1 639 ? -0.044 -12.190 48.524 1.00 91.81 639 GLY A O 1
ATOM 5060 N N . ALA A 1 640 ? -1.784 -12.748 49.822 1.00 89.81 640 ALA A N 1
ATOM 5061 C CA . ALA A 1 640 ? -2.700 -13.031 48.722 1.00 89.81 640 ALA A CA 1
ATOM 5062 C C . ALA A 1 640 ? -3.265 -11.752 48.085 1.00 89.81 640 ALA A C 1
ATOM 5064 O O . ALA A 1 640 ? -3.530 -11.754 46.887 1.00 89.81 640 ALA A O 1
ATOM 5065 N N . TRP A 1 641 ? -3.459 -10.688 48.874 1.00 93.75 641 TRP A N 1
ATOM 5066 C CA . TRP A 1 641 ? -3.948 -9.378 48.420 1.00 93.75 641 TRP A CA 1
ATOM 5067 C C . TRP A 1 641 ? -2.986 -8.247 48.805 1.00 93.75 641 TRP A C 1
ATOM 5069 O O . TRP A 1 641 ? -2.292 -8.336 49.817 1.00 93.75 641 TRP A O 1
ATOM 5079 N N . THR A 1 642 ? -3.008 -7.143 48.057 1.00 94.06 642 THR A N 1
ATOM 5080 C CA . THR A 1 642 ? -2.372 -5.877 48.465 1.00 94.06 642 THR A CA 1
ATOM 5081 C C . THR A 1 642 ? -3.314 -5.004 49.305 1.00 94.06 642 THR A C 1
ATOM 5083 O O . THR A 1 642 ? -4.518 -5.263 49.408 1.00 94.06 642 THR A O 1
ATOM 5086 N N . ALA A 1 643 ? -2.780 -3.941 49.915 1.00 92.06 643 ALA A N 1
ATOM 5087 C CA . ALA A 1 643 ? -3.587 -2.972 50.658 1.00 92.06 643 ALA A CA 1
ATOM 5088 C C . ALA A 1 643 ? -4.578 -2.224 49.744 1.00 92.06 643 ALA A C 1
ATOM 5090 O O . ALA A 1 643 ? -5.720 -1.985 50.132 1.00 92.06 643 ALA A O 1
ATOM 5091 N N . GLU A 1 644 ? -4.167 -1.919 48.513 1.00 92.44 644 GLU A N 1
ATOM 5092 C CA . GLU A 1 644 ? -4.991 -1.274 47.487 1.00 92.44 644 GLU A CA 1
ATOM 5093 C C . GLU A 1 644 ? -6.124 -2.200 47.030 1.00 92.44 644 GLU A C 1
ATOM 5095 O O . GLU A 1 644 ? -7.264 -1.764 46.895 1.00 92.44 644 GLU A O 1
ATOM 5100 N N . GLN A 1 645 ? -5.843 -3.496 46.871 1.00 94.31 645 GLN A N 1
ATOM 5101 C CA . GLN A 1 645 ? -6.851 -4.512 46.554 1.00 94.31 645 GLN A CA 1
ATOM 5102 C C . GLN A 1 645 ? -7.870 -4.692 47.686 1.00 94.31 645 GLN A C 1
ATOM 5104 O O . GLN A 1 645 ? -9.069 -4.816 47.427 1.00 94.31 645 GLN A O 1
ATOM 5109 N N . LEU A 1 646 ? -7.423 -4.648 48.949 1.00 95.00 646 LEU A N 1
ATOM 5110 C CA . LEU A 1 646 ? -8.325 -4.623 50.103 1.00 95.00 646 LEU A CA 1
ATOM 5111 C C . LEU A 1 646 ? -9.234 -3.388 50.070 1.00 95.00 646 LEU A C 1
ATOM 5113 O O . LEU A 1 646 ? -10.440 -3.524 50.280 1.00 95.00 646 LEU A O 1
ATOM 5117 N N . GLN A 1 647 ? -8.676 -2.210 49.778 1.00 93.12 647 GLN A N 1
ATOM 5118 C CA . GLN A 1 647 ? -9.455 -0.980 49.655 1.00 93.12 647 GLN A CA 1
ATOM 5119 C C . GLN A 1 647 ? -10.448 -1.050 48.489 1.00 93.12 647 GLN A C 1
ATOM 5121 O O . GLN A 1 647 ? -11.604 -0.673 48.647 1.00 93.12 647 GLN A O 1
ATOM 5126 N N . LEU A 1 648 ? -10.055 -1.596 47.339 1.00 94.25 648 LEU A N 1
ATOM 5127 C CA . LEU A 1 648 ? -10.957 -1.763 46.201 1.00 94.25 648 LEU A CA 1
ATOM 5128 C C . LEU A 1 648 ? -12.112 -2.726 46.523 1.00 94.25 648 LEU A C 1
ATOM 5130 O O . LEU A 1 648 ? -13.272 -2.420 46.251 1.00 94.25 648 LEU A O 1
ATOM 5134 N N . ALA A 1 649 ? -11.818 -3.877 47.133 1.00 95.25 649 ALA A N 1
ATOM 5135 C CA . ALA A 1 649 ? -12.822 -4.900 47.425 1.00 95.25 649 ALA A CA 1
ATOM 5136 C C . ALA A 1 649 ? -13.751 -4.522 48.591 1.00 95.25 649 ALA A C 1
ATOM 5138 O O . ALA A 1 649 ? -14.957 -4.754 48.516 1.00 95.25 649 ALA A O 1
ATOM 5139 N N . CYS A 1 650 ? -13.193 -3.966 49.671 1.00 94.50 650 CYS A N 1
ATOM 5140 C CA . CYS A 1 650 ? -13.868 -3.797 50.964 1.00 94.50 650 CYS A CA 1
ATOM 5141 C C . CYS A 1 650 ? -13.878 -2.358 51.492 1.00 94.50 650 CYS A C 1
ATOM 5143 O O . CYS A 1 650 ? -14.423 -2.120 52.573 1.00 94.50 650 CYS A O 1
ATOM 5145 N N . GLY A 1 651 ? -13.266 -1.421 50.772 1.00 91.62 651 GLY A N 1
ATOM 5146 C CA . GLY A 1 651 ? -13.158 -0.030 51.179 1.00 91.62 651 GLY A CA 1
ATOM 5147 C C . GLY A 1 651 ? -12.139 0.203 52.287 1.00 91.62 651 GLY A C 1
ATOM 5148 O O . GLY A 1 651 ? -11.311 -0.647 52.628 1.00 91.62 651 GLY A O 1
ATOM 5149 N N . SER A 1 652 ? -12.199 1.397 52.862 1.00 83.75 652 SER A N 1
ATOM 5150 C CA . SER A 1 652 ? -11.288 1.810 53.927 1.00 83.75 652 SER A CA 1
ATOM 5151 C C . SER A 1 652 ? -11.617 1.156 55.276 1.00 83.75 652 SER A C 1
ATOM 5153 O O . SER A 1 652 ? -12.767 0.839 55.592 1.00 83.75 652 SER A O 1
ATOM 5155 N N . GLY A 1 653 ? -10.609 1.048 56.146 1.00 76.31 653 GLY A N 1
ATOM 5156 C CA . GLY A 1 653 ? -10.791 0.580 57.526 1.00 76.31 653 GLY A CA 1
ATOM 5157 C C . GLY A 1 653 ? -11.704 1.455 58.389 1.00 76.31 653 GLY A C 1
ATOM 5158 O O . GLY A 1 653 ? -12.154 0.997 59.436 1.00 76.31 653 GLY A O 1
ATOM 5159 N N . ASP A 1 654 ? -12.011 2.671 57.935 1.00 78.62 654 ASP A N 1
ATOM 5160 C CA . ASP A 1 654 ? -12.964 3.587 58.562 1.00 78.62 654 ASP A CA 1
ATOM 5161 C C . ASP A 1 654 ? -14.426 3.139 58.361 1.00 78.62 654 ASP A C 1
ATOM 5163 O O . ASP A 1 654 ? -15.295 3.462 59.165 1.00 78.62 654 ASP A O 1
ATOM 5167 N N . ARG A 1 655 ? -14.713 2.352 57.308 1.00 69.38 655 ARG A N 1
ATOM 5168 C CA . ARG A 1 655 ? -16.025 1.729 57.018 1.00 69.38 655 ARG A CA 1
ATOM 5169 C C . ARG A 1 655 ? -17.227 2.693 57.007 1.00 69.38 655 ARG A C 1
ATOM 5171 O O . ARG A 1 655 ? -18.364 2.245 57.122 1.00 69.38 655 ARG A O 1
ATOM 5178 N N . ARG A 1 656 ? -16.994 4.010 56.893 1.00 69.56 656 ARG A N 1
ATOM 5179 C CA . ARG A 1 656 ? -18.044 5.042 56.985 1.00 69.56 656 ARG A CA 1
ATOM 5180 C C . ARG A 1 656 ? -18.804 5.265 55.679 1.00 69.56 656 ARG A C 1
ATOM 5182 O O . ARG A 1 656 ? -20.024 5.346 55.711 1.00 69.56 656 ARG A O 1
ATOM 5189 N N . ARG A 1 657 ? -18.095 5.433 54.558 1.00 70.75 657 ARG A N 1
ATOM 5190 C CA . ARG A 1 657 ? -18.690 5.719 53.232 1.00 70.75 657 ARG A CA 1
ATOM 5191 C C . ARG A 1 657 ? -18.060 4.914 52.103 1.00 70.75 657 ARG A C 1
ATOM 5193 O O . ARG A 1 657 ? -18.751 4.519 51.182 1.00 70.75 657 ARG A O 1
ATOM 5200 N N . ASP A 1 658 ? -16.759 4.655 52.187 1.00 78.38 658 ASP A N 1
ATOM 5201 C CA . ASP A 1 658 ? -16.066 3.789 51.239 1.00 78.38 658 ASP A CA 1
ATOM 5202 C C . ASP A 1 658 ? -16.020 2.363 51.791 1.00 78.38 658 ASP A C 1
ATOM 5204 O O . ASP A 1 658 ? -15.180 2.059 52.642 1.00 78.38 658 ASP A O 1
ATOM 5208 N N . GLY A 1 659 ? -16.956 1.522 51.346 1.00 85.25 659 GLY A N 1
ATOM 5209 C CA . GLY A 1 659 ? -16.990 0.084 51.627 1.00 85.25 659 GLY A CA 1
ATOM 5210 C C . GLY A 1 659 ? -16.573 -0.787 50.432 1.00 85.25 659 GLY A C 1
ATOM 5211 O O . GLY A 1 659 ? -16.823 -1.997 50.439 1.00 85.25 659 GLY A O 1
ATOM 5212 N N . GLY A 1 660 ? -15.953 -0.180 49.410 1.00 93.00 660 GLY A N 1
ATOM 5213 C CA . GLY A 1 660 ? -15.475 -0.859 48.208 1.00 93.00 660 GLY A CA 1
ATOM 5214 C C . GLY A 1 660 ? -16.581 -1.499 47.366 1.00 93.00 660 GLY A C 1
ATOM 5215 O O . GLY A 1 660 ? -17.775 -1.244 47.547 1.00 93.00 660 GLY A O 1
ATOM 5216 N N . ILE A 1 661 ? -16.167 -2.372 46.446 1.00 95.44 661 ILE A N 1
ATOM 5217 C CA . ILE A 1 661 ? -17.051 -3.148 45.561 1.00 95.44 661 ILE A CA 1
ATOM 5218 C C . ILE A 1 661 ? -18.123 -3.891 46.361 1.00 95.44 661 ILE A C 1
ATOM 5220 O O . ILE A 1 661 ? -19.302 -3.862 46.011 1.00 95.44 661 ILE A O 1
ATOM 5224 N N . ARG A 1 662 ? -17.723 -4.537 47.463 1.00 95.38 662 ARG A N 1
ATOM 5225 C CA . ARG A 1 662 ? -18.626 -5.335 48.292 1.00 95.38 662 ARG A CA 1
ATOM 5226 C C . ARG A 1 662 ? -19.790 -4.510 48.833 1.00 95.38 662 ARG A C 1
ATOM 5228 O O . ARG A 1 662 ? -20.918 -4.992 48.811 1.00 95.38 662 ARG A O 1
ATOM 5235 N N . ALA A 1 663 ? -19.535 -3.305 49.345 1.00 92.62 663 ALA A N 1
ATOM 5236 C CA . ALA A 1 663 ? -20.606 -2.449 49.850 1.00 92.62 663 ALA A CA 1
ATOM 5237 C C . ALA A 1 663 ? -21.483 -1.910 48.719 1.00 92.62 663 ALA A C 1
ATOM 5239 O O . ALA A 1 663 ? -22.698 -1.965 48.850 1.00 92.62 663 ALA A O 1
ATOM 5240 N N . ALA A 1 664 ? -20.889 -1.501 47.595 1.00 93.69 664 ALA A N 1
ATOM 5241 C CA . ALA A 1 664 ? -21.644 -1.012 46.443 1.00 93.69 664 ALA A CA 1
ATOM 5242 C C . ALA A 1 664 ? -22.651 -2.054 45.919 1.00 93.69 664 ALA A C 1
ATOM 5244 O O . ALA A 1 664 ? -23.809 -1.722 45.689 1.00 93.69 664 ALA A O 1
ATOM 5245 N N . LEU A 1 665 ? -22.254 -3.327 45.805 1.00 96.81 665 LEU A N 1
ATOM 5246 C CA . LEU A 1 665 ? -23.170 -4.404 45.399 1.00 96.81 665 LEU A CA 1
ATOM 5247 C C . LEU A 1 665 ? -24.268 -4.674 46.441 1.00 96.81 665 LEU A C 1
ATOM 5249 O O . LEU A 1 665 ? -25.398 -4.976 46.073 1.00 96.81 665 LEU A O 1
ATOM 5253 N N . LEU A 1 666 ? -23.958 -4.571 47.740 1.00 93.75 666 LEU A N 1
ATOM 5254 C CA . LEU A 1 666 ? -24.962 -4.716 48.804 1.00 93.75 666 LEU A CA 1
ATOM 5255 C C . LEU A 1 666 ? -25.946 -3.544 48.841 1.00 93.75 666 LEU A C 1
ATOM 5257 O O . LEU A 1 666 ? -27.105 -3.746 49.188 1.00 93.75 666 LEU A O 1
ATOM 5261 N N . GLU A 1 667 ? -25.487 -2.338 48.519 1.00 91.50 667 GLU A N 1
ATOM 5262 C CA . GLU A 1 667 ? -26.333 -1.156 48.377 1.00 91.50 667 GLU A CA 1
ATOM 5263 C C . GLU A 1 667 ? -27.268 -1.300 47.177 1.00 91.50 667 GLU A C 1
ATOM 5265 O O . GLU A 1 667 ? -28.460 -1.088 47.344 1.00 91.50 667 GLU A O 1
ATOM 5270 N N . ILE A 1 668 ? -26.763 -1.735 46.016 1.00 94.94 668 ILE A N 1
ATOM 5271 C CA . ILE A 1 668 ? -27.605 -2.026 44.843 1.00 94.94 668 ILE A CA 1
ATOM 5272 C C . ILE A 1 668 ? -28.638 -3.101 45.192 1.00 94.94 668 ILE A C 1
ATOM 5274 O O . ILE A 1 668 ? -29.829 -2.865 45.056 1.00 94.94 668 ILE A O 1
ATOM 5278 N N . ALA A 1 669 ? -28.220 -4.234 45.768 1.00 94.06 669 ALA A N 1
ATOM 5279 C CA . ALA A 1 669 ? -29.152 -5.283 46.196 1.00 94.06 669 ALA A CA 1
ATOM 5280 C C . ALA A 1 669 ? -30.227 -4.781 47.176 1.00 94.06 669 ALA A C 1
ATOM 5282 O O . ALA A 1 669 ? -31.347 -5.287 47.202 1.00 94.06 669 ALA A O 1
ATOM 5283 N N . HIS A 1 670 ? -29.882 -3.811 48.022 1.00 89.62 670 HIS A N 1
ATOM 5284 C CA . HIS A 1 670 ? -30.837 -3.189 48.925 1.00 89.62 670 HIS A CA 1
ATOM 5285 C C . HIS A 1 670 ? -31.850 -2.318 48.173 1.00 89.62 670 HIS A C 1
ATOM 5287 O O . HIS A 1 670 ? -33.023 -2.327 48.529 1.00 89.62 670 HIS A O 1
ATOM 5293 N N . GLU A 1 671 ? -31.425 -1.610 47.133 1.00 91.50 671 GLU A N 1
ATOM 5294 C CA . GLU A 1 671 ? -32.307 -0.836 46.256 1.00 91.50 671 GLU A CA 1
ATOM 5295 C C . GLU A 1 671 ? -33.230 -1.760 45.441 1.00 91.50 671 GLU A C 1
ATOM 5297 O O . GLU A 1 671 ? -34.437 -1.531 45.427 1.00 91.50 671 GLU A O 1
ATOM 5302 N N . GLU A 1 672 ? -32.730 -2.892 44.932 1.00 93.38 672 GLU A N 1
ATOM 5303 C CA . GLU A 1 672 ? -33.572 -3.909 44.270 1.00 93.38 672 GLU A CA 1
ATOM 5304 C C . GLU A 1 672 ? -34.641 -4.503 45.192 1.00 93.38 672 GLU A C 1
ATOM 5306 O O . GLU A 1 672 ? -35.757 -4.821 44.780 1.00 93.38 672 GLU A O 1
ATOM 5311 N N . MET A 1 673 ? -34.341 -4.625 46.487 1.00 89.38 673 MET A N 1
ATOM 5312 C CA . MET A 1 673 ? -35.341 -5.033 47.474 1.00 89.38 673 MET A CA 1
ATOM 5313 C C . MET A 1 673 ? -36.487 -4.016 47.565 1.00 89.38 673 MET A C 1
ATOM 5315 O O . MET A 1 673 ? -37.642 -4.399 47.769 1.00 89.38 673 MET A O 1
ATOM 5319 N N . ILE A 1 674 ? -36.183 -2.724 47.420 1.00 88.25 674 ILE A N 1
ATOM 5320 C CA . ILE A 1 674 ? -37.197 -1.668 47.375 1.00 88.25 674 ILE A CA 1
ATOM 5321 C C . ILE A 1 674 ? -37.982 -1.753 46.067 1.00 88.25 674 ILE A C 1
ATOM 5323 O O . ILE A 1 674 ? -39.210 -1.667 46.115 1.00 88.25 674 ILE A O 1
ATOM 5327 N N . HIS A 1 675 ? -37.325 -2.013 44.934 1.00 91.94 675 HIS A N 1
ATOM 5328 C CA . HIS A 1 675 ? -38.001 -2.243 43.654 1.00 91.94 675 HIS A CA 1
ATOM 5329 C C . HIS A 1 675 ? -39.001 -3.400 43.752 1.00 91.94 675 HIS A C 1
ATOM 5331 O O . HIS A 1 675 ? -40.191 -3.217 43.490 1.00 91.94 675 HIS A O 1
ATOM 5337 N N . TYR A 1 676 ? -38.570 -4.550 44.277 1.00 92.06 676 TYR A N 1
ATOM 5338 C CA . TYR A 1 676 ? -39.426 -5.706 44.560 1.00 92.06 676 TYR A CA 1
ATOM 5339 C C . TYR A 1 676 ? -40.681 -5.340 45.382 1.00 92.06 676 TYR A C 1
ATOM 5341 O O . TYR A 1 676 ? -41.788 -5.815 45.093 1.00 92.06 676 TYR A O 1
ATOM 5349 N N . LEU A 1 677 ? -40.536 -4.490 46.408 1.00 87.19 677 LEU A N 1
ATOM 5350 C CA . LEU A 1 677 ? -41.658 -4.037 47.239 1.00 87.19 677 LEU A CA 1
ATOM 5351 C C . LEU A 1 677 ? -42.587 -3.079 46.484 1.00 87.19 677 LEU A C 1
ATOM 5353 O O . LEU A 1 677 ? -43.807 -3.215 46.592 1.00 87.19 677 LEU A O 1
ATOM 5357 N N . VAL A 1 678 ? -42.035 -2.147 45.701 1.00 89.19 678 VAL A N 1
ATOM 5358 C CA . VAL A 1 678 ? -42.813 -1.221 44.860 1.00 89.19 678 VAL A CA 1
ATOM 5359 C C . VAL A 1 678 ? -43.634 -1.995 43.830 1.00 89.19 678 VAL A C 1
ATOM 5361 O O . VAL A 1 678 ? -44.832 -1.747 43.700 1.00 89.19 678 VAL A O 1
ATOM 5364 N N . VAL A 1 679 ? -43.047 -2.987 43.157 1.00 93.12 679 VAL A N 1
ATOM 5365 C CA . VAL A 1 679 ? -43.765 -3.819 42.177 1.00 93.12 679 VAL A CA 1
ATOM 5366 C C . VAL A 1 679 ? -44.867 -4.644 42.844 1.00 93.12 679 VAL A C 1
ATOM 5368 O O . VAL A 1 679 ? -45.977 -4.739 42.318 1.00 93.12 679 VAL A O 1
ATOM 5371 N N . ASN A 1 680 ? -44.624 -5.178 44.044 1.00 89.62 680 ASN A N 1
ATOM 5372 C CA . ASN A 1 680 ? -45.682 -5.821 44.823 1.00 89.62 680 ASN A CA 1
ATOM 5373 C C . ASN A 1 680 ? -46.798 -4.839 45.217 1.00 89.62 680 ASN A C 1
ATOM 5375 O O . ASN A 1 680 ? -47.969 -5.215 45.183 1.00 89.62 680 ASN A O 1
ATOM 5379 N N . ASN A 1 681 ? -46.481 -3.583 45.549 1.00 87.38 681 ASN A N 1
ATOM 5380 C CA . ASN A 1 681 ? -47.499 -2.560 45.808 1.00 87.38 681 ASN A CA 1
ATOM 5381 C C . ASN A 1 681 ? -48.306 -2.231 44.543 1.00 87.38 681 ASN A C 1
ATOM 5383 O O . ASN A 1 681 ? -49.526 -2.104 44.639 1.00 87.38 681 ASN A O 1
ATOM 5387 N N . LEU A 1 682 ? -47.667 -2.151 43.366 1.00 91.25 682 LEU A N 1
ATOM 5388 C CA . LEU A 1 682 ? -48.361 -2.007 42.077 1.00 91.25 682 LEU A CA 1
ATOM 5389 C C . LEU A 1 682 ? -49.346 -3.165 41.868 1.00 91.25 682 LEU A C 1
ATOM 5391 O O . LEU A 1 682 ? -50.513 -2.930 41.563 1.00 91.25 682 LEU A O 1
ATOM 5395 N N . LEU A 1 683 ? -48.897 -4.405 42.088 1.00 91.00 683 LEU A N 1
ATOM 5396 C CA . LEU A 1 683 ? -49.718 -5.610 41.962 1.00 91.00 683 LEU A CA 1
ATOM 5397 C C . LEU A 1 683 ? -50.904 -5.588 42.943 1.00 91.00 683 LEU A C 1
ATOM 5399 O O . LEU A 1 683 ? -52.053 -5.762 42.534 1.00 91.00 683 LEU A O 1
ATOM 5403 N N . MET A 1 684 ? -50.655 -5.297 44.222 1.00 86.06 684 MET A N 1
ATOM 5404 C CA . MET A 1 684 ? -51.699 -5.244 45.250 1.00 86.06 684 MET A CA 1
ATOM 5405 C C . MET A 1 684 ? -52.703 -4.109 45.041 1.00 86.06 684 MET A C 1
ATOM 5407 O O . MET A 1 684 ? -53.894 -4.289 45.298 1.00 86.06 684 MET A O 1
ATOM 5411 N N . ALA A 1 685 ? -52.273 -2.964 44.506 1.00 86.06 685 ALA A N 1
ATOM 5412 C CA . ALA A 1 685 ? -53.173 -1.861 44.177 1.00 86.06 685 ALA A CA 1
ATOM 5413 C C . ALA A 1 685 ? -54.179 -2.224 43.065 1.00 86.06 685 ALA A C 1
ATOM 5415 O O . ALA A 1 685 ? -55.273 -1.651 43.010 1.00 86.06 685 ALA A O 1
ATOM 5416 N N . LEU A 1 686 ? -53.854 -3.219 42.226 1.00 88.19 686 LEU A N 1
ATOM 5417 C CA . LEU A 1 686 ? -54.788 -3.814 41.264 1.00 88.19 686 LEU A CA 1
ATOM 5418 C C . LEU A 1 686 ? -55.801 -4.775 41.915 1.00 88.19 686 LEU A C 1
ATOM 5420 O O . LEU A 1 686 ? -56.744 -5.195 41.241 1.00 88.19 686 LEU A O 1
ATOM 5424 N N . GLY A 1 687 ? -55.671 -5.074 43.209 1.00 83.25 687 GLY A N 1
ATOM 5425 C CA . GLY A 1 687 ? -56.531 -5.994 43.961 1.00 83.25 687 GLY A CA 1
ATOM 5426 C C . GLY A 1 687 ? -55.999 -7.427 44.046 1.00 83.25 687 GLY A C 1
ATOM 5427 O O . GLY A 1 687 ? -56.707 -8.310 44.524 1.00 83.25 687 GLY A O 1
ATOM 5428 N N . GLU A 1 688 ? -54.773 -7.671 43.584 1.00 87.38 688 GLU A N 1
ATOM 5429 C CA . GLU A 1 688 ? -54.104 -8.967 43.704 1.00 87.38 688 GLU A CA 1
ATOM 5430 C C . GLU A 1 688 ? -53.487 -9.141 45.108 1.00 87.38 688 GLU A C 1
ATOM 5432 O O . GLU A 1 688 ? -53.150 -8.158 45.768 1.00 87.38 688 GLU A O 1
ATOM 5437 N N . PRO A 1 689 ? -53.311 -10.372 45.615 1.00 82.12 689 PRO A N 1
ATOM 5438 C CA . PRO A 1 689 ? -52.602 -10.590 46.873 1.00 82.12 689 PRO A CA 1
ATOM 5439 C C . PRO A 1 689 ? -51.093 -10.354 46.715 1.00 82.12 689 PRO A C 1
ATOM 5441 O O . PRO A 1 689 ? -50.548 -10.488 45.617 1.00 82.12 689 PRO A O 1
ATOM 5444 N N . PHE A 1 690 ? -50.407 -10.100 47.835 1.00 84.75 690 PHE A N 1
ATOM 5445 C CA . PHE A 1 690 ? -48.942 -10.097 47.886 1.00 84.75 690 PHE A CA 1
ATOM 5446 C C . PHE A 1 690 ? -48.370 -11.372 47.255 1.00 84.75 690 PHE A C 1
ATOM 5448 O O . PHE A 1 690 ? -48.817 -12.487 47.547 1.00 84.75 690 PHE A O 1
ATOM 5455 N N . TYR A 1 691 ? -47.355 -11.201 46.415 1.00 89.31 691 TYR A N 1
ATOM 5456 C CA . TYR A 1 691 ? -46.692 -12.281 45.708 1.00 89.31 691 TYR A CA 1
ATOM 5457 C C . TYR A 1 691 ? -45.224 -12.337 46.131 1.00 89.31 691 TYR A C 1
ATOM 5459 O O . TYR A 1 691 ? -44.468 -11.402 45.892 1.00 89.31 691 TYR A O 1
ATOM 5467 N N . ALA A 1 692 ? -44.820 -13.442 46.766 1.00 88.44 692 ALA A N 1
ATOM 5468 C CA . ALA A 1 692 ? -43.447 -13.615 47.251 1.00 88.44 692 ALA A CA 1
ATOM 5469 C C . ALA A 1 692 ? -42.395 -13.697 46.135 1.00 88.44 692 ALA A C 1
ATOM 5471 O O . ALA A 1 692 ? -41.213 -13.518 46.406 1.00 88.44 692 ALA A O 1
ATOM 5472 N N . GLY A 1 693 ? -42.820 -13.985 44.905 1.00 91.81 693 GLY A N 1
ATOM 5473 C CA . GLY A 1 693 ? -41.924 -14.245 43.792 1.00 91.81 693 GLY A CA 1
ATOM 5474 C C . GLY A 1 693 ? -41.323 -15.651 43.807 1.00 91.81 693 GLY A C 1
ATOM 5475 O O . GLY A 1 693 ? -41.329 -16.368 44.813 1.00 91.81 693 GLY A O 1
ATOM 5476 N N . VAL A 1 694 ? -40.798 -16.043 42.655 1.00 92.88 694 VAL A N 1
ATOM 5477 C CA . VAL A 1 694 ? -40.026 -17.261 42.431 1.00 92.88 694 VAL A CA 1
ATOM 5478 C C . VAL A 1 694 ? -38.683 -16.847 41.830 1.00 92.88 694 VAL A C 1
ATOM 5480 O O . VAL A 1 694 ? -38.664 -16.312 40.724 1.00 92.88 694 VAL A O 1
ATOM 5483 N N . PRO A 1 695 ? -37.550 -17.087 42.513 1.00 92.56 695 PRO A N 1
ATOM 5484 C CA . PRO A 1 695 ? -36.233 -16.855 41.929 1.00 92.56 695 PRO A CA 1
ATOM 5485 C C . PRO A 1 695 ? -36.005 -17.739 40.698 1.00 92.56 695 PRO A C 1
ATOM 5487 O O . PRO A 1 695 ? -36.106 -18.965 40.779 1.00 92.56 695 PRO A O 1
ATOM 5490 N N . LEU A 1 696 ? -35.653 -17.131 39.567 1.00 93.50 696 LEU A N 1
ATOM 5491 C CA . LEU A 1 696 ? -35.397 -17.823 38.306 1.00 93.50 696 LEU A CA 1
ATOM 5492 C C . LEU A 1 696 ? -33.945 -17.610 37.872 1.00 93.50 696 LEU A C 1
ATOM 5494 O O . LEU A 1 696 ? -33.442 -16.491 37.846 1.00 93.50 696 LEU A O 1
ATOM 5498 N N . MET A 1 697 ? -33.281 -18.700 37.485 1.00 93.44 697 MET A N 1
ATOM 5499 C CA . MET A 1 697 ? -31.913 -18.704 36.956 1.00 93.44 697 MET A CA 1
ATOM 5500 C C . MET A 1 697 ? -31.836 -19.577 35.698 1.00 93.44 697 MET A C 1
ATOM 5502 O O . MET A 1 697 ? -32.691 -20.436 35.461 1.00 93.44 697 MET A O 1
ATOM 5506 N N . GLY A 1 698 ? -30.795 -19.370 34.894 1.00 90.06 698 GLY A N 1
ATOM 5507 C CA . GLY A 1 698 ? -30.487 -20.140 33.695 1.00 90.06 698 GLY A CA 1
ATOM 5508 C C . GLY A 1 698 ? -31.649 -20.178 32.704 1.00 90.06 698 GLY A C 1
ATOM 5509 O O . GLY A 1 698 ? -32.269 -19.161 32.391 1.00 90.06 698 GLY A O 1
ATOM 5510 N N . GLU A 1 699 ? -31.964 -21.379 32.225 1.00 88.12 699 GLU A N 1
ATOM 5511 C CA . GLU A 1 699 ? -32.997 -21.593 31.211 1.00 88.12 699 GLU A CA 1
ATOM 5512 C C . GLU A 1 699 ? -34.396 -21.151 31.669 1.00 88.12 699 GLU A C 1
ATOM 5514 O O . GLU A 1 699 ? -35.161 -20.624 30.864 1.00 88.12 699 GLU A O 1
ATOM 5519 N N . ALA A 1 700 ? -34.721 -21.295 32.958 1.00 90.25 700 ALA A N 1
ATOM 5520 C CA . ALA A 1 700 ? -36.015 -20.866 33.489 1.00 90.25 700 ALA A CA 1
ATOM 5521 C C . ALA A 1 700 ? -36.186 -19.340 33.394 1.00 90.25 700 ALA A C 1
ATOM 5523 O O . ALA A 1 700 ? -37.234 -18.859 32.967 1.00 90.25 700 ALA A O 1
ATOM 5524 N N . ALA A 1 701 ? -35.132 -18.580 33.712 1.00 92.50 701 ALA A N 1
ATOM 5525 C CA . ALA A 1 701 ? -35.125 -17.126 33.557 1.00 92.50 701 ALA A CA 1
ATOM 5526 C C . ALA A 1 701 ? -35.187 -16.712 32.081 1.00 92.50 701 ALA A C 1
ATOM 5528 O O . ALA A 1 701 ? -35.952 -15.818 31.718 1.00 92.50 701 ALA A O 1
ATOM 5529 N N . ARG A 1 702 ? -34.435 -17.401 31.207 1.00 90.31 702 ARG A N 1
ATOM 5530 C CA . ARG A 1 702 ? -34.456 -17.147 29.758 1.00 90.31 702 ARG A CA 1
ATOM 5531 C C . ARG A 1 702 ? -35.864 -17.301 29.184 1.00 90.31 702 ARG A C 1
ATOM 5533 O O . ARG A 1 702 ? -36.303 -16.452 28.412 1.00 90.31 702 ARG A O 1
ATOM 5540 N N . GLN A 1 703 ? -36.580 -18.352 29.583 1.00 90.31 703 GLN A N 1
ATOM 5541 C CA . GLN A 1 703 ? -37.954 -18.606 29.144 1.00 90.31 703 GLN A CA 1
ATOM 5542 C C . GLN A 1 703 ? -38.956 -17.601 29.722 1.00 90.31 703 GLN A C 1
ATOM 5544 O O . GLN A 1 703 ? -39.865 -17.178 29.011 1.00 90.31 703 GLN A O 1
ATOM 5549 N N . ALA A 1 704 ? -38.795 -17.208 30.988 1.00 90.75 704 ALA A N 1
ATOM 5550 C CA . ALA A 1 704 ? -39.725 -16.301 31.654 1.00 90.75 704 ALA A CA 1
ATOM 5551 C C . ALA A 1 704 ? -39.577 -14.838 31.203 1.00 90.75 704 ALA A C 1
ATOM 5553 O O . ALA A 1 704 ? -40.582 -14.167 30.962 1.00 90.75 704 ALA A O 1
ATOM 5554 N N . PHE A 1 705 ? -38.340 -14.345 31.074 1.00 92.44 705 PHE A N 1
ATOM 5555 C CA . PHE A 1 705 ? -38.060 -12.924 30.830 1.00 92.44 705 PHE A CA 1
ATOM 5556 C C . PHE A 1 705 ? -37.754 -12.612 29.357 1.00 92.44 705 PHE A C 1
ATOM 5558 O O . PHE A 1 705 ? -38.027 -11.501 28.885 1.00 92.44 705 PHE A O 1
ATOM 5565 N N . GLY A 1 706 ? -37.231 -13.590 28.606 1.00 87.50 706 GLY A N 1
ATOM 5566 C CA . GLY A 1 706 ? -36.862 -13.422 27.198 1.00 87.50 706 GLY A CA 1
ATOM 5567 C C . GLY A 1 706 ? -35.701 -12.446 26.981 1.00 87.50 706 GLY A C 1
ATOM 5568 O O . GLY A 1 706 ? -35.646 -11.799 25.938 1.00 87.50 706 GLY A O 1
ATOM 5569 N N . LEU A 1 707 ? -34.822 -12.301 27.976 1.00 89.25 707 LEU A N 1
ATOM 5570 C CA . LEU A 1 707 ? -33.623 -11.464 27.906 1.00 89.25 707 LEU A CA 1
ATOM 5571 C C . LEU A 1 707 ? -32.461 -12.252 27.282 1.00 89.25 707 LEU A C 1
ATOM 5573 O O . LEU A 1 707 ? -32.375 -13.473 27.421 1.00 89.25 707 LEU A O 1
ATOM 5577 N N . ASP A 1 708 ? -31.560 -11.548 26.598 1.00 83.75 708 ASP A N 1
ATOM 5578 C CA . ASP A 1 708 ? -30.345 -12.117 25.988 1.00 83.75 708 ASP A CA 1
ATOM 5579 C C . ASP A 1 708 ? -29.217 -12.371 27.004 1.00 83.75 708 ASP A C 1
ATOM 5581 O O . ASP A 1 708 ? -28.211 -13.004 26.685 1.00 83.75 708 ASP A O 1
ATOM 5585 N N . THR A 1 709 ? -29.396 -11.886 28.232 1.00 90.12 709 THR A N 1
ATOM 5586 C CA . THR A 1 709 ? -28.419 -11.945 29.315 1.00 90.12 709 THR A CA 1
ATOM 5587 C C . THR A 1 709 ? -28.787 -13.045 30.295 1.00 90.12 709 THR A C 1
ATOM 5589 O O . THR A 1 709 ? -29.910 -13.107 30.793 1.00 90.12 709 THR A O 1
ATOM 5592 N N . GLU A 1 710 ? -27.835 -13.932 30.577 1.00 92.19 710 GLU A N 1
ATOM 5593 C CA . GLU A 1 710 ? -28.062 -15.057 31.476 1.00 92.19 710 GLU A CA 1
ATOM 5594 C C . GLU A 1 710 ? -28.189 -14.608 32.937 1.00 92.19 710 GLU A C 1
ATOM 5596 O O . GLU A 1 710 ? -27.361 -13.845 33.439 1.00 92.19 710 GLU A O 1
ATOM 5601 N N . PHE A 1 711 ? -29.186 -15.155 33.636 1.00 95.56 711 PHE A N 1
ATOM 5602 C CA . PHE A 1 711 ? -29.354 -15.024 35.081 1.00 95.56 711 PHE A CA 1
ATOM 5603 C C . PHE A 1 711 ? -28.674 -16.204 35.773 1.00 95.56 711 PHE A C 1
ATOM 5605 O O . PHE A 1 711 ? -29.010 -17.359 35.511 1.00 95.56 711 PHE A O 1
ATOM 5612 N N . ALA A 1 712 ? -27.720 -15.937 36.657 1.00 95.94 712 ALA A N 1
ATOM 5613 C CA . ALA A 1 712 ? -27.026 -16.972 37.411 1.00 95.94 712 ALA A CA 1
ATOM 5614 C C . ALA A 1 712 ? -26.449 -16.405 38.708 1.00 95.94 712 ALA A C 1
ATOM 5616 O O . ALA A 1 712 ? -25.782 -15.366 38.699 1.00 95.94 712 ALA A O 1
ATOM 5617 N N . LEU A 1 713 ? -26.648 -17.140 39.805 1.00 97.19 713 LEU A N 1
ATOM 5618 C CA . LEU A 1 713 ? -25.930 -16.926 41.054 1.00 97.19 713 LEU A CA 1
ATOM 5619 C C . LEU A 1 713 ? -24.472 -17.326 40.836 1.00 97.19 713 LEU A C 1
ATOM 5621 O O . LEU A 1 713 ? -24.148 -18.514 40.790 1.00 97.19 713 LEU A O 1
ATOM 5625 N N . GLU A 1 714 ? -23.606 -16.333 40.668 1.00 95.69 714 GLU A N 1
ATOM 5626 C CA . GLU A 1 714 ? -22.179 -16.523 40.429 1.00 95.69 714 GLU A CA 1
ATOM 5627 C C . GLU A 1 714 ? -21.341 -15.638 41.351 1.00 95.69 714 GLU A C 1
ATOM 5629 O O . GLU A 1 714 ? -21.760 -14.524 41.687 1.00 95.69 714 GLU A O 1
ATOM 5634 N N . PRO A 1 715 ? -20.141 -16.101 41.747 1.00 97.69 715 PRO A N 1
ATOM 5635 C CA . PRO A 1 715 ? -19.174 -15.249 42.420 1.00 97.69 715 PRO A CA 1
ATOM 5636 C C . PRO A 1 715 ? -18.880 -13.981 41.612 1.00 97.69 715 PRO A C 1
ATOM 5638 O O . PRO A 1 715 ? -19.001 -13.949 40.383 1.00 97.69 715 PRO A O 1
ATOM 5641 N N . PHE A 1 716 ? -18.470 -12.927 42.310 1.00 97.69 716 PHE A N 1
ATOM 5642 C CA . PHE A 1 716 ? -18.062 -11.691 41.664 1.00 97.69 716 PHE A CA 1
ATOM 5643 C C . PHE A 1 716 ? -16.848 -11.929 40.756 1.00 97.69 716 PHE A C 1
ATOM 5645 O O . PHE A 1 716 ? -15.862 -12.523 41.179 1.00 97.69 716 PHE A O 1
ATOM 5652 N N . SER A 1 717 ? -16.937 -11.448 39.521 1.00 94.38 717 SER A N 1
ATOM 5653 C CA . SER A 1 717 ? -15.872 -11.459 38.517 1.00 94.38 717 SER A CA 1
ATOM 5654 C C . SER A 1 717 ? -16.136 -10.336 37.515 1.00 94.38 717 SER A C 1
ATOM 5656 O O . SER A 1 717 ? -17.243 -9.782 37.484 1.00 94.38 717 SER A O 1
ATOM 5658 N N . GLU A 1 718 ? -15.172 -10.038 36.645 1.00 91.50 718 GLU A N 1
ATOM 5659 C CA . GLU A 1 718 ? -15.392 -9.102 35.532 1.00 91.50 718 GLU A CA 1
ATOM 5660 C C . GLU A 1 718 ? -16.561 -9.537 34.634 1.00 91.50 718 GLU A C 1
ATOM 5662 O O . GLU A 1 718 ? -17.362 -8.706 34.206 1.00 91.50 718 GLU A O 1
ATOM 5667 N N . SER A 1 719 ? -16.723 -10.848 34.416 1.00 91.31 719 SER A N 1
ATOM 5668 C CA . SER A 1 719 ? -17.835 -11.397 33.632 1.00 91.31 719 SER A CA 1
ATOM 5669 C C . SER A 1 719 ? -19.184 -11.181 34.319 1.00 91.31 719 SER A C 1
ATOM 5671 O O . SER A 1 719 ? -20.153 -10.798 33.666 1.00 91.31 719 SER A O 1
ATOM 5673 N N . THR A 1 720 ? -19.266 -11.413 35.632 1.00 95.12 720 THR A N 1
ATOM 5674 C CA . THR A 1 720 ? -20.488 -11.173 36.420 1.00 95.12 720 THR A CA 1
ATOM 5675 C C . THR A 1 720 ? -20.860 -9.691 36.390 1.00 95.12 720 THR A C 1
ATOM 5677 O O . THR A 1 720 ? -22.021 -9.346 36.186 1.00 95.12 720 THR A O 1
ATOM 5680 N N . LEU A 1 721 ? -19.866 -8.807 36.512 1.00 95.75 721 LEU A N 1
ATOM 5681 C CA . LEU A 1 721 ? -20.067 -7.363 36.445 1.00 95.75 721 LEU A CA 1
ATOM 5682 C C . LEU A 1 721 ? -20.554 -6.904 35.064 1.00 95.75 721 LEU A C 1
ATOM 5684 O O . LEU A 1 721 ? -21.478 -6.100 34.984 1.00 95.75 721 LEU A O 1
ATOM 5688 N N . ALA A 1 722 ? -19.985 -7.440 33.982 1.00 93.31 722 ALA A N 1
ATOM 5689 C CA . ALA A 1 722 ? -20.450 -7.150 32.627 1.00 93.31 722 ALA A CA 1
ATOM 5690 C C . ALA A 1 722 ? -21.909 -7.592 32.411 1.00 93.31 722 ALA A C 1
ATOM 5692 O O . ALA A 1 722 ? -22.678 -6.863 31.783 1.00 93.31 722 ALA A O 1
ATOM 5693 N N . ARG A 1 723 ? -22.315 -8.743 32.977 1.00 94.00 723 ARG A N 1
ATOM 5694 C CA . ARG A 1 723 ? -23.725 -9.173 32.974 1.00 94.00 723 ARG A CA 1
ATOM 5695 C C . ARG A 1 723 ? -24.610 -8.179 33.726 1.00 94.00 723 ARG A C 1
ATOM 5697 O O . ARG A 1 723 ? -25.635 -7.792 33.182 1.00 94.00 723 ARG A O 1
ATOM 5704 N N . PHE A 1 724 ? -24.206 -7.715 34.910 1.00 96.44 724 PHE A N 1
ATOM 5705 C CA . PHE A 1 724 ? -24.970 -6.712 35.665 1.00 96.44 724 PHE A CA 1
ATOM 5706 C C . PHE A 1 724 ? -25.126 -5.395 34.897 1.00 96.44 724 PHE A C 1
ATOM 5708 O O . PHE A 1 724 ? -26.244 -4.921 34.743 1.00 96.44 724 PHE A O 1
ATOM 5715 N N . VAL A 1 725 ? -24.052 -4.862 34.299 1.00 95.00 725 VAL A N 1
ATOM 5716 C CA . VAL A 1 725 ? -24.136 -3.661 33.440 1.00 95.00 725 VAL A CA 1
ATOM 5717 C C . VAL A 1 725 ? -25.134 -3.855 32.293 1.00 95.00 725 VAL A C 1
ATOM 5719 O O . VAL A 1 725 ? -25.827 -2.916 31.910 1.00 95.00 725 VAL A O 1
ATOM 5722 N N . ARG A 1 726 ? -25.208 -5.064 31.726 1.00 92.62 726 ARG A N 1
ATOM 5723 C CA . ARG A 1 726 ? -26.143 -5.378 30.642 1.00 92.62 726 ARG A CA 1
ATOM 5724 C C . ARG A 1 726 ? -27.593 -5.539 31.118 1.00 92.62 726 ARG A C 1
ATOM 5726 O O . ARG A 1 726 ? -28.490 -5.228 30.330 1.00 92.62 726 ARG A O 1
ATOM 5733 N N . LEU A 1 727 ? -27.822 -6.017 32.343 1.00 92.56 727 LEU A N 1
ATOM 5734 C CA . LEU A 1 727 ? -29.157 -6.091 32.949 1.00 92.56 727 LEU A CA 1
ATOM 5735 C C . LEU A 1 727 ? -29.729 -4.686 33.163 1.00 92.56 727 LEU A C 1
ATOM 5737 O O . LEU A 1 727 ? -30.820 -4.415 32.667 1.00 92.56 727 LEU A O 1
ATOM 5741 N N . GLU A 1 728 ? -28.935 -3.783 33.746 1.00 93.62 728 GLU A N 1
ATOM 5742 C CA . GLU A 1 728 ? -29.304 -2.380 34.014 1.00 93.62 728 GLU A CA 1
ATOM 5743 C C . GLU A 1 728 ? -29.258 -1.473 32.773 1.00 93.62 728 GLU A C 1
ATOM 5745 O O . GLU A 1 728 ? -29.184 -0.249 32.875 1.00 93.62 728 GLU A O 1
ATOM 5750 N N . TRP A 1 729 ? -29.202 -2.044 31.567 1.00 91.50 729 TRP A N 1
ATOM 5751 C CA . TRP A 1 729 ? -28.951 -1.255 30.367 1.00 91.50 729 TRP A CA 1
ATOM 5752 C C . TRP A 1 729 ? -30.126 -0.311 30.056 1.00 91.50 729 TRP A C 1
ATOM 5754 O O . TRP A 1 729 ? -31.240 -0.788 29.807 1.00 91.50 729 TRP A O 1
ATOM 5764 N N . PRO A 1 730 ? -29.890 1.012 29.981 1.00 87.62 730 PRO A N 1
ATOM 5765 C CA . PRO A 1 730 ? -30.961 1.981 29.818 1.00 87.62 730 PRO A CA 1
ATOM 5766 C C . PRO A 1 730 ? -31.626 1.942 28.453 1.00 87.62 730 PRO A C 1
ATOM 5768 O O . PRO A 1 730 ? -30.965 1.844 27.422 1.00 87.62 730 PRO A O 1
ATOM 5771 N N . HIS A 1 731 ? -32.943 2.158 28.447 1.00 79.75 731 HIS A N 1
ATOM 5772 C CA . HIS A 1 731 ? -33.749 2.210 27.225 1.00 79.75 731 HIS A CA 1
ATOM 5773 C C . HIS A 1 731 ? -33.320 3.332 26.258 1.00 79.75 731 HIS A C 1
ATOM 5775 O O . HIS A 1 731 ? -33.448 3.192 25.044 1.00 79.75 731 HIS A O 1
ATOM 5781 N N . PHE A 1 732 ? -32.775 4.444 26.769 1.00 81.12 732 PHE A N 1
ATOM 5782 C CA . PHE A 1 732 ? -32.292 5.558 25.939 1.00 81.12 732 PHE A CA 1
ATOM 5783 C C . PHE A 1 732 ? -30.923 5.298 25.285 1.00 81.12 732 PHE A C 1
ATOM 5785 O O . PHE A 1 732 ? -30.491 6.099 24.453 1.00 81.12 732 PHE A O 1
ATOM 5792 N N . ILE A 1 733 ? -30.237 4.199 25.628 1.00 80.88 733 ILE A N 1
ATOM 5793 C CA . ILE A 1 733 ? -29.024 3.752 24.935 1.00 80.88 733 ILE A CA 1
ATOM 5794 C C . ILE A 1 733 ? -29.386 2.535 24.074 1.00 80.88 733 ILE A C 1
ATOM 5796 O O . ILE A 1 733 ? -29.779 1.506 24.621 1.00 80.88 733 ILE A O 1
ATOM 5800 N N . PRO A 1 734 ? -29.204 2.588 22.740 1.00 78.50 734 PRO A N 1
ATOM 5801 C CA . PRO A 1 734 ? -29.519 1.462 21.864 1.00 78.50 734 PRO A CA 1
ATOM 5802 C C . PRO A 1 734 ? -28.865 0.148 22.322 1.00 78.50 734 PRO A C 1
ATOM 5804 O O . PRO A 1 734 ? -27.649 0.093 22.515 1.00 78.50 734 PRO A O 1
ATOM 5807 N N . ALA A 1 735 ? -29.668 -0.910 22.465 1.00 71.12 735 ALA A N 1
ATOM 5808 C CA . ALA A 1 735 ? -29.229 -2.252 22.848 1.00 71.12 735 ALA A CA 1
ATOM 5809 C C . ALA A 1 735 ? -29.487 -3.264 21.710 1.00 71.12 735 ALA A C 1
ATOM 5811 O O . ALA A 1 735 ? -30.446 -3.103 20.954 1.00 71.12 735 ALA A O 1
ATOM 5812 N N . PRO A 1 736 ? -28.664 -4.323 21.569 1.00 66.56 736 PRO A N 1
ATOM 5813 C CA . PRO A 1 736 ? -28.837 -5.333 20.519 1.00 66.56 736 PRO A CA 1
ATOM 5814 C C . PRO A 1 736 ? -30.041 -6.267 20.741 1.00 66.56 736 PRO A C 1
ATOM 5816 O O . PRO A 1 736 ? -30.414 -7.003 19.829 1.00 66.56 736 PRO A O 1
ATOM 5819 N N . GLY A 1 737 ? -30.649 -6.255 21.927 1.00 76.62 737 GLY A N 1
ATOM 5820 C CA . GLY A 1 737 ? -31.764 -7.124 22.287 1.00 76.62 737 GLY A CA 1
ATOM 5821 C C . GLY A 1 737 ? -32.562 -6.578 23.466 1.00 76.62 737 GLY A C 1
ATOM 5822 O O . GLY A 1 737 ? -32.197 -5.556 24.050 1.00 76.62 737 GLY A O 1
ATOM 5823 N N . LYS A 1 738 ? -33.635 -7.291 23.821 1.00 82.81 738 LYS A N 1
ATOM 5824 C CA . LYS A 1 738 ? -34.561 -6.918 24.898 1.00 82.81 738 LYS A CA 1
ATOM 5825 C C . LYS A 1 738 ? -33.818 -6.671 26.220 1.00 82.81 738 LYS A C 1
ATOM 5827 O O . LYS A 1 738 ? -32.929 -7.450 26.573 1.00 82.81 738 LYS A O 1
ATOM 5832 N N . SER A 1 739 ? -34.184 -5.622 26.951 1.00 86.12 739 SER A N 1
ATOM 5833 C CA . SER A 1 739 ? -33.666 -5.307 28.293 1.00 86.12 739 SER A CA 1
ATOM 5834 C C . SER A 1 739 ? -34.766 -5.314 29.366 1.00 86.12 739 SER A C 1
ATOM 5836 O O . SER A 1 739 ? -35.953 -5.460 29.060 1.00 86.12 739 SER A O 1
ATOM 5838 N N . ILE A 1 740 ? -34.371 -5.169 30.638 1.00 90.44 740 ILE A N 1
ATOM 5839 C CA . ILE A 1 740 ? -35.299 -4.965 31.765 1.00 90.44 740 ILE A CA 1
ATOM 5840 C C . ILE A 1 740 ? -36.119 -3.684 31.544 1.00 90.44 740 ILE A C 1
ATOM 5842 O O . ILE A 1 740 ? -37.343 -3.702 31.696 1.00 90.44 740 ILE A O 1
ATOM 5846 N N . ALA A 1 741 ? -35.472 -2.624 31.052 1.00 88.81 741 ALA A N 1
ATOM 5847 C CA . ALA A 1 741 ? -36.119 -1.358 30.735 1.00 88.81 741 ALA A CA 1
ATOM 5848 C C . ALA A 1 741 ? -37.284 -1.507 29.732 1.00 88.81 741 ALA A C 1
ATOM 5850 O O . ALA A 1 741 ? -38.305 -0.833 29.866 1.00 88.81 741 ALA A O 1
ATOM 5851 N N . ASP A 1 742 ? -37.196 -2.437 28.769 1.00 85.69 742 ASP A N 1
ATOM 5852 C CA . ASP A 1 742 ? -38.300 -2.713 27.835 1.00 85.69 742 ASP A CA 1
ATOM 5853 C C . ASP A 1 742 ? -39.523 -3.330 28.535 1.00 85.69 742 ASP A C 1
ATOM 5855 O O . ASP A 1 742 ? -40.667 -3.042 28.169 1.00 85.69 742 ASP A O 1
ATOM 5859 N N . CYS A 1 743 ? -39.303 -4.167 29.557 1.00 88.56 743 CYS A N 1
ATOM 5860 C CA . CYS A 1 743 ? -40.381 -4.733 30.372 1.00 88.56 743 CYS A CA 1
ATOM 5861 C C . CYS A 1 743 ? -41.108 -3.628 31.151 1.00 88.56 743 CYS A C 1
ATOM 5863 O O . CYS A 1 743 ? -42.339 -3.548 31.104 1.00 88.56 743 CYS A O 1
ATOM 5865 N N . TYR A 1 744 ? -40.366 -2.734 31.812 1.00 92.69 744 TYR A N 1
ATOM 5866 C CA . TYR A 1 744 ? -40.965 -1.612 32.540 1.00 92.69 744 TYR A CA 1
ATOM 5867 C C . TYR A 1 744 ? -41.614 -0.578 31.624 1.00 92.69 744 TYR A C 1
ATOM 5869 O O . TYR A 1 744 ? -42.665 -0.044 31.978 1.00 92.69 744 TYR A O 1
ATOM 5877 N N . ALA A 1 745 ? -41.074 -0.341 30.425 1.00 90.06 745 ALA A N 1
ATOM 5878 C CA . ALA A 1 745 ? -41.713 0.509 29.423 1.00 90.06 745 ALA A CA 1
ATOM 5879 C C . ALA A 1 745 ? -43.097 -0.032 29.023 1.00 90.06 745 ALA A C 1
ATOM 5881 O O . ALA A 1 745 ? -44.065 0.731 28.961 1.00 90.06 745 ALA A O 1
ATOM 5882 N N . ALA A 1 746 ? -43.225 -1.352 28.831 1.00 90.25 746 ALA A N 1
ATOM 5883 C CA . ALA A 1 746 ? -44.507 -1.995 28.543 1.00 90.25 746 ALA A CA 1
ATOM 5884 C C . ALA A 1 746 ? -45.498 -1.877 29.716 1.00 90.25 746 ALA A C 1
ATOM 5886 O O . ALA A 1 746 ? -46.660 -1.520 29.506 1.00 90.25 746 ALA A O 1
ATOM 5887 N N . ILE A 1 747 ? -45.039 -2.116 30.953 1.00 94.62 747 ILE A N 1
ATOM 5888 C CA . ILE A 1 747 ? -45.853 -1.966 32.174 1.00 94.62 747 ILE A CA 1
ATOM 5889 C C . ILE A 1 747 ? -46.313 -0.510 32.338 1.00 94.62 747 ILE A C 1
ATOM 5891 O O . ILE A 1 747 ? -47.501 -0.258 32.548 1.00 94.62 747 ILE A O 1
ATOM 5895 N N . ARG A 1 748 ? -45.406 0.462 32.177 1.00 94.75 748 ARG A N 1
ATOM 5896 C CA . ARG A 1 748 ? -45.709 1.902 32.220 1.00 94.75 748 ARG A CA 1
ATOM 5897 C C . ARG A 1 748 ? -46.785 2.268 31.205 1.00 94.75 748 ARG A C 1
ATOM 5899 O O . ARG A 1 748 ? -47.762 2.926 31.564 1.00 94.75 748 ARG A O 1
ATOM 5906 N N . GLN A 1 749 ? -46.624 1.825 29.958 1.00 93.25 749 GLN A N 1
ATOM 5907 C CA . GLN A 1 749 ? -47.599 2.096 28.908 1.00 93.25 749 GLN A CA 1
ATOM 5908 C C . GLN A 1 749 ? -48.959 1.463 29.226 1.00 93.25 749 GLN A C 1
ATOM 5910 O O . GLN A 1 749 ? -49.987 2.091 29.000 1.00 93.25 749 GLN A O 1
ATOM 5915 N N . ALA A 1 750 ? -48.990 0.272 29.827 1.00 94.19 750 ALA A N 1
ATOM 5916 C CA . ALA A 1 750 ? -50.233 -0.369 30.248 1.00 94.19 750 ALA A CA 1
ATOM 5917 C C . ALA A 1 750 ? -50.979 0.424 31.337 1.00 94.19 750 ALA A C 1
ATOM 5919 O O . ALA A 1 750 ? -52.201 0.544 31.273 1.00 94.19 750 ALA A O 1
ATOM 5920 N N . PHE A 1 751 ? -50.268 1.007 32.311 1.00 94.88 751 PHE A N 1
ATOM 5921 C CA . PHE A 1 751 ? -50.879 1.886 33.321 1.00 94.88 751 PHE A CA 1
ATOM 5922 C C . PHE A 1 751 ? -51.453 3.182 32.723 1.00 94.88 751 PHE A C 1
ATOM 5924 O O . PHE A 1 751 ? -52.433 3.721 33.252 1.00 94.88 751 PHE A O 1
ATOM 5931 N N . LEU A 1 752 ? -50.864 3.675 31.627 1.00 93.56 752 LEU A N 1
ATOM 5932 C CA . LEU A 1 752 ? -51.379 4.817 30.864 1.00 93.56 752 LEU A CA 1
ATOM 5933 C C . LEU A 1 752 ? -52.615 4.442 30.035 1.00 93.56 752 LEU A C 1
ATOM 5935 O O . LEU A 1 752 ? -53.614 5.161 30.074 1.00 93.56 752 LEU A O 1
ATOM 5939 N N . ASP A 1 753 ? -52.550 3.320 29.316 1.00 93.12 753 ASP A N 1
ATOM 5940 C CA . ASP A 1 753 ? -53.552 2.907 28.329 1.00 93.12 753 ASP A CA 1
ATOM 5941 C C . ASP A 1 753 ? -54.816 2.308 28.962 1.00 93.12 7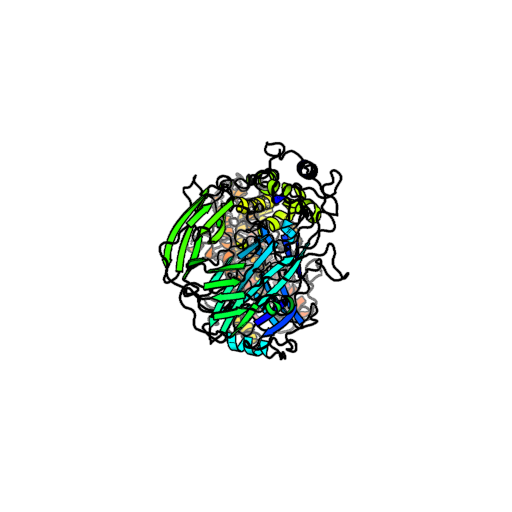53 ASP A C 1
ATOM 5943 O O . ASP A 1 753 ? -55.925 2.551 28.480 1.00 93.12 753 ASP A O 1
ATOM 5947 N N . LEU A 1 754 ? -54.674 1.496 30.016 1.00 92.75 754 LEU A N 1
ATOM 5948 C CA . LEU A 1 754 ? -55.794 0.737 30.571 1.00 92.75 754 LEU A CA 1
ATOM 5949 C C . LEU A 1 754 ? -56.686 1.621 31.472 1.00 92.75 754 LEU A C 1
ATOM 5951 O O . LEU A 1 754 ? -56.196 2.254 32.419 1.00 92.75 754 LEU A O 1
ATOM 5955 N N . PRO A 1 755 ? -58.008 1.671 31.218 1.00 87.50 755 PRO A N 1
ATOM 5956 C CA . PRO A 1 755 ? -58.959 2.367 32.081 1.00 87.50 755 PRO A CA 1
ATOM 5957 C C . PRO A 1 755 ? -59.309 1.541 33.332 1.00 87.50 755 PRO A C 1
ATOM 5959 O O . PRO A 1 755 ? -59.081 0.333 33.381 1.00 87.50 755 PRO A O 1
ATOM 5962 N N . ASP A 1 756 ? -59.874 2.203 34.347 1.00 85.00 756 ASP A N 1
ATOM 5963 C CA . ASP A 1 756 ? -60.512 1.589 35.528 1.00 85.00 756 ASP A CA 1
ATOM 5964 C C . ASP A 1 756 ? -59.661 0.559 36.310 1.00 85.00 756 ASP A C 1
ATOM 5966 O O . ASP A 1 756 ? -60.184 -0.352 36.957 1.00 85.00 756 ASP A O 1
ATOM 5970 N N . LEU A 1 757 ? -58.328 0.701 36.291 1.00 87.31 757 LEU A N 1
ATOM 5971 C CA . LEU A 1 757 ? -57.410 -0.202 37.004 1.00 87.31 757 LEU A CA 1
ATOM 5972 C C . LEU A 1 757 ? -57.643 -0.201 38.524 1.00 87.31 757 LEU A C 1
ATOM 5974 O O . LEU A 1 757 ? -57.630 -1.264 39.159 1.00 87.31 757 LEU A O 1
ATOM 5978 N N . PHE A 1 758 ? -57.911 0.979 39.083 1.00 81.94 758 PHE A N 1
ATOM 5979 C CA . PHE A 1 758 ? -58.215 1.203 40.490 1.00 81.94 758 PHE A CA 1
ATOM 5980 C C . PHE A 1 758 ? -59.735 1.360 40.630 1.00 81.94 758 PHE A C 1
ATOM 5982 O O . PHE A 1 758 ? -60.302 2.317 40.115 1.00 81.94 758 PHE A O 1
ATOM 5989 N N . GLY A 1 759 ? -60.418 0.436 41.322 1.00 66.12 759 GLY A N 1
ATOM 5990 C CA . GLY A 1 759 ? -61.851 0.593 41.640 1.00 66.12 759 GLY A CA 1
ATOM 5991 C C . GLY A 1 759 ? -62.147 1.956 42.295 1.00 66.12 759 GLY A C 1
ATOM 5992 O O . GLY A 1 759 ? -61.273 2.503 42.952 1.00 66.12 759 GLY A O 1
ATOM 5993 N N . GLY A 1 760 ? -63.341 2.524 42.129 1.00 53.94 760 GLY A N 1
ATOM 5994 C CA . GLY A 1 760 ? -63.614 3.951 42.390 1.00 53.94 760 GLY A CA 1
ATOM 5995 C C . GLY A 1 760 ? -63.578 4.475 43.840 1.00 53.94 760 GLY A C 1
ATOM 5996 O O . GLY A 1 760 ? -63.814 5.663 44.038 1.00 53.94 760 GLY A O 1
ATOM 5997 N N . GLU A 1 761 ? -63.306 3.661 44.866 1.00 54.22 761 GLU A N 1
ATOM 5998 C CA . GLU A 1 761 ? -63.146 4.175 46.239 1.00 54.22 761 GLU A CA 1
ATOM 5999 C C . GLU A 1 761 ? -61.768 4.822 46.442 1.00 54.22 761 GLU A C 1
ATOM 6001 O O . GLU A 1 761 ? -60.751 4.127 46.521 1.00 54.22 761 GLU A O 1
ATOM 6006 N N . ALA A 1 762 ? -61.741 6.153 46.557 1.00 52.25 762 ALA A N 1
ATOM 6007 C CA . ALA A 1 762 ? -60.560 6.912 46.954 1.00 52.25 762 ALA A CA 1
ATOM 6008 C C . ALA A 1 762 ? -60.165 6.560 48.401 1.00 52.25 762 ALA A C 1
ATOM 6010 O O . ALA A 1 762 ? -60.885 6.867 49.350 1.00 52.25 762 ALA A O 1
ATOM 6011 N N . GLY A 1 763 ? -59.022 5.902 48.576 1.00 55.06 763 GLY A N 1
ATOM 6012 C CA . GLY A 1 763 ? -58.504 5.490 49.880 1.00 55.06 763 GLY A CA 1
ATOM 6013 C C . GLY A 1 763 ? -57.187 4.731 49.733 1.00 55.06 763 GLY A C 1
ATOM 6014 O O . GLY A 1 763 ? -56.909 4.185 48.669 1.00 55.06 763 GLY A O 1
ATOM 6015 N N . LYS A 1 764 ? -56.357 4.712 50.784 1.00 53.09 764 LYS A N 1
ATOM 6016 C CA . LYS A 1 764 ? -55.063 4.005 50.793 1.00 53.09 764 LYS A CA 1
ATOM 6017 C C . LYS A 1 764 ? -55.246 2.523 50.436 1.00 53.09 764 LYS A C 1
ATOM 6019 O O . LYS A 1 764 ? -56.038 1.848 51.089 1.00 53.09 764 LYS A O 1
ATOM 6024 N N . ARG A 1 765 ? -54.507 2.025 49.433 1.00 56.91 765 ARG A N 1
ATOM 6025 C CA . ARG A 1 765 ? -54.563 0.623 48.950 1.00 56.91 765 ARG A CA 1
ATOM 6026 C C . ARG A 1 765 ? -53.273 -0.179 49.098 1.00 56.91 765 ARG A C 1
ATOM 6028 O O . ARG A 1 765 ? -53.298 -1.388 48.897 1.00 56.91 765 ARG A O 1
ATOM 6035 N N . GLY A 1 766 ? -52.179 0.471 49.481 1.00 52.56 766 GLY A N 1
ATOM 6036 C CA . GLY A 1 766 ? -50.886 -0.166 49.714 1.00 52.56 766 GLY A CA 1
ATOM 6037 C C . GLY A 1 766 ? -50.373 0.099 51.125 1.00 52.56 766 GLY A C 1
ATOM 6038 O O . GLY A 1 766 ? -50.853 1.006 51.808 1.00 52.56 766 GLY A O 1
ATOM 6039 N N . GLY A 1 767 ? -49.407 -0.708 51.561 1.00 56.66 767 GLY A N 1
ATOM 6040 C CA . GLY A 1 767 ? -48.698 -0.483 52.818 1.00 56.66 767 GLY A CA 1
ATOM 6041 C C . GLY A 1 767 ? -47.844 0.787 52.766 1.00 56.66 767 GLY A C 1
ATOM 6042 O O . GLY A 1 767 ? -47.305 1.138 51.721 1.00 56.66 767 GLY A O 1
ATOM 6043 N N . GLU A 1 768 ? -47.711 1.473 53.901 1.00 58.56 768 GLU A N 1
ATOM 6044 C CA . GLU A 1 768 ? -46.722 2.542 54.071 1.00 58.56 768 GLU A CA 1
ATOM 6045 C C . GLU A 1 768 ? -45.342 1.930 54.330 1.00 58.56 768 GLU A C 1
ATOM 6047 O O . GLU A 1 768 ? -45.150 1.180 55.300 1.00 58.56 768 GLU A O 1
ATOM 6052 N N . HIS A 1 769 ? -44.367 2.328 53.519 1.00 58.47 769 HIS A N 1
ATOM 6053 C CA . HIS A 1 769 ? -42.972 1.921 53.617 1.00 58.47 769 HIS A CA 1
ATOM 6054 C C . HIS A 1 769 ? -42.104 3.174 53.768 1.00 58.47 769 HIS A C 1
ATOM 6056 O O . HIS A 1 769 ? -41.595 3.708 52.788 1.00 58.47 769 HIS A O 1
ATOM 6062 N N . HIS A 1 770 ? -41.901 3.674 54.990 1.00 54.38 770 HIS A N 1
ATOM 6063 C CA . HIS A 1 770 ? -40.847 4.674 55.217 1.00 54.38 770 HIS A CA 1
ATOM 6064 C C . HIS A 1 770 ? -39.490 3.967 55.258 1.00 54.38 770 HIS A C 1
ATOM 6066 O O . HIS A 1 770 ? -38.882 3.809 56.319 1.00 54.38 770 HIS A O 1
ATOM 6072 N N . LEU A 1 771 ? -39.078 3.432 54.116 1.00 56.88 771 LEU A N 1
ATOM 6073 C CA . LEU A 1 771 ? -37.889 2.612 53.976 1.00 56.88 771 LEU A CA 1
ATOM 6074 C C . LEU A 1 771 ? -37.048 3.195 52.839 1.00 56.88 771 LEU A C 1
ATOM 6076 O O . LEU A 1 771 ? -37.458 3.200 51.688 1.00 56.88 771 LEU A O 1
ATOM 6080 N N . PHE A 1 772 ? -35.877 3.706 53.218 1.00 62.06 772 PHE A N 1
ATOM 6081 C CA . PHE A 1 772 ? -34.684 3.780 52.374 1.00 62.06 772 PHE A CA 1
ATOM 6082 C C . PHE A 1 772 ? -34.835 4.472 51.005 1.00 62.06 772 PHE A C 1
ATOM 6084 O O . PHE A 1 772 ? -34.424 3.933 49.984 1.00 62.06 772 PHE A O 1
ATOM 6091 N N . LEU A 1 773 ? -35.353 5.705 50.983 1.00 64.38 773 LEU A N 1
ATOM 6092 C CA . LEU A 1 773 ? -35.222 6.572 49.807 1.00 64.38 773 LEU A CA 1
ATOM 6093 C C . LEU A 1 773 ? -33.756 6.994 49.628 1.00 64.38 773 LEU A C 1
ATOM 6095 O O . LEU A 1 773 ? -33.115 7.432 50.589 1.00 64.38 773 LEU A O 1
ATOM 6099 N N . ASN A 1 774 ? -33.240 6.920 48.398 1.00 72.38 774 ASN A N 1
ATOM 6100 C CA . ASN A 1 774 ? -31.959 7.544 48.065 1.00 72.38 774 ASN A CA 1
ATOM 6101 C C . ASN A 1 774 ? -32.027 9.072 48.272 1.00 72.38 774 ASN A C 1
ATOM 6103 O O . ASN A 1 774 ? -33.108 9.662 48.359 1.00 72.38 774 ASN A O 1
ATOM 6107 N N . GLU A 1 775 ? -30.870 9.732 48.374 1.00 75.69 775 GLU A N 1
ATOM 6108 C CA . GLU A 1 775 ? -30.818 11.158 48.723 1.00 75.69 775 GLU A CA 1
ATOM 6109 C C . GLU A 1 775 ? -31.596 12.038 47.732 1.00 75.69 775 GLU A C 1
ATOM 6111 O O . GLU A 1 775 ? -32.285 12.967 48.158 1.00 75.69 775 GLU A O 1
ATOM 6116 N N . LEU A 1 776 ? -31.532 11.728 46.433 1.00 78.94 776 LEU A N 1
ATOM 6117 C CA . LEU A 1 776 ? -32.239 12.471 45.388 1.00 78.94 776 LEU A CA 1
A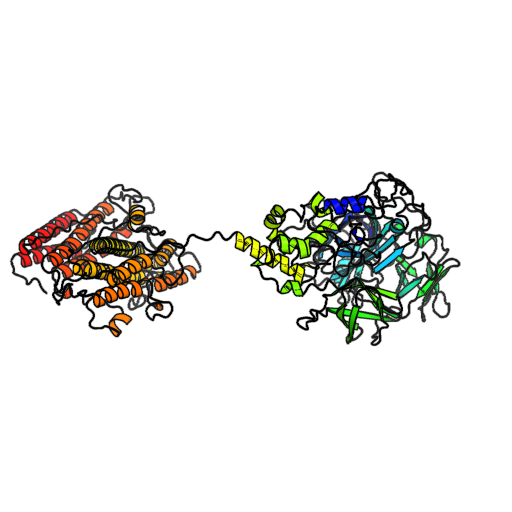TOM 6118 C C . LEU A 1 776 ? -33.758 12.409 45.579 1.00 78.94 776 LEU A C 1
ATOM 6120 O O . LEU A 1 776 ? -34.415 13.448 45.669 1.00 78.94 776 LEU A O 1
ATOM 6124 N N . THR A 1 777 ? -34.305 11.202 45.730 1.00 75.38 777 THR A N 1
ATOM 6125 C CA . THR A 1 777 ? -35.745 10.997 45.931 1.00 75.38 777 THR A CA 1
ATOM 6126 C C . THR A 1 777 ? -36.190 11.566 47.268 1.00 75.38 777 THR A C 1
ATOM 6128 O O . THR A 1 777 ? -37.223 12.220 47.339 1.00 75.38 777 THR A O 1
ATOM 6131 N N . ASN A 1 778 ? -35.400 11.392 48.331 1.00 80.44 778 ASN A N 1
ATOM 6132 C CA . ASN A 1 778 ? -35.722 11.941 49.644 1.00 80.44 778 ASN A CA 1
ATOM 6133 C C . ASN A 1 778 ? -35.734 13.478 49.650 1.00 80.44 778 ASN A C 1
ATOM 6135 O O . ASN A 1 778 ? -36.552 14.081 50.336 1.00 80.44 778 ASN A O 1
ATOM 6139 N N . ARG A 1 779 ? -34.848 14.139 48.892 1.00 80.06 779 ARG A N 1
ATOM 6140 C CA . ARG A 1 779 ? -34.852 15.606 48.770 1.00 80.06 779 ARG A CA 1
ATOM 6141 C C . ARG A 1 779 ? -36.063 16.114 47.991 1.00 80.06 779 ARG A C 1
ATOM 6143 O O . ARG A 1 779 ? -36.646 17.119 48.390 1.00 80.06 779 ARG A O 1
ATOM 6150 N N . ALA A 1 780 ? -36.432 15.437 46.905 1.00 78.44 780 ALA A N 1
ATOM 6151 C CA . ALA A 1 780 ? -37.571 15.827 46.077 1.00 78.44 780 ALA A CA 1
ATOM 6152 C C . ALA A 1 780 ? -38.924 15.457 46.719 1.00 78.44 780 ALA A C 1
ATOM 6154 O O . ALA A 1 780 ? -39.888 16.216 46.638 1.00 78.44 780 ALA A O 1
ATOM 6155 N N . HIS A 1 781 ? -38.982 14.313 47.404 1.00 79.44 781 HIS A N 1
ATOM 6156 C CA . HIS A 1 781 ? -40.198 13.693 47.929 1.00 79.44 781 HIS A CA 1
ATOM 6157 C C . HIS A 1 781 ? -39.982 13.084 49.334 1.00 79.44 781 HIS A C 1
ATOM 6159 O O . HIS A 1 781 ? -40.196 11.886 49.527 1.00 79.44 781 HIS A O 1
ATOM 6165 N N . PRO A 1 782 ? -39.629 13.882 50.362 1.00 74.62 782 PRO A N 1
ATOM 6166 C CA . PRO A 1 782 ? -39.311 13.373 51.709 1.00 74.62 782 PRO A CA 1
ATOM 6167 C C . PRO A 1 782 ? -40.487 12.667 52.403 1.00 74.62 782 PRO A C 1
ATOM 6169 O O . PRO A 1 782 ? -40.307 11.927 53.367 1.00 74.62 782 PRO A O 1
ATOM 6172 N N . GLY A 1 783 ? -41.714 12.923 51.943 1.00 71.25 783 GLY A N 1
ATOM 6173 C CA . GLY A 1 783 ? -42.929 12.302 52.463 1.00 71.25 783 GLY A CA 1
ATOM 6174 C C . GLY A 1 783 ? -43.326 10.997 51.775 1.00 71.25 783 GLY A C 1
ATOM 6175 O O . GLY A 1 783 ? -44.298 10.393 52.223 1.00 71.25 783 GLY A O 1
ATOM 6176 N N . TYR A 1 784 ? -42.635 10.571 50.709 1.00 76.75 784 TYR A N 1
ATOM 6177 C CA . TYR A 1 784 ? -43.024 9.390 49.933 1.00 76.75 784 TYR A CA 1
ATOM 6178 C C . TYR A 1 784 ? -42.899 8.099 50.760 1.00 76.75 784 TYR A C 1
ATOM 6180 O O . TYR A 1 784 ? -41.960 7.928 51.535 1.00 76.75 784 TYR A O 1
ATOM 6188 N N . GLN A 1 785 ? -43.885 7.208 50.621 1.00 73.94 785 GLN A N 1
ATOM 6189 C CA . GLN A 1 785 ? -44.037 5.986 51.430 1.00 73.94 785 GLN A CA 1
ATOM 6190 C C . GLN A 1 785 ? -44.140 4.714 50.571 1.00 73.94 785 GLN A C 1
ATOM 6192 O O . GLN A 1 785 ? -44.650 3.702 51.048 1.00 73.94 785 GLN A O 1
ATOM 6197 N N . LEU A 1 786 ? -43.730 4.773 49.297 1.00 77.56 786 LEU A N 1
ATOM 6198 C CA . LEU A 1 786 ? -43.898 3.699 48.301 1.00 77.56 786 LEU A CA 1
ATOM 6199 C C . LEU A 1 786 ? -45.364 3.277 48.056 1.00 77.56 786 LEU A C 1
ATOM 6201 O O . LEU A 1 786 ? -45.626 2.204 47.515 1.00 77.56 786 LEU A O 1
ATOM 6205 N N . GLU A 1 787 ? -46.328 4.099 48.474 1.00 79.19 787 GLU A N 1
ATOM 6206 C CA . GLU A 1 787 ? -47.755 3.811 48.336 1.00 79.19 787 GLU A CA 1
ATOM 6207 C C . GLU A 1 787 ? -48.203 3.914 46.874 1.00 79.19 787 GLU A C 1
ATOM 6209 O O . GLU A 1 787 ? -47.814 4.836 46.158 1.00 79.19 787 GLU A O 1
ATOM 6214 N N . VAL A 1 788 ? -49.081 2.995 46.466 1.00 85.00 788 VAL A N 1
ATOM 6215 C CA . VAL A 1 788 ? -49.764 3.012 45.169 1.00 85.00 788 VAL A CA 1
ATOM 6216 C C . VAL A 1 788 ? -51.264 2.896 45.421 1.00 85.00 788 VAL A C 1
ATOM 6218 O O . VAL A 1 788 ? -51.726 1.948 46.060 1.00 85.00 788 VAL A O 1
ATOM 6221 N N . PHE A 1 789 ? -52.037 3.867 44.944 1.00 82.25 789 PHE A N 1
ATOM 6222 C CA . PHE A 1 789 ? -53.499 3.891 45.106 1.00 82.25 789 PHE A CA 1
ATOM 6223 C C . PHE A 1 789 ? -54.243 4.483 43.904 1.00 82.25 789 PHE A C 1
ATOM 6225 O O . PHE A 1 789 ? -55.455 4.302 43.791 1.00 82.25 789 PHE A O 1
ATOM 6232 N N . ASP A 1 790 ? -53.528 5.144 43.001 1.00 85.75 790 ASP A N 1
ATOM 6233 C CA . ASP A 1 790 ? -54.039 5.708 41.760 1.00 85.75 790 ASP A CA 1
ATOM 6234 C C . ASP A 1 790 ? -52.993 5.591 40.639 1.00 85.75 790 ASP A C 1
ATOM 6236 O O . ASP A 1 790 ? -51.901 5.042 40.817 1.00 85.75 790 ASP A O 1
ATOM 6240 N N . ARG A 1 791 ? -53.343 6.086 39.449 1.00 89.94 791 ARG A N 1
ATOM 6241 C CA . ARG A 1 791 ? -52.463 6.022 38.278 1.00 89.94 791 ARG A CA 1
ATOM 6242 C C . ARG A 1 791 ? -51.179 6.827 38.483 1.00 89.94 791 ARG A C 1
ATOM 6244 O O . ARG A 1 791 ? -50.119 6.348 38.095 1.00 89.94 791 ARG A O 1
ATOM 6251 N N . ASP A 1 792 ? -51.258 8.007 39.086 1.00 89.00 792 ASP A N 1
ATOM 6252 C CA . ASP A 1 792 ? -50.104 8.899 39.229 1.00 89.00 792 ASP A CA 1
ATOM 6253 C C . ASP A 1 792 ? -49.074 8.317 40.206 1.00 89.00 792 ASP A C 1
ATOM 6255 O O . ASP A 1 792 ? -47.884 8.268 39.893 1.00 89.00 792 ASP A O 1
ATOM 6259 N N . SER A 1 793 ? -49.527 7.778 41.342 1.00 87.94 793 SER A N 1
ATOM 6260 C CA . SER A 1 793 ? -48.668 7.052 42.287 1.00 87.94 793 SER A CA 1
ATOM 6261 C C . SER A 1 793 ? -48.069 5.779 41.680 1.00 87.94 793 SER A C 1
ATOM 6263 O O . SER A 1 793 ? -46.906 5.473 41.945 1.00 87.94 793 SER A O 1
ATOM 6265 N N . ALA A 1 794 ? -48.805 5.068 40.816 1.00 91.25 794 ALA A N 1
ATOM 6266 C CA . ALA A 1 794 ? -48.272 3.914 40.090 1.00 91.25 794 ALA A CA 1
ATOM 6267 C C . ALA A 1 794 ? -47.168 4.305 39.097 1.00 91.25 794 ALA A C 1
ATOM 6269 O O . ALA A 1 794 ? -46.099 3.698 39.088 1.00 91.25 794 ALA A O 1
ATOM 6270 N N . LEU A 1 795 ? -47.395 5.344 38.288 1.00 93.56 795 LEU A N 1
ATOM 6271 C CA . LEU A 1 795 ? -46.398 5.843 37.336 1.00 93.56 795 LEU A CA 1
ATOM 6272 C C . LEU A 1 795 ? -45.163 6.407 38.041 1.00 93.56 795 LEU A C 1
ATOM 6274 O O . LEU A 1 795 ? -44.055 6.232 37.536 1.00 93.56 795 LEU A O 1
ATOM 6278 N N . PHE A 1 796 ? -45.345 7.040 39.203 1.00 90.19 796 PHE A N 1
ATOM 6279 C CA . PHE A 1 796 ? -44.244 7.484 40.053 1.00 90.19 796 PHE A CA 1
ATOM 6280 C C . PHE A 1 796 ? -43.437 6.298 40.593 1.00 90.19 796 PHE A C 1
ATOM 6282 O O . PHE A 1 796 ? -42.215 6.321 40.521 1.00 90.19 796 PHE A O 1
ATOM 6289 N N . GLY A 1 797 ? -44.102 5.242 41.075 1.00 90.31 797 GLY A N 1
ATOM 6290 C CA . GLY A 1 797 ? -43.430 4.021 41.529 1.00 90.31 797 GLY A CA 1
ATOM 6291 C C . GLY A 1 797 ? -42.630 3.337 40.417 1.00 90.31 797 GLY A C 1
ATOM 6292 O O . GLY A 1 797 ? -41.497 2.931 40.645 1.00 90.31 797 GLY A O 1
ATOM 6293 N N . ILE A 1 798 ? -43.179 3.268 39.199 1.00 93.94 798 ILE A N 1
ATOM 6294 C CA . ILE A 1 798 ? -42.463 2.718 38.036 1.00 93.94 798 ILE A CA 1
ATOM 6295 C C . ILE A 1 798 ? -41.250 3.584 37.684 1.00 93.94 798 ILE A C 1
ATOM 6297 O O . ILE A 1 798 ? -40.170 3.043 37.483 1.00 93.94 798 ILE A O 1
ATOM 6301 N N . ALA A 1 799 ? -41.415 4.911 37.642 1.00 90.75 799 ALA A N 1
ATOM 6302 C CA . ALA A 1 799 ? -40.309 5.829 37.376 1.00 90.75 799 ALA A CA 1
ATOM 6303 C C . ALA A 1 799 ? -39.212 5.718 38.443 1.00 90.75 799 ALA A C 1
ATOM 6305 O O . ALA A 1 799 ? -38.043 5.652 38.099 1.00 90.75 799 ALA A O 1
ATOM 6306 N N . PHE A 1 800 ? -39.585 5.612 39.721 1.00 90.19 800 PHE A N 1
ATOM 6307 C CA . PHE A 1 800 ? -38.643 5.421 40.823 1.00 90.19 800 PHE A CA 1
ATOM 6308 C C . PHE A 1 800 ? -37.752 4.187 40.617 1.00 90.19 800 PHE A C 1
ATOM 6310 O O . PHE A 1 800 ? -36.537 4.296 40.769 1.00 90.19 800 PHE A O 1
ATOM 6317 N N . VAL A 1 801 ? -38.346 3.050 40.232 1.00 92.19 801 VAL A N 1
ATOM 6318 C CA . VAL A 1 801 ? -37.604 1.814 39.934 1.00 92.19 801 VAL A CA 1
ATOM 6319 C C . VAL A 1 801 ? -36.653 2.023 38.754 1.00 92.19 801 VAL A C 1
ATOM 6321 O O . VAL A 1 801 ? -35.454 1.785 38.881 1.00 92.19 801 VAL A O 1
ATOM 6324 N N . THR A 1 802 ? -37.156 2.542 37.630 1.00 92.50 802 THR A N 1
ATOM 6325 C CA . THR A 1 802 ? -36.339 2.680 36.413 1.00 92.50 802 THR A CA 1
ATOM 6326 C C . THR A 1 802 ? -35.265 3.770 36.513 1.00 92.50 802 THR A C 1
ATOM 6328 O O . THR A 1 802 ? -34.186 3.687 35.929 1.00 92.50 802 THR A O 1
ATOM 6331 N N . ASP A 1 803 ? -35.524 4.831 37.273 1.00 90.50 803 ASP A N 1
ATOM 6332 C CA . ASP A 1 803 ? -34.556 5.910 37.467 1.00 90.50 803 ASP A CA 1
ATOM 6333 C C . ASP A 1 803 ? -33.408 5.461 38.383 1.00 90.50 803 ASP A C 1
ATOM 6335 O O . ASP A 1 803 ? -32.268 5.883 38.185 1.00 90.50 803 ASP A O 1
ATOM 6339 N N . GLN A 1 804 ? -33.677 4.595 39.366 1.00 90.19 804 GLN A N 1
ATOM 6340 C CA . GLN A 1 804 ? -32.651 4.047 40.256 1.00 90.19 804 GLN A CA 1
ATOM 6341 C C . GLN A 1 804 ? -31.842 2.918 39.595 1.00 90.19 804 GLN A C 1
ATOM 6343 O O . GLN A 1 804 ? -30.621 2.888 39.767 1.00 90.19 804 GLN A O 1
ATOM 6348 N N . GLY A 1 805 ? -32.487 2.061 38.796 1.00 91.44 805 GLY A N 1
ATOM 6349 C CA . GLY A 1 805 ? -31.823 1.027 37.994 1.00 91.44 805 GLY A CA 1
ATOM 6350 C C . GLY A 1 805 ? -31.027 1.611 36.825 1.00 91.44 805 GLY A C 1
ATOM 6351 O O . GLY A 1 805 ? -29.792 1.667 36.845 1.00 91.44 805 GLY A O 1
ATOM 6352 N N . GLU A 1 806 ? -31.733 2.122 35.813 1.00 90.38 806 GLU A N 1
ATOM 6353 C CA . GLU A 1 806 ? -31.135 2.488 34.524 1.00 90.38 806 GLU A CA 1
ATOM 6354 C C . GLU A 1 806 ? -30.768 3.978 34.375 1.00 90.38 806 GLU A C 1
ATOM 6356 O O . GLU A 1 806 ? -30.085 4.370 33.423 1.00 90.38 806 GLU A O 1
ATOM 6361 N N . GLY A 1 807 ? -31.202 4.838 35.302 1.00 85.69 807 GLY A N 1
ATOM 6362 C CA . GLY A 1 807 ? -30.819 6.256 35.337 1.00 85.69 807 GLY A CA 1
ATOM 6363 C C . GLY A 1 807 ? -31.745 7.216 34.592 1.00 85.69 807 GLY A C 1
ATOM 6364 O O . GLY A 1 807 ? -31.455 8.412 34.537 1.00 85.69 807 GLY A O 1
ATOM 6365 N N . GLY A 1 808 ? -32.856 6.729 34.034 1.00 81.12 808 GLY A N 1
ATOM 6366 C CA . GLY A 1 808 ? -33.900 7.544 33.402 1.00 81.12 808 GLY A CA 1
ATOM 6367 C C . GLY A 1 808 ? -33.518 8.145 32.041 1.00 81.12 808 GLY A C 1
ATOM 6368 O O . GLY A 1 808 ? -34.078 7.753 31.021 1.00 81.12 808 GLY A O 1
ATOM 6369 N N . ALA A 1 809 ? -32.564 9.082 32.008 1.00 82.50 809 ALA A N 1
ATOM 6370 C CA . ALA A 1 809 ? -32.038 9.736 30.801 1.00 82.50 809 ALA A CA 1
ATOM 6371 C C . ALA A 1 809 ? -30.578 10.182 31.002 1.00 82.50 809 ALA A C 1
ATOM 6373 O O . ALA A 1 809 ? -30.153 10.384 32.134 1.00 82.50 809 ALA A O 1
ATOM 6374 N N . LEU A 1 810 ? -29.815 10.395 29.922 1.00 77.25 810 LEU A N 1
ATOM 6375 C CA . LEU A 1 810 ? -28.401 10.821 29.997 1.00 77.25 810 LEU A CA 1
ATOM 6376 C C . LEU A 1 810 ? -28.177 12.128 30.780 1.00 77.25 810 LEU A C 1
ATOM 6378 O O . LEU A 1 810 ? -27.115 12.313 31.364 1.00 77.25 810 LEU A O 1
ATOM 6382 N N . ASP A 1 811 ? -29.148 13.039 30.761 1.00 81.88 811 ASP A N 1
ATOM 6383 C CA . ASP A 1 811 ? -29.131 14.334 31.449 1.00 81.88 811 ASP A CA 1
ATOM 6384 C C . ASP A 1 811 ? -29.882 14.317 32.793 1.00 81.88 811 ASP A C 1
ATOM 6386 O O . ASP A 1 811 ? -29.974 15.344 33.471 1.00 81.88 811 ASP A O 1
ATOM 6390 N N . SER A 1 812 ? -30.410 13.159 33.197 1.00 84.75 812 SER A N 1
ATOM 6391 C CA . SER A 1 812 ? -31.102 12.998 34.470 1.00 84.75 812 SER A CA 1
ATOM 6392 C C . SER A 1 812 ? -30.116 13.091 35.638 1.00 84.75 812 SER A C 1
ATOM 6394 O O . SER A 1 812 ? -29.072 12.434 35.608 1.00 84.75 812 SER A O 1
ATOM 6396 N N . PRO A 1 813 ? -30.457 13.795 36.736 1.00 82.69 813 PRO A N 1
ATOM 6397 C CA . PRO A 1 813 ? -29.650 13.764 37.956 1.00 82.69 813 PRO A CA 1
ATOM 6398 C C . PRO A 1 813 ? -29.552 12.354 38.560 1.00 82.69 813 PRO A C 1
ATOM 6400 O O . PRO A 1 813 ? -28.648 12.088 39.347 1.00 82.69 813 PRO A O 1
ATOM 6403 N N . HIS A 1 814 ? -30.460 11.444 38.193 1.00 85.00 814 HIS A N 1
ATOM 6404 C CA . HIS A 1 814 ? -30.419 10.049 38.623 1.00 85.00 814 HIS A CA 1
ATOM 6405 C C . HIS A 1 814 ? -29.352 9.229 37.887 1.00 85.00 814 HIS A C 1
ATOM 6407 O O . HIS A 1 814 ? -28.860 8.257 38.454 1.00 85.00 814 HIS A O 1
ATOM 6413 N N . TYR A 1 815 ? -28.942 9.624 36.674 1.00 88.38 815 TYR A N 1
ATOM 6414 C CA . TYR A 1 815 ? -28.028 8.838 35.841 1.00 88.38 815 TYR A CA 1
ATOM 6415 C C . TYR A 1 815 ? -26.693 8.553 36.533 1.00 88.38 815 TYR A C 1
ATOM 6417 O O . TYR A 1 815 ? -26.274 7.399 36.587 1.00 88.38 815 TYR A O 1
ATOM 6425 N N . GLU A 1 816 ? -26.065 9.568 37.136 1.00 86.50 816 GLU A N 1
ATOM 6426 C CA . GLU A 1 816 ? -24.786 9.413 37.851 1.00 86.50 816 GLU A CA 1
ATOM 6427 C C . GLU A 1 816 ? -24.876 8.469 39.062 1.00 86.50 816 GLU A C 1
ATOM 6429 O O . GLU A 1 816 ? -23.884 7.860 39.455 1.00 86.50 816 GLU A O 1
ATOM 6434 N N . HIS A 1 817 ? -26.068 8.311 39.643 1.00 88.00 817 HIS A N 1
ATOM 6435 C CA . HIS A 1 817 ? -26.307 7.478 40.824 1.00 88.00 817 HIS A CA 1
ATOM 6436 C C . HIS A 1 817 ? -27.013 6.151 40.514 1.00 88.00 817 HIS A C 1
ATOM 6438 O O . HIS A 1 817 ? -27.238 5.358 41.432 1.00 88.00 817 HIS A O 1
ATOM 6444 N N . SER A 1 818 ? -27.335 5.906 39.244 1.00 93.06 818 SER A N 1
ATOM 6445 C CA . SER A 1 818 ? -28.005 4.694 38.777 1.00 93.06 818 SER A CA 1
ATOM 6446 C C . SER A 1 818 ? -27.155 3.444 38.995 1.00 93.06 818 SER A C 1
ATOM 6448 O O . SER A 1 818 ? -25.918 3.510 39.061 1.00 93.06 818 SER A O 1
ATOM 6450 N N . HIS A 1 819 ? -27.801 2.281 39.077 1.00 95.06 819 HIS A N 1
ATOM 6451 C CA . HIS A 1 819 ? -27.105 0.993 39.122 1.00 95.06 819 HIS A CA 1
ATOM 6452 C C . HIS A 1 819 ? -26.209 0.825 37.901 1.00 95.06 819 HIS A C 1
ATOM 6454 O O . HIS A 1 819 ? -25.019 0.537 38.054 1.00 95.06 819 HIS A O 1
ATOM 6460 N N . PHE A 1 820 ? -26.739 1.123 36.711 1.00 95.44 820 PHE A N 1
ATOM 6461 C CA . PHE A 1 820 ? -25.998 1.095 35.450 1.00 95.44 820 PHE A CA 1
ATOM 6462 C C . PHE A 1 820 ? -24.659 1.834 35.536 1.00 95.44 820 PHE A C 1
ATOM 6464 O O . PHE A 1 820 ? -23.596 1.262 35.262 1.00 95.44 820 PHE A O 1
ATOM 6471 N N . GLN A 1 821 ? -24.685 3.100 35.955 1.00 94.62 821 GLN A N 1
ATOM 6472 C CA . GLN A 1 821 ? -23.483 3.924 36.000 1.00 94.62 821 GLN A CA 1
ATOM 6473 C C . GLN A 1 821 ? -22.532 3.492 37.124 1.00 94.62 821 GLN A C 1
ATOM 6475 O O . GLN A 1 821 ? -21.328 3.370 36.885 1.00 94.62 821 GLN A O 1
ATOM 6480 N N . ARG A 1 822 ? -23.047 3.151 38.315 1.00 94.50 822 ARG A N 1
ATOM 6481 C CA . ARG A 1 822 ? -22.228 2.643 39.437 1.00 94.50 822 ARG A CA 1
ATOM 6482 C C . ARG A 1 822 ? -21.491 1.352 39.072 1.00 94.50 822 ARG A C 1
ATOM 6484 O O . ARG A 1 822 ? -20.323 1.181 39.436 1.00 94.50 822 ARG A O 1
ATOM 6491 N N . LEU A 1 823 ? -22.135 0.456 38.324 1.00 97.44 823 LEU A N 1
ATOM 6492 C CA . LEU A 1 823 ? -21.532 -0.785 37.829 1.00 97.44 823 LEU A CA 1
ATOM 6493 C C . LEU A 1 823 ? -20.492 -0.518 36.730 1.00 97.44 823 LEU A C 1
ATOM 6495 O O . LEU A 1 823 ? -19.431 -1.145 36.720 1.00 97.44 823 LEU A O 1
ATOM 6499 N N . ARG A 1 824 ? -20.726 0.455 35.841 1.00 94.31 824 ARG A N 1
ATOM 6500 C CA . ARG A 1 824 ? -19.724 0.873 34.843 1.00 94.31 824 ARG A CA 1
ATOM 6501 C C . ARG A 1 824 ? -18.488 1.499 35.481 1.00 94.31 824 ARG A C 1
ATOM 6503 O O . ARG A 1 824 ? -17.370 1.172 35.090 1.00 94.31 824 ARG A O 1
ATOM 6510 N N . GLU A 1 825 ? -18.664 2.345 36.489 1.00 94.12 825 GLU A N 1
ATOM 6511 C CA . GLU A 1 825 ? -17.553 2.918 37.258 1.00 94.12 825 GLU A CA 1
ATOM 6512 C C . GLU A 1 825 ? -16.780 1.850 38.030 1.00 94.12 825 GLU A C 1
ATOM 6514 O O . GLU A 1 825 ? -15.556 1.912 38.157 1.00 94.12 825 GLU A O 1
ATOM 6519 N N . MET A 1 826 ? -17.481 0.838 38.538 1.00 94.00 826 MET A N 1
ATOM 6520 C CA . MET A 1 826 ? -16.853 -0.341 39.122 1.00 94.00 826 MET A CA 1
ATOM 6521 C C . MET A 1 826 ? -16.016 -1.102 38.086 1.00 94.00 826 MET A C 1
ATOM 6523 O O . MET A 1 826 ? -14.871 -1.447 38.375 1.00 94.00 826 MET A O 1
ATOM 6527 N N . SER A 1 827 ? -16.545 -1.301 36.874 1.00 91.56 827 SER A N 1
ATOM 6528 C CA . SER A 1 827 ? -15.837 -1.976 35.779 1.00 91.56 827 SER A CA 1
ATOM 6529 C C . SER A 1 827 ? -14.577 -1.207 35.389 1.00 91.56 827 SER A C 1
ATOM 6531 O O . SER A 1 827 ? -13.497 -1.792 35.342 1.00 91.56 827 SER A O 1
ATOM 6533 N N . ALA A 1 828 ? -14.676 0.117 35.250 1.00 92.19 828 ALA A N 1
ATOM 6534 C CA . ALA A 1 828 ? -13.528 0.976 34.979 1.00 92.19 828 ALA A CA 1
ATOM 6535 C C . ALA A 1 828 ? -12.442 0.867 36.066 1.00 92.19 828 ALA A C 1
ATOM 6537 O O . ALA A 1 828 ? -11.259 0.769 35.745 1.00 92.19 828 ALA A O 1
ATOM 6538 N N . ARG A 1 829 ? -12.822 0.829 37.353 1.00 91.50 829 ARG A N 1
ATOM 6539 C CA . ARG A 1 829 ? -11.868 0.689 38.471 1.00 91.50 829 ARG A CA 1
ATOM 6540 C C . ARG A 1 829 ? -11.152 -0.664 38.501 1.00 91.50 829 ARG A C 1
ATOM 6542 O O . ARG A 1 829 ? -9.989 -0.711 38.903 1.00 91.50 829 ARG A O 1
ATOM 6549 N N . ILE A 1 830 ? -11.825 -1.741 38.092 1.00 88.94 830 ILE A N 1
ATOM 6550 C CA . ILE A 1 830 ? -11.232 -3.086 38.012 1.00 88.94 830 ILE A CA 1
ATOM 6551 C C . ILE A 1 830 ? -10.311 -3.192 36.800 1.00 88.94 830 ILE A C 1
ATOM 6553 O O . ILE A 1 830 ? -9.164 -3.597 36.953 1.00 88.94 830 ILE A O 1
ATOM 6557 N N . MET A 1 831 ? -10.758 -2.731 35.629 1.00 86.19 831 MET A N 1
ATOM 6558 C CA . MET A 1 831 ? -9.932 -2.730 34.416 1.00 86.19 831 MET A CA 1
ATOM 6559 C C . MET A 1 831 ? -8.695 -1.827 34.535 1.00 86.19 831 MET A C 1
ATOM 6561 O O . MET A 1 831 ? -7.713 -2.035 33.830 1.00 86.19 831 MET A O 1
ATOM 6565 N N . ALA A 1 832 ? -8.722 -0.833 35.428 1.00 89.00 832 ALA A N 1
ATOM 6566 C CA . ALA A 1 832 ? -7.575 0.023 35.726 1.00 89.00 832 ALA A CA 1
ATOM 6567 C C . ALA A 1 832 ? -6.524 -0.628 36.652 1.00 89.00 832 ALA A C 1
ATOM 6569 O O . ALA A 1 832 ? -5.485 -0.016 36.907 1.00 89.00 832 ALA A O 1
ATOM 6570 N N . GLN A 1 833 ? -6.768 -1.832 37.187 1.00 87.00 833 GLN A N 1
ATOM 6571 C CA . GLN A 1 833 ? -5.772 -2.546 37.990 1.00 87.00 833 GLN A CA 1
ATOM 6572 C C . GLN A 1 833 ? -4.607 -3.025 37.111 1.00 87.00 833 GLN A C 1
ATOM 6574 O O . GLN A 1 833 ? -4.796 -3.494 35.993 1.00 87.00 833 GLN A O 1
ATOM 6579 N N . SER A 1 834 ? -3.380 -2.947 37.630 1.00 82.50 834 SER A N 1
ATOM 6580 C CA . SER A 1 834 ? -2.170 -3.358 36.900 1.00 82.50 834 SER A CA 1
ATOM 6581 C C . SER A 1 834 ? -2.054 -4.871 36.685 1.00 82.50 834 SER A C 1
ATOM 6583 O O . SER A 1 834 ? -1.285 -5.313 35.831 1.00 82.50 834 SER A O 1
ATOM 6585 N N . ALA A 1 835 ? -2.800 -5.665 37.453 1.00 81.25 835 ALA A N 1
ATOM 6586 C CA . ALA A 1 835 ? -2.883 -7.113 37.338 1.00 81.25 835 ALA A CA 1
ATOM 6587 C C . ALA A 1 835 ? -4.336 -7.576 37.556 1.00 81.25 835 ALA A C 1
ATOM 6589 O O . ALA A 1 835 ? -5.052 -6.930 38.329 1.00 81.25 835 ALA A O 1
ATOM 6590 N N . PRO A 1 836 ? -4.763 -8.700 36.942 1.00 81.62 836 PRO A N 1
ATOM 6591 C CA . PRO A 1 836 ? -6.095 -9.260 37.155 1.00 81.62 836 PRO A CA 1
ATOM 6592 C C . PRO A 1 836 ? -6.371 -9.493 38.642 1.00 81.62 836 PRO A C 1
ATOM 6594 O O . PRO A 1 836 ? -5.603 -10.175 39.328 1.00 81.62 836 PRO A O 1
ATOM 6597 N N . PHE A 1 837 ? -7.463 -8.920 39.143 1.00 88.44 837 PHE A N 1
ATOM 6598 C CA . PHE A 1 837 ? -7.854 -9.014 40.544 1.00 88.44 837 PHE A CA 1
ATOM 6599 C C . PHE A 1 837 ? -9.232 -9.660 40.671 1.00 88.44 837 PHE A C 1
ATOM 6601 O O . PHE A 1 837 ? -10.247 -9.048 40.357 1.00 88.44 837 PHE A O 1
ATOM 6608 N N . GLU A 1 838 ? -9.251 -10.887 41.188 1.00 87.62 838 GLU A N 1
ATOM 6609 C CA . GLU A 1 838 ? -10.465 -11.662 41.447 1.00 87.62 838 GLU A CA 1
ATOM 6610 C C . GLU A 1 838 ? -10.726 -11.692 42.963 1.00 87.62 838 GLU A C 1
ATOM 6612 O O . GLU A 1 838 ? -10.174 -12.541 43.675 1.00 87.62 838 GLU A O 1
ATOM 6617 N N . PRO A 1 839 ? -11.512 -10.746 43.514 1.00 93.88 839 PRO A N 1
ATOM 6618 C CA . PRO A 1 839 ? -11.714 -10.654 44.956 1.00 93.88 839 PRO A CA 1
ATOM 6619 C C . PRO A 1 839 ? -12.621 -11.762 45.499 1.00 93.88 839 PRO A C 1
ATOM 6621 O O . PRO A 1 839 ? -12.679 -11.960 46.710 1.00 93.88 839 PRO A O 1
ATOM 6624 N N . ALA A 1 840 ? -13.367 -12.468 44.653 1.00 96.56 840 ALA A N 1
ATOM 6625 C CA . ALA A 1 840 ? -14.335 -13.443 45.120 1.00 96.56 840 ALA A CA 1
ATOM 6626 C C . ALA A 1 840 ? -13.692 -14.724 45.678 1.00 96.56 840 ALA A C 1
ATOM 6628 O O . ALA A 1 840 ? -12.666 -15.223 45.215 1.00 96.56 840 ALA A O 1
ATOM 6629 N N . LEU A 1 841 ? -14.360 -15.306 46.670 1.00 95.81 841 LEU A N 1
ATOM 6630 C CA . LEU A 1 841 ? -14.206 -16.700 47.055 1.00 95.81 841 LEU A CA 1
ATOM 6631 C C . LEU A 1 841 ? -14.700 -17.594 45.906 1.00 95.81 841 LEU A C 1
ATOM 6633 O O . LEU A 1 841 ? -15.664 -17.233 45.227 1.00 95.81 841 LEU A O 1
ATOM 6637 N N . PRO A 1 842 ? -14.093 -18.776 45.695 1.00 95.06 842 PRO A N 1
ATOM 6638 C CA . PRO A 1 842 ? -14.399 -19.640 44.557 1.00 95.06 842 PRO A CA 1
ATOM 6639 C C . PRO A 1 842 ? -15.694 -20.443 44.781 1.00 95.06 842 PRO A C 1
ATOM 6641 O O . PRO A 1 842 ? -15.691 -21.673 44.695 1.00 95.06 842 PRO A O 1
ATOM 6644 N N . ALA A 1 843 ? -16.796 -19.763 45.101 1.00 97.06 843 ALA A N 1
ATOM 6645 C CA . ALA A 1 843 ? -18.079 -20.393 45.379 1.00 97.06 843 ALA A CA 1
ATOM 6646 C C . ALA A 1 843 ? -18.697 -21.023 44.119 1.00 97.06 843 ALA A C 1
ATOM 6648 O O . ALA A 1 843 ? -18.321 -20.694 42.987 1.00 97.06 843 ALA A O 1
ATOM 6649 N N . LEU A 1 844 ? -19.597 -21.987 44.315 1.00 97.19 844 LEU A N 1
ATOM 6650 C CA . LEU A 1 844 ? -20.276 -22.677 43.221 1.00 97.19 844 LEU A CA 1
ATOM 6651 C C . LEU A 1 844 ? -21.288 -21.777 42.512 1.00 97.19 844 LEU A C 1
ATOM 6653 O O . LEU A 1 844 ? -21.942 -20.939 43.112 1.00 97.19 844 LEU A O 1
ATOM 6657 N N . ARG A 1 845 ? -21.479 -22.014 41.220 1.00 95.31 845 ARG A N 1
ATOM 6658 C CA . ARG A 1 845 ? -22.547 -21.390 40.444 1.00 95.31 845 ARG A CA 1
ATOM 6659 C C . ARG A 1 845 ? -23.872 -22.093 40.724 1.00 95.31 845 ARG A C 1
ATOM 6661 O O . ARG A 1 845 ? -23.927 -23.320 40.663 1.00 95.31 845 ARG A O 1
ATOM 6668 N N . ASN A 1 846 ? -24.941 -21.326 40.951 1.00 95.88 846 ASN A N 1
ATOM 6669 C CA . ASN A 1 846 ? -26.297 -21.843 41.193 1.00 95.88 846 ASN A CA 1
ATOM 6670 C C . ASN A 1 846 ? -26.304 -23.041 42.175 1.00 95.88 846 ASN A C 1
ATOM 6672 O O . ASN A 1 846 ? -26.686 -24.152 41.790 1.00 95.88 846 ASN A O 1
ATOM 6676 N N . PRO A 1 847 ? -25.809 -22.874 43.416 1.00 97.06 847 PRO A N 1
ATOM 6677 C CA . PRO A 1 847 ? -25.658 -23.987 44.345 1.00 97.06 847 PRO A CA 1
ATOM 6678 C C . PRO A 1 847 ? -27.018 -24.517 44.810 1.00 97.06 847 PRO A C 1
ATOM 6680 O O . PRO A 1 847 ? -27.906 -23.753 45.185 1.00 97.06 847 PRO A O 1
ATOM 6683 N N . VAL A 1 848 ? -27.172 -25.839 44.832 1.00 95.56 848 VAL A N 1
ATOM 6684 C CA . VAL A 1 848 ? -28.423 -26.520 45.206 1.00 95.56 848 VAL A CA 1
ATOM 6685 C C . VAL A 1 848 ? -28.162 -27.724 46.109 1.00 95.56 848 VAL A C 1
ATOM 6687 O O . VAL A 1 848 ? -27.077 -28.315 46.101 1.00 95.56 848 VAL A O 1
ATOM 6690 N N . LEU A 1 849 ? -29.164 -28.088 46.914 1.00 93.38 849 LEU A N 1
ATOM 6691 C CA . LEU A 1 849 ? -29.132 -29.315 47.715 1.00 93.38 849 LEU A CA 1
ATOM 6692 C C . LEU A 1 849 ? -29.348 -30.559 46.847 1.00 93.38 849 LEU A C 1
ATOM 6694 O O . LEU A 1 849 ? -28.661 -31.562 47.041 1.00 93.38 849 LEU A O 1
ATOM 6698 N N . ASP A 1 850 ? -30.252 -30.491 45.878 1.00 92.06 850 ASP A N 1
ATOM 6699 C CA . ASP A 1 850 ? -30.618 -31.619 45.023 1.00 92.06 850 ASP A CA 1
ATOM 6700 C C . ASP A 1 850 ? -30.233 -31.336 43.570 1.00 92.06 850 ASP A C 1
ATOM 6702 O O . ASP A 1 850 ? -30.135 -30.183 43.158 1.00 92.06 850 ASP A O 1
ATOM 6706 N N . GLU A 1 851 ? -29.955 -32.381 42.789 1.00 87.06 851 GLU A N 1
ATOM 6707 C CA . GLU A 1 851 ? -29.530 -32.211 41.395 1.00 87.06 851 GLU A CA 1
ATOM 6708 C C . GLU A 1 851 ? -30.616 -31.496 40.582 1.00 87.06 851 GLU A C 1
ATOM 6710 O O . GLU A 1 851 ? -31.782 -31.883 40.601 1.00 87.06 851 GLU A O 1
ATOM 6715 N N . SER A 1 852 ? -30.236 -30.428 39.880 1.00 85.31 852 SER A N 1
ATOM 6716 C CA . SER A 1 852 ? -31.134 -29.628 39.044 1.00 85.31 852 SER A CA 1
ATOM 6717 C C . SER A 1 852 ? -30.383 -29.136 37.800 1.00 85.31 852 SER A C 1
ATOM 6719 O O . SER A 1 852 ? -29.204 -28.787 37.914 1.00 85.31 852 SER A O 1
ATOM 6721 N N . PRO A 1 853 ? -31.012 -29.104 36.608 1.00 84.69 853 PRO A N 1
ATOM 6722 C CA . PRO A 1 853 ? -30.360 -28.632 35.386 1.00 84.69 853 PRO A CA 1
ATOM 6723 C C . PRO A 1 853 ? -29.774 -27.220 35.540 1.00 84.69 853 PRO A C 1
ATOM 6725 O O . PRO A 1 853 ? -30.419 -26.330 36.087 1.00 84.69 853 PRO A O 1
ATOM 6728 N N . GLY A 1 854 ? -28.538 -27.015 35.071 1.00 84.56 854 GLY A N 1
ATOM 6729 C CA . GLY A 1 854 ? -27.840 -25.721 35.162 1.00 84.56 854 GLY A CA 1
ATOM 6730 C C . GLY A 1 854 ? -27.412 -25.300 36.578 1.00 84.56 854 GLY A C 1
ATOM 6731 O O . GLY A 1 854 ? -26.916 -24.185 36.758 1.00 84.56 854 GLY A O 1
ATOM 6732 N N . CYS A 1 855 ? -27.591 -26.174 37.573 1.00 92.19 855 CYS A N 1
ATOM 6733 C CA . CYS A 1 855 ? -27.257 -25.935 38.975 1.00 92.19 855 CYS A CA 1
ATOM 6734 C C . CYS A 1 855 ? -26.160 -26.895 39.456 1.00 92.19 855 CYS A C 1
ATOM 6736 O O . CYS A 1 855 ? -25.976 -27.980 38.899 1.00 92.19 855 CYS A O 1
ATOM 6738 N N . GLN A 1 856 ? -25.424 -26.513 40.503 1.00 94.12 856 GLN A N 1
ATOM 6739 C CA . GLN A 1 856 ? -24.335 -27.325 41.053 1.00 94.12 856 GLN A CA 1
ATOM 6740 C C . GLN A 1 856 ? -24.696 -27.867 42.437 1.00 94.12 856 GLN A C 1
ATOM 6742 O O . GLN A 1 856 ? -24.947 -27.112 43.377 1.00 94.12 856 GLN A O 1
ATOM 6747 N N . ARG A 1 857 ? -24.706 -29.199 42.582 1.00 95.69 857 ARG A N 1
ATOM 6748 C CA . ARG A 1 857 ? -25.027 -29.845 43.859 1.00 95.69 857 ARG A CA 1
ATOM 6749 C C . ARG A 1 857 ? -23.881 -29.696 44.859 1.00 95.69 857 ARG A C 1
ATOM 6751 O O . ARG A 1 857 ? -22.762 -30.131 44.590 1.00 95.69 857 ARG A O 1
ATOM 6758 N N . VAL A 1 858 ? -24.189 -29.189 46.050 1.00 97.19 858 VAL A N 1
ATOM 6759 C CA . VAL A 1 858 ? -23.262 -29.177 47.193 1.00 97.19 858 VAL A CA 1
ATOM 6760 C C . VAL A 1 858 ? -23.262 -30.552 47.865 1.00 97.19 858 VAL A C 1
ATOM 6762 O O . VAL A 1 858 ? -24.307 -31.044 48.292 1.00 97.19 858 VAL A O 1
ATOM 6765 N N . ALA A 1 859 ? -22.095 -31.189 47.952 1.00 95.12 859 ALA A N 1
ATOM 6766 C CA . ALA A 1 859 ? -21.919 -32.533 48.508 1.00 95.12 859 ALA A CA 1
ATOM 6767 C C . ALA A 1 859 ? -21.391 -32.537 49.953 1.00 95.12 859 ALA A C 1
ATOM 6769 O O . ALA A 1 859 ? -21.614 -33.511 50.669 1.00 95.12 859 ALA A O 1
ATOM 6770 N N . ASP A 1 860 ? -20.718 -31.470 50.395 1.00 95.62 860 ASP A N 1
ATOM 6771 C CA . ASP A 1 860 ? -20.194 -31.375 51.761 1.00 95.62 860 ASP A CA 1
ATOM 6772 C C . ASP A 1 860 ? -21.325 -31.410 52.801 1.00 95.62 860 ASP A C 1
ATOM 6774 O O . ASP A 1 860 ? -22.254 -30.601 52.765 1.00 95.62 860 ASP A O 1
ATOM 6778 N N . GLY A 1 861 ? -21.248 -32.350 53.746 1.00 91.50 861 GLY A N 1
ATOM 6779 C CA . GLY A 1 861 ? -22.308 -32.567 54.732 1.00 91.50 861 GLY A CA 1
ATOM 6780 C C . GLY A 1 861 ? -22.566 -31.357 55.634 1.00 91.50 861 GLY A C 1
ATOM 6781 O O . GLY A 1 861 ? -23.718 -31.100 55.986 1.00 91.50 861 GLY A O 1
ATOM 6782 N N . ARG A 1 862 ? -21.523 -30.579 55.962 1.00 90.44 862 ARG A N 1
ATOM 6783 C CA . ARG A 1 862 ? -21.639 -29.393 56.825 1.00 90.44 862 ARG A CA 1
ATOM 6784 C C . ARG A 1 862 ? -22.339 -28.266 56.082 1.00 90.44 862 ARG A C 1
ATOM 6786 O O . ARG A 1 862 ? -23.317 -27.708 56.576 1.00 90.44 862 ARG A O 1
ATOM 6793 N N . ALA A 1 863 ? -21.883 -27.984 54.862 1.00 94.88 863 ALA A N 1
ATOM 6794 C CA . ALA A 1 863 ? -22.502 -26.988 53.998 1.00 94.88 863 ALA A CA 1
ATOM 6795 C C . ALA A 1 863 ? -23.972 -27.330 53.714 1.00 94.88 863 ALA A C 1
ATOM 6797 O O . ALA A 1 863 ? -24.830 -26.460 53.830 1.00 94.88 863 ALA A O 1
ATOM 6798 N N . ARG A 1 864 ? -24.293 -28.603 53.445 1.00 95.06 864 ARG A N 1
ATOM 6799 C CA . ARG A 1 864 ? -25.679 -29.058 53.234 1.00 95.06 864 ARG A CA 1
ATOM 6800 C C . ARG A 1 864 ? -26.577 -28.817 54.447 1.00 95.06 864 ARG A C 1
ATOM 6802 O O . ARG A 1 864 ? -27.707 -28.365 54.275 1.00 95.06 864 ARG A O 1
ATOM 6809 N N . ALA A 1 865 ? -26.092 -29.087 55.660 1.00 93.69 865 ALA A N 1
ATOM 6810 C CA . ALA A 1 865 ? -26.863 -28.850 56.880 1.00 93.69 865 ALA A CA 1
ATOM 6811 C C . ALA A 1 865 ? -27.195 -27.356 57.064 1.00 93.69 865 ALA A C 1
ATOM 6813 O O . ALA A 1 865 ? -28.336 -27.006 57.373 1.00 93.69 865 ALA A O 1
ATOM 6814 N N . LEU A 1 866 ? -26.229 -26.469 56.787 1.00 93.88 866 LEU A N 1
ATOM 6815 C CA . LEU A 1 866 ? -26.443 -25.019 56.824 1.00 93.88 866 LEU A CA 1
ATOM 6816 C C . LEU A 1 866 ? -27.336 -24.520 55.678 1.00 93.88 866 LEU A C 1
ATOM 6818 O O . LEU A 1 866 ? -28.152 -23.633 55.905 1.00 93.88 866 LEU A O 1
ATOM 6822 N N . MET A 1 867 ? -27.228 -25.083 54.470 1.00 95.56 867 MET A N 1
ATOM 6823 C CA . MET A 1 867 ? -28.120 -24.758 53.345 1.00 95.56 867 MET A CA 1
ATOM 6824 C C . MET A 1 867 ? -29.575 -25.125 53.657 1.00 95.56 867 MET A C 1
ATOM 6826 O O . MET A 1 867 ? -30.477 -24.352 53.343 1.00 95.56 867 MET A O 1
ATOM 6830 N N . ALA A 1 868 ? -29.815 -26.264 54.311 1.00 94.00 868 ALA A N 1
ATOM 6831 C CA . ALA A 1 868 ? -31.158 -26.655 54.731 1.00 94.00 868 ALA A CA 1
ATOM 6832 C C . ALA A 1 868 ? -31.722 -25.695 55.794 1.00 94.00 868 ALA A C 1
ATOM 6834 O O . ALA A 1 868 ? -32.893 -25.323 55.729 1.00 94.00 868 ALA A O 1
ATOM 6835 N N . LEU A 1 869 ? -30.895 -25.256 56.754 1.00 94.69 869 LEU A N 1
ATOM 6836 C CA . LEU A 1 869 ? -31.309 -24.244 57.733 1.00 94.69 869 LEU A CA 1
ATOM 6837 C C . LEU A 1 869 ? -31.596 -22.902 57.040 1.00 94.69 869 LEU A C 1
ATOM 6839 O O . LEU A 1 869 ? -32.603 -22.262 57.332 1.00 94.69 869 LEU A O 1
ATOM 6843 N N . TYR A 1 870 ? -30.747 -22.505 56.086 1.00 95.12 870 TYR A N 1
ATOM 6844 C CA . TYR A 1 870 ? -30.921 -21.297 55.277 1.00 95.12 870 TYR A CA 1
ATOM 6845 C C . TYR A 1 870 ? -32.265 -21.288 54.543 1.00 95.12 870 TYR A C 1
ATOM 6847 O O . TYR A 1 870 ? -33.001 -20.309 54.645 1.00 95.12 870 TYR A O 1
ATOM 6855 N N . GLN A 1 871 ? -32.611 -22.376 53.844 1.00 94.44 871 GLN A N 1
ATOM 6856 C CA . GLN A 1 871 ? -33.892 -22.504 53.138 1.00 94.44 871 GLN A CA 1
ATOM 6857 C C . GLN A 1 871 ? -35.078 -22.346 54.093 1.00 94.44 871 GLN A C 1
ATOM 6859 O O . GLN A 1 871 ? -35.989 -21.568 53.823 1.00 94.44 871 GLN A O 1
ATOM 6864 N N . GLY A 1 872 ? -35.029 -23.000 55.254 1.00 94.25 872 GLY A N 1
ATOM 6865 C CA . GLY A 1 872 ? -36.090 -22.889 56.249 1.00 94.25 872 GLY A CA 1
ATOM 6866 C C . GLY A 1 872 ? -36.249 -21.474 56.828 1.00 94.25 872 GLY A C 1
ATOM 6867 O O . GLY A 1 872 ? -37.374 -21.010 57.026 1.00 94.25 872 GLY A O 1
ATOM 6868 N N . VAL A 1 873 ? -35.146 -20.749 57.052 1.00 95.19 873 VAL A N 1
ATOM 6869 C CA . VAL A 1 873 ? -35.186 -19.335 57.475 1.00 95.19 873 VAL A CA 1
ATOM 6870 C C . VAL A 1 873 ? -35.736 -18.441 56.358 1.00 95.19 873 VAL A C 1
ATOM 6872 O O . VAL A 1 873 ? -36.538 -17.548 56.635 1.00 95.19 873 VAL A O 1
ATOM 6875 N N . TYR A 1 874 ? -35.349 -18.690 55.104 1.00 94.25 874 TYR A N 1
ATOM 6876 C CA . TYR A 1 874 ? -35.840 -17.957 53.935 1.00 94.25 874 TYR A CA 1
ATOM 6877 C C . TYR A 1 874 ? -37.359 -18.115 53.784 1.00 94.25 874 TYR A C 1
ATOM 6879 O O . TYR A 1 874 ? -38.086 -17.126 53.686 1.00 94.25 874 TYR A O 1
ATOM 6887 N N . GLU A 1 875 ? -37.866 -19.345 53.882 1.00 93.25 875 GLU A N 1
ATOM 6888 C CA . GLU A 1 875 ? -39.304 -19.625 53.863 1.00 93.25 875 GLU A CA 1
ATOM 6889 C C . GLU A 1 875 ? -40.049 -18.981 55.040 1.00 93.25 875 GLU A C 1
ATOM 6891 O O . GLU A 1 875 ? -41.170 -18.493 54.880 1.00 93.25 875 GLU A O 1
ATOM 6896 N N . LEU A 1 876 ? -39.453 -18.977 56.239 1.00 94.31 876 LEU A N 1
ATOM 6897 C CA . LEU A 1 876 ? -40.044 -18.337 57.414 1.00 94.31 876 LEU A CA 1
ATOM 6898 C C . LEU A 1 876 ? -40.168 -16.819 57.230 1.00 94.31 876 LEU A C 1
ATOM 6900 O O . LEU A 1 876 ? -41.221 -16.263 57.542 1.00 94.31 876 LEU A O 1
ATOM 6904 N N . MET A 1 877 ? -39.132 -16.165 56.699 1.00 93.62 877 MET A N 1
ATOM 6905 C CA . MET A 1 877 ? -39.136 -14.728 56.408 1.00 93.62 877 MET A CA 1
ATOM 6906 C C . MET A 1 877 ? -40.304 -14.356 55.484 1.00 93.62 877 MET A C 1
ATOM 6908 O O . MET A 1 877 ? -41.112 -13.489 55.820 1.00 93.62 877 MET A O 1
ATOM 6912 N N . PHE A 1 878 ? -40.459 -15.064 54.364 1.00 91.25 878 PHE A N 1
ATOM 6913 C CA . PHE A 1 878 ? -41.559 -14.825 53.427 1.00 91.25 878 PHE A CA 1
ATOM 6914 C C . PHE A 1 878 ? -42.930 -15.201 53.995 1.00 91.25 878 PHE A C 1
ATOM 6916 O O . PHE A 1 878 ? -43.912 -14.520 53.712 1.00 91.25 878 PHE A O 1
ATOM 6923 N N . ALA A 1 879 ? -43.023 -16.231 54.840 1.00 90.19 879 ALA A N 1
ATOM 6924 C CA . ALA A 1 879 ? -44.271 -16.551 55.531 1.00 90.19 879 ALA A CA 1
ATOM 6925 C C . ALA A 1 879 ? -44.687 -15.445 56.515 1.00 90.19 879 ALA A C 1
ATOM 6927 O O . ALA A 1 879 ? -45.876 -15.148 56.636 1.00 90.19 879 ALA A O 1
ATOM 6928 N N . MET A 1 880 ? -43.728 -14.794 57.188 1.00 90.12 880 MET A N 1
ATOM 6929 C CA . MET A 1 880 ? -44.002 -13.617 58.021 1.00 90.12 880 MET A CA 1
ATOM 6930 C C . MET A 1 880 ? -44.512 -12.446 57.172 1.00 90.12 880 MET A C 1
ATOM 6932 O O . MET A 1 880 ? -45.521 -11.840 57.541 1.00 90.12 880 MET A O 1
ATOM 6936 N N . MET A 1 881 ? -43.876 -12.182 56.020 1.00 87.19 881 MET A N 1
ATOM 6937 C CA . MET A 1 881 ? -44.318 -11.197 55.015 1.00 87.19 881 MET A CA 1
ATOM 6938 C C . MET A 1 881 ? -45.743 -11.464 54.530 1.00 87.19 881 MET A C 1
ATOM 6940 O O . MET A 1 881 ? -46.620 -10.612 54.673 1.00 87.19 881 MET A O 1
ATOM 6944 N N . ALA A 1 882 ? -46.009 -12.674 54.044 1.00 85.12 882 ALA A N 1
ATOM 6945 C CA . ALA A 1 882 ? -47.320 -13.071 53.548 1.00 85.12 882 ALA A CA 1
ATOM 6946 C C . ALA A 1 882 ? -48.406 -12.977 54.633 1.00 85.12 882 ALA A C 1
ATOM 6948 O O . ALA A 1 882 ? -49.486 -12.447 54.377 1.00 85.12 882 ALA A O 1
ATOM 6949 N N . GLN A 1 883 ? -48.121 -13.415 55.866 1.00 87.06 883 GLN A N 1
ATOM 6950 C CA . GLN A 1 883 ? -49.073 -13.313 56.977 1.00 87.06 883 GLN A CA 1
ATOM 6951 C C . GLN A 1 883 ? -49.384 -11.855 57.346 1.00 87.06 883 GLN A C 1
ATOM 6953 O O . GLN A 1 883 ? -50.515 -11.549 57.727 1.00 87.06 883 GLN A O 1
ATOM 6958 N N . HIS A 1 884 ? -48.411 -10.945 57.231 1.00 83.69 884 HIS A N 1
ATOM 6959 C CA . HIS A 1 884 ? -48.655 -9.517 57.425 1.00 83.69 884 HIS A CA 1
ATOM 6960 C C . HIS A 1 884 ? -49.612 -8.960 56.367 1.00 83.69 884 HIS A C 1
ATOM 6962 O O . HIS A 1 884 ? -50.650 -8.395 56.726 1.00 83.69 884 HIS A O 1
ATOM 6968 N N . PHE A 1 885 ? -49.295 -9.165 55.086 1.00 76.81 885 PHE A N 1
ATOM 6969 C CA . PHE A 1 885 ? -50.094 -8.627 53.984 1.00 76.81 885 PHE A CA 1
ATOM 6970 C C . PHE A 1 885 ? -51.481 -9.262 53.879 1.00 76.81 885 PHE A C 1
ATOM 6972 O O . PHE A 1 885 ? -52.427 -8.572 53.522 1.00 76.81 885 PHE A O 1
ATOM 6979 N N . ALA A 1 886 ? -51.645 -10.533 54.248 1.00 73.94 886 ALA A N 1
ATOM 6980 C CA . ALA A 1 886 ? -52.957 -11.177 54.259 1.00 73.94 886 ALA A CA 1
ATOM 6981 C C . ALA A 1 886 ? -53.916 -10.554 55.285 1.00 73.94 886 ALA A C 1
ATOM 6983 O O . ALA A 1 886 ? -55.105 -10.405 55.026 1.00 73.94 886 ALA A O 1
ATOM 6984 N N . VAL A 1 887 ? -53.401 -10.178 56.459 1.00 64.19 887 VAL A N 1
ATOM 6985 C CA . VAL A 1 887 ? -54.230 -9.691 57.574 1.00 64.19 887 VAL A CA 1
ATOM 6986 C C . VAL A 1 887 ? -54.460 -8.186 57.490 1.00 64.19 887 VAL A C 1
ATOM 6988 O O . VAL A 1 887 ? -55.516 -7.694 57.889 1.00 64.19 887 VAL A O 1
ATOM 6991 N N . LYS A 1 888 ? -53.459 -7.429 57.032 1.00 65.94 888 LYS A N 1
ATOM 6992 C CA . LYS A 1 888 ? -53.530 -5.970 56.937 1.00 65.94 888 LYS A CA 1
ATOM 6993 C C . LYS A 1 888 ? -52.722 -5.500 55.721 1.00 65.94 888 LYS A C 1
ATOM 6995 O O . LYS A 1 888 ? -51.650 -4.932 55.911 1.00 65.94 888 LYS A O 1
ATOM 7000 N N . PRO A 1 889 ? -53.233 -5.685 54.488 1.00 59.34 889 PRO A N 1
ATOM 7001 C CA . PRO A 1 889 ? -52.522 -5.277 53.269 1.00 59.34 889 PRO A CA 1
ATOM 7002 C C . PRO A 1 889 ? -52.204 -3.772 53.246 1.00 59.34 889 PRO A C 1
ATOM 7004 O O . PRO A 1 889 ? -51.260 -3.341 52.596 1.00 59.34 889 PRO A O 1
ATOM 7007 N N . LEU A 1 890 ? -52.963 -2.986 54.020 1.00 59.78 890 LEU A N 1
ATOM 7008 C CA . LEU A 1 890 ? -52.843 -1.533 54.182 1.00 59.78 890 LEU A CA 1
ATOM 7009 C C . LEU A 1 890 ? -52.037 -1.112 55.426 1.00 59.78 890 LEU A C 1
ATOM 7011 O O . LEU A 1 890 ? -52.044 0.053 55.819 1.00 59.78 890 LEU A O 1
ATOM 7015 N N . GLY A 1 891 ? -51.446 -2.065 56.150 1.00 63.03 891 GLY A N 1
ATOM 7016 C CA . GLY A 1 891 ? -50.713 -1.794 57.382 1.00 63.03 891 GLY A CA 1
ATOM 7017 C C . GLY A 1 891 ? -49.390 -1.083 57.109 1.00 63.03 891 GLY A C 1
ATOM 7018 O O . GLY A 1 891 ? -48.720 -1.352 56.120 1.00 63.03 891 GLY A O 1
ATOM 7019 N N . SER A 1 892 ? -48.979 -0.199 58.019 1.00 67.00 892 SER A N 1
ATOM 7020 C CA . SER A 1 892 ? -47.622 0.350 57.993 1.00 67.00 892 SER A CA 1
ATOM 7021 C C . SER A 1 892 ? -46.622 -0.774 58.270 1.00 67.00 892 SER A C 1
ATOM 7023 O O . SER A 1 892 ? -46.651 -1.361 59.361 1.00 67.00 892 SER A O 1
ATOM 7025 N N . LEU A 1 893 ? -45.722 -1.063 57.320 1.00 67.69 893 LEU A N 1
ATOM 7026 C CA . LEU A 1 893 ? -44.696 -2.092 57.521 1.00 67.69 893 LEU A CA 1
ATOM 7027 C C . LEU A 1 893 ? -43.803 -1.749 58.710 1.00 67.69 893 LEU A C 1
ATOM 7029 O O . LEU A 1 893 ? -43.479 -2.620 59.510 1.00 67.69 893 LEU A O 1
ATOM 7033 N N . ARG A 1 894 ? -43.471 -0.462 58.870 1.00 67.69 894 ARG A N 1
ATOM 7034 C CA . ARG A 1 894 ? -42.605 0.047 59.944 1.00 67.69 894 ARG A CA 1
ATOM 7035 C C . ARG A 1 894 ? -43.098 -0.339 61.338 1.00 67.69 894 ARG A C 1
ATOM 7037 O O . ARG A 1 894 ? -42.299 -0.595 62.234 1.00 67.69 894 ARG A O 1
ATOM 7044 N N . ARG A 1 895 ? -44.417 -0.334 61.539 1.00 72.31 895 ARG A N 1
ATOM 7045 C CA . ARG A 1 895 ? -45.014 -0.695 62.830 1.00 72.31 895 ARG A CA 1
ATOM 7046 C C . ARG A 1 895 ? -45.254 -2.194 62.936 1.00 72.31 895 ARG A C 1
ATOM 7048 O O . ARG A 1 895 ? -45.468 -2.681 64.033 1.00 72.31 895 ARG A O 1
ATOM 7055 N N . SER A 1 896 ? -45.218 -2.947 61.841 1.00 81.81 896 SER A N 1
ATOM 7056 C CA . SER A 1 896 ? -45.511 -4.377 61.853 1.00 81.81 896 SER A CA 1
ATOM 7057 C C . SER A 1 896 ? -44.429 -5.171 62.579 1.00 81.81 896 SER A C 1
ATOM 7059 O O . SER A 1 896 ? -43.301 -5.296 62.101 1.00 81.81 896 SER A O 1
ATOM 7061 N N . ARG A 1 897 ? -44.794 -5.812 63.697 1.00 86.75 897 ARG A N 1
ATOM 7062 C CA . ARG A 1 897 ? -43.884 -6.747 64.380 1.00 86.75 897 ARG A CA 1
ATOM 7063 C C . ARG A 1 897 ? -43.493 -7.930 63.500 1.00 86.75 897 ARG A C 1
ATOM 7065 O O . ARG A 1 897 ? -42.368 -8.397 63.598 1.00 86.75 897 ARG A O 1
ATOM 7072 N N . LEU A 1 898 ? -44.387 -8.378 62.613 1.00 88.19 898 LEU A N 1
ATOM 7073 C CA . LEU A 1 898 ? -44.067 -9.434 61.651 1.00 88.19 898 LEU A CA 1
ATOM 7074 C C . LEU A 1 898 ? -43.013 -8.976 60.636 1.00 88.19 898 LEU A C 1
ATOM 7076 O O . LEU A 1 898 ? -42.183 -9.786 60.240 1.00 88.19 898 LEU A O 1
ATOM 7080 N N . MET A 1 899 ? -43.027 -7.705 60.210 1.00 84.88 899 MET A N 1
ATOM 7081 C CA . MET A 1 899 ? -42.044 -7.232 59.222 1.00 84.88 899 MET A CA 1
ATOM 7082 C C . MET A 1 899 ? -40.712 -6.944 59.868 1.00 84.88 899 MET A C 1
ATOM 7084 O O . MET A 1 899 ? -39.691 -7.315 59.306 1.00 84.88 899 MET A O 1
ATOM 7088 N N . ASN A 1 900 ? -40.724 -6.386 61.076 1.00 85.38 900 ASN A N 1
ATOM 7089 C CA . ASN A 1 900 ? -39.510 -6.271 61.872 1.00 85.38 900 ASN A CA 1
ATOM 7090 C C . ASN A 1 900 ? -38.884 -7.658 62.092 1.00 85.38 900 ASN A C 1
ATOM 7092 O O . ASN A 1 900 ? -37.686 -7.816 61.898 1.00 85.38 900 ASN A O 1
ATOM 7096 N N . ALA A 1 901 ? -39.703 -8.686 62.353 1.00 90.12 901 ALA A N 1
ATOM 7097 C CA . ALA A 1 901 ? -39.228 -10.064 62.417 1.00 90.12 901 ALA A CA 1
ATOM 7098 C C . ALA A 1 901 ? -38.609 -10.545 61.100 1.00 90.12 901 ALA A C 1
ATOM 7100 O O . ALA A 1 901 ? -37.501 -11.068 61.107 1.00 90.12 901 ALA A O 1
ATOM 7101 N N . ALA A 1 902 ? -39.277 -10.333 59.963 1.00 90.25 902 ALA A N 1
ATOM 7102 C CA . ALA A 1 902 ? -38.741 -10.713 58.657 1.00 90.25 902 ALA A CA 1
ATOM 7103 C C . ALA A 1 902 ? -37.397 -10.015 58.347 1.00 90.25 902 ALA A C 1
ATOM 7105 O O . ALA A 1 902 ? -36.449 -10.668 57.909 1.00 90.25 902 ALA A O 1
ATOM 7106 N N . ILE A 1 903 ? -37.287 -8.714 58.634 1.00 87.94 903 ILE A N 1
ATOM 7107 C CA . ILE A 1 903 ? -36.056 -7.923 58.465 1.00 87.94 903 ILE A CA 1
ATOM 7108 C C . ILE A 1 903 ? -34.936 -8.452 59.374 1.00 87.94 903 ILE A C 1
ATOM 7110 O O . ILE A 1 903 ? -33.789 -8.602 58.937 1.00 87.94 903 ILE A O 1
ATOM 7114 N N . ASP A 1 904 ? -35.255 -8.793 60.621 1.00 91.50 904 ASP A N 1
ATOM 7115 C CA . ASP A 1 904 ? -34.288 -9.358 61.560 1.00 91.50 904 ASP A CA 1
ATOM 7116 C C . ASP A 1 904 ? -33.839 -10.766 61.149 1.00 91.50 904 ASP A C 1
ATOM 7118 O O . ASP A 1 904 ? -32.660 -11.087 61.271 1.00 91.50 904 ASP A O 1
ATOM 7122 N N . LEU A 1 905 ? -34.721 -11.604 60.594 1.00 93.50 905 LEU A N 1
ATOM 7123 C CA . LEU A 1 905 ? -34.318 -12.901 60.035 1.00 93.50 905 LEU A CA 1
ATOM 7124 C C . LEU A 1 905 ? -33.367 -12.722 58.844 1.00 93.50 905 LEU A C 1
ATOM 7126 O O . LEU A 1 905 ? -32.363 -13.430 58.730 1.00 93.50 905 LEU A O 1
ATOM 7130 N N . MET A 1 906 ? -33.638 -11.750 57.974 1.00 91.25 906 MET A N 1
ATOM 7131 C CA . MET A 1 906 ? -32.776 -11.450 56.833 1.00 91.25 906 MET A CA 1
ATOM 7132 C C . MET A 1 906 ? -31.375 -11.005 57.277 1.00 91.25 906 MET A C 1
ATOM 7134 O O . MET A 1 906 ? -30.356 -11.510 56.795 1.00 91.25 906 MET A O 1
ATOM 7138 N N . THR A 1 907 ? -31.312 -10.060 58.213 1.00 88.12 907 THR A N 1
ATOM 7139 C CA . THR A 1 907 ? -30.055 -9.433 58.646 1.00 88.12 907 THR A CA 1
ATOM 7140 C C . THR A 1 907 ? -29.296 -10.258 59.683 1.00 88.12 907 THR A C 1
ATOM 7142 O O . THR A 1 907 ? -28.068 -10.336 59.614 1.00 88.12 907 THR A O 1
ATOM 7145 N N . GLY A 1 908 ? -30.011 -10.886 60.615 1.00 90.50 908 GLY A N 1
ATOM 7146 C CA . GLY A 1 908 ? -29.472 -11.626 61.752 1.00 90.50 908 GLY A CA 1
ATOM 7147 C C . GLY A 1 908 ? -29.237 -13.113 61.497 1.00 90.50 908 GLY A C 1
ATOM 7148 O O . GLY A 1 908 ? -28.388 -13.694 62.165 1.00 90.50 908 GLY A O 1
ATOM 7149 N N . LEU A 1 909 ? -29.913 -13.732 60.519 1.00 93.12 909 LEU A N 1
ATOM 7150 C CA . LEU A 1 909 ? -29.734 -15.156 60.190 1.00 93.12 909 LEU A CA 1
ATOM 7151 C C . LEU A 1 909 ? -29.270 -15.382 58.752 1.00 93.12 909 LEU A C 1
ATOM 7153 O O . LEU A 1 909 ? -28.183 -15.926 58.559 1.00 93.12 909 LEU A O 1
ATOM 7157 N N . LEU A 1 910 ? -30.038 -14.948 57.745 1.00 94.94 910 LEU A N 1
ATOM 7158 C CA . LEU A 1 910 ? -29.713 -15.242 56.341 1.00 94.94 910 LEU A CA 1
ATOM 7159 C C . LEU A 1 910 ? -28.356 -14.665 55.937 1.00 94.94 910 LEU A C 1
ATOM 7161 O O . LEU A 1 910 ? -27.532 -15.379 55.376 1.00 94.94 910 LEU A O 1
ATOM 7165 N N . ARG A 1 911 ? -28.069 -13.403 56.272 1.00 93.06 911 ARG A N 1
ATOM 7166 C CA . ARG A 1 911 ? -26.779 -12.774 55.949 1.00 93.06 911 ARG A CA 1
ATOM 7167 C C . ARG A 1 911 ? -25.579 -13.474 56.620 1.00 93.06 911 ARG A C 1
ATOM 7169 O O . ARG A 1 911 ? -24.606 -13.753 55.911 1.00 93.06 911 ARG A O 1
ATOM 7176 N N . PRO A 1 912 ? -25.585 -13.773 57.935 1.00 90.75 912 PRO A N 1
ATOM 7177 C CA . PRO A 1 912 ? -24.526 -14.574 58.550 1.00 90.75 912 PRO A CA 1
ATOM 7178 C C . PRO A 1 912 ? -24.377 -15.970 57.940 1.00 90.75 912 PRO A C 1
ATOM 7180 O O . PRO A 1 912 ? -23.250 -16.382 57.667 1.00 90.75 912 PRO A O 1
ATOM 7183 N N . LEU A 1 913 ? -25.487 -16.663 57.660 1.00 93.94 913 LEU A N 1
ATOM 7184 C CA . LEU A 1 913 ? -25.462 -17.980 57.019 1.00 93.94 913 LEU A CA 1
ATOM 7185 C C . LEU A 1 913 ? -24.880 -17.913 55.601 1.00 93.94 913 LEU A C 1
ATOM 7187 O O . LEU A 1 913 ? -24.043 -18.746 55.263 1.00 93.94 913 LEU A O 1
ATOM 7191 N N . SER A 1 914 ? -25.234 -16.900 54.800 1.00 94.62 914 SER A N 1
ATOM 7192 C CA . SER A 1 914 ? -24.622 -16.660 53.484 1.00 94.62 914 SER A CA 1
ATOM 7193 C C . SER A 1 914 ? -23.107 -16.515 53.601 1.00 94.62 914 SER A C 1
ATOM 7195 O O . SER A 1 914 ? -22.364 -17.197 52.899 1.00 94.62 914 SER A O 1
ATOM 7197 N N . CYS A 1 915 ? -22.632 -15.663 54.519 1.00 91.19 915 CYS A N 1
ATOM 7198 C CA . CYS A 1 915 ? -21.198 -15.459 54.734 1.00 91.19 915 CYS A CA 1
ATOM 7199 C C . CYS A 1 915 ? -20.493 -16.754 55.173 1.00 91.19 915 CYS A C 1
ATOM 7201 O O . CYS A 1 915 ? -19.394 -17.042 54.699 1.00 91.19 915 CYS A O 1
ATOM 7203 N N . ALA A 1 916 ? -21.111 -17.542 56.059 1.00 91.75 916 ALA A N 1
ATOM 7204 C CA . ALA A 1 916 ? -20.562 -18.820 56.504 1.00 91.75 916 ALA A CA 1
ATOM 7205 C C . ALA A 1 916 ? -20.467 -19.824 55.343 1.00 91.75 916 ALA A C 1
ATOM 7207 O O . ALA A 1 916 ? -19.397 -20.375 55.091 1.00 91.75 916 ALA A O 1
ATOM 7208 N N . LEU A 1 917 ? -21.549 -19.994 54.577 1.00 96.00 917 LEU A N 1
ATOM 7209 C CA . LEU A 1 917 ? -21.616 -20.909 53.435 1.00 96.00 917 LEU A CA 1
ATOM 7210 C C . LEU A 1 917 ? -20.599 -20.573 52.338 1.00 96.00 917 LEU A C 1
ATOM 7212 O O . LEU A 1 917 ? -20.023 -21.485 51.748 1.00 96.00 917 LEU A O 1
ATOM 7216 N N . MET A 1 918 ? -20.322 -19.289 52.093 1.00 96.56 918 MET A N 1
ATOM 7217 C CA . MET A 1 918 ? -19.290 -18.863 51.134 1.00 96.56 918 MET A CA 1
ATOM 7218 C C . MET A 1 918 ? -17.877 -19.326 51.516 1.00 96.56 918 MET A C 1
ATOM 7220 O O . MET A 1 918 ? -17.011 -19.423 50.648 1.00 96.56 918 MET A O 1
ATOM 7224 N N . ASN A 1 919 ? -17.641 -19.622 52.797 1.00 93.75 919 ASN A N 1
ATOM 7225 C CA . ASN A 1 919 ? -16.350 -20.061 53.327 1.00 93.75 919 ASN A CA 1
ATOM 7226 C C . ASN A 1 919 ? -16.283 -21.574 53.592 1.00 93.75 919 ASN A C 1
ATOM 7228 O O . ASN A 1 919 ? -15.207 -22.087 53.894 1.00 93.75 919 ASN A O 1
ATOM 7232 N N . LEU A 1 920 ? -17.400 -22.299 53.471 1.00 94.88 920 LEU A N 1
ATOM 7233 C CA . LEU A 1 920 ? -17.420 -23.748 53.640 1.00 94.88 920 LEU A CA 1
ATOM 7234 C C . LEU A 1 920 ? -17.086 -24.468 52.327 1.00 94.88 920 LEU A C 1
ATOM 7236 O O . LEU A 1 920 ? -17.519 -24.023 51.260 1.00 94.88 920 LEU A O 1
ATOM 7240 N N . PRO A 1 921 ? -16.353 -25.595 52.375 1.00 96.06 921 PRO A N 1
ATOM 7241 C CA . PRO A 1 921 ? -16.154 -26.448 51.211 1.00 96.06 921 PRO A CA 1
ATOM 7242 C C . PRO A 1 921 ? -17.490 -26.884 50.608 1.00 96.06 921 PRO A C 1
ATOM 7244 O O . PRO A 1 921 ? -18.440 -27.181 51.324 1.00 96.06 921 PRO A O 1
ATOM 7247 N N . SER A 1 922 ? -17.556 -26.965 49.281 1.00 96.88 922 SER A N 1
ATOM 7248 C CA . SER A 1 922 ? -18.744 -27.489 48.592 1.00 96.88 922 SER A CA 1
ATOM 7249 C C . SER A 1 922 ? -18.770 -29.017 48.486 1.00 96.88 922 SER A C 1
ATOM 7251 O O . SER A 1 922 ? -19.803 -29.603 48.169 1.00 96.88 922 SER A O 1
ATOM 7253 N N . GLY A 1 923 ? -17.626 -29.670 48.698 1.00 94.06 923 GLY A N 1
ATOM 7254 C CA . GLY A 1 923 ? -17.381 -31.064 48.319 1.00 94.06 923 GLY A CA 1
ATOM 7255 C C . GLY A 1 923 ? -16.812 -31.219 46.902 1.00 94.06 923 GLY A C 1
ATOM 7256 O O . GLY A 1 923 ? -16.333 -32.296 46.559 1.00 94.06 923 GLY A O 1
ATOM 7257 N N . ILE A 1 924 ? -16.784 -30.147 46.101 1.00 92.06 924 ILE A N 1
ATOM 7258 C CA . ILE A 1 924 ? -16.015 -30.068 44.854 1.00 92.06 924 ILE A CA 1
ATOM 7259 C C . ILE A 1 924 ? -14.648 -29.455 45.172 1.00 92.06 924 ILE A C 1
ATOM 7261 O O . ILE A 1 924 ? -14.554 -28.408 45.817 1.00 92.06 924 ILE A O 1
ATOM 7265 N N . ALA A 1 925 ? -13.576 -30.116 44.730 1.00 90.19 925 ALA A N 1
ATOM 7266 C CA . ALA A 1 925 ? -12.208 -29.687 45.008 1.00 90.19 925 ALA A CA 1
ATOM 7267 C C . ALA A 1 925 ? -11.965 -28.238 44.545 1.00 90.19 925 ALA A C 1
ATOM 7269 O O . ALA A 1 925 ? -12.274 -27.873 43.412 1.00 90.19 925 ALA A O 1
ATOM 7270 N N . GLY A 1 926 ? -11.418 -27.410 45.441 1.00 90.12 926 GLY A N 1
ATOM 7271 C CA . GLY A 1 926 ? -11.115 -26.001 45.169 1.00 90.12 926 GLY A CA 1
ATOM 7272 C C . GLY A 1 926 ? -12.327 -25.062 45.107 1.00 90.12 926 GLY A C 1
ATOM 7273 O O . GLY A 1 926 ? -12.144 -23.890 44.787 1.00 90.12 926 GLY A O 1
ATOM 7274 N N . ARG A 1 927 ? -13.546 -25.534 45.409 1.00 95.94 927 ARG A N 1
ATOM 7275 C CA . ARG A 1 927 ? -14.775 -24.726 45.360 1.00 95.94 927 ARG A CA 1
ATOM 7276 C C . ARG A 1 927 ? -15.488 -24.661 46.708 1.00 95.94 927 ARG A C 1
ATOM 7278 O O . ARG A 1 927 ? -15.638 -25.682 47.388 1.00 95.94 927 ARG A O 1
ATOM 7285 N N . THR A 1 928 ? -15.988 -23.484 47.068 1.00 97.56 928 THR A N 1
ATOM 7286 C CA . THR A 1 928 ? -16.819 -23.286 48.270 1.00 97.56 928 THR A CA 1
ATOM 7287 C C . THR A 1 928 ? -18.311 -23.373 47.943 1.00 97.56 928 THR A C 1
ATOM 7289 O O . THR A 1 928 ? -18.692 -23.334 46.778 1.00 97.56 928 THR A O 1
ATOM 7292 N N . ALA A 1 929 ? -19.168 -23.585 48.943 1.00 95.94 929 ALA A N 1
ATOM 7293 C CA . ALA A 1 929 ? -20.586 -23.880 48.720 1.00 95.94 929 ALA A CA 1
ATOM 7294 C C . ALA A 1 929 ? -21.399 -22.651 48.269 1.00 95.94 929 ALA A C 1
ATOM 7296 O O . ALA A 1 929 ? -21.942 -22.638 47.167 1.00 95.94 929 ALA A O 1
ATOM 7297 N N . GLY A 1 930 ? -21.460 -21.621 49.116 1.00 95.81 930 GLY A N 1
ATOM 7298 C CA . GLY A 1 930 ? -22.353 -20.469 48.946 1.00 95.81 930 GLY A CA 1
ATOM 7299 C C . GLY A 1 930 ? -23.822 -20.743 49.335 1.00 95.81 930 GLY A C 1
ATOM 7300 O O . GLY A 1 930 ? -24.207 -21.895 49.553 1.00 95.81 930 GLY A O 1
ATOM 7301 N N . PRO A 1 931 ? -24.645 -19.688 49.498 1.00 96.38 931 PRO A N 1
ATOM 7302 C CA . PRO A 1 931 ? -26.062 -19.807 49.845 1.00 96.38 931 PRO A CA 1
ATOM 7303 C C . PRO A 1 931 ? -26.859 -20.478 48.717 1.00 96.38 931 PRO A C 1
ATOM 7305 O O . PRO A 1 931 ? -26.608 -20.164 47.555 1.00 96.38 931 PRO A O 1
ATOM 7308 N N . PRO A 1 932 ? -27.810 -21.377 49.034 1.00 95.94 932 PRO A N 1
ATOM 7309 C CA . PRO A 1 932 ? -28.555 -22.132 48.030 1.00 95.94 932 PRO A CA 1
ATOM 7310 C C . PRO A 1 932 ? -29.423 -21.220 47.158 1.00 95.94 932 PRO A C 1
ATOM 7312 O O . PRO A 1 932 ? -29.990 -20.251 47.663 1.00 95.94 932 PRO A O 1
ATOM 7315 N N . LEU A 1 933 ? -29.613 -21.594 45.888 1.00 92.25 933 LEU A N 1
ATOM 7316 C CA . LEU A 1 933 ? -30.701 -21.062 45.067 1.00 92.25 933 LEU A CA 1
ATOM 7317 C C . LEU A 1 933 ? -32.036 -21.369 45.774 1.00 92.25 933 LEU A C 1
ATOM 7319 O O . LEU A 1 933 ? -32.337 -22.552 45.988 1.00 92.25 933 LEU A O 1
ATOM 7323 N N . PRO A 1 934 ? -32.820 -20.354 46.186 1.00 87.88 934 PRO A N 1
ATOM 7324 C CA . PRO A 1 934 ? -34.067 -20.606 46.891 1.00 87.88 934 PRO A CA 1
ATOM 7325 C C . PRO A 1 934 ? -35.113 -21.219 45.958 1.00 87.88 934 PRO A C 1
ATOM 7327 O O . PRO A 1 934 ? -35.221 -20.839 44.794 1.00 87.88 934 PRO A O 1
ATOM 7330 N N . GLY A 1 935 ? -35.888 -22.167 46.484 1.00 82.00 935 GLY A N 1
ATOM 7331 C CA . GLY A 1 935 ? -37.049 -22.712 45.788 1.00 82.00 935 GLY A CA 1
ATOM 7332 C C . GLY A 1 935 ? -38.297 -21.834 45.955 1.00 82.00 935 GLY A C 1
ATOM 7333 O O . GLY A 1 935 ? -38.277 -20.864 46.718 1.00 82.00 935 GLY A O 1
ATOM 7334 N N . PRO A 1 936 ? -39.407 -22.187 45.282 1.00 80.88 936 PRO A N 1
ATOM 7335 C CA . PRO A 1 936 ? -40.702 -21.548 45.499 1.00 80.88 936 PRO A CA 1
ATOM 7336 C C . PRO A 1 936 ? -41.134 -21.645 46.967 1.00 80.88 936 PRO A C 1
ATOM 7338 O O . PRO A 1 936 ? -41.103 -22.726 47.557 1.00 80.88 936 PRO A O 1
ATOM 7341 N N . VAL A 1 937 ? -41.567 -20.526 47.551 1.00 86.06 937 VAL A N 1
ATOM 7342 C CA . VAL A 1 937 ? -41.936 -20.469 48.970 1.00 86.06 937 VAL A CA 1
ATOM 7343 C C . VAL A 1 937 ? -43.425 -20.729 49.177 1.00 86.06 937 VAL A C 1
ATOM 7345 O O . VAL A 1 937 ? -44.280 -20.159 48.502 1.00 86.06 937 VAL A O 1
ATOM 7348 N N . ASP A 1 938 ? -43.746 -21.532 50.191 1.00 79.88 938 ASP A N 1
ATOM 7349 C CA . ASP A 1 938 ? -45.107 -21.667 50.705 1.00 79.88 938 ASP A CA 1
ATOM 7350 C C . ASP A 1 938 ? -45.526 -20.435 51.526 1.00 79.88 938 ASP A C 1
ATOM 7352 O O . ASP A 1 938 ? -45.198 -20.304 52.713 1.00 79.88 938 ASP A O 1
ATOM 7356 N N . THR A 1 939 ? -46.296 -19.561 50.882 1.00 73.12 939 THR A N 1
ATOM 7357 C CA . THR A 1 939 ? -46.823 -18.306 51.431 1.00 73.12 939 THR A CA 1
ATOM 7358 C C . THR A 1 939 ? -48.220 -18.430 52.037 1.00 73.12 939 THR A C 1
ATOM 7360 O O . THR A 1 939 ? -48.879 -17.412 52.248 1.00 73.12 939 THR A O 1
ATOM 7363 N N . ARG A 1 940 ? -48.694 -19.652 52.337 1.00 81.00 940 ARG A N 1
ATOM 7364 C CA . ARG A 1 940 ? -50.002 -19.858 52.979 1.00 81.00 940 ARG A CA 1
ATOM 7365 C C . ARG A 1 940 ? -50.145 -18.995 54.232 1.00 81.00 940 ARG A C 1
ATOM 7367 O O . ARG A 1 940 ? -49.460 -19.204 55.235 1.00 81.00 940 ARG A O 1
ATOM 7374 N N . SER A 1 941 ? -51.082 -18.062 54.158 1.00 79.69 941 SER A N 1
ATOM 7375 C CA . SER A 1 941 ? -51.507 -17.206 55.252 1.00 79.69 941 SER A CA 1
ATOM 7376 C C . SER A 1 941 ? -52.815 -17.711 55.859 1.00 79.69 941 SER A C 1
ATOM 7378 O O . SER A 1 941 ? -53.528 -18.534 55.281 1.00 79.69 941 SER A O 1
ATOM 7380 N N . TYR A 1 942 ? -53.105 -17.239 57.067 1.00 84.56 942 TYR A N 1
ATOM 7381 C CA . TYR A 1 942 ? -54.293 -17.603 57.829 1.00 84.56 942 TYR A CA 1
ATOM 7382 C C . TYR A 1 942 ? -55.098 -16.346 58.148 1.00 84.56 942 TYR A C 1
ATOM 7384 O O . TYR A 1 942 ? -54.542 -15.401 58.716 1.00 84.56 942 TYR A O 1
ATOM 7392 N N . ASP A 1 943 ? -56.401 -16.368 57.853 1.00 79.69 943 ASP A N 1
ATOM 7393 C CA . ASP A 1 943 ? -57.327 -15.276 58.192 1.00 79.69 943 ASP A CA 1
ATOM 7394 C C . ASP A 1 943 ? -57.359 -15.021 59.710 1.00 79.69 943 ASP A C 1
ATOM 7396 O O . ASP A 1 943 ? -57.340 -13.878 60.175 1.00 79.69 943 ASP A O 1
ATOM 7400 N N . ASP A 1 944 ? -57.329 -16.097 60.510 1.00 85.81 944 ASP A N 1
ATOM 7401 C CA . ASP A 1 944 ? -57.099 -16.007 61.953 1.00 85.81 944 ASP A CA 1
ATOM 7402 C C . ASP A 1 944 ? -55.621 -15.686 62.225 1.00 85.81 944 ASP A C 1
ATOM 7404 O O . ASP A 1 944 ? -54.748 -16.559 62.227 1.00 85.81 944 ASP A O 1
ATOM 7408 N N . TYR A 1 945 ? -55.356 -14.412 62.522 1.00 84.31 945 TYR A N 1
ATOM 7409 C CA . TYR A 1 945 ? -54.031 -13.913 62.891 1.00 84.31 945 TYR A CA 1
ATOM 7410 C C . TYR A 1 945 ? -53.379 -14.701 64.036 1.00 84.31 945 TYR A C 1
ATOM 7412 O O . TYR A 1 945 ? -52.178 -14.967 63.990 1.00 84.31 945 TYR A O 1
ATOM 7420 N N . ALA A 1 946 ? -54.144 -15.095 65.060 1.00 88.06 946 ALA A N 1
ATOM 7421 C CA . ALA A 1 946 ? -53.596 -15.836 66.192 1.00 88.06 946 ALA A CA 1
ATOM 7422 C C . ALA A 1 946 ? -53.176 -17.251 65.777 1.00 88.06 946 ALA A C 1
ATOM 7424 O O . ALA A 1 946 ? -52.143 -17.751 66.229 1.00 88.06 946 ALA A O 1
ATOM 7425 N N . LEU A 1 947 ? -53.945 -17.894 64.891 1.00 91.12 947 LEU A N 1
ATOM 7426 C CA . LEU A 1 947 ? -53.550 -19.162 64.278 1.00 91.12 947 LEU A CA 1
ATOM 7427 C C . LEU A 1 947 ? -52.294 -18.995 63.414 1.00 91.12 947 LEU A C 1
ATOM 7429 O O . LEU A 1 947 ? -51.361 -19.785 63.568 1.00 91.12 947 LEU A O 1
ATOM 7433 N N . GLY A 1 948 ? -52.238 -17.949 62.585 1.00 89.94 948 GLY A N 1
ATOM 7434 C CA . GLY A 1 948 ? -51.067 -17.623 61.769 1.00 89.94 948 GLY A CA 1
ATOM 7435 C C . GLY A 1 948 ? -49.800 -17.474 62.612 1.00 89.94 948 GLY A C 1
ATOM 7436 O O . GLY A 1 948 ? -48.811 -18.165 62.372 1.00 89.94 948 GLY A O 1
ATOM 7437 N N . CYS A 1 949 ? -49.851 -16.676 63.682 1.00 92.00 949 CYS A N 1
ATOM 7438 C CA . CYS A 1 949 ? -48.736 -16.525 64.619 1.00 92.00 949 CYS A CA 1
ATOM 7439 C C . CYS A 1 949 ? -48.346 -17.847 65.305 1.00 92.00 949 CYS A C 1
ATOM 7441 O O . CYS A 1 949 ? -47.157 -18.139 65.424 1.00 92.00 949 CYS A O 1
ATOM 7443 N N . ARG A 1 950 ? -49.302 -18.709 65.688 1.00 94.25 950 ARG A N 1
ATOM 7444 C CA . ARG A 1 950 ? -48.980 -20.055 66.214 1.00 94.25 950 ARG A CA 1
ATOM 7445 C C . ARG A 1 950 ? -48.251 -20.923 65.186 1.00 94.25 950 ARG A C 1
ATOM 7447 O O . ARG A 1 950 ? -47.341 -21.661 65.559 1.00 94.25 950 ARG A O 1
ATOM 7454 N N . MET A 1 951 ? -48.628 -20.859 63.910 1.00 93.06 951 MET A N 1
ATOM 7455 C CA . MET A 1 951 ? -47.949 -21.622 62.855 1.00 93.06 951 MET A CA 1
ATOM 7456 C C . MET A 1 951 ? -46.544 -21.084 62.565 1.00 93.06 951 MET A C 1
ATOM 7458 O O . MET A 1 951 ? -45.628 -21.878 62.342 1.00 93.06 951 MET A O 1
ATOM 7462 N N . LEU A 1 952 ? -46.351 -19.763 62.634 1.00 94.12 952 LEU A N 1
ATOM 7463 C CA . LEU A 1 952 ? -45.029 -19.135 62.548 1.00 94.12 952 LEU A CA 1
ATOM 7464 C C . LEU A 1 952 ? -44.140 -19.540 63.734 1.00 94.12 952 LEU A C 1
ATOM 7466 O O . LEU A 1 952 ? -43.003 -19.948 63.520 1.00 94.12 952 LEU A O 1
ATOM 7470 N N . ALA A 1 953 ? -44.671 -19.548 64.963 1.00 95.31 953 ALA A N 1
ATOM 7471 C CA . ALA A 1 953 ? -43.941 -20.029 66.140 1.00 95.31 953 ALA A CA 1
ATOM 7472 C C . ALA A 1 953 ? -43.470 -21.487 65.976 1.00 95.31 953 ALA A C 1
ATOM 7474 O O . ALA A 1 953 ? -42.312 -21.792 66.248 1.00 95.31 953 ALA A O 1
ATOM 7475 N N . ARG A 1 954 ? -44.328 -22.371 65.444 1.00 95.31 954 ARG A N 1
ATOM 7476 C CA . ARG A 1 954 ? -43.963 -23.767 65.130 1.00 95.31 954 ARG A CA 1
ATOM 7477 C C . ARG A 1 954 ? -42.899 -23.887 64.037 1.00 95.31 954 ARG A C 1
ATOM 7479 O O . ARG A 1 954 ? -42.154 -24.863 64.006 1.00 95.31 954 ARG A O 1
ATOM 7486 N N . ARG A 1 955 ? -42.841 -22.947 63.085 1.00 94.75 955 ARG A N 1
ATOM 7487 C CA . ARG A 1 955 ? -41.732 -22.878 62.116 1.00 94.75 955 ARG A CA 1
ATOM 7488 C C . ARG A 1 955 ? -40.434 -22.497 62.835 1.00 94.75 955 ARG A C 1
ATOM 7490 O O . ARG A 1 955 ? -39.447 -23.193 62.633 1.00 94.75 955 ARG A O 1
ATOM 7497 N N . CYS A 1 956 ? -40.451 -21.505 63.731 1.00 95.81 956 CYS A N 1
ATOM 7498 C CA . CYS A 1 956 ? -39.282 -21.170 64.556 1.00 95.81 956 CYS A CA 1
ATOM 7499 C C . CYS A 1 956 ? -38.803 -22.359 65.407 1.00 95.81 956 CYS A C 1
ATOM 7501 O O . CYS A 1 956 ? -37.607 -22.612 65.461 1.00 95.81 956 CYS A O 1
ATOM 7503 N N . GLU A 1 957 ? -39.719 -23.113 66.030 1.00 95.94 957 GLU A N 1
ATOM 7504 C CA . GLU A 1 957 ? -39.395 -24.324 66.813 1.00 95.94 957 GLU A CA 1
ATOM 7505 C C . GLU A 1 957 ? -38.650 -25.364 65.986 1.00 95.94 957 GLU A C 1
ATOM 7507 O O . GLU A 1 957 ? -37.581 -25.813 66.384 1.00 95.94 957 GLU A O 1
ATOM 7512 N N . ARG A 1 958 ? -39.156 -25.680 64.792 1.00 95.56 958 ARG A N 1
ATOM 7513 C CA . ARG A 1 958 ? -38.497 -26.636 63.894 1.00 95.56 958 ARG A CA 1
ATOM 7514 C C . ARG A 1 958 ? -37.110 -26.170 63.455 1.00 95.56 958 ARG A C 1
ATOM 7516 O O . ARG A 1 958 ? -36.199 -26.985 63.367 1.00 95.56 958 ARG A O 1
ATOM 7523 N N . LEU A 1 959 ? -36.933 -24.872 63.201 1.00 95.19 959 LEU A N 1
ATOM 7524 C CA . LEU A 1 959 ? -35.621 -24.318 62.848 1.00 95.19 959 LEU A CA 1
ATOM 7525 C C . LEU A 1 959 ? -34.651 -24.332 64.032 1.00 95.19 959 LEU A C 1
ATOM 7527 O O . LEU A 1 959 ? -33.468 -24.574 63.828 1.00 95.19 959 LEU A O 1
ATOM 7531 N N . LEU A 1 960 ? -35.135 -24.116 65.258 1.00 93.25 960 LEU A N 1
ATOM 7532 C CA . LEU A 1 960 ? -34.333 -24.264 66.477 1.00 93.25 960 LEU A CA 1
ATOM 7533 C C . LEU A 1 960 ? -33.899 -25.711 66.693 1.00 93.25 960 LEU A C 1
ATOM 7535 O O . LEU A 1 960 ? -32.731 -25.958 66.976 1.00 93.25 960 LEU A O 1
ATOM 7539 N N . GLU A 1 961 ? -34.816 -26.664 66.524 1.00 93.38 961 GLU A N 1
ATOM 7540 C CA . GLU A 1 961 ? -34.508 -28.096 66.582 1.00 93.38 961 GLU A CA 1
ATOM 7541 C C . GLU A 1 961 ? -33.455 -28.460 65.533 1.00 93.38 961 GLU A C 1
ATOM 7543 O O . GLU A 1 961 ? -32.437 -29.061 65.870 1.00 93.38 961 GLU A O 1
ATOM 7548 N N . GLN A 1 962 ? -33.633 -28.016 64.288 1.00 91.88 962 GLN A N 1
ATOM 7549 C CA . GLN A 1 962 ? -32.659 -28.227 63.221 1.00 91.88 962 GLN A CA 1
ATOM 7550 C C . GLN A 1 962 ? -31.301 -27.576 63.526 1.00 91.88 962 GLN A C 1
ATOM 7552 O O . GLN A 1 962 ? -30.265 -28.201 63.311 1.00 91.88 962 GLN A O 1
ATOM 7557 N N . ALA A 1 963 ? -31.285 -26.348 64.052 1.00 90.06 963 ALA A N 1
ATOM 7558 C CA . ALA A 1 963 ? -30.058 -25.657 64.443 1.00 90.06 963 ALA A CA 1
ATOM 7559 C C . ALA A 1 963 ? -29.342 -26.373 65.601 1.00 90.06 963 ALA A C 1
ATOM 7561 O O . ALA A 1 963 ? -28.118 -26.464 65.597 1.00 90.06 963 ALA A O 1
ATOM 7562 N N . SER A 1 964 ? -30.092 -26.945 66.549 1.00 88.69 964 SER A N 1
ATOM 7563 C CA . SER A 1 964 ? -29.539 -27.711 67.678 1.00 88.69 964 SER A CA 1
ATOM 7564 C C . SER A 1 964 ? -28.892 -29.040 67.267 1.00 88.69 964 SER A C 1
ATOM 7566 O O . SER A 1 964 ? -28.090 -29.590 68.018 1.00 88.69 964 SER A O 1
ATOM 7568 N N . MET A 1 965 ? -29.219 -29.548 66.073 1.00 88.00 965 MET A N 1
ATOM 7569 C CA . MET A 1 965 ? -28.593 -30.738 65.488 1.00 88.00 965 MET A CA 1
ATOM 7570 C C . MET A 1 965 ? -27.261 -30.429 64.784 1.00 88.00 965 MET A C 1
ATOM 7572 O O . MET A 1 965 ? -26.569 -31.361 64.371 1.00 88.00 965 MET A O 1
ATOM 7576 N N . LEU A 1 966 ? -26.894 -29.152 64.623 1.00 87.19 966 LEU A N 1
ATOM 7577 C CA . LEU A 1 966 ? -25.587 -28.755 64.095 1.00 87.19 966 LEU A CA 1
ATOM 7578 C C . LEU A 1 966 ? -24.495 -28.964 65.157 1.00 87.19 966 LEU A C 1
ATOM 7580 O O . LEU A 1 966 ? -24.759 -28.896 66.357 1.00 87.19 966 LEU A O 1
ATOM 7584 N N . GLU A 1 967 ? -23.251 -29.206 64.733 1.00 79.75 967 GLU A N 1
ATOM 7585 C CA . GLU A 1 967 ? -22.144 -29.313 65.691 1.00 79.75 967 GLU A CA 1
ATOM 7586 C C . GLU A 1 967 ? -21.942 -27.976 66.447 1.00 79.75 967 GLU A C 1
ATOM 7588 O O . GLU A 1 967 ? -22.085 -26.896 65.856 1.00 79.75 967 GLU A O 1
ATOM 7593 N N . PRO A 1 968 ? -21.558 -28.017 67.738 1.00 77.06 968 PRO A N 1
ATOM 7594 C CA . PRO A 1 968 ? -21.295 -26.813 68.521 1.00 77.06 968 PRO A CA 1
ATOM 7595 C C . PRO A 1 968 ? -20.296 -25.864 67.840 1.00 77.06 968 PRO A C 1
ATOM 7597 O O . PRO A 1 968 ? -19.240 -26.283 67.366 1.00 77.06 968 PRO A O 1
ATOM 7600 N N . GLY A 1 969 ? -20.624 -24.569 67.820 1.00 72.50 969 GLY A N 1
ATOM 7601 C CA . GLY A 1 969 ? -19.793 -23.512 67.229 1.00 72.50 969 GLY A CA 1
ATOM 7602 C C . GLY A 1 969 ? -20.010 -23.262 65.733 1.00 72.50 969 GLY A C 1
ATOM 7603 O O . GLY A 1 969 ? -19.442 -22.312 65.199 1.00 72.50 969 GLY A O 1
ATOM 7604 N N . TRP A 1 970 ? -20.833 -24.062 65.046 1.00 75.38 970 TRP A N 1
ATOM 7605 C CA . TRP A 1 970 ? -21.154 -23.827 63.629 1.00 75.38 970 TRP A CA 1
ATOM 7606 C C . TRP A 1 970 ? -22.115 -22.658 63.410 1.00 75.38 970 TRP A C 1
ATOM 7608 O O . TRP A 1 970 ? -22.035 -21.971 62.392 1.00 75.38 970 TRP A O 1
ATOM 7618 N N . LEU A 1 971 ? -23.014 -22.436 64.365 1.00 77.69 971 LEU A N 1
ATOM 7619 C CA . LEU A 1 971 ? -23.919 -21.299 64.408 1.00 77.69 971 LEU A CA 1
ATOM 7620 C C . LEU A 1 971 ? -23.663 -20.553 65.725 1.00 77.69 971 LEU A C 1
ATOM 7622 O O . LEU A 1 971 ? -23.704 -21.195 66.775 1.00 77.69 971 LEU A O 1
ATOM 7626 N N . PRO A 1 972 ? -23.365 -19.242 65.708 1.00 79.00 972 PRO A N 1
ATOM 7627 C CA . PRO A 1 972 ? -23.190 -18.501 66.950 1.00 79.00 972 PRO A CA 1
ATOM 7628 C C . PRO A 1 972 ? -24.496 -18.432 67.758 1.00 79.00 972 PRO A C 1
ATOM 7630 O O . PRO A 1 972 ? -25.597 -18.472 67.203 1.00 79.00 972 PRO A O 1
ATOM 7633 N N . ASP A 1 973 ? -24.373 -18.306 69.081 1.00 83.69 973 ASP A N 1
ATOM 7634 C CA . ASP A 1 973 ? -25.520 -18.375 69.999 1.00 83.69 973 ASP A CA 1
ATOM 7635 C C . ASP A 1 973 ? -26.580 -17.306 69.699 1.00 83.69 973 ASP A C 1
ATOM 7637 O O . ASP A 1 973 ? -27.775 -17.592 69.735 1.00 83.69 973 ASP A O 1
ATOM 7641 N N . ALA A 1 974 ? -26.154 -16.109 69.283 1.00 88.31 974 ALA A N 1
ATOM 7642 C CA . ALA A 1 974 ? -27.042 -14.996 68.944 1.00 88.31 974 ALA A CA 1
ATOM 7643 C C . ALA A 1 974 ? -28.083 -15.351 67.862 1.00 88.31 974 ALA A C 1
ATOM 7645 O O . ALA A 1 974 ? -29.217 -14.875 67.905 1.00 88.31 974 ALA A O 1
ATOM 7646 N N . GLN A 1 975 ? -27.731 -16.200 66.892 1.00 88.69 975 GLN A N 1
ATOM 7647 C CA . GLN A 1 975 ? -28.653 -16.654 65.847 1.00 88.69 975 GLN A CA 1
ATOM 7648 C C . GLN A 1 975 ? -29.725 -17.601 66.398 1.00 88.69 975 GLN A C 1
ATOM 7650 O O . GLN A 1 975 ? -30.892 -17.504 66.012 1.00 88.69 975 GLN A O 1
ATOM 7655 N N . MET A 1 976 ? -29.348 -18.503 67.308 1.00 87.38 976 MET A N 1
ATOM 7656 C CA . MET A 1 976 ? -30.304 -19.384 67.985 1.00 87.38 976 MET A CA 1
ATOM 7657 C C . MET A 1 976 ? -31.203 -18.584 68.934 1.00 87.38 976 MET A C 1
ATOM 7659 O O . MET A 1 976 ? -32.419 -18.772 68.939 1.00 87.38 976 MET A O 1
ATOM 7663 N N . GLU A 1 977 ? -30.629 -17.636 69.678 1.00 90.62 977 GLU A N 1
ATOM 7664 C CA . GLU A 1 977 ? -31.372 -16.713 70.540 1.00 90.62 977 GLU A CA 1
ATOM 7665 C C . GLU A 1 977 ? -32.401 -15.900 69.750 1.00 90.62 977 GLU A C 1
ATOM 7667 O O . GLU A 1 977 ? -33.520 -15.711 70.226 1.00 90.62 977 GLU A O 1
ATOM 7672 N N . LEU A 1 978 ? -32.076 -15.480 68.522 1.00 93.25 978 LEU A N 1
ATOM 7673 C CA . LEU A 1 978 ? -33.004 -14.754 67.654 1.00 93.25 978 LEU A CA 1
ATOM 7674 C C . LEU A 1 978 ? -34.218 -15.606 67.250 1.00 93.25 978 LEU A C 1
ATOM 7676 O O . LEU A 1 978 ? -35.355 -15.129 67.297 1.00 93.25 978 LEU A O 1
ATOM 7680 N N . LEU A 1 979 ? -34.005 -16.876 66.887 1.00 93.12 979 LEU A N 1
ATOM 7681 C CA . LEU A 1 979 ? -35.103 -17.795 66.567 1.00 93.12 979 LEU A CA 1
ATOM 7682 C C . LEU A 1 979 ? -35.996 -18.058 67.788 1.00 93.12 979 LEU A C 1
ATOM 7684 O O . LEU A 1 979 ? -37.224 -18.068 67.656 1.00 93.12 979 LEU A O 1
ATOM 7688 N N . ASP A 1 980 ? -35.413 -18.234 68.979 1.00 93.38 980 ASP A N 1
ATOM 7689 C CA . ASP A 1 980 ? -36.187 -18.430 70.212 1.00 93.38 980 ASP A CA 1
ATOM 7690 C C . ASP A 1 980 ? -36.912 -17.151 70.649 1.00 93.38 980 ASP A C 1
ATOM 7692 O O . ASP A 1 980 ? -38.072 -17.210 71.067 1.00 93.38 980 ASP A O 1
ATOM 7696 N N . PHE A 1 981 ? -36.288 -15.984 70.475 1.00 94.81 981 PHE A N 1
ATOM 7697 C CA . PHE A 1 981 ? -36.928 -14.688 70.684 1.00 94.81 981 PHE A CA 1
ATOM 7698 C C . PHE A 1 981 ? -38.187 -14.557 69.822 1.00 94.81 981 PHE A C 1
ATOM 7700 O O . PHE A 1 981 ? -39.268 -14.272 70.348 1.00 94.81 981 PHE A O 1
ATOM 7707 N N . TYR A 1 982 ? -38.090 -14.842 68.519 1.00 94.88 982 TYR A N 1
ATOM 7708 C CA . TYR A 1 982 ? -39.240 -14.742 67.622 1.00 94.88 982 TYR A CA 1
ATOM 7709 C C . TYR A 1 982 ? -40.275 -15.834 67.841 1.00 94.88 982 TYR A C 1
ATOM 7711 O O . TYR A 1 982 ? -41.469 -15.550 67.769 1.00 94.88 982 TYR A O 1
ATOM 7719 N N . ARG A 1 983 ? -39.866 -17.052 68.204 1.00 95.81 983 ARG A N 1
ATOM 7720 C CA . ARG A 1 983 ? -40.798 -18.094 68.650 1.00 95.81 983 ARG A CA 1
ATOM 7721 C C . ARG A 1 983 ? -41.675 -17.596 69.802 1.00 95.81 983 ARG A C 1
ATOM 7723 O O . ARG A 1 983 ? -42.901 -17.682 69.720 1.00 95.81 983 ARG A O 1
ATOM 7730 N N . ARG A 1 984 ? -41.062 -17.039 70.854 1.00 94.50 984 ARG A N 1
ATOM 7731 C CA . ARG A 1 984 ? -41.780 -16.487 72.017 1.00 94.50 984 ARG A CA 1
ATOM 7732 C C . ARG A 1 984 ? -42.654 -15.299 71.620 1.00 94.50 984 ARG A C 1
ATOM 7734 O O . ARG A 1 984 ? -43.828 -15.274 71.977 1.00 94.50 984 ARG A O 1
ATOM 7741 N N . GLN A 1 985 ? -42.128 -14.373 70.816 1.00 93.56 985 GLN A N 1
ATOM 7742 C CA . GLN A 1 985 ? -42.882 -13.205 70.357 1.00 93.56 985 GLN A CA 1
ATOM 7743 C C . GLN A 1 985 ? -44.118 -13.601 69.536 1.00 93.56 985 GLN A C 1
ATOM 7745 O O . GLN A 1 985 ? -45.190 -13.030 69.730 1.00 93.56 985 GLN A O 1
ATOM 7750 N N . MET A 1 986 ? -44.005 -14.600 68.656 1.00 94.81 986 MET A N 1
ATOM 7751 C CA . MET A 1 986 ? -45.140 -15.112 67.886 1.00 94.81 986 MET A CA 1
ATOM 7752 C C . MET A 1 986 ? -46.205 -15.744 68.795 1.00 94.81 986 MET A C 1
ATOM 7754 O O . MET A 1 986 ? -47.400 -15.537 68.582 1.00 94.81 986 MET A O 1
ATOM 7758 N N . LEU A 1 987 ? -45.805 -16.465 69.846 1.00 94.69 987 LEU A N 1
ATOM 7759 C CA . LEU A 1 987 ? -46.748 -16.996 70.839 1.00 94.69 987 LEU A CA 1
ATOM 7760 C C . LEU A 1 987 ? -47.416 -15.886 71.661 1.00 94.69 987 LEU A C 1
ATOM 7762 O O . LEU A 1 987 ? -48.618 -15.957 71.922 1.00 94.69 987 LEU A O 1
ATOM 7766 N N . ASP A 1 988 ? -46.671 -14.846 72.034 1.00 93.81 988 ASP A N 1
ATOM 7767 C CA . ASP A 1 988 ? -47.206 -13.695 72.762 1.00 93.81 988 ASP A CA 1
ATOM 7768 C C . ASP A 1 988 ? -48.175 -12.871 71.896 1.00 93.81 988 ASP A C 1
ATOM 7770 O O . ASP A 1 988 ? -49.219 -12.442 72.392 1.00 93.81 988 ASP A O 1
ATOM 7774 N N . LEU A 1 989 ? -47.903 -12.728 70.593 1.00 90.31 989 LEU A N 1
ATOM 7775 C CA . LEU A 1 989 ? -48.832 -12.156 69.610 1.00 90.31 989 LEU A CA 1
ATOM 7776 C C . LEU A 1 989 ? -50.102 -13.003 69.462 1.00 90.31 989 LEU A C 1
ATOM 7778 O O . LEU A 1 989 ? -51.208 -12.463 69.462 1.00 90.31 989 LEU A O 1
ATOM 7782 N N . ALA A 1 990 ? -49.963 -14.329 69.386 1.00 90.88 990 ALA A N 1
ATOM 7783 C CA . ALA A 1 990 ? -51.102 -15.239 69.277 1.00 90.88 990 ALA A CA 1
ATOM 7784 C C . ALA A 1 990 ? -51.998 -15.241 70.526 1.00 90.88 990 ALA A C 1
ATOM 7786 O O . ALA A 1 990 ? -53.206 -15.447 70.416 1.00 90.88 990 ALA A O 1
ATOM 7787 N N . CYS A 1 991 ? -51.412 -15.024 71.706 1.00 91.00 991 CYS A N 1
ATOM 7788 C CA . CYS A 1 991 ? -52.134 -14.909 72.974 1.00 91.00 991 CYS A CA 1
ATOM 7789 C C . CYS A 1 991 ? -52.635 -13.482 73.261 1.00 91.00 991 CYS A C 1
ATOM 7791 O O . CYS A 1 991 ? -53.265 -13.266 74.294 1.00 91.00 991 CYS A O 1
ATOM 7793 N N . GLY A 1 992 ? -52.325 -12.503 72.402 1.00 84.44 992 GLY A N 1
ATOM 7794 C CA . GLY A 1 992 ? -52.687 -11.097 72.603 1.00 84.44 992 GLY A CA 1
ATOM 7795 C C . GLY A 1 992 ? -51.920 -10.384 73.725 1.00 84.44 992 GLY A C 1
ATOM 7796 O O . GLY A 1 992 ? -52.338 -9.312 74.153 1.00 84.44 992 GLY A O 1
ATOM 7797 N N . LYS A 1 993 ? -50.803 -10.947 74.208 1.00 86.81 993 LYS A N 1
ATOM 7798 C CA . LYS A 1 993 ? -49.926 -10.302 75.205 1.00 86.81 993 LYS A CA 1
ATOM 7799 C C . LYS A 1 993 ? -49.118 -9.144 74.615 1.00 86.81 993 LYS A C 1
ATOM 7801 O O . LYS A 1 993 ? -48.691 -8.262 75.351 1.00 86.81 993 LYS A O 1
ATOM 7806 N N . LEU A 1 994 ? -48.899 -9.164 73.300 1.00 85.06 994 LEU A N 1
ATOM 7807 C CA . LEU A 1 994 ? -48.253 -8.096 72.542 1.00 85.06 994 LEU A CA 1
ATOM 7808 C C . LEU A 1 994 ? -49.223 -7.523 71.508 1.00 85.06 994 LEU A C 1
ATOM 7810 O O . LEU A 1 994 ? -49.991 -8.256 70.882 1.00 85.06 994 LEU A O 1
ATOM 7814 N N . SER A 1 995 ? -49.152 -6.211 71.291 1.00 81.19 995 SER A N 1
ATOM 7815 C CA . SER A 1 995 ? -49.813 -5.562 70.161 1.00 81.19 995 SER A CA 1
ATOM 7816 C C . SER A 1 995 ? -49.167 -5.995 68.844 1.00 81.19 995 SER A C 1
ATOM 7818 O O . SER A 1 995 ? -47.956 -6.199 68.767 1.00 81.19 995 SER A O 1
ATOM 7820 N N . ARG A 1 996 ? -49.975 -6.088 67.781 1.00 71.81 996 ARG A N 1
ATOM 7821 C CA . ARG A 1 996 ? -49.501 -6.406 66.419 1.00 71.81 996 ARG A CA 1
ATOM 7822 C C . ARG A 1 996 ? -48.534 -5.352 65.872 1.00 71.81 996 ARG A C 1
ATOM 7824 O O . ARG A 1 996 ? -47.675 -5.671 65.051 1.00 71.81 996 ARG A O 1
ATOM 7831 N N . GLU A 1 997 ? -48.707 -4.115 66.328 1.00 74.25 997 GLU A N 1
ATOM 7832 C CA . GLU A 1 997 ? -47.852 -2.981 66.008 1.00 74.25 997 GLU A CA 1
ATOM 7833 C C . GLU A 1 997 ? -46.856 -2.723 67.150 1.00 74.25 997 GLU A C 1
ATOM 7835 O O . GLU A 1 997 ? -47.216 -2.863 68.325 1.00 74.25 997 GLU A O 1
ATOM 7840 N N . ALA A 1 998 ? -45.601 -2.444 66.800 1.00 63.41 998 ALA A N 1
ATOM 7841 C CA . ALA A 1 998 ? -44.522 -2.113 67.725 1.00 63.41 998 ALA A CA 1
ATOM 7842 C C . ALA A 1 998 ? -44.646 -0.690 68.269 1.00 63.41 998 ALA A C 1
ATOM 7844 O O . ALA A 1 998 ? -44.992 0.216 67.473 1.00 63.41 998 ALA A O 1
#